Protein AF-A6NTV0-F1 (afdb_monomer_lite)

Structure (mmCIF, N/CA/C/O backbone):
data_AF-A6NTV0-F1
#
_entry.id   AF-A6NTV0-F1
#
loop_
_atom_site.group_PDB
_atom_site.id
_atom_site.type_symbol
_atom_site.label_atom_id
_atom_site.label_alt_id
_atom_site.label_comp_id
_atom_site.label_asym_id
_atom_site.label_entity_id
_atom_site.label_seq_id
_atom_site.pdbx_PDB_ins_code
_atom_site.Cartn_x
_atom_site.Cartn_y
_atom_site.Cartn_z
_atom_site.occupancy
_atom_site.B_iso_or_equiv
_atom_site.auth_seq_id
_atom_site.auth_comp_id
_atom_site.auth_asym_id
_atom_site.auth_atom_id
_atom_site.pdbx_PDB_model_num
ATOM 1 N N . MET A 1 1 ? 17.369 10.529 30.501 1.00 30.12 1 MET A N 1
ATOM 2 C CA . MET A 1 1 ? 16.208 11.250 29.954 1.00 30.12 1 MET A CA 1
ATOM 3 C C . MET A 1 1 ? 15.561 10.469 28.802 1.00 30.12 1 MET A C 1
ATOM 5 O O . MET A 1 1 ? 15.600 10.930 27.669 1.00 30.12 1 MET A O 1
ATOM 9 N N . LYS A 1 2 ? 14.863 9.372 29.133 1.00 25.84 2 LYS A N 1
ATOM 10 C CA . LYS A 1 2 ? 13.892 8.608 28.317 1.00 25.84 2 LYS A CA 1
ATOM 11 C C . LYS A 1 2 ? 14.416 7.934 27.037 1.00 25.84 2 LYS A C 1
ATOM 13 O O . LYS A 1 2 ? 15.200 8.502 26.288 1.00 25.84 2 LYS A O 1
ATOM 18 N N . LYS A 1 3 ? 13.852 6.813 26.576 1.00 27.97 3 LYS A N 1
ATOM 19 C CA . LYS A 1 3 ? 12.973 5.743 27.101 1.00 27.97 3 LYS A CA 1
ATOM 20 C C . LYS A 1 3 ? 12.874 4.726 25.942 1.00 27.97 3 LYS A C 1
ATOM 22 O O . LYS A 1 3 ? 12.270 5.109 24.941 1.00 27.97 3 LYS A O 1
ATOM 27 N N . ARG A 1 4 ? 13.229 3.442 26.115 1.00 27.31 4 ARG A N 1
ATOM 28 C CA . ARG A 1 4 ? 12.524 2.334 25.402 1.00 27.31 4 ARG A CA 1
ATOM 29 C C . ARG A 1 4 ? 12.596 2.454 23.837 1.00 27.31 4 ARG A C 1
ATOM 31 O O . ARG A 1 4 ? 13.593 3.000 23.386 1.00 27.31 4 ARG A O 1
ATOM 38 N N . ILE A 1 5 ? 11.689 1.981 22.950 1.00 25.92 5 ILE A N 1
ATOM 39 C CA . ILE A 1 5 ? 11.162 0.596 22.784 1.00 25.92 5 ILE A CA 1
ATOM 40 C C . ILE A 1 5 ? 11.194 0.093 21.307 1.00 25.92 5 ILE A C 1
ATOM 42 O O . ILE A 1 5 ? 10.651 0.741 20.415 1.00 25.92 5 ILE A O 1
ATOM 46 N N . VAL A 1 6 ? 11.756 -1.111 21.085 1.00 37.00 6 VAL A N 1
ATOM 47 C CA . VAL A 1 6 ? 11.587 -1.976 19.886 1.00 37.00 6 VAL A CA 1
ATOM 48 C C . VAL A 1 6 ? 10.330 -2.801 20.112 1.00 37.00 6 VAL A C 1
ATOM 50 O O . VAL A 1 6 ? 10.240 -3.447 21.160 1.00 37.00 6 VAL A O 1
ATOM 53 N N . PRO A 1 7 ? 9.392 -2.819 19.152 1.00 34.28 7 PRO A N 1
ATOM 54 C CA . PRO A 1 7 ? 9.078 -4.087 18.465 1.00 34.28 7 PRO A CA 1
ATOM 55 C C . PRO A 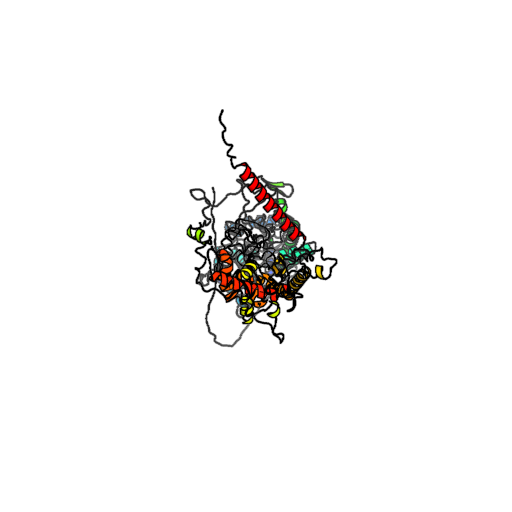1 7 ? 9.338 -4.019 16.931 1.00 34.28 7 PRO A C 1
ATOM 57 O O . PRO A 1 7 ? 9.546 -2.922 16.425 1.00 34.28 7 PRO A O 1
ATOM 60 N N . LEU A 1 8 ? 9.470 -5.084 16.113 1.00 25.55 8 LEU A N 1
ATOM 61 C CA . LEU A 1 8 ? 8.941 -6.475 16.115 1.00 25.55 8 LEU A CA 1
ATOM 62 C C . LEU A 1 8 ? 7.416 -6.571 15.775 1.00 25.55 8 LEU A C 1
ATOM 64 O O . LEU A 1 8 ? 6.683 -5.671 16.153 1.00 25.55 8 LEU A O 1
ATOM 68 N N . VAL A 1 9 ? 6.841 -7.590 15.095 1.00 27.69 9 VAL A N 1
ATOM 69 C CA . VAL A 1 9 ? 7.357 -8.799 14.386 1.00 27.69 9 VAL A CA 1
ATOM 70 C C . VAL A 1 9 ? 6.232 -9.541 13.602 1.00 27.69 9 VAL A C 1
ATOM 72 O O . VAL A 1 9 ? 5.067 -9.275 13.870 1.00 27.69 9 VAL A O 1
ATOM 75 N N . LEU A 1 10 ? 6.584 -10.550 12.771 1.00 25.53 10 LEU A N 1
ATOM 76 C CA . LEU A 1 10 ? 5.714 -11.620 12.188 1.00 25.53 10 LEU A CA 1
ATOM 77 C C . LEU A 1 10 ? 4.585 -11.139 11.232 1.00 25.53 10 LEU A C 1
ATOM 79 O O . LEU A 1 10 ? 4.421 -9.942 11.050 1.00 25.53 10 LEU A O 1
ATOM 83 N N . SER A 1 11 ? 3.826 -11.979 10.504 1.00 27.14 11 SER A N 1
ATOM 84 C CA . SER A 1 11 ? 3.689 -13.460 10.389 1.00 27.14 11 SER A CA 1
ATOM 85 C C . SER A 1 11 ? 3.321 -13.824 8.920 1.00 27.14 11 SER A C 1
ATOM 87 O O . SER A 1 11 ? 3.203 -12.904 8.120 1.00 27.14 11 SER A O 1
ATOM 89 N N . ALA A 1 12 ? 3.097 -15.054 8.426 1.00 26.64 12 ALA A N 1
ATOM 90 C CA . ALA A 1 12 ? 3.080 -16.443 8.942 1.00 26.64 12 ALA A CA 1
ATOM 91 C C . ALA A 1 12 ? 3.731 -17.366 7.849 1.00 26.64 12 ALA A C 1
ATOM 93 O O . ALA A 1 12 ? 4.689 -16.898 7.246 1.00 26.64 12 ALA A O 1
ATOM 94 N N . ALA A 1 13 ? 3.404 -18.622 7.476 1.00 26.48 13 ALA A N 1
ATOM 95 C CA . ALA A 1 13 ? 2.483 -19.724 7.861 1.00 26.48 13 ALA A CA 1
ATOM 96 C C . ALA A 1 13 ? 3.143 -21.079 7.388 1.00 26.48 13 ALA A C 1
ATOM 98 O O . ALA A 1 13 ? 4.366 -21.106 7.311 1.00 26.48 13 ALA A O 1
ATOM 99 N N . MET A 1 14 ? 2.539 -22.244 7.052 1.00 24.75 14 MET A N 1
ATOM 100 C CA . MET A 1 14 ? 1.170 -22.817 7.072 1.00 24.75 14 MET A CA 1
ATOM 101 C C . MET A 1 14 ? 1.233 -24.384 7.039 1.00 24.75 14 MET A C 1
ATOM 103 O O . MET A 1 14 ? 2.240 -24.929 6.594 1.00 24.75 14 MET A O 1
ATOM 107 N N . LEU A 1 15 ? 0.116 -25.081 7.354 1.00 24.62 15 LEU A N 1
ATOM 108 C CA . LEU A 1 15 ? -0.237 -26.486 6.969 1.00 24.62 15 LEU A CA 1
ATOM 109 C C . LEU A 1 15 ? 0.568 -27.655 7.646 1.00 24.62 15 LEU A C 1
ATOM 111 O O . LEU A 1 15 ? 1.640 -27.431 8.190 1.00 24.62 15 LEU A O 1
ATOM 115 N N . VAL A 1 16 ? 0.118 -28.934 7.719 1.00 24.81 16 VAL A N 1
ATOM 116 C CA . VAL A 1 16 ? -1.028 -29.640 7.079 1.00 24.81 16 VAL A CA 1
ATOM 117 C C . VAL A 1 16 ? -1.540 -30.902 7.848 1.00 24.81 16 VAL A C 1
ATOM 119 O O . VAL A 1 16 ? -0.725 -31.665 8.361 1.00 24.81 16 VAL A O 1
ATOM 122 N N . SER A 1 17 ? -2.850 -31.233 7.736 1.00 24.31 17 SER A N 1
ATOM 123 C CA . SER A 1 17 ? -3.451 -32.614 7.795 1.00 24.31 17 SER A CA 1
ATOM 124 C C . SER A 1 17 ? -3.483 -33.374 9.159 1.00 24.31 17 SER A C 1
ATOM 126 O O . SER A 1 17 ? -2.836 -32.914 10.088 1.00 24.31 17 SER A O 1
ATOM 128 N N . LEU A 1 18 ? -4.140 -34.532 9.431 1.00 23.44 18 LEU A N 1
ATOM 129 C CA . LEU A 1 18 ? -5.142 -35.492 8.846 1.00 23.44 18 LEU A CA 1
ATOM 130 C C . LEU A 1 18 ? -5.485 -36.521 10.002 1.00 23.44 18 LEU A C 1
ATOM 132 O O . LEU A 1 18 ? -4.729 -36.554 10.966 1.00 23.44 18 LEU A O 1
ATOM 136 N N . ALA A 1 19 ? -6.488 -37.427 10.068 1.00 23.34 19 ALA A N 1
ATOM 137 C CA . ALA A 1 19 ? -7.603 -37.889 9.215 1.00 23.34 19 ALA A CA 1
ATOM 138 C C . ALA A 1 19 ? -8.654 -38.735 10.008 1.00 23.34 19 ALA A C 1
ATOM 140 O O . ALA A 1 19 ? -8.258 -39.460 10.916 1.00 23.34 19 ALA A O 1
ATOM 141 N N . THR A 1 20 ? -9.904 -38.858 9.504 1.00 23.36 20 THR A N 1
ATOM 142 C CA . THR A 1 20 ? -10.881 -39.978 9.749 1.00 23.36 20 THR A CA 1
ATOM 143 C C . THR A 1 20 ? -11.424 -40.187 11.193 1.00 23.36 20 THR A C 1
ATOM 145 O O . THR A 1 20 ? -10.841 -39.691 12.140 1.00 23.36 20 THR A O 1
ATOM 148 N N . SER A 1 21 ? -12.551 -40.872 11.482 1.00 22.34 21 SER A N 1
ATOM 149 C CA . SER A 1 21 ? -13.447 -41.771 10.707 1.00 22.34 21 SER A CA 1
ATOM 150 C C . SER A 1 21 ? -14.918 -41.721 11.199 1.00 22.34 21 SER A C 1
ATOM 152 O O . SER A 1 21 ? -15.186 -41.277 12.309 1.00 22.34 21 SER A O 1
ATOM 154 N N . CYS A 1 22 ? -15.876 -42.206 10.395 1.00 22.38 22 CYS A N 1
ATOM 155 C CA . CYS A 1 22 ? -17.310 -42.307 10.739 1.00 22.38 22 CYS A CA 1
ATOM 156 C C . CYS A 1 22 ? -17.674 -43.649 11.418 1.00 22.38 22 CYS A C 1
ATOM 158 O O . CYS A 1 22 ? -17.046 -44.641 11.066 1.00 22.38 22 CYS A O 1
ATOM 160 N N . THR A 1 23 ? -18.782 -43.723 12.190 1.00 22.92 23 THR A N 1
ATOM 161 C CA . THR A 1 23 ? -19.875 -44.725 11.977 1.00 22.92 23 THR A CA 1
ATOM 162 C C . THR A 1 23 ? -21.130 -44.549 12.867 1.00 22.92 23 THR A C 1
ATOM 164 O O . THR A 1 23 ? -21.055 -44.718 14.075 1.00 22.92 23 THR A O 1
ATOM 167 N N . ASN A 1 24 ? -22.290 -44.386 12.212 1.00 23.11 24 ASN A N 1
ATOM 168 C CA . ASN A 1 24 ? -23.568 -45.119 12.378 1.00 23.11 24 ASN A CA 1
ATOM 169 C C . ASN A 1 24 ? -24.306 -45.317 13.740 1.00 23.11 24 ASN A C 1
ATOM 171 O O . ASN A 1 24 ? -23.870 -46.098 14.577 1.00 23.11 24 ASN A O 1
ATOM 175 N N . THR A 1 25 ? -25.601 -44.927 13.721 1.00 23.94 25 THR A N 1
ATOM 176 C CA . THR A 1 25 ? -26.816 -45.669 14.203 1.00 23.94 25 THR A CA 1
ATOM 177 C C . THR A 1 25 ? -27.078 -45.866 15.717 1.00 23.94 25 THR A C 1
ATOM 179 O O . THR A 1 25 ? -26.147 -46.131 16.460 1.00 23.94 25 THR A O 1
ATOM 182 N N . ALA A 1 26 ? -28.328 -45.885 16.230 1.00 23.38 26 ALA A N 1
ATOM 183 C CA . ALA A 1 26 ? -29.654 -45.535 15.662 1.00 23.38 26 ALA A CA 1
ATOM 184 C C . ALA A 1 26 ? -30.803 -45.539 16.718 1.00 23.38 26 ALA A C 1
ATOM 186 O O . ALA A 1 26 ? -30.762 -46.334 17.647 1.00 23.38 26 ALA A O 1
ATOM 187 N N . GLU A 1 27 ? -31.863 -44.759 16.430 1.00 24.48 27 GLU A N 1
ATOM 188 C CA . GLU A 1 27 ? -33.310 -44.974 16.717 1.00 24.48 27 GLU A CA 1
ATOM 189 C C . GLU A 1 27 ? -33.912 -45.118 18.154 1.00 24.48 27 GLU A C 1
ATOM 191 O O . GLU A 1 27 ? -33.402 -45.816 19.021 1.00 24.48 27 GLU A O 1
ATOM 196 N N . ASN A 1 28 ? -35.167 -44.626 18.259 1.00 23.55 28 ASN A N 1
ATOM 197 C CA . ASN A 1 28 ? -36.285 -45.010 19.163 1.00 23.55 28 ASN A CA 1
ATOM 198 C C . ASN A 1 28 ? -36.497 -44.300 20.531 1.00 23.55 28 ASN A C 1
ATOM 200 O O . ASN A 1 28 ? -36.249 -44.843 21.603 1.00 23.55 28 ASN A O 1
ATOM 204 N N . THR A 1 29 ? -37.129 -43.123 20.432 1.00 24.50 29 THR A N 1
ATOM 205 C CA . THR A 1 29 ? -38.383 -42.657 21.098 1.00 24.50 29 THR A CA 1
ATOM 206 C C . THR A 1 29 ? -39.319 -43.692 21.789 1.00 24.50 29 THR A C 1
ATOM 208 O O . THR A 1 29 ? -39.238 -44.877 21.458 1.00 24.50 29 THR A O 1
ATOM 211 N N . PRO A 1 30 ? -40.365 -43.284 22.579 1.00 36.28 30 PRO A N 1
ATOM 212 C CA . PRO A 1 30 ? -40.696 -41.946 23.152 1.00 36.28 30 PRO A CA 1
ATOM 213 C C . PRO A 1 30 ? -41.314 -41.899 24.597 1.00 36.28 30 PRO A C 1
ATOM 215 O O . PRO A 1 30 ? -41.961 -42.850 25.030 1.00 36.28 30 PRO A O 1
ATOM 218 N N . SER A 1 31 ? -41.384 -40.681 25.183 1.00 25.64 31 SER A N 1
ATOM 219 C CA . SER A 1 31 ? -42.480 -40.178 26.076 1.00 25.64 31 SER A CA 1
ATOM 220 C C . SER A 1 31 ? -42.645 -40.765 27.511 1.00 25.64 31 SER A C 1
ATOM 222 O O . SER A 1 31 ? -42.083 -41.825 27.781 1.00 25.64 31 SER A O 1
ATOM 224 N N . PRO A 1 32 ? -43.455 -40.155 28.435 1.00 32.19 32 PRO A N 1
ATOM 225 C CA . PRO A 1 32 ? -44.393 -39.023 28.252 1.00 32.19 32 PRO A CA 1
ATOM 226 C C . PRO A 1 32 ? -44.451 -37.894 29.334 1.00 32.19 32 PRO A C 1
ATOM 228 O O . PRO A 1 32 ? -44.516 -38.154 30.530 1.00 32.19 32 PRO A O 1
ATOM 231 N N . SER A 1 33 ? -44.671 -36.656 28.863 1.00 25.73 33 SER A N 1
ATOM 232 C CA . SER A 1 33 ? -45.567 -35.593 29.402 1.00 25.73 33 SER A CA 1
ATOM 233 C C . SER A 1 33 ? -45.573 -35.169 30.893 1.00 25.73 33 SER A C 1
ATOM 235 O O . SER A 1 33 ? -46.033 -35.933 31.747 1.00 25.73 33 SER A O 1
ATOM 237 N N . GLN A 1 34 ? -45.364 -33.863 31.140 1.00 25.44 34 GLN A N 1
ATOM 238 C CA . GLN A 1 34 ? -46.361 -32.884 31.666 1.00 25.44 34 GLN A CA 1
ATOM 239 C C . GLN A 1 34 ? -45.654 -31.530 31.933 1.00 25.44 34 GLN A C 1
ATOM 241 O O . GLN A 1 34 ? -44.856 -31.456 32.853 1.00 25.44 34 GLN A O 1
ATOM 246 N N . SER A 1 35 ? -45.756 -30.476 31.115 1.00 31.08 35 SER A N 1
ATOM 247 C CA . SER A 1 35 ? -46.913 -29.591 30.850 1.00 31.08 35 SER A CA 1
ATOM 248 C C . SER A 1 35 ? -47.527 -28.902 32.088 1.00 31.08 35 SER A C 1
ATOM 250 O O . SER A 1 35 ? -48.451 -29.466 32.678 1.00 31.08 35 SER A O 1
ATOM 252 N N . ALA A 1 36 ? -47.108 -27.665 32.401 1.00 26.39 36 ALA A N 1
ATOM 253 C CA . ALA A 1 36 ? -47.927 -26.661 33.110 1.00 26.39 36 ALA A CA 1
ATOM 254 C C . ALA A 1 36 ? -47.310 -25.236 33.102 1.00 26.39 36 ALA A C 1
ATOM 256 O O . ALA A 1 36 ? -46.678 -24.837 34.075 1.00 26.39 36 ALA A O 1
ATOM 257 N N . THR A 1 37 ? -47.570 -24.429 32.069 1.00 34.34 37 THR A N 1
ATOM 258 C CA . THR A 1 37 ? -47.500 -22.954 32.186 1.00 34.34 37 THR A CA 1
ATOM 259 C C . THR A 1 37 ? -48.716 -22.448 32.971 1.00 34.34 37 THR A C 1
ATOM 261 O O . THR A 1 37 ? -49.812 -23.001 32.808 1.00 34.34 37 THR A O 1
ATOM 264 N N . PRO A 1 38 ? -48.578 -21.375 33.767 1.00 37.53 38 PRO A N 1
ATOM 265 C CA . PRO A 1 38 ? -49.612 -20.338 33.730 1.00 37.53 38 PRO A CA 1
ATOM 266 C C . PRO A 1 38 ? -49.064 -18.907 33.901 1.00 37.53 38 PRO A C 1
ATOM 268 O O . PRO A 1 38 ? -48.696 -18.505 35.000 1.00 37.53 38 PRO A O 1
ATOM 271 N N . THR A 1 39 ? -49.140 -18.090 32.849 1.00 32.34 39 THR A N 1
ATOM 272 C CA . THR A 1 39 ? -48.977 -16.629 32.950 1.00 32.34 39 THR A CA 1
ATOM 273 C C . THR A 1 39 ? -50.212 -15.993 33.613 1.00 32.34 39 THR A C 1
ATOM 275 O O . THR A 1 39 ? -51.330 -16.226 33.134 1.00 32.34 39 THR A O 1
ATOM 278 N N . PRO A 1 40 ? -50.069 -15.161 34.661 1.00 38.50 40 PRO A N 1
ATOM 279 C CA . PRO A 1 40 ? -51.170 -14.385 35.220 1.00 38.50 40 PRO A CA 1
ATOM 280 C C . PRO A 1 40 ? -51.235 -12.976 34.605 1.00 38.50 40 PRO A C 1
ATOM 282 O O . PRO A 1 40 ? -50.501 -12.081 34.999 1.00 38.50 40 PRO A O 1
ATOM 285 N N . SER A 1 41 ? -52.175 -12.736 33.686 1.00 44.28 41 SER A N 1
ATOM 286 C CA . SER A 1 41 ? -52.589 -11.359 33.364 1.00 44.28 41 SER A CA 1
ATOM 287 C C . SER A 1 41 ? -53.508 -10.846 34.481 1.00 44.28 41 SER A C 1
ATOM 289 O O . SER A 1 41 ? -54.574 -11.426 34.715 1.00 44.28 41 SER A O 1
ATOM 291 N N . ALA A 1 42 ? -53.093 -9.791 35.188 1.00 36.81 42 ALA A N 1
ATOM 292 C CA . ALA A 1 42 ? -53.774 -9.270 36.374 1.00 36.81 42 ALA A CA 1
ATOM 293 C C . ALA A 1 42 ? -54.305 -7.842 36.152 1.00 36.81 42 ALA A C 1
ATOM 295 O O . ALA A 1 42 ? -53.566 -6.864 36.187 1.00 36.81 42 ALA A O 1
ATOM 296 N N . SER A 1 43 ? -55.618 -7.706 35.950 1.00 34.94 43 SER A N 1
ATOM 297 C CA . SER A 1 43 ? -56.266 -6.403 35.757 1.00 34.94 43 SER A CA 1
ATOM 298 C C . SER A 1 43 ? -56.541 -5.675 37.080 1.00 34.94 43 SER A C 1
ATOM 300 O O . SER A 1 43 ? -57.321 -6.181 37.888 1.00 34.94 43 SER A O 1
ATOM 302 N N . THR A 1 44 ? -55.993 -4.464 37.232 1.00 42.28 44 THR A N 1
ATOM 303 C CA . THR A 1 44 ? -56.496 -3.334 38.055 1.00 42.28 44 THR A CA 1
ATOM 304 C C . THR A 1 44 ? -57.339 -3.703 39.293 1.00 42.28 44 THR A C 1
ATOM 306 O O . THR A 1 44 ? -58.569 -3.808 39.205 1.00 42.28 44 THR A O 1
ATOM 309 N N . GLY A 1 45 ? -56.707 -3.820 40.465 1.00 49.34 45 GLY A N 1
ATOM 310 C CA . GLY A 1 45 ? -57.427 -3.985 41.738 1.00 49.34 45 GLY A CA 1
ATOM 311 C C . GLY A 1 45 ? -56.701 -4.804 42.803 1.00 49.34 45 GLY A C 1
ATOM 312 O O . GLY A 1 45 ? -57.339 -5.637 43.445 1.00 49.34 45 GLY A O 1
ATOM 313 N N . VAL A 1 46 ? -55.391 -4.607 42.965 1.00 60.94 46 VAL A N 1
ATOM 314 C CA . VAL A 1 46 ? -54.596 -5.258 44.019 1.00 60.94 46 VAL A CA 1
ATOM 315 C C . VAL A 1 46 ? -54.707 -4.441 45.314 1.00 60.94 46 VAL A C 1
ATOM 317 O O . VAL A 1 46 ? -54.784 -3.215 45.261 1.00 60.94 46 VAL A O 1
ATOM 320 N N . GLU A 1 47 ? -54.779 -5.113 46.465 1.00 73.62 47 GLU A N 1
ATOM 321 C CA . GLU A 1 47 ? -54.711 -4.468 47.785 1.00 73.62 47 GLU A CA 1
ATOM 322 C C . GLU A 1 47 ? -53.237 -4.254 48.174 1.00 73.62 47 GLU A C 1
ATOM 324 O O . GLU A 1 47 ? -52.412 -5.128 47.909 1.00 73.62 47 GLU A O 1
ATOM 329 N N . ASP A 1 48 ? -52.913 -3.117 48.801 1.00 86.25 48 ASP A N 1
ATOM 330 C CA . ASP A 1 48 ? -51.547 -2.816 49.259 1.00 86.25 48 ASP A CA 1
ATOM 331 C C . ASP A 1 48 ? -51.031 -3.894 50.234 1.00 86.25 48 ASP A C 1
ATOM 333 O O . ASP A 1 48 ? -51.775 -4.392 51.089 1.00 86.25 48 ASP A O 1
ATOM 337 N N . GLY A 1 49 ? -49.752 -4.249 50.120 1.00 92.12 49 GLY A N 1
ATOM 338 C CA . GLY A 1 49 ? -49.140 -5.347 50.862 1.00 92.12 49 GLY A CA 1
ATOM 339 C C . GLY A 1 49 ? -47.954 -5.962 50.122 1.00 92.12 49 GLY A C 1
ATOM 340 O O . GLY A 1 49 ? -47.225 -5.272 49.419 1.00 92.12 49 GLY A O 1
ATOM 341 N N . TYR A 1 50 ? -47.767 -7.272 50.283 1.00 94.38 50 TYR A N 1
ATOM 342 C CA . TYR A 1 50 ? -46.591 -7.992 49.795 1.00 94.38 50 TYR A CA 1
ATOM 343 C C . TYR A 1 50 ? -46.978 -9.255 49.021 1.00 94.38 50 TYR A C 1
ATOM 345 O O . TYR A 1 50 ? -47.791 -10.060 49.491 1.00 94.38 50 TYR A O 1
ATOM 353 N N . ILE A 1 51 ? -46.374 -9.440 47.848 1.00 94.88 51 ILE A N 1
ATOM 354 C CA . ILE A 1 51 ? -46.474 -10.642 47.020 1.00 94.88 51 ILE A CA 1
ATOM 355 C C . ILE A 1 51 ? -45.168 -11.435 47.199 1.00 94.88 51 ILE A C 1
ATOM 357 O O . ILE A 1 51 ? -44.115 -10.956 46.780 1.00 94.88 51 ILE A O 1
ATOM 361 N N . PRO A 1 52 ? -45.203 -12.639 47.802 1.00 93.25 52 PRO A N 1
ATOM 362 C CA . PRO A 1 52 ? -44.016 -13.478 47.935 1.00 93.25 52 PRO A CA 1
ATOM 363 C C . PRO A 1 52 ? -43.427 -13.890 46.585 1.00 93.25 52 PRO A C 1
ATOM 365 O O . PRO A 1 52 ? -44.157 -14.023 45.600 1.00 93.25 52 PRO A O 1
ATOM 368 N N . ALA A 1 53 ? -42.125 -14.172 46.588 1.00 93.25 53 ALA A N 1
ATOM 369 C CA . ALA A 1 53 ? -41.362 -14.600 45.423 1.00 93.25 53 ALA A CA 1
ATOM 370 C C . ALA A 1 53 ? -42.043 -15.713 44.592 1.00 93.25 53 ALA A C 1
ATOM 372 O O . ALA A 1 53 ? -42.550 -16.684 45.172 1.00 93.25 53 ALA A O 1
ATOM 373 N N . PRO A 1 54 ? -42.029 -15.626 43.242 1.00 93.50 54 PRO A N 1
ATOM 374 C CA . PRO A 1 54 ? -42.585 -16.660 42.365 1.00 93.50 54 PRO A CA 1
ATOM 375 C C . PRO A 1 54 ? -41.975 -18.049 42.577 1.00 93.50 54 PRO A C 1
ATOM 377 O O . PRO A 1 54 ? -42.677 -19.062 42.489 1.00 93.50 54 PRO A O 1
ATOM 380 N N . TYR A 1 55 ? -40.674 -18.094 42.867 1.00 93.50 55 TYR A N 1
ATOM 381 C CA . TYR A 1 55 ? -39.921 -19.312 43.115 1.00 93.50 55 TYR A CA 1
ATOM 382 C C . TYR A 1 55 ? -39.083 -19.191 44.390 1.00 93.50 55 TYR A C 1
ATOM 384 O O . TYR A 1 55 ? -38.782 -18.107 44.875 1.00 93.50 55 TYR A O 1
ATOM 392 N N . THR A 1 56 ? -38.663 -20.339 44.914 1.00 89.94 56 THR A N 1
ATOM 393 C CA . THR A 1 56 ? -37.672 -20.442 45.989 1.00 89.94 56 THR A CA 1
ATOM 394 C C . THR A 1 56 ? -36.663 -21.511 45.601 1.00 89.94 56 THR A C 1
ATOM 396 O O . THR A 1 56 ? -37.077 -22.571 45.122 1.00 89.94 56 THR A O 1
ATOM 399 N N . VAL A 1 57 ? -35.377 -21.276 45.849 1.00 87.00 57 VAL A N 1
ATOM 400 C CA . VAL A 1 57 ? -34.305 -22.274 45.708 1.00 87.00 57 VAL A CA 1
ATOM 401 C C . VAL A 1 57 ? -33.498 -22.355 47.003 1.00 87.00 57 VAL A C 1
ATOM 403 O O . VAL A 1 57 ? -33.532 -21.435 47.817 1.00 87.00 57 VAL A O 1
ATOM 406 N N . SER A 1 58 ? -32.815 -23.478 47.221 1.00 83.25 58 SER A N 1
ATOM 407 C CA . SER A 1 58 ? -32.128 -23.801 48.479 1.00 83.25 58 SER A CA 1
ATOM 408 C C . SER A 1 58 ? -30.640 -24.154 48.336 1.00 83.25 58 SER A C 1
ATOM 410 O O . SER A 1 58 ? -29.976 -24.398 49.346 1.00 83.25 58 SER A O 1
ATOM 412 N N . SER A 1 59 ? -30.113 -24.170 47.108 1.00 86.00 59 SER A N 1
ATOM 413 C CA . SER A 1 59 ? -28.685 -24.318 46.794 1.00 86.00 59 SER A CA 1
ATOM 414 C C . SER A 1 59 ? -28.375 -23.895 45.351 1.00 86.00 59 SER A C 1
ATOM 416 O O . SER A 1 59 ? -29.274 -23.811 44.513 1.00 86.00 59 SER A O 1
ATOM 418 N N . GLU A 1 60 ? -27.088 -23.721 45.040 1.00 85.06 60 GLU A N 1
ATOM 419 C CA . GLU A 1 60 ? -26.585 -23.480 43.678 1.00 85.06 60 GLU A CA 1
ATOM 420 C C . GLU A 1 60 ? -26.913 -24.645 42.717 1.00 85.06 60 GLU A C 1
ATOM 422 O O . GLU A 1 60 ? -27.235 -24.414 41.549 1.00 85.06 60 GLU A O 1
ATOM 427 N N . ASP A 1 61 ? -26.930 -25.894 43.211 1.00 84.69 61 ASP A N 1
ATOM 428 C CA . ASP A 1 61 ? -27.422 -27.059 42.454 1.00 84.69 61 ASP A CA 1
ATOM 429 C C . ASP A 1 61 ? -28.884 -26.862 42.013 1.00 84.69 61 ASP A C 1
ATOM 431 O O . ASP A 1 61 ? -29.259 -27.198 40.891 1.00 84.69 61 ASP A O 1
ATOM 435 N N . GLU A 1 62 ? -29.738 -26.327 42.894 1.00 86.50 62 GLU A N 1
ATOM 436 C CA . GLU A 1 62 ? -31.154 -26.110 42.587 1.00 86.50 62 GLU A CA 1
ATOM 437 C C . GLU A 1 62 ? -31.346 -24.915 41.641 1.00 86.50 62 GLU A C 1
ATOM 439 O O . GLU A 1 62 ? -32.154 -25.005 40.713 1.00 86.50 62 GLU A O 1
ATOM 444 N N . LEU A 1 63 ? -30.560 -23.846 41.823 1.00 86.94 63 LEU A N 1
ATOM 445 C CA . LEU A 1 63 ? -30.512 -22.679 40.938 1.00 86.94 63 LEU A CA 1
ATOM 446 C C . LEU A 1 63 ? -30.119 -23.058 39.502 1.00 86.94 63 LEU A C 1
ATOM 448 O O . LEU A 1 63 ? -30.795 -22.666 38.557 1.00 86.94 63 LEU A O 1
ATOM 452 N N . THR A 1 64 ? -29.042 -23.828 39.333 1.00 86.25 64 THR A N 1
ATOM 453 C CA . THR A 1 64 ? -28.491 -24.172 38.009 1.00 86.25 64 THR A CA 1
ATOM 454 C C . THR A 1 64 ? -29.200 -25.347 37.325 1.00 86.25 64 THR A C 1
ATOM 456 O O . THR A 1 64 ? -29.005 -25.573 36.130 1.00 86.25 64 THR A O 1
ATOM 459 N N . SER A 1 65 ? -30.065 -26.078 38.042 1.00 83.56 65 SER A N 1
ATOM 460 C CA . SER A 1 65 ? -30.832 -27.212 37.495 1.00 83.56 65 SER A CA 1
ATOM 461 C C . SER A 1 65 ? -31.910 -26.838 36.466 1.00 83.56 65 SER A C 1
ATOM 463 O O . SER A 1 65 ? -32.419 -27.722 35.774 1.00 83.56 65 SER A O 1
ATOM 465 N N . LYS A 1 66 ? -32.285 -25.556 36.382 1.00 79.69 66 LYS A N 1
ATOM 466 C CA . LYS A 1 66 ? -33.365 -25.016 35.540 1.00 79.69 66 LYS A CA 1
ATOM 467 C C . LYS A 1 66 ? -33.198 -23.501 35.380 1.00 79.69 66 LYS A C 1
ATOM 469 O O . LYS A 1 66 ? -32.769 -22.834 36.316 1.00 79.69 66 LYS A O 1
ATOM 474 N N . PHE A 1 67 ? -33.622 -22.948 34.249 1.00 87.38 67 PHE A N 1
ATOM 475 C CA . PHE A 1 67 ? -33.922 -21.515 34.182 1.00 87.38 67 PHE A CA 1
ATOM 476 C C . PHE A 1 67 ? -35.303 -21.247 34.790 1.00 87.38 67 PHE A C 1
ATOM 478 O O . PHE A 1 67 ? -36.205 -22.087 34.713 1.00 87.38 67 PHE A O 1
ATOM 485 N N . LEU A 1 68 ? -35.460 -20.085 35.414 1.00 89.69 68 LEU A N 1
ATOM 486 C CA . LEU A 1 68 ? -36.717 -19.585 35.956 1.00 89.69 68 LEU A CA 1
ATOM 487 C C . LEU A 1 68 ? -37.275 -18.524 34.999 1.00 89.6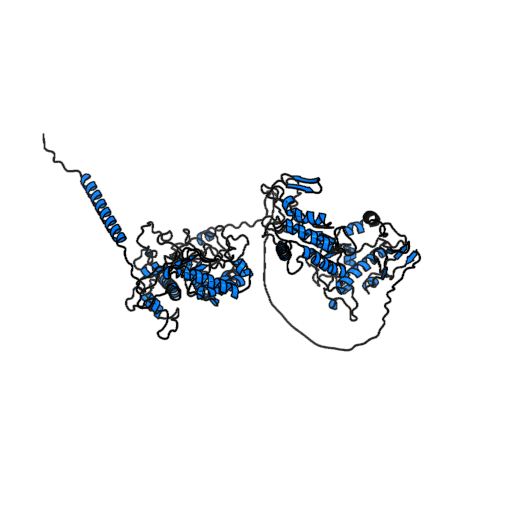9 68 LEU A C 1
ATOM 489 O O . LEU A 1 68 ? -36.586 -17.563 34.669 1.00 89.69 68 LEU A O 1
ATOM 493 N N . GLU A 1 69 ? -38.517 -18.692 34.540 1.00 88.38 69 GLU A N 1
ATOM 494 C CA . GLU A 1 69 ? -39.191 -17.666 33.736 1.00 88.38 69 GLU A CA 1
ATOM 495 C C . GLU A 1 69 ? -39.568 -16.478 34.646 1.00 88.38 69 GLU A C 1
ATOM 497 O O . GLU A 1 69 ? -40.330 -16.681 35.594 1.00 88.38 69 GLU A O 1
ATOM 502 N N . PRO A 1 70 ? -39.074 -15.248 34.409 1.00 90.50 70 PRO A N 1
ATOM 503 C CA . PRO A 1 70 ? -39.434 -14.100 35.239 1.00 90.50 70 PRO A CA 1
ATOM 504 C C . PRO A 1 70 ? -40.934 -13.794 35.167 1.00 90.50 70 PRO A C 1
ATOM 506 O O . PRO A 1 70 ? -41.545 -13.789 34.095 1.00 90.50 70 PRO A O 1
ATOM 509 N N . VAL A 1 71 ? -41.534 -13.513 36.325 1.00 94.50 71 VAL A N 1
ATOM 510 C CA . VAL A 1 71 ? -42.938 -13.100 36.431 1.00 94.50 71 VAL A CA 1
ATOM 511 C C . VAL A 1 71 ? -43.009 -11.581 36.400 1.00 94.50 71 VAL A C 1
ATOM 513 O O . VAL A 1 71 ? -42.447 -10.912 37.268 1.00 94.50 71 VAL A O 1
ATOM 516 N N . PHE A 1 72 ? -43.709 -11.051 35.398 1.00 93.88 72 PHE A N 1
ATOM 517 C CA . PHE A 1 72 ? -43.816 -9.617 35.145 1.00 93.88 72 PHE A CA 1
ATOM 518 C C . PHE A 1 72 ? -45.067 -8.984 35.765 1.00 93.88 72 PHE A C 1
ATOM 520 O O . PHE A 1 72 ? -46.146 -9.582 35.763 1.00 93.88 72 PHE A O 1
ATOM 527 N N . TYR A 1 73 ? -44.923 -7.743 36.232 1.00 93.12 73 TYR A N 1
ATOM 528 C CA . TYR A 1 73 ? -45.987 -6.918 36.804 1.00 93.12 73 TYR A CA 1
ATOM 529 C C . TYR A 1 73 ? -45.996 -5.538 36.125 1.00 93.12 73 TYR A C 1
ATOM 531 O O . TYR A 1 73 ? -45.032 -4.777 36.212 1.00 93.12 73 TYR A O 1
ATOM 539 N N . GLU A 1 74 ? -47.089 -5.226 35.424 1.00 93.25 74 GLU A N 1
ATOM 540 C CA . GLU A 1 74 ? -47.259 -3.997 34.634 1.00 93.25 74 GLU A CA 1
ATOM 541 C C . GLU A 1 74 ? -47.729 -2.818 35.512 1.00 93.25 74 GLU A C 1
ATOM 543 O O . GLU A 1 74 ? -48.741 -2.919 36.212 1.00 93.25 74 GLU A O 1
ATOM 548 N N . ASN A 1 75 ? -47.048 -1.669 35.437 1.00 91.25 75 ASN A N 1
ATOM 549 C CA . ASN A 1 75 ? -47.469 -0.420 36.082 1.00 91.25 75 ASN A CA 1
ATOM 550 C C . ASN A 1 75 ? -48.093 0.543 35.051 1.00 91.25 75 ASN A C 1
ATOM 552 O O . ASN A 1 75 ? -47.410 1.002 34.148 1.00 91.25 75 ASN A O 1
ATOM 556 N N . GLU A 1 76 ? -49.361 0.946 35.224 1.00 84.69 76 GLU A N 1
ATOM 557 C CA . GLU A 1 76 ? -50.099 1.800 34.251 1.00 84.69 76 GLU A CA 1
ATOM 558 C C . GLU A 1 76 ? -49.449 3.177 33.954 1.00 84.69 76 GLU A C 1
ATOM 560 O O . GLU A 1 76 ? -49.746 3.790 32.934 1.00 84.69 76 GLU A O 1
ATOM 565 N N . ASP A 1 77 ? -48.539 3.643 34.818 1.00 86.50 77 ASP A N 1
ATOM 566 C CA . ASP A 1 77 ? -47.842 4.937 34.699 1.00 86.50 77 ASP A CA 1
ATOM 567 C C . ASP A 1 77 ? -46.345 4.800 35.074 1.00 86.50 77 ASP A C 1
ATOM 569 O O . ASP A 1 77 ? -45.778 5.698 35.695 1.00 86.50 77 ASP A O 1
ATOM 573 N N . GLY A 1 78 ? -45.722 3.644 34.813 1.00 86.88 78 GLY A N 1
ATOM 574 C CA . GLY A 1 78 ? -44.356 3.351 35.263 1.00 86.88 78 GLY A CA 1
ATOM 575 C C . GLY A 1 78 ? -43.749 2.101 34.617 1.00 86.88 78 GLY A C 1
ATOM 576 O O . GLY A 1 78 ? -44.380 1.505 33.745 1.00 86.88 78 GLY A O 1
ATOM 577 N N . PRO A 1 79 ? -42.546 1.680 35.044 1.00 89.06 79 PRO A N 1
ATOM 578 C CA . PRO A 1 79 ? -41.854 0.535 34.464 1.00 89.06 79 PRO A CA 1
ATOM 579 C C . PRO A 1 79 ? -42.600 -0.776 34.736 1.00 89.06 79 PRO A C 1
ATOM 581 O O . PRO A 1 79 ? -43.168 -0.983 35.815 1.00 89.06 79 PRO A O 1
ATOM 584 N N . THR A 1 80 ? -42.539 -1.698 33.777 1.00 91.38 80 THR A N 1
ATOM 585 C CA . THR A 1 80 ? -42.883 -3.104 34.028 1.00 91.38 80 THR A CA 1
ATOM 586 C C . THR A 1 80 ? -41.733 -3.750 34.791 1.00 91.38 80 THR A C 1
ATOM 588 O O . THR A 1 80 ? -40.602 -3.742 34.312 1.00 91.38 80 THR A O 1
ATOM 591 N N . ILE A 1 81 ? -42.005 -4.314 35.968 1.00 91.88 81 ILE A N 1
ATOM 592 C CA . ILE A 1 81 ? -40.989 -5.030 36.754 1.00 91.88 81 ILE A CA 1
ATOM 593 C C . ILE A 1 81 ? -41.076 -6.536 36.500 1.00 91.88 81 ILE A C 1
ATOM 595 O O . ILE A 1 81 ? -42.159 -7.052 36.226 1.00 91.88 81 ILE A O 1
ATOM 599 N N . GLY A 1 82 ? -39.954 -7.243 36.625 1.00 92.00 82 GLY A N 1
ATOM 600 C CA . GLY A 1 82 ? -39.887 -8.706 36.627 1.00 92.00 82 GLY A CA 1
ATOM 601 C C . GLY A 1 82 ? -39.127 -9.215 37.853 1.00 92.00 82 GLY A C 1
ATOM 602 O O . GLY A 1 82 ? -38.225 -8.530 38.331 1.00 92.00 82 GLY A O 1
ATOM 603 N N . VAL A 1 83 ? -39.502 -10.394 38.355 1.00 93.88 83 VAL A N 1
ATOM 604 C CA . VAL A 1 83 ? -38.813 -11.103 39.455 1.00 93.88 83 VAL A CA 1
ATOM 605 C C . VAL A 1 83 ? -38.825 -12.620 39.238 1.00 93.88 83 VAL A C 1
ATOM 607 O O . VAL A 1 83 ? -39.738 -13.150 38.595 1.00 93.88 83 VAL A O 1
ATOM 610 N N . THR A 1 84 ? -37.855 -13.335 39.814 1.00 94.75 84 THR A N 1
ATOM 611 C CA . THR A 1 84 ? -37.843 -14.810 39.907 1.00 94.75 84 THR A CA 1
ATOM 612 C C . THR A 1 84 ? -37.813 -15.307 41.358 1.00 94.75 84 THR A C 1
ATOM 614 O O . THR A 1 84 ? -38.622 -16.160 41.730 1.00 94.75 84 THR A O 1
ATOM 617 N N . LEU A 1 85 ? -36.916 -14.762 42.182 1.00 94.50 85 LEU A N 1
ATOM 618 C CA . LEU A 1 85 ? -36.636 -15.174 43.560 1.00 94.50 85 LEU A CA 1
ATOM 619 C C . LEU A 1 85 ? -36.888 -14.058 44.585 1.00 94.50 85 LEU A C 1
ATOM 621 O O . LEU A 1 85 ? -37.046 -14.372 45.762 1.00 94.50 85 LEU A O 1
ATOM 625 N N . LEU A 1 86 ? -36.970 -12.795 44.156 1.00 95.00 86 LEU A N 1
ATOM 626 C CA . LEU A 1 86 ? -37.369 -11.666 45.006 1.00 95.00 86 LEU A CA 1
ATOM 627 C C . LEU A 1 86 ? -38.892 -11.552 45.140 1.00 95.00 86 LEU A C 1
ATOM 629 O O . LEU A 1 86 ? -39.652 -12.009 44.277 1.00 95.00 86 LEU A O 1
ATOM 633 N N . GLY A 1 87 ? -39.337 -10.898 46.213 1.00 93.94 87 GLY A N 1
ATOM 634 C CA . GLY A 1 87 ? -40.726 -10.485 46.388 1.00 93.94 87 GLY A CA 1
ATOM 635 C C . GLY A 1 87 ? -41.114 -9.263 45.552 1.00 93.94 87 GLY A C 1
ATOM 636 O O . GLY A 1 87 ? -40.297 -8.630 44.880 1.00 93.94 87 GLY A O 1
ATOM 637 N N . VAL A 1 88 ? -42.399 -8.915 45.615 1.00 96.38 88 VAL A N 1
ATOM 638 C CA . VAL A 1 88 ? -42.941 -7.673 45.049 1.00 96.38 88 VAL A CA 1
ATOM 639 C C . VAL A 1 88 ? -43.768 -6.947 46.100 1.00 96.38 88 VAL A C 1
ATOM 641 O O . VAL A 1 88 ? -44.774 -7.464 46.595 1.00 96.38 88 VAL A O 1
ATOM 644 N N . ILE A 1 89 ? -43.358 -5.721 46.408 1.00 97.06 89 ILE A N 1
ATOM 645 C CA . ILE A 1 89 ? -44.091 -4.805 47.279 1.00 97.06 89 ILE A CA 1
ATOM 646 C C . ILE A 1 89 ? -45.185 -4.122 46.452 1.00 97.06 89 ILE A C 1
ATOM 648 O O . ILE A 1 89 ? -44.971 -3.718 45.305 1.00 97.06 89 ILE A O 1
ATOM 652 N N . VAL A 1 90 ? -46.380 -4.005 47.032 1.00 95.62 90 VAL A N 1
ATOM 653 C CA . VAL A 1 90 ? -47.537 -3.338 46.430 1.00 95.62 90 VAL A CA 1
ATOM 654 C C . VAL A 1 90 ? -47.919 -2.146 47.293 1.00 95.62 90 VAL A C 1
ATOM 656 O O . VAL A 1 90 ? -48.378 -2.323 48.423 1.00 95.62 90 VAL A O 1
ATOM 659 N N . GLN A 1 91 ? -47.775 -0.937 46.752 1.00 94.19 91 GLN A N 1
ATOM 660 C CA . GLN A 1 91 ? -48.147 0.297 47.443 1.00 94.19 91 GLN A CA 1
ATOM 661 C C . GLN A 1 91 ? -48.825 1.288 46.495 1.00 94.19 91 GLN A C 1
ATOM 663 O O . GLN A 1 91 ? -48.384 1.492 45.364 1.00 94.19 91 GLN A O 1
ATOM 668 N N . ASP A 1 92 ? -49.906 1.917 46.960 1.00 91.94 92 ASP A N 1
ATOM 669 C CA . ASP A 1 92 ? -50.737 2.850 46.191 1.00 91.94 92 ASP A CA 1
ATOM 670 C C . ASP A 1 92 ? -51.289 2.216 44.892 1.00 91.94 92 ASP A C 1
ATOM 672 O O . ASP A 1 92 ? -51.566 2.904 43.905 1.00 91.94 92 ASP A O 1
ATOM 676 N N . GLY A 1 93 ? -51.441 0.884 44.880 1.00 89.19 93 GLY A N 1
ATOM 677 C CA . GLY A 1 93 ? -51.810 0.100 43.697 1.00 89.19 93 GLY A CA 1
ATOM 678 C C . GLY A 1 93 ? -50.735 0.009 42.598 1.00 89.19 93 GLY A C 1
ATOM 679 O O . GLY A 1 93 ? -51.077 -0.317 41.460 1.00 89.19 93 GLY A O 1
ATOM 680 N N . LYS A 1 94 ? -49.468 0.306 42.912 1.00 93.56 94 LYS A N 1
ATOM 681 C CA . LYS A 1 94 ? -48.287 0.134 42.045 1.00 93.56 94 LYS A CA 1
ATOM 682 C C . LYS A 1 94 ? -47.377 -0.980 42.581 1.00 93.56 94 LYS A C 1
ATOM 684 O O . LYS A 1 94 ? -47.441 -1.301 43.766 1.00 93.56 94 LYS A O 1
ATOM 689 N N . TYR A 1 95 ? -46.546 -1.553 41.710 1.00 95.62 95 TYR A N 1
ATOM 690 C CA . TYR A 1 95 ? -45.625 -2.651 42.029 1.00 95.62 95 TYR A CA 1
ATOM 691 C C . TYR A 1 95 ? -44.162 -2.185 42.067 1.00 95.62 95 TYR A C 1
ATOM 693 O O . TYR A 1 95 ? -43.736 -1.418 41.193 1.00 95.62 95 TYR A O 1
ATOM 701 N N . PHE A 1 96 ? -43.400 -2.720 43.024 1.00 96.31 96 PHE A N 1
ATOM 702 C CA . PHE A 1 96 ? -41.971 -2.472 43.254 1.00 96.31 96 PHE A CA 1
ATOM 703 C C . PHE A 1 96 ? -41.245 -3.805 43.514 1.00 96.31 96 PHE A C 1
ATOM 705 O O . PHE A 1 96 ? -41.863 -4.744 44.019 1.00 96.31 96 PHE A O 1
ATOM 712 N N . ARG A 1 97 ? -39.961 -3.917 43.147 1.00 95.44 97 ARG A N 1
ATOM 713 C CA . ARG A 1 97 ? -39.136 -5.095 43.484 1.00 95.44 97 ARG A CA 1
ATOM 714 C C . ARG A 1 97 ? -38.608 -4.918 44.904 1.00 95.44 97 ARG A C 1
ATOM 716 O O . ARG A 1 97 ? -38.043 -3.869 45.166 1.00 95.44 97 ARG A O 1
ATOM 723 N N . ASP A 1 98 ? -38.777 -5.944 45.730 1.00 95.12 98 ASP A N 1
ATOM 724 C CA . ASP A 1 98 ? -38.192 -6.090 47.071 1.00 95.12 98 ASP A CA 1
ATOM 725 C C . ASP A 1 98 ? -36.744 -6.577 46.896 1.00 95.12 98 ASP A C 1
ATOM 727 O O . ASP A 1 98 ? -36.503 -7.779 46.795 1.00 95.12 98 ASP A O 1
ATOM 731 N N . LEU A 1 99 ? -35.810 -5.646 46.689 1.00 94.88 99 LEU A N 1
ATOM 732 C CA . LEU A 1 99 ? -34.450 -5.887 46.193 1.00 94.88 99 LEU A CA 1
ATOM 733 C C . LEU A 1 99 ? -33.479 -6.375 47.273 1.00 94.88 99 LEU A C 1
ATOM 735 O O . LEU A 1 99 ? -32.565 -7.122 46.932 1.00 94.88 99 LEU A O 1
ATOM 739 N N . ASP A 1 100 ? -33.642 -5.985 48.538 1.00 92.62 100 ASP A N 1
ATOM 740 C CA . ASP A 1 100 ? -32.853 -6.518 49.666 1.00 92.62 100 ASP A CA 1
ATOM 741 C C . ASP A 1 100 ? -33.625 -7.545 50.526 1.00 92.62 100 ASP A C 1
ATOM 743 O O . ASP A 1 100 ? -33.054 -8.176 51.421 1.00 92.62 100 ASP A O 1
ATOM 747 N N . ASN A 1 101 ? -34.895 -7.799 50.177 1.00 90.44 101 ASN A N 1
ATOM 748 C CA . ASN A 1 101 ? -35.764 -8.819 50.768 1.00 90.44 101 ASN A CA 1
ATOM 749 C C . ASN A 1 101 ? -36.136 -8.533 52.253 1.00 90.44 101 ASN A C 1
ATOM 751 O O . ASN A 1 101 ? -36.299 -9.450 53.070 1.00 90.44 101 ASN A O 1
ATOM 755 N N . ASP A 1 102 ? -36.293 -7.250 52.602 1.00 93.06 102 ASP A N 1
ATOM 756 C CA . ASP A 1 102 ? -36.757 -6.718 53.899 1.00 93.06 102 ASP A CA 1
ATOM 757 C C . ASP A 1 102 ? -38.302 -6.629 54.029 1.00 93.06 102 ASP A C 1
ATOM 759 O O . ASP A 1 102 ? -38.832 -6.862 55.124 1.00 93.06 102 ASP A O 1
ATOM 763 N N . GLN A 1 103 ? -39.026 -6.462 52.909 1.00 94.25 103 GLN A N 1
ATOM 764 C CA . GLN A 1 103 ? -40.494 -6.308 52.776 1.00 94.25 103 GLN A CA 1
ATOM 765 C C . GLN A 1 103 ? -41.104 -4.913 53.061 1.00 94.25 103 GLN A C 1
ATOM 767 O O . GLN A 1 103 ? -42.330 -4.775 52.949 1.00 94.25 103 GLN A O 1
ATOM 772 N N . GLU A 1 104 ? -40.322 -3.884 53.390 1.00 93.94 104 GLU A N 1
ATOM 773 C CA . GLU A 1 104 ? -40.744 -2.472 53.407 1.00 93.94 104 GLU A CA 1
ATOM 774 C C . GLU A 1 104 ? -40.285 -1.759 52.109 1.00 93.94 104 GLU A C 1
ATOM 776 O O . GLU A 1 104 ? -39.322 -2.176 51.482 1.00 93.94 104 GLU A O 1
ATOM 781 N N . LEU A 1 105 ? -40.973 -0.693 51.666 1.00 96.44 105 LEU A N 1
ATOM 782 C CA . LEU A 1 105 ? -40.602 0.025 50.429 1.00 96.44 105 LEU A CA 1
ATOM 783 C C . LEU A 1 105 ? -39.514 1.072 50.697 1.00 96.44 105 LEU A C 1
ATOM 785 O O . LEU A 1 105 ? -39.813 2.100 51.316 1.00 96.44 105 LEU A O 1
ATOM 789 N N . ASP A 1 106 ? -38.305 0.850 50.182 1.00 96.44 106 ASP A N 1
ATOM 790 C CA . ASP A 1 106 ? -37.152 1.728 50.431 1.00 96.44 106 ASP A CA 1
ATOM 791 C C . ASP A 1 106 ? -36.861 2.720 49.277 1.00 96.44 106 ASP A C 1
ATOM 793 O O . ASP A 1 106 ? -37.247 2.520 48.119 1.00 96.44 106 ASP A O 1
ATOM 797 N N . ASP A 1 107 ? -36.171 3.829 49.586 1.00 97.44 107 ASP A N 1
ATOM 798 C CA . ASP A 1 107 ? -36.007 4.997 48.688 1.00 97.44 107 ASP A CA 1
ATOM 799 C C . ASP A 1 107 ? -35.287 4.685 47.347 1.00 97.44 107 ASP A C 1
ATOM 801 O O . ASP A 1 107 ? -35.341 5.493 46.418 1.00 97.44 107 ASP A O 1
ATOM 805 N N . PHE A 1 108 ? -34.604 3.541 47.203 1.00 95.38 108 PHE A N 1
ATOM 806 C CA . PHE A 1 108 ? -33.985 3.117 45.933 1.00 95.38 108 PHE A CA 1
ATOM 807 C C . PHE A 1 108 ? -34.928 2.295 45.035 1.00 95.38 108 PHE A C 1
ATOM 809 O O . PHE A 1 108 ? -34.857 2.374 43.798 1.00 95.38 108 PHE A O 1
ATOM 816 N N . GLU A 1 109 ? -35.850 1.553 45.643 1.00 95.75 109 GLU A N 1
ATOM 817 C CA . GLU A 1 109 ? -36.849 0.721 44.968 1.00 95.75 109 GLU A CA 1
ATOM 818 C C . GLU A 1 109 ? -37.985 1.557 44.376 1.00 95.75 109 GLU A C 1
ATOM 820 O O . GLU A 1 109 ? -38.507 1.241 43.301 1.00 95.75 109 GLU A O 1
ATOM 825 N N . ASP A 1 110 ? -38.353 2.647 45.061 1.00 96.12 110 ASP A N 1
ATOM 826 C CA . ASP A 1 110 ? -39.448 3.521 44.657 1.00 96.12 110 ASP A CA 1
ATOM 827 C C . ASP A 1 110 ? -39.103 4.330 43.394 1.00 96.12 110 ASP A C 1
ATOM 829 O O . ASP A 1 110 ? -38.649 5.474 43.437 1.00 96.12 110 ASP A O 1
ATOM 833 N N . TRP A 1 111 ? -39.394 3.739 42.234 1.00 92.56 111 TRP A N 1
ATOM 834 C CA . TRP A 1 111 ? -39.264 4.348 40.906 1.00 92.56 111 TRP A CA 1
ATOM 835 C C . TRP A 1 111 ? -40.096 5.628 40.700 1.00 92.56 111 TRP A C 1
ATOM 837 O O . TRP A 1 111 ? -39.969 6.266 39.656 1.00 92.56 111 TRP A O 1
ATOM 847 N N . ARG A 1 112 ? -40.946 6.028 41.659 1.00 93.50 112 ARG A N 1
ATOM 848 C CA . ARG A 1 112 ? -41.670 7.312 41.644 1.00 93.50 112 ARG A CA 1
ATOM 849 C C . ARG A 1 112 ? -40.794 8.481 42.122 1.00 93.50 112 ARG A C 1
ATOM 851 O O . ARG A 1 112 ? -41.182 9.636 41.926 1.00 93.50 112 ARG A O 1
ATOM 858 N N . LEU A 1 113 ? -39.662 8.196 42.772 1.00 95.06 113 LEU A N 1
ATOM 859 C CA . LEU A 1 113 ? -38.644 9.172 43.168 1.00 95.06 113 LEU A CA 1
ATOM 860 C C . LEU A 1 113 ? -37.687 9.475 42.003 1.00 95.06 113 LEU A C 1
ATOM 862 O O . LEU A 1 113 ? -37.608 8.724 41.035 1.00 95.06 113 LEU A O 1
ATOM 866 N N . ASP A 1 114 ? -36.963 10.593 42.083 1.00 92.44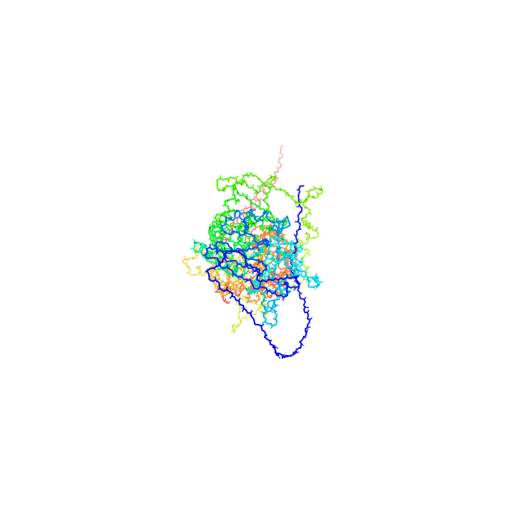 114 ASP A N 1
ATOM 867 C CA . ASP A 1 114 ? -35.991 10.971 41.053 1.00 92.44 114 ASP A CA 1
ATOM 868 C C . ASP A 1 114 ? -34.709 10.125 41.114 1.00 92.44 114 ASP A C 1
ATOM 870 O O . ASP A 1 114 ? -34.294 9.665 42.180 1.00 92.44 114 ASP A O 1
ATOM 874 N N . ASP A 1 115 ? -34.052 9.955 39.966 1.00 87.88 115 ASP A N 1
ATOM 875 C CA . ASP A 1 115 ? -32.909 9.047 39.821 1.00 87.88 115 ASP A CA 1
ATOM 876 C C . ASP A 1 115 ? -31.719 9.400 40.727 1.00 87.88 115 ASP A C 1
ATOM 878 O O . ASP A 1 115 ? -30.992 8.502 41.145 1.00 87.88 115 ASP A O 1
ATOM 882 N N . GLN A 1 116 ? -31.531 10.679 41.081 1.00 90.88 116 GLN A N 1
ATOM 883 C CA . GLN A 1 116 ? -30.467 11.094 41.999 1.00 90.88 116 GLN A CA 1
ATOM 884 C C . GLN A 1 116 ? -30.781 10.645 43.432 1.00 90.88 116 GLN A C 1
ATOM 886 O O . GLN A 1 116 ? -29.920 10.045 44.074 1.00 90.88 116 GLN A O 1
ATOM 891 N N . THR A 1 117 ? -32.007 10.881 43.915 1.00 95.88 117 THR A N 1
ATOM 892 C CA . THR A 1 117 ? -32.470 10.380 45.222 1.00 95.88 117 THR A CA 1
ATOM 893 C C . THR A 1 117 ? -32.332 8.855 45.301 1.00 95.88 117 THR A C 1
ATOM 895 O O . THR A 1 117 ? -31.747 8.336 46.253 1.00 95.88 117 THR A O 1
ATOM 898 N N . ARG A 1 118 ? -32.783 8.138 44.264 1.00 94.94 118 ARG A N 1
ATOM 899 C CA . ARG A 1 118 ? -32.731 6.669 44.203 1.00 94.94 118 ARG A CA 1
ATOM 900 C C . ARG A 1 118 ? -31.298 6.129 44.159 1.00 94.94 118 ARG A C 1
ATOM 902 O O . ARG A 1 118 ? -30.986 5.167 44.856 1.00 94.94 118 ARG A O 1
ATOM 909 N N . ALA A 1 119 ? -30.409 6.752 43.384 1.00 91.38 119 ALA A N 1
ATOM 910 C CA . ALA A 1 119 ? -29.003 6.355 43.301 1.00 91.38 119 ALA A CA 1
ATOM 911 C C . ALA A 1 119 ? -28.225 6.647 44.597 1.00 91.38 119 ALA A C 1
ATOM 913 O O . ALA A 1 119 ? -27.378 5.843 44.989 1.00 91.38 119 ALA A O 1
ATOM 914 N N . GLU A 1 120 ? -28.517 7.758 45.287 1.00 94.88 120 GLU A N 1
ATOM 915 C CA . GLU A 1 120 ? -27.941 8.057 46.606 1.00 94.88 120 GLU A CA 1
ATOM 916 C C . GLU A 1 120 ? -28.410 7.061 47.676 1.00 94.88 120 GLU A C 1
ATOM 918 O O . GLU A 1 120 ? -27.591 6.624 48.486 1.00 94.88 120 GLU A O 1
ATOM 923 N N . ALA A 1 121 ? -29.686 6.655 47.653 1.00 96.50 121 ALA A N 1
ATOM 924 C CA . ALA A 1 121 ? -30.214 5.612 48.531 1.00 96.50 121 ALA A CA 1
ATOM 925 C C . ALA A 1 121 ? -29.565 4.244 48.246 1.00 96.50 121 ALA A C 1
ATOM 927 O O . ALA A 1 121 ? -29.026 3.621 49.162 1.00 96.50 121 ALA A O 1
ATOM 928 N N . MET A 1 122 ? -29.505 3.823 46.975 1.00 94.38 122 MET A N 1
ATOM 929 C CA . MET A 1 122 ? -28.894 2.552 46.565 1.00 94.38 122 MET A CA 1
ATOM 930 C C . MET A 1 122 ? -27.432 2.483 47.022 1.00 94.38 122 MET A C 1
ATOM 932 O O . MET A 1 122 ? -27.028 1.549 47.708 1.00 94.38 122 MET A O 1
ATOM 936 N N . ALA A 1 123 ? -26.637 3.515 46.722 1.00 93.31 123 ALA A N 1
ATOM 937 C CA . ALA A 1 123 ? -25.223 3.577 47.094 1.00 93.31 123 ALA A CA 1
ATOM 938 C C . ALA A 1 123 ? -24.970 3.659 48.615 1.00 93.31 123 ALA A C 1
ATOM 940 O O . ALA A 1 123 ? -23.830 3.477 49.044 1.00 93.31 123 ALA A O 1
ATOM 941 N N . ALA A 1 124 ? -26.000 3.936 49.425 1.00 95.25 124 ALA A N 1
ATOM 942 C CA . ALA A 1 124 ? -25.943 3.883 50.884 1.00 95.25 124 ALA A CA 1
ATOM 943 C C . ALA A 1 124 ? -26.383 2.524 51.469 1.00 95.25 124 ALA A C 1
ATOM 945 O O . ALA A 1 124 ? -26.017 2.227 52.609 1.00 95.25 124 ALA A O 1
ATOM 946 N N . ALA A 1 125 ? -27.137 1.721 50.710 1.00 94.88 125 ALA A N 1
ATOM 947 C CA . ALA A 1 125 ? -27.557 0.365 51.070 1.00 94.88 125 ALA A CA 1
ATOM 948 C C . ALA A 1 125 ? -26.525 -0.710 50.664 1.00 94.88 125 ALA A C 1
ATOM 950 O O . ALA A 1 125 ? -26.340 -1.687 51.390 1.00 94.88 125 ALA A O 1
ATOM 951 N N . LEU A 1 126 ? -25.815 -0.516 49.543 1.00 94.62 126 LEU A N 1
ATOM 952 C CA . LEU A 1 126 ? -24.768 -1.433 49.071 1.00 94.62 126 LEU A CA 1
ATOM 953 C C . LEU A 1 126 ? -23.612 -1.597 50.073 1.00 94.62 126 LEU A C 1
ATOM 955 O O . LEU A 1 126 ? -23.159 -0.639 50.704 1.00 94.62 126 LEU A O 1
ATOM 959 N N . THR A 1 127 ? -23.059 -2.809 50.150 1.00 92.88 127 THR A N 1
ATOM 960 C CA . THR A 1 127 ? -21.865 -3.093 50.964 1.00 92.88 127 THR A CA 1
ATOM 961 C C . THR A 1 127 ? -20.575 -2.574 50.307 1.00 92.88 127 THR A C 1
ATOM 963 O O . THR A 1 127 ? -20.523 -2.351 49.097 1.00 92.88 127 THR A O 1
ATOM 966 N N . ASP A 1 128 ? -19.491 -2.407 51.085 1.00 90.38 128 ASP A N 1
ATOM 967 C CA . ASP A 1 128 ? -18.155 -2.024 50.567 1.00 90.38 128 ASP A CA 1
ATOM 968 C C . ASP A 1 128 ? -17.685 -2.950 49.416 1.00 90.38 128 ASP A C 1
ATOM 970 O O . ASP A 1 128 ? -16.959 -2.528 48.510 1.00 90.38 128 ASP A O 1
ATOM 974 N N . GLU A 1 129 ? -18.105 -4.217 49.451 1.00 88.81 129 GLU A N 1
ATOM 975 C CA . GLU A 1 129 ? -17.799 -5.250 48.460 1.00 88.81 129 GLU A CA 1
ATOM 976 C C . GLU A 1 129 ? -18.652 -5.061 47.195 1.00 88.81 129 GLU A C 1
ATOM 978 O O . GLU A 1 129 ? -18.101 -4.878 46.108 1.00 88.81 129 GLU A O 1
ATOM 983 N N . GLN A 1 130 ? -19.975 -4.928 47.332 1.00 91.00 130 GLN A N 1
ATOM 984 C CA . GLN A 1 130 ? -20.871 -4.614 46.212 1.00 91.00 130 GLN A CA 1
ATOM 985 C C . GLN A 1 130 ? -20.532 -3.288 45.508 1.00 91.00 130 GLN A C 1
ATOM 987 O O . GLN A 1 130 ? -20.569 -3.219 44.276 1.00 91.00 130 GLN A O 1
ATOM 992 N N . LEU A 1 131 ? -20.148 -2.249 46.261 1.00 89.94 131 LEU A N 1
ATOM 993 C CA . LEU A 1 131 ? -19.661 -0.967 45.730 1.00 89.94 131 LEU A CA 1
ATOM 994 C C . LEU A 1 131 ? -18.359 -1.134 44.933 1.00 89.94 131 LEU A C 1
ATOM 996 O O . LEU A 1 131 ? -18.178 -0.493 43.895 1.00 89.94 131 LEU A O 1
ATOM 1000 N N . THR A 1 132 ? -17.467 -2.022 45.379 1.00 85.88 132 THR A N 1
ATOM 1001 C CA . THR A 1 132 ? -16.246 -2.378 44.639 1.00 85.88 132 THR A CA 1
ATOM 1002 C C . THR A 1 132 ? -16.589 -3.126 43.344 1.00 85.88 132 THR A C 1
ATOM 1004 O O . THR A 1 132 ? -15.975 -2.872 42.307 1.00 85.88 132 THR A O 1
ATOM 1007 N N . HIS A 1 133 ? -17.614 -3.981 43.362 1.00 86.19 133 HIS A N 1
ATOM 1008 C CA . HIS A 1 133 ? -18.084 -4.724 42.189 1.00 86.19 133 HIS A CA 1
ATOM 1009 C C . HIS A 1 133 ? -18.782 -3.852 41.128 1.00 86.19 133 HIS A C 1
ATOM 1011 O O . HIS A 1 133 ? -18.734 -4.205 39.948 1.00 86.19 133 HIS A O 1
ATOM 1017 N N . GLN A 1 134 ? -19.337 -2.686 41.494 1.00 84.94 134 GLN A N 1
ATOM 1018 C CA . GLN A 1 134 ? -19.875 -1.713 40.522 1.00 84.94 134 GLN A CA 1
ATOM 1019 C C . GLN A 1 134 ? -18.786 -1.027 39.688 1.00 84.94 134 GLN A C 1
ATOM 1021 O O . GLN A 1 134 ? -19.012 -0.674 38.533 1.00 84.94 134 GLN A O 1
ATOM 1026 N N . VAL A 1 135 ? -17.591 -0.830 40.255 1.00 83.00 135 VAL A N 1
ATOM 1027 C CA . VAL A 1 135 ? -16.455 -0.190 39.562 1.00 83.00 135 VAL A CA 1
ATOM 1028 C C . VAL A 1 135 ? -15.509 -1.200 38.897 1.00 83.00 135 VAL A C 1
ATOM 1030 O O . VAL A 1 135 ? -14.452 -0.821 38.386 1.00 83.00 135 VAL A O 1
ATOM 1033 N N . ALA A 1 136 ? -15.892 -2.480 38.878 1.00 81.06 136 ALA A N 1
ATOM 1034 C CA . ALA A 1 136 ? -15.173 -3.584 38.254 1.00 81.06 136 ALA A CA 1
ATOM 1035 C C . ALA A 1 136 ? -15.925 -4.099 37.008 1.00 81.06 136 ALA A C 1
ATOM 1037 O O . ALA A 1 136 ? -17.151 -4.063 36.940 1.00 81.06 136 ALA A O 1
ATOM 1038 N N . ASN A 1 137 ? -15.190 -4.564 35.992 1.00 79.38 137 ASN A N 1
ATOM 1039 C CA . ASN A 1 137 ? -15.750 -4.853 34.669 1.00 79.38 137 ASN A CA 1
ATOM 1040 C C . ASN A 1 137 ? -15.046 -6.037 33.990 1.00 79.38 137 ASN A C 1
ATOM 1042 O O . ASN A 1 137 ? -13.825 -6.010 33.799 1.00 79.38 137 ASN A O 1
ATOM 1046 N N . ASN A 1 138 ? -15.819 -7.036 33.557 1.00 82.00 138 ASN A N 1
ATOM 1047 C CA . ASN A 1 138 ? -15.300 -8.157 32.786 1.00 82.00 138 ASN A CA 1
ATOM 1048 C C . ASN A 1 138 ? -15.215 -7.828 31.289 1.00 82.00 138 ASN A C 1
ATOM 1050 O O . ASN A 1 138 ? -16.187 -7.944 30.543 1.00 82.00 138 ASN A O 1
ATOM 1054 N N . GLY A 1 139 ? -14.010 -7.495 30.822 1.00 72.81 139 GLY A N 1
ATOM 1055 C CA . GLY A 1 139 ? -13.755 -7.095 29.435 1.00 72.81 139 GLY A CA 1
ATOM 1056 C C . GLY A 1 139 ? -14.060 -8.136 28.343 1.00 72.81 139 GLY A C 1
ATOM 1057 O O . GLY A 1 139 ? -13.960 -7.789 27.158 1.00 72.81 139 GLY A O 1
ATOM 1058 N N . SER A 1 140 ? -14.406 -9.381 28.697 1.00 81.12 140 SER A N 1
ATOM 1059 C CA . SER A 1 140 ? -15.001 -10.374 27.791 1.00 81.12 140 SER A CA 1
ATOM 1060 C C . SER A 1 140 ? -15.627 -11.542 28.570 1.00 81.12 140 SER A C 1
ATOM 1062 O O . SER A 1 140 ? -14.914 -12.472 28.955 1.00 81.12 140 SER A O 1
ATOM 1064 N N . TYR A 1 141 ? -16.954 -11.540 28.708 1.00 85.25 141 TYR A N 1
ATOM 1065 C CA . TYR A 1 141 ? -17.753 -12.670 29.199 1.00 85.25 141 TYR A CA 1
ATOM 1066 C C . TYR A 1 141 ? -18.997 -12.805 28.310 1.00 85.25 141 TYR A C 1
ATOM 1068 O O . TYR A 1 141 ? -19.599 -11.806 27.921 1.00 85.25 141 TYR A O 1
ATOM 1076 N N . SER A 1 142 ? -19.325 -14.010 27.848 1.00 86.69 142 SER A N 1
ATOM 1077 C CA . SER A 1 142 ? -20.310 -14.217 26.769 1.00 86.69 142 SER A CA 1
ATOM 1078 C C . SER A 1 142 ? -20.849 -15.645 26.776 1.00 86.69 142 SER A C 1
ATOM 1080 O O . SER A 1 142 ? -20.191 -16.538 27.308 1.00 86.69 142 SER A O 1
ATOM 1082 N N . ALA A 1 143 ? -22.002 -15.877 26.143 1.00 88.12 143 ALA A N 1
ATOM 1083 C CA . ALA A 1 143 ? -22.579 -17.216 26.013 1.00 88.12 143 ALA A CA 1
ATOM 1084 C C . ALA A 1 143 ? -21.596 -18.204 25.346 1.00 88.12 143 ALA A C 1
ATOM 1086 O O . ALA A 1 143 ? -20.958 -17.864 24.344 1.00 88.12 143 ALA A O 1
ATOM 1087 N N . LYS A 1 144 ? -21.478 -19.424 25.895 1.00 87.06 144 LYS A N 1
ATOM 1088 C CA . LYS A 1 144 ? -20.474 -20.445 25.516 1.00 87.06 144 LYS A CA 1
ATOM 1089 C C . LYS A 1 144 ? -20.681 -21.006 24.094 1.00 87.06 144 LYS A C 1
ATOM 1091 O O . LYS A 1 144 ? -19.728 -21.498 23.497 1.00 87.06 144 LYS A O 1
ATOM 1096 N N . SER A 1 145 ? -21.872 -20.836 23.511 1.00 87.06 145 SER A N 1
ATOM 1097 C CA . SER A 1 145 ? -22.102 -20.863 22.055 1.00 87.06 145 SER A CA 1
ATOM 1098 C C . SER A 1 145 ? -22.954 -19.664 21.620 1.00 87.06 145 SER A C 1
ATOM 1100 O O . SER A 1 145 ? -23.642 -19.046 22.430 1.00 87.06 145 SER A O 1
ATOM 1102 N N . THR A 1 146 ? -22.925 -19.342 20.324 1.00 90.12 146 THR A N 1
ATOM 1103 C CA . THR A 1 146 ? -23.837 -18.382 19.684 1.00 90.12 146 THR A CA 1
ATOM 1104 C C . THR A 1 146 ? -25.149 -19.009 19.207 1.00 90.12 146 THR A C 1
ATOM 1106 O O . THR A 1 146 ? -26.008 -18.275 18.724 1.00 90.12 146 THR A O 1
ATOM 1109 N N . LYS A 1 147 ? -25.306 -20.336 19.294 1.00 93.12 147 LYS A N 1
ATOM 1110 C CA . LYS A 1 147 ? -26.437 -21.081 18.724 1.00 93.12 147 LYS A CA 1
ATOM 1111 C C . LYS A 1 147 ? -27.352 -21.695 19.775 1.00 93.12 147 LYS A C 1
ATOM 1113 O O . LYS A 1 147 ? -26.887 -22.291 20.745 1.00 93.12 147 LYS A O 1
ATOM 1118 N N . THR A 1 148 ? -28.645 -21.687 19.478 1.00 94.38 148 THR A N 1
ATOM 1119 C CA . THR A 1 148 ? -29.699 -22.338 20.261 1.00 94.38 148 THR A CA 1
ATOM 1120 C C . THR A 1 148 ? -29.467 -23.849 20.363 1.00 94.38 148 THR A C 1
ATOM 1122 O O . THR A 1 148 ? -29.549 -24.406 21.453 1.00 94.38 148 THR A O 1
ATOM 1125 N N . GLU A 1 149 ? -29.107 -24.518 19.257 1.00 94.25 149 GLU A N 1
ATOM 1126 C CA . GLU A 1 149 ? -28.945 -25.986 19.214 1.00 94.25 149 GLU A CA 1
ATOM 1127 C C . GLU A 1 149 ? -27.828 -26.531 20.123 1.00 94.25 149 GLU A C 1
ATOM 1129 O O . GLU A 1 149 ? -27.891 -27.687 20.542 1.00 94.25 149 GLU A O 1
ATOM 1134 N N . ASP A 1 150 ? -26.836 -25.706 20.470 1.00 92.25 150 ASP A N 1
ATOM 1135 C CA . ASP A 1 150 ? -25.728 -26.116 21.334 1.00 92.25 150 ASP A CA 1
ATOM 1136 C C . ASP A 1 150 ? -26.090 -26.014 22.827 1.00 92.25 150 ASP A C 1
ATOM 1138 O O . ASP A 1 150 ? -25.624 -26.831 23.624 1.00 92.25 150 ASP A O 1
ATOM 1142 N N . VAL A 1 151 ? -26.931 -25.043 23.218 1.00 90.25 151 VAL A N 1
ATOM 1143 C CA . VAL A 1 151 ? -27.176 -24.670 24.630 1.00 90.25 151 VAL A CA 1
ATOM 1144 C C . VAL A 1 151 ? -28.417 -25.312 25.267 1.00 90.25 151 VAL A C 1
ATOM 1146 O O . VAL A 1 151 ? -28.577 -25.231 26.485 1.00 90.25 151 VAL A O 1
ATOM 1149 N N . VAL A 1 152 ? -29.268 -25.984 24.485 1.00 93.12 152 VAL A N 1
ATOM 1150 C CA . VAL A 1 152 ? -30.514 -26.629 24.959 1.00 93.12 152 VAL A CA 1
ATOM 1151 C C . VAL A 1 152 ? -30.371 -28.126 25.271 1.00 93.12 152 VAL A C 1
ATOM 1153 O O . VAL A 1 152 ? -29.360 -28.756 24.948 1.00 93.12 152 VAL A O 1
ATOM 1156 N N . ASP A 1 153 ? -31.373 -28.716 25.921 1.00 92.00 153 ASP A N 1
ATOM 1157 C CA . ASP A 1 153 ? -31.502 -30.152 26.187 1.00 92.00 153 ASP A CA 1
ATOM 1158 C C . ASP A 1 153 ? -32.183 -30.927 25.025 1.00 92.00 153 ASP A C 1
ATOM 1160 O O . ASP A 1 153 ? -32.316 -30.423 23.910 1.00 92.00 153 ASP A O 1
ATOM 1164 N N . GLU A 1 154 ? -32.605 -32.179 25.254 1.00 91.19 154 GLU A N 1
ATOM 1165 C CA . GLU A 1 154 ? -33.317 -32.985 24.241 1.00 91.19 154 GLU A CA 1
ATOM 1166 C C . GLU A 1 154 ? -34.786 -32.573 24.000 1.00 91.19 154 GLU A C 1
ATOM 1168 O O . GLU A 1 154 ? -35.404 -33.041 23.040 1.00 91.19 154 GLU A O 1
ATOM 1173 N N . ASN A 1 155 ? -35.346 -31.707 24.850 1.00 90.50 155 ASN A N 1
ATOM 1174 C CA . ASN A 1 155 ? -36.701 -31.164 24.749 1.00 90.50 155 ASN A CA 1
ATOM 1175 C C . ASN A 1 155 ? -36.720 -29.754 24.123 1.00 90.50 155 ASN A C 1
ATOM 1177 O O . ASN A 1 155 ? -37.755 -29.346 23.594 1.00 90.50 155 ASN A O 1
ATOM 1181 N N . GLY A 1 156 ? -35.580 -29.054 24.131 1.00 89.19 156 GLY A N 1
ATOM 1182 C CA . GLY A 1 156 ? -35.424 -27.671 23.673 1.00 89.19 156 GLY A CA 1
ATOM 1183 C C . GLY A 1 156 ? -35.319 -26.647 24.809 1.00 89.19 156 GLY A C 1
ATOM 1184 O O . GLY A 1 156 ? -35.322 -25.451 24.533 1.00 89.19 156 GLY A O 1
ATOM 1185 N N . GLU A 1 157 ? -35.214 -27.099 26.060 1.00 91.06 157 GLU A N 1
ATOM 1186 C CA . GLU A 1 157 ? -35.091 -26.246 27.245 1.00 91.06 157 GLU A CA 1
ATOM 1187 C C . GLU A 1 157 ? -33.623 -25.819 27.456 1.00 91.06 157 GLU A C 1
ATOM 1189 O O . GLU A 1 157 ? -32.721 -26.643 27.268 1.00 91.06 157 GLU A O 1
ATOM 1194 N N . PRO A 1 158 ? -33.330 -24.567 27.853 1.00 91.12 158 PRO A N 1
ATOM 1195 C CA . PRO A 1 158 ? -31.958 -24.087 28.042 1.00 91.12 158 PRO A CA 1
ATOM 1196 C C . PRO A 1 158 ? -31.238 -24.760 29.223 1.00 91.12 158 PRO A C 1
ATOM 1198 O O . PRO A 1 158 ? -31.817 -24.983 30.286 1.00 91.12 158 PRO A O 1
ATOM 1201 N N . VAL A 1 159 ? -29.939 -25.044 29.063 1.00 89.56 159 VAL A N 1
ATOM 1202 C CA . VAL A 1 159 ? -29.108 -25.730 30.071 1.00 89.56 159 VAL A CA 1
ATOM 1203 C C . VAL A 1 159 ? -28.002 -24.807 30.585 1.00 89.56 159 VAL A C 1
ATOM 1205 O O . VAL A 1 159 ? -27.090 -24.440 29.844 1.00 89.56 159 VAL A O 1
ATOM 1208 N N . TRP A 1 160 ? -28.040 -24.471 31.878 1.00 88.88 160 TRP A N 1
ATOM 1209 C CA . TRP A 1 160 ? -27.168 -23.460 32.499 1.00 88.88 160 TRP A CA 1
ATOM 1210 C C . TRP A 1 160 ? -25.672 -23.697 32.250 1.00 88.88 160 TRP A C 1
ATOM 1212 O O . TRP A 1 160 ? -24.935 -22.801 31.837 1.00 88.88 160 TRP A O 1
ATOM 1222 N N . THR A 1 161 ? -25.223 -24.937 32.450 1.00 84.50 161 THR A N 1
ATOM 1223 C CA . THR A 1 161 ? -23.820 -25.352 32.287 1.00 84.50 161 THR A CA 1
ATOM 1224 C C . THR A 1 161 ? -23.352 -25.401 30.832 1.00 84.50 161 THR A C 1
ATOM 1226 O O . THR A 1 161 ? -22.150 -25.465 30.586 1.00 84.50 161 THR A O 1
ATOM 1229 N N . LYS A 1 162 ? -24.275 -25.333 29.863 1.00 86.44 162 LYS A N 1
ATOM 1230 C CA . LYS A 1 162 ? -23.953 -25.143 28.443 1.00 86.44 162 LYS A CA 1
ATOM 1231 C C . LYS A 1 162 ? -23.990 -23.681 28.005 1.00 86.44 162 LYS A C 1
ATOM 1233 O O . LYS A 1 162 ? -23.384 -23.354 26.990 1.00 86.44 162 LYS A O 1
ATOM 1238 N N . LEU A 1 163 ? -24.731 -22.827 28.714 1.00 88.62 163 LEU A N 1
ATOM 1239 C CA . LEU A 1 163 ? -24.939 -21.435 28.322 1.00 88.62 163 LEU A CA 1
ATOM 1240 C C . LEU A 1 163 ? -23.809 -20.520 28.806 1.00 88.62 163 LEU A C 1
ATOM 1242 O O . LEU A 1 163 ? -23.314 -19.710 28.025 1.00 88.62 163 LEU A O 1
ATOM 1246 N N . TYR A 1 164 ? -23.370 -20.668 30.056 1.00 88.19 164 TYR A N 1
ATOM 1247 C CA . TYR A 1 164 ? -22.304 -19.845 30.640 1.00 88.19 164 TYR A CA 1
ATOM 1248 C C . TYR A 1 164 ? -20.929 -20.545 30.589 1.00 88.19 164 TYR A C 1
ATOM 1250 O O . TYR A 1 164 ? -20.869 -21.778 30.637 1.00 88.19 164 TYR A O 1
ATOM 1258 N N . PRO A 1 165 ? -19.816 -19.791 30.497 1.00 82.56 165 PRO A N 1
ATOM 1259 C CA . PRO A 1 165 ? -18.459 -20.309 30.658 1.00 82.56 165 PRO A CA 1
ATOM 1260 C C . PRO A 1 165 ? -17.933 -20.178 32.100 1.00 82.56 165 PRO A C 1
ATOM 1262 O O . PRO A 1 165 ? -18.301 -19.260 32.835 1.00 82.56 165 PRO A O 1
ATOM 1265 N N . THR A 1 166 ? -16.998 -21.056 32.474 1.00 78.12 166 THR A N 1
ATOM 1266 C CA . THR A 1 166 ? -16.356 -21.103 33.806 1.00 78.12 166 THR A CA 1
ATOM 1267 C C . THR A 1 166 ? -15.225 -20.077 33.971 1.00 78.12 166 THR A C 1
ATOM 1269 O O . THR A 1 166 ? -14.541 -20.054 34.991 1.00 78.12 166 THR A O 1
ATOM 1272 N N . SER A 1 167 ? -14.982 -19.238 32.959 1.00 72.94 167 SER A N 1
ATOM 1273 C CA . SER A 1 167 ? -13.981 -18.167 32.987 1.00 72.94 167 SER A CA 1
ATOM 1274 C C . SER A 1 167 ? -14.289 -17.066 31.961 1.00 72.94 167 SER A C 1
ATOM 1276 O O . SER A 1 167 ? -15.090 -17.255 31.044 1.00 72.94 167 SER A O 1
ATOM 1278 N N . GLY A 1 168 ? -13.634 -15.912 32.105 1.00 63.66 168 GLY A N 1
ATOM 1279 C CA . GLY A 1 168 ? -13.674 -14.780 31.175 1.00 63.66 168 GLY A CA 1
ATOM 1280 C C . GLY A 1 168 ? -12.316 -14.077 31.100 1.00 63.66 168 GLY A C 1
ATOM 1281 O O . GLY A 1 168 ? -11.433 -14.329 31.922 1.00 63.66 168 GLY A O 1
ATOM 1282 N N . GLY A 1 169 ? -12.119 -13.205 30.107 1.00 57.03 169 GLY A N 1
ATOM 1283 C CA . GLY A 1 169 ? -10.843 -12.496 29.956 1.00 57.03 169 GLY A CA 1
ATOM 1284 C C . GLY A 1 169 ? -10.602 -11.826 28.601 1.00 57.03 169 GLY A C 1
ATOM 1285 O O . GLY A 1 169 ? -11.026 -12.298 27.546 1.00 57.03 169 GLY A O 1
ATOM 1286 N N . PHE A 1 170 ? -9.883 -10.701 28.623 1.00 40.28 170 PHE A N 1
ATOM 1287 C CA . PHE A 1 170 ? -9.596 -9.889 27.435 1.00 40.28 170 PHE A CA 1
ATOM 1288 C C . PHE A 1 170 ? -8.851 -10.689 26.347 1.00 40.28 170 PHE A C 1
ATOM 1290 O O . PHE A 1 170 ? -7.740 -11.167 26.568 1.00 40.28 170 PHE A O 1
ATOM 1297 N N . GLY A 1 171 ? -9.427 -10.758 25.142 1.00 40.38 171 GLY A N 1
ATOM 1298 C CA . GLY A 1 171 ? -8.754 -11.298 23.952 1.00 40.38 171 GLY A CA 1
ATOM 1299 C C . GLY A 1 171 ? -9.072 -12.753 23.591 1.00 40.38 171 GLY A C 1
ATOM 1300 O O . GLY A 1 171 ? -8.276 -13.374 22.896 1.00 40.38 171 GLY A O 1
ATOM 1301 N N . GLY A 1 172 ? -10.203 -13.309 24.042 1.00 32.81 172 GLY A N 1
ATOM 1302 C CA . GLY A 1 172 ? -10.647 -14.655 23.638 1.00 32.81 172 GLY A CA 1
ATOM 1303 C C . GLY A 1 172 ? -9.829 -15.802 24.241 1.00 32.81 172 GLY A C 1
ATOM 1304 O O . GLY A 1 172 ? -10.083 -16.962 23.932 1.00 32.81 172 GLY A O 1
ATOM 1305 N N . GLY A 1 173 ? -8.887 -15.481 25.131 1.00 34.72 173 GLY A N 1
ATOM 1306 C CA . GLY A 1 173 ? -8.171 -16.424 25.982 1.00 34.72 173 GLY A CA 1
ATOM 1307 C C . GLY A 1 173 ? -9.049 -16.956 27.109 1.00 34.72 173 GLY A C 1
ATOM 1308 O O . GLY A 1 173 ? -8.686 -16.830 28.276 1.00 34.72 173 GLY A O 1
ATOM 1309 N N . GLY A 1 174 ? -10.175 -17.582 26.756 1.00 41.69 174 GLY A N 1
ATOM 1310 C CA . GLY A 1 174 ? -10.643 -18.697 27.566 1.00 41.69 174 GLY A CA 1
ATOM 1311 C C . GLY A 1 174 ? -9.503 -19.711 27.650 1.00 41.69 174 GLY A C 1
ATOM 1312 O O . GLY A 1 174 ? -8.754 -19.900 26.683 1.00 41.69 174 GLY A O 1
ATOM 1313 N N . LYS A 1 175 ? -9.326 -20.321 28.819 1.00 42.62 175 LYS A N 1
ATOM 1314 C CA . LYS A 1 175 ? -8.374 -21.422 28.981 1.00 42.62 175 LYS A CA 1
ATOM 1315 C C . LYS A 1 175 ? -8.666 -22.485 27.919 1.00 42.62 175 LYS A C 1
ATOM 1317 O O . LYS A 1 175 ? -9.827 -22.736 27.601 1.00 42.62 175 LYS A O 1
ATOM 1322 N N . SER A 1 176 ? -7.629 -23.115 27.364 1.00 41.97 176 SER A N 1
ATOM 1323 C CA . SER A 1 176 ? -7.835 -24.313 26.541 1.00 41.97 176 SER A CA 1
ATOM 1324 C C . SER A 1 176 ? -8.640 -25.341 27.337 1.00 41.97 176 SER A C 1
ATOM 1326 O O . SER A 1 176 ? -8.493 -25.389 28.554 1.00 41.97 176 SER A O 1
ATOM 1328 N N . GLU A 1 177 ? -9.426 -26.201 26.685 1.00 44.84 177 GLU A N 1
ATOM 1329 C CA . GLU A 1 177 ? -10.269 -27.203 27.373 1.00 44.84 177 GLU A CA 1
ATOM 1330 C C . GLU A 1 177 ? -9.471 -28.137 28.316 1.00 44.84 177 GLU A C 1
ATOM 1332 O O . GLU A 1 177 ? -10.034 -28.732 29.226 1.00 44.84 177 GLU A O 1
ATOM 1337 N N . GLU A 1 178 ? -8.145 -28.228 28.145 1.00 43.50 178 GLU A N 1
ATOM 1338 C CA . GLU A 1 178 ? -7.206 -28.925 29.043 1.00 43.50 178 GLU A CA 1
ATOM 1339 C C . GLU A 1 178 ? -6.872 -28.164 30.357 1.00 43.50 178 GLU A C 1
ATOM 1341 O O . GLU A 1 178 ? -6.156 -28.696 31.205 1.00 43.50 178 GLU A O 1
ATOM 1346 N N . GLU A 1 179 ? -7.354 -26.926 30.528 1.00 46.75 179 GLU A N 1
ATOM 1347 C CA . GLU A 1 179 ? -7.102 -26.028 31.671 1.00 46.75 179 GLU A CA 1
ATOM 1348 C C . GLU A 1 179 ? -8.377 -25.479 32.359 1.00 46.75 179 GLU A C 1
ATOM 1350 O O . GLU A 1 179 ? -8.250 -24.870 33.430 1.00 46.75 179 GLU A O 1
ATOM 1355 N N . GLU A 1 180 ? -9.589 -25.667 31.812 1.00 54.38 180 GLU A N 1
ATOM 1356 C CA . GLU A 1 180 ? -10.826 -25.536 32.612 1.00 54.38 180 GLU A CA 1
ATOM 1357 C C . GLU A 1 180 ? -10.811 -26.627 33.707 1.00 54.38 180 GLU A C 1
ATOM 1359 O O . GLU A 1 180 ? -10.455 -27.776 33.442 1.00 54.38 180 GLU A O 1
ATOM 1364 N N . ASP A 1 181 ? -11.157 -26.278 34.950 1.00 55.12 181 ASP A N 1
ATOM 1365 C CA . ASP A 1 181 ? -11.335 -27.280 36.008 1.00 55.12 181 ASP A CA 1
ATOM 1366 C C . ASP A 1 181 ? -12.705 -27.953 35.793 1.00 55.12 181 ASP A C 1
ATOM 1368 O O . ASP A 1 181 ? -13.715 -27.246 35.795 1.00 55.12 181 ASP A O 1
ATOM 1372 N N . PRO A 1 182 ? -12.774 -29.277 35.551 1.00 51.97 182 PRO A N 1
ATOM 1373 C CA . PRO A 1 182 ? -14.025 -29.952 35.207 1.00 51.97 182 PRO A CA 1
ATOM 1374 C C . PRO A 1 182 ? -15.005 -30.070 36.381 1.00 51.97 182 PRO A C 1
ATOM 1376 O O . PRO A 1 182 ? -16.166 -30.403 36.142 1.00 51.97 182 PRO A O 1
ATOM 1379 N N . ASP A 1 183 ? -14.552 -29.829 37.616 1.00 52.94 183 ASP A N 1
ATOM 1380 C CA . ASP A 1 183 ? -15.408 -29.784 38.804 1.00 52.94 183 ASP A CA 1
ATOM 1381 C C . ASP A 1 183 ? -15.877 -28.343 39.126 1.00 52.94 183 ASP A C 1
ATOM 1383 O O . ASP A 1 183 ? -16.778 -28.180 39.950 1.00 52.94 183 ASP A O 1
ATOM 1387 N N . ALA A 1 184 ? -15.312 -27.308 38.484 1.00 59.59 184 ALA A N 1
ATOM 1388 C CA . ALA A 1 184 ? -15.644 -25.906 38.754 1.00 59.59 184 ALA A CA 1
ATOM 1389 C C . ALA A 1 184 ? -16.907 -25.429 38.019 1.00 59.59 184 ALA A C 1
ATOM 1391 O O . ALA A 1 184 ? -17.169 -25.795 36.870 1.00 59.59 184 ALA A O 1
ATOM 1392 N N . THR A 1 185 ? -17.682 -24.558 38.665 1.00 66.88 185 THR A N 1
ATOM 1393 C CA . THR A 1 185 ? -18.969 -24.081 38.142 1.00 66.88 185 THR A CA 1
ATOM 1394 C C . THR A 1 185 ? -18.905 -22.663 37.573 1.00 66.88 185 THR A C 1
ATOM 1396 O O . THR A 1 185 ? -18.072 -21.834 37.937 1.00 66.88 185 THR A O 1
ATOM 1399 N N . ASN A 1 186 ? -19.865 -22.344 36.703 1.00 77.00 186 ASN A N 1
ATOM 1400 C CA . ASN A 1 186 ? -20.059 -20.982 36.195 1.00 77.00 186 ASN A CA 1
ATOM 1401 C C . ASN A 1 186 ? -20.436 -19.987 37.316 1.00 77.00 186 ASN A C 1
ATOM 1403 O O . ASN A 1 186 ? -20.168 -18.797 37.186 1.00 77.00 186 ASN A O 1
ATOM 1407 N N . ILE A 1 187 ? -21.038 -20.476 38.410 1.00 82.88 187 ILE A N 1
ATOM 1408 C CA . ILE A 1 187 ? -21.418 -19.678 39.584 1.00 82.88 187 ILE A CA 1
ATOM 1409 C C . ILE A 1 187 ? -20.182 -19.303 40.407 1.00 82.88 187 ILE A C 1
ATOM 1411 O O . ILE A 1 187 ? -20.046 -18.150 40.800 1.00 82.88 187 ILE A O 1
ATOM 1415 N N . GLU A 1 188 ? -19.235 -20.228 40.597 1.00 78.81 188 GLU A N 1
ATOM 1416 C CA . GLU A 1 188 ? -17.992 -19.952 41.331 1.00 78.81 188 GLU A CA 1
ATOM 1417 C C . GLU A 1 188 ? -17.191 -18.803 40.709 1.00 78.81 188 GLU A C 1
ATOM 1419 O O . GLU A 1 188 ? -16.636 -17.997 41.449 1.00 78.81 188 GLU A O 1
ATOM 1424 N N . TYR A 1 189 ? -17.173 -18.684 39.375 1.00 79.12 189 TYR A N 1
ATOM 1425 C CA . TYR A 1 189 ? -16.504 -17.578 38.681 1.00 79.12 189 TYR A CA 1
ATOM 1426 C C . TYR A 1 189 ? -17.196 -16.223 38.907 1.00 79.12 189 TYR A C 1
ATOM 1428 O O . TYR A 1 189 ? -16.526 -15.216 39.150 1.00 79.12 189 TYR A O 1
ATOM 1436 N N . LEU A 1 190 ? -18.533 -16.195 38.858 1.00 81.06 190 LEU A N 1
ATOM 1437 C CA . LEU A 1 190 ? -19.317 -14.987 39.133 1.00 81.06 190 LEU A CA 1
ATOM 1438 C C . LEU A 1 190 ? -19.170 -14.562 40.606 1.00 81.06 190 LEU A C 1
ATOM 1440 O O . LEU A 1 190 ? -18.903 -13.391 40.870 1.00 81.06 190 LEU A O 1
ATOM 1444 N N . ASN A 1 191 ? -19.208 -15.523 41.539 1.00 80.12 191 ASN A N 1
ATOM 1445 C CA . ASN A 1 191 ? -18.928 -15.313 42.962 1.00 80.12 191 ASN A CA 1
ATOM 1446 C C . ASN A 1 191 ? -17.490 -14.798 43.196 1.00 80.12 191 ASN A C 1
ATOM 1448 O O . ASN A 1 191 ? -17.285 -13.898 44.004 1.00 80.12 191 ASN A O 1
ATOM 1452 N N . SER A 1 192 ? -16.474 -15.368 42.530 1.00 74.94 192 SER A N 1
ATOM 1453 C CA . SER A 1 192 ? -15.062 -15.082 42.842 1.00 74.94 192 SER A CA 1
ATOM 1454 C C . SER A 1 192 ? -14.546 -13.748 42.308 1.00 74.94 192 SER A C 1
ATOM 1456 O O . SER A 1 192 ? -13.591 -13.205 42.862 1.00 74.94 192 SER A O 1
ATOM 1458 N N . GLU A 1 193 ? -15.133 -13.248 41.219 1.00 75.00 193 GLU A N 1
ATOM 1459 C CA . GLU A 1 193 ? -14.746 -11.972 40.604 1.00 75.00 193 GLU A CA 1
ATOM 1460 C C . GLU A 1 193 ? -15.754 -10.840 40.890 1.00 75.00 193 GLU A C 1
ATOM 1462 O O . GLU A 1 193 ? -15.430 -9.666 40.703 1.00 75.00 193 GLU A O 1
ATOM 1467 N N . GLY A 1 194 ? -16.985 -11.177 41.300 1.00 78.06 194 GLY A N 1
ATOM 1468 C CA . GLY A 1 194 ? -18.025 -10.259 41.782 1.00 78.06 194 GLY A CA 1
ATOM 1469 C C . GLY A 1 194 ? -18.665 -9.318 40.751 1.00 78.06 194 GLY A C 1
ATOM 1470 O O . GLY A 1 194 ? -19.729 -8.761 41.027 1.00 78.06 194 GLY A O 1
ATOM 1471 N N . PHE A 1 195 ? -18.044 -9.138 39.576 1.00 83.12 195 PHE A N 1
ATOM 1472 C CA . PHE A 1 195 ? -18.417 -8.171 38.532 1.00 83.12 195 PHE A CA 1
ATOM 1473 C C . PHE A 1 195 ? -19.930 -8.033 38.318 1.00 83.12 195 PHE A C 1
ATOM 1475 O O . PHE A 1 195 ? -20.606 -9.029 38.082 1.00 83.12 195 PHE A O 1
ATOM 1482 N N . ARG A 1 196 ? -20.439 -6.794 38.256 1.00 88.19 196 ARG A N 1
ATOM 1483 C CA . ARG A 1 196 ? -21.799 -6.506 37.749 1.00 88.19 196 ARG A CA 1
ATOM 1484 C C . ARG A 1 196 ? -21.832 -5.845 36.365 1.00 88.19 196 ARG A C 1
ATOM 1486 O O . ARG A 1 196 ? -22.903 -5.705 35.790 1.00 88.19 196 ARG A O 1
ATOM 1493 N N . THR A 1 197 ? -20.675 -5.515 35.779 1.00 88.75 197 THR A N 1
ATOM 1494 C CA . THR A 1 197 ? -20.556 -5.108 34.363 1.00 88.75 197 THR A CA 1
ATOM 1495 C C . THR A 1 197 ? -19.799 -6.164 33.553 1.00 88.75 197 THR A C 1
ATOM 1497 O O . THR A 1 197 ? -18.695 -6.567 33.932 1.00 88.75 197 THR A O 1
ATOM 1500 N N . LEU A 1 198 ? -20.367 -6.591 32.422 1.00 87.69 198 LEU A N 1
ATOM 1501 C CA . LEU A 1 198 ? -19.834 -7.640 31.544 1.00 87.69 198 LEU A CA 1
ATOM 1502 C C . LEU A 1 198 ? -19.789 -7.172 30.083 1.00 87.69 198 LEU A C 1
ATOM 1504 O O . LEU A 1 198 ? -20.695 -6.477 29.631 1.00 87.69 198 LEU A O 1
ATOM 1508 N N . VAL A 1 199 ? -18.785 -7.595 29.308 1.00 87.38 199 VAL A N 1
ATOM 1509 C CA . VAL A 1 199 ? -18.705 -7.286 27.867 1.00 87.38 199 VAL A CA 1
ATOM 1510 C C . VAL A 1 199 ? -18.958 -8.520 27.007 1.00 87.38 199 VAL A C 1
ATOM 1512 O O . VAL A 1 199 ? -18.119 -9.424 26.951 1.00 87.38 199 VAL A O 1
ATOM 1515 N N . ILE A 1 200 ? -20.060 -8.508 26.258 1.00 87.00 200 ILE A N 1
ATOM 1516 C CA . ILE A 1 200 ? -20.386 -9.516 25.249 1.00 87.00 200 ILE A CA 1
ATOM 1517 C C . ILE A 1 200 ? -19.523 -9.278 23.998 1.00 87.00 200 ILE A C 1
ATOM 1519 O O . ILE A 1 200 ? -19.387 -8.153 23.508 1.00 87.00 200 ILE A O 1
ATOM 1523 N N . ARG A 1 201 ? -18.887 -10.344 23.492 1.00 81.69 201 ARG A N 1
ATOM 1524 C CA . ARG A 1 201 ? -17.939 -10.297 22.357 1.00 81.69 201 ARG A CA 1
ATOM 1525 C C . ARG A 1 201 ? -18.340 -11.145 21.152 1.00 81.69 201 ARG A C 1
ATOM 1527 O O . ARG A 1 201 ? -17.754 -10.974 20.085 1.00 81.69 201 ARG A O 1
ATOM 1534 N N . ASN A 1 202 ? -19.302 -12.049 21.308 1.00 81.88 202 ASN A N 1
ATOM 1535 C CA . ASN A 1 202 ? -19.892 -12.812 20.212 1.00 81.88 202 ASN A CA 1
ATOM 1536 C C . ASN A 1 202 ? -21.258 -12.219 19.811 1.00 81.88 202 ASN A C 1
ATOM 1538 O O . ASN A 1 202 ? -21.766 -11.313 20.464 1.00 81.88 202 ASN A O 1
ATOM 1542 N N . ASN A 1 203 ? -21.839 -12.697 18.707 1.00 83.06 203 ASN A N 1
ATOM 1543 C CA . ASN A 1 203 ? -23.183 -12.304 18.271 1.00 83.06 203 ASN A CA 1
ATOM 1544 C C . ASN A 1 203 ? -24.107 -13.534 18.317 1.00 83.06 203 ASN A C 1
ATOM 1546 O O . ASN A 1 203 ? -24.201 -14.252 17.319 1.00 83.06 203 ASN A O 1
ATOM 1550 N N . PRO A 1 204 ? -24.708 -13.841 19.481 1.00 87.19 204 PRO A N 1
ATOM 1551 C CA . PRO A 1 204 ? -25.591 -14.990 19.647 1.00 87.19 204 PRO A CA 1
ATOM 1552 C C . PRO A 1 204 ? -26.947 -14.802 18.953 1.00 87.19 204 PRO A C 1
ATOM 1554 O O . PRO A 1 204 ? -27.392 -13.676 18.712 1.00 87.19 204 PRO A O 1
ATOM 1557 N N . GLU A 1 205 ? -27.625 -15.912 18.669 1.00 89.88 205 GLU A N 1
ATOM 1558 C CA . GLU A 1 205 ? -29.065 -15.950 18.383 1.00 89.88 205 GLU A CA 1
ATOM 1559 C C . GLU A 1 205 ? -29.859 -15.309 19.541 1.00 89.88 205 GLU A C 1
ATOM 1561 O O . GLU A 1 205 ? -29.401 -15.284 20.687 1.00 89.88 205 GLU A O 1
ATOM 1566 N N . THR A 1 206 ? -31.023 -14.725 19.249 1.00 89.00 206 THR A N 1
ATOM 1567 C CA . THR A 1 206 ? -31.752 -13.882 20.215 1.00 89.00 206 THR A CA 1
ATOM 1568 C C . THR A 1 206 ? -32.205 -14.676 21.438 1.00 89.00 206 THR A C 1
ATOM 1570 O O . THR A 1 206 ? -32.064 -14.203 22.559 1.00 89.00 206 THR A O 1
ATOM 1573 N N . GLU A 1 207 ? -32.660 -15.909 21.237 1.00 90.38 207 GLU A N 1
ATOM 1574 C CA . GLU A 1 207 ? -33.043 -16.863 22.276 1.00 90.38 207 GLU A CA 1
ATOM 1575 C C . GLU A 1 207 ? -31.888 -17.112 23.263 1.00 90.38 207 GLU A C 1
ATOM 1577 O O . GLU A 1 207 ? -32.066 -17.025 24.477 1.00 90.38 207 GLU A O 1
ATOM 1582 N N . VAL A 1 208 ? -30.676 -17.322 22.738 1.00 92.38 208 VAL A N 1
ATOM 1583 C CA . VAL A 1 208 ? -29.451 -17.531 23.526 1.00 92.38 208 VAL A CA 1
ATOM 1584 C C . VAL A 1 208 ? -29.084 -16.280 24.330 1.00 92.38 208 VAL A C 1
ATOM 1586 O O . VAL A 1 208 ? -28.692 -16.401 25.489 1.00 92.38 208 VAL A O 1
ATOM 1589 N N . ALA A 1 209 ? -29.235 -15.084 23.748 1.00 91.12 209 ALA A N 1
ATOM 1590 C CA . ALA A 1 209 ? -28.995 -13.818 24.445 1.00 91.12 209 ALA A CA 1
ATOM 1591 C C . ALA A 1 209 ? -29.998 -13.588 25.590 1.00 91.12 209 ALA A C 1
ATOM 1593 O O . ALA A 1 209 ? -29.600 -13.285 26.713 1.00 91.12 209 ALA A O 1
ATOM 1594 N N . VAL A 1 210 ? -31.290 -13.804 25.325 1.00 89.75 210 VAL A N 1
ATOM 1595 C CA . VAL A 1 210 ? -32.369 -13.639 26.310 1.00 89.75 210 VAL A CA 1
ATOM 1596 C C . VAL A 1 210 ? -32.204 -14.611 27.478 1.00 89.75 210 VAL A C 1
ATOM 1598 O O . VAL A 1 210 ? -32.308 -14.194 28.628 1.00 89.75 210 VAL A O 1
ATOM 1601 N N . TRP A 1 211 ? -31.878 -15.884 27.229 1.00 91.44 211 TRP A N 1
ATOM 1602 C CA . TRP A 1 211 ? -31.577 -16.825 28.314 1.00 91.44 211 TRP A CA 1
ATOM 1603 C C . TRP A 1 211 ? -30.321 -16.430 29.102 1.00 91.44 211 TRP A C 1
ATOM 1605 O O . TRP A 1 211 ? -30.317 -16.543 30.326 1.00 91.44 211 TRP A O 1
ATOM 1615 N N . PHE A 1 212 ? -29.276 -15.938 28.425 1.00 91.88 212 PHE A N 1
ATOM 1616 C CA . PHE A 1 212 ? -28.020 -15.539 29.067 1.00 91.88 212 PHE A CA 1
ATOM 1617 C C . PHE A 1 212 ? -28.226 -14.344 30.008 1.00 91.88 212 PHE A C 1
ATOM 1619 O O . PHE A 1 212 ? -27.697 -14.346 31.118 1.00 91.88 212 PHE A O 1
ATOM 1626 N N . ASN A 1 213 ? -29.051 -13.374 29.619 1.00 91.00 213 ASN A N 1
ATOM 1627 C CA . ASN A 1 213 ? -29.348 -12.208 30.447 1.00 91.00 213 ASN A CA 1
ATOM 1628 C C . ASN A 1 213 ? -30.376 -12.516 31.551 1.00 91.00 213 ASN A C 1
ATOM 1630 O O . ASN A 1 213 ? -30.131 -12.191 32.711 1.00 91.00 213 ASN A O 1
ATOM 1634 N N . ASN A 1 214 ? -31.452 -13.256 31.252 1.00 90.12 214 ASN A N 1
ATOM 1635 C CA . ASN A 1 214 ? -32.431 -13.663 32.270 1.00 90.12 214 ASN A CA 1
ATOM 1636 C C . ASN A 1 214 ? -31.804 -14.520 33.383 1.00 90.12 214 ASN A C 1
ATOM 1638 O O . ASN A 1 214 ? -32.171 -14.376 34.547 1.00 90.12 214 ASN A O 1
ATOM 1642 N N . GLY A 1 215 ? -30.853 -15.404 33.055 1.00 91.06 215 GLY A N 1
ATOM 1643 C CA . GLY A 1 215 ? -30.158 -16.195 34.069 1.00 91.06 215 GLY A CA 1
ATOM 1644 C C . GLY A 1 215 ? -29.168 -15.379 34.909 1.00 91.06 215 GLY A C 1
ATOM 1645 O O . GLY A 1 215 ? -29.069 -15.622 36.107 1.00 91.06 215 GLY A O 1
ATOM 1646 N N . LEU A 1 216 ? -28.495 -14.367 34.345 1.00 91.44 216 LEU A N 1
ATOM 1647 C CA . LEU A 1 216 ? -27.659 -13.455 35.141 1.00 91.44 216 LEU A CA 1
ATOM 1648 C C . LEU A 1 216 ? -28.498 -12.709 36.187 1.00 91.44 216 LEU A C 1
ATOM 1650 O O . LEU A 1 216 ? -28.079 -12.596 37.338 1.00 91.44 216 LEU A O 1
ATOM 1654 N N . GLU A 1 217 ? -29.709 -12.287 35.819 1.00 90.38 217 GLU A N 1
ATOM 1655 C CA . GLU A 1 217 ? -30.647 -11.667 36.756 1.00 90.38 217 GLU A CA 1
ATOM 1656 C C . GLU A 1 217 ? -31.171 -12.666 37.803 1.00 90.38 217 GLU A C 1
ATOM 1658 O O . GLU A 1 217 ? -31.149 -12.375 38.996 1.00 90.38 217 GLU A O 1
ATOM 1663 N N . GLN A 1 218 ? -31.531 -13.889 37.393 1.00 91.94 218 GLN A N 1
ATOM 1664 C CA . GLN A 1 218 ? -31.889 -14.988 38.304 1.00 91.94 218 GLN A CA 1
ATOM 1665 C C . GLN A 1 218 ? -30.784 -15.269 39.345 1.00 91.94 218 GLN A C 1
ATOM 1667 O O . GLN A 1 218 ? -31.074 -15.572 40.503 1.00 91.94 218 GLN A O 1
ATOM 1672 N N . TYR A 1 219 ? -29.513 -15.187 38.942 1.00 91.75 219 TYR A N 1
ATOM 1673 C CA . TYR A 1 219 ? -28.370 -15.352 39.839 1.00 91.75 219 TYR A CA 1
ATOM 1674 C C . TYR A 1 219 ? -28.135 -14.120 40.730 1.00 91.75 219 TYR A C 1
ATOM 1676 O O . TYR A 1 219 ? -27.858 -14.300 41.911 1.00 91.75 219 TYR A O 1
ATOM 1684 N N . SER A 1 220 ? -28.317 -12.895 40.223 1.00 92.12 220 SER A N 1
ATOM 1685 C CA . SER A 1 220 ? -28.284 -11.667 41.035 1.00 92.12 220 SER A CA 1
ATOM 1686 C C . SER A 1 220 ? -29.276 -11.725 42.205 1.00 92.12 220 SER A C 1
ATOM 1688 O O . SER A 1 220 ? -28.894 -11.496 43.354 1.00 92.12 220 SER A O 1
ATOM 1690 N N . GLU A 1 221 ? -30.525 -12.119 41.934 1.00 93.56 221 GLU A N 1
ATOM 1691 C CA . GLU A 1 221 ? -31.548 -12.296 42.971 1.00 93.56 221 GLU A CA 1
ATOM 1692 C C . GLU A 1 221 ? -31.177 -13.408 43.973 1.00 93.56 221 GLU A C 1
ATOM 1694 O O . GLU A 1 221 ? -31.403 -13.266 45.173 1.00 93.56 221 GLU A O 1
ATOM 1699 N N . TYR A 1 222 ? -30.575 -14.509 43.509 1.00 92.25 222 TYR A N 1
ATOM 1700 C CA . TYR A 1 222 ? -30.109 -15.595 44.379 1.00 92.25 222 TYR A CA 1
ATOM 1701 C C . TYR A 1 222 ? -28.960 -15.177 45.308 1.00 92.25 222 TYR A C 1
ATOM 1703 O O . TYR A 1 222 ? -28.986 -15.505 46.496 1.00 92.25 222 TYR A O 1
ATOM 1711 N N . ASP A 1 223 ? -27.957 -14.482 44.771 1.00 90.50 223 ASP A N 1
ATOM 1712 C CA . ASP A 1 223 ? -26.761 -14.018 45.483 1.00 90.50 223 ASP A CA 1
ATOM 1713 C C . ASP A 1 223 ? -27.155 -13.054 46.619 1.00 90.50 223 ASP A C 1
ATOM 1715 O O . ASP A 1 223 ? -26.812 -13.270 47.784 1.00 90.50 223 ASP A O 1
ATOM 1719 N N . ALA A 1 224 ? -28.020 -12.086 46.301 1.00 90.88 224 ALA A N 1
ATOM 1720 C CA . ALA A 1 224 ? -28.626 -11.149 47.246 1.00 90.88 224 ALA A CA 1
ATOM 1721 C C . ALA A 1 224 ? -29.334 -11.845 48.423 1.00 90.88 224 ALA A C 1
ATOM 1723 O O . ALA A 1 224 ? -28.977 -11.632 49.584 1.00 90.88 224 ALA A O 1
ATOM 1724 N N . ILE A 1 225 ? -30.281 -12.747 48.132 1.00 90.62 225 ILE A N 1
ATOM 1725 C CA . ILE A 1 225 ? -31.052 -13.487 49.150 1.00 90.62 225 ILE A CA 1
ATOM 1726 C C . ILE A 1 225 ? -30.153 -14.418 49.982 1.00 90.62 225 ILE A C 1
ATOM 1728 O O . ILE A 1 225 ? -30.407 -14.639 51.168 1.00 90.62 225 ILE A O 1
ATOM 1732 N N . THR A 1 226 ? -29.102 -14.978 49.376 1.00 89.62 226 THR A N 1
ATOM 1733 C CA . THR A 1 226 ? -28.172 -15.902 50.044 1.00 89.62 226 THR A CA 1
ATOM 1734 C C . THR A 1 226 ? -27.266 -15.177 51.040 1.00 89.62 226 THR A C 1
ATOM 1736 O O . THR A 1 226 ? -27.024 -15.697 52.134 1.00 89.62 226 THR A O 1
ATOM 1739 N N . ASN A 1 227 ? -26.795 -13.978 50.688 1.00 89.56 227 ASN A N 1
ATOM 1740 C CA . ASN A 1 227 ? -25.869 -13.197 51.509 1.00 89.56 227 ASN A CA 1
ATOM 1741 C C . ASN A 1 227 ? -26.583 -12.233 52.476 1.00 89.56 227 ASN A C 1
ATOM 1743 O O . ASN A 1 227 ? -26.023 -11.896 53.523 1.00 89.56 227 ASN A O 1
ATOM 1747 N N . GLY A 1 228 ? -27.823 -11.837 52.170 1.00 90.81 228 GLY A N 1
ATOM 1748 C CA . GLY A 1 228 ? -28.547 -10.777 52.875 1.00 90.81 228 GLY A CA 1
ATOM 1749 C C . GLY A 1 228 ? -28.070 -9.386 52.452 1.00 90.81 228 GLY A C 1
ATOM 1750 O O . GLY A 1 228 ? -27.765 -8.558 53.310 1.00 90.81 228 GLY A O 1
ATOM 1751 N N . GLU A 1 229 ? -27.951 -9.170 51.142 1.00 92.88 229 GLU A N 1
ATOM 1752 C CA . GLU A 1 229 ? -27.555 -7.903 50.518 1.00 92.88 229 GLU A CA 1
ATOM 1753 C C . GLU A 1 229 ? -28.576 -7.469 49.449 1.00 92.88 229 GLU A C 1
ATOM 1755 O O . GLU A 1 229 ? -29.447 -8.247 49.068 1.00 92.88 229 GLU A O 1
ATOM 1760 N N . VAL A 1 230 ? -28.436 -6.252 48.911 1.00 94.31 230 VAL A N 1
ATOM 1761 C CA . VAL A 1 230 ? -29.292 -5.741 47.826 1.00 94.31 230 VAL A CA 1
ATOM 1762 C C . VAL A 1 230 ? -28.994 -6.457 46.501 1.00 94.31 230 VAL A C 1
ATOM 1764 O O . VAL A 1 230 ? -27.832 -6.591 46.111 1.00 94.31 230 VAL A O 1
ATOM 1767 N N . ALA A 1 231 ? -30.030 -6.856 45.763 1.00 93.81 231 ALA A N 1
ATOM 1768 C CA . ALA A 1 231 ? -29.921 -7.390 44.409 1.00 93.81 231 ALA A CA 1
ATOM 1769 C C . ALA A 1 231 ? -29.521 -6.299 43.406 1.00 93.81 231 ALA A C 1
ATOM 1771 O O . ALA A 1 231 ? -30.303 -5.403 43.079 1.00 93.81 231 ALA A O 1
ATOM 1772 N N . VAL A 1 232 ? -28.291 -6.392 42.890 1.00 91.31 232 VAL A N 1
ATOM 1773 C CA . VAL A 1 232 ? -27.771 -5.482 41.860 1.00 91.31 232 VAL A CA 1
ATOM 1774 C C . VAL A 1 232 ? -27.709 -6.199 40.511 1.00 91.31 232 VAL A C 1
ATOM 1776 O O . VAL A 1 232 ? -26.933 -7.157 40.395 1.00 91.31 232 VAL A O 1
ATOM 1779 N N . PRO A 1 233 ? -28.486 -5.761 39.502 1.00 89.62 233 PRO A N 1
ATOM 1780 C CA . PRO A 1 233 ? -28.566 -6.427 38.207 1.00 89.62 233 PRO A CA 1
ATOM 1781 C C . PRO A 1 233 ? -27.228 -6.419 37.462 1.00 89.62 233 PRO A C 1
ATOM 1783 O O . PRO A 1 233 ? -26.330 -5.617 37.735 1.00 89.62 233 PRO A O 1
ATOM 1786 N N . PHE A 1 234 ? -27.110 -7.319 36.490 1.00 90.56 234 PHE A N 1
ATOM 1787 C CA . PHE A 1 234 ? -25.974 -7.357 35.575 1.00 90.56 234 PHE A CA 1
ATOM 1788 C C . PHE A 1 234 ? -26.193 -6.415 34.391 1.00 90.56 234 PHE A C 1
ATOM 1790 O O . PHE A 1 234 ? -27.195 -6.523 33.696 1.00 90.56 234 PHE A O 1
ATOM 1797 N N . PHE A 1 235 ? -25.211 -5.557 34.115 1.00 89.44 235 PHE A N 1
ATOM 1798 C CA . PHE A 1 235 ? -25.174 -4.716 32.920 1.00 89.44 235 PHE A CA 1
ATOM 1799 C C . PHE A 1 235 ? -24.291 -5.357 31.850 1.00 89.44 235 PHE A C 1
ATOM 1801 O O . PHE A 1 235 ? -23.086 -5.557 32.055 1.00 89.44 235 PHE A O 1
ATOM 1808 N N . THR A 1 236 ? -24.864 -5.642 30.683 1.00 91.00 236 THR A N 1
ATOM 1809 C CA . THR A 1 236 ? -24.146 -6.216 29.545 1.00 91.00 236 THR A CA 1
ATOM 1810 C C . THR A 1 236 ? -23.870 -5.185 28.455 1.00 91.00 236 THR A C 1
ATOM 1812 O O . THR A 1 236 ? -24.746 -4.488 27.945 1.00 91.00 236 THR A O 1
ATOM 1815 N N . PHE A 1 237 ? -22.596 -5.081 28.084 1.00 90.94 237 PHE A N 1
ATOM 1816 C CA . PHE A 1 237 ? -22.106 -4.150 27.077 1.00 90.94 237 PHE A CA 1
ATOM 1817 C C . PHE A 1 237 ? -21.667 -4.883 25.814 1.00 90.94 237 PHE A C 1
ATOM 1819 O O . PHE A 1 237 ? -20.931 -5.867 25.881 1.00 90.94 237 PHE A O 1
ATOM 1826 N N . THR A 1 238 ? -22.015 -4.351 24.646 1.00 88.31 238 THR A N 1
ATOM 1827 C CA . THR A 1 238 ? -21.394 -4.738 23.373 1.00 88.31 238 THR A CA 1
ATOM 1828 C C . THR A 1 238 ? -20.264 -3.775 22.997 1.00 88.31 238 THR A C 1
ATOM 1830 O O . THR A 1 238 ? -20.259 -2.602 23.373 1.00 88.31 238 THR A O 1
ATOM 1833 N N . ASN A 1 239 ? -19.263 -4.259 22.261 1.00 82.81 239 ASN A N 1
ATOM 1834 C CA . ASN A 1 239 ? -18.126 -3.455 21.797 1.00 82.81 239 ASN A CA 1
ATOM 1835 C C . ASN A 1 239 ? -17.825 -3.761 20.319 1.00 82.81 239 ASN A C 1
ATOM 1837 O O . ASN A 1 239 ? -16.832 -4.440 20.024 1.00 82.81 239 ASN A O 1
ATOM 1841 N N . PRO A 1 240 ? -18.688 -3.305 19.390 1.00 70.94 240 PRO A N 1
ATOM 1842 C CA . PRO A 1 240 ? -18.477 -3.487 17.966 1.00 70.94 240 PRO A CA 1
ATOM 1843 C C . PRO A 1 240 ? -17.230 -2.727 17.497 1.00 70.94 240 PRO A C 1
ATOM 1845 O O . PRO A 1 240 ? -16.903 -1.622 17.952 1.00 70.94 240 PRO A O 1
ATOM 1848 N N . ILE A 1 241 ? -16.527 -3.365 16.562 1.00 59.09 241 ILE A N 1
ATOM 1849 C CA . ILE A 1 241 ? -15.360 -2.818 15.854 1.00 59.09 241 ILE A CA 1
ATOM 1850 C C . ILE A 1 241 ? -15.770 -2.331 14.447 1.00 59.09 241 ILE A C 1
ATOM 1852 O O . ILE A 1 241 ? -15.083 -1.509 13.851 1.00 59.09 241 ILE A O 1
ATOM 1856 N N . SER A 1 242 ? -16.919 -2.786 13.937 1.00 58.62 242 SER A N 1
ATOM 1857 C CA . SER A 1 242 ? -17.577 -2.307 12.716 1.00 58.62 242 SER A CA 1
ATOM 1858 C C . SER A 1 242 ? -19.092 -2.506 12.842 1.00 58.62 242 SER A C 1
ATOM 1860 O O . SER A 1 242 ? -19.514 -3.492 13.445 1.00 58.62 242 SER A O 1
ATOM 1862 N N . HIS A 1 243 ? -19.886 -1.609 12.248 1.00 56.56 243 HIS A N 1
ATOM 1863 C CA . HIS A 1 243 ? -21.347 -1.742 12.116 1.00 56.56 243 HIS A CA 1
ATOM 1864 C C . HIS A 1 243 ? -21.773 -2.571 10.882 1.00 56.56 243 HIS A C 1
ATOM 1866 O O . HIS A 1 243 ? -22.957 -2.783 10.652 1.00 56.56 243 HIS A O 1
ATOM 1872 N N . GLY A 1 244 ? -20.821 -3.086 10.091 1.00 64.25 244 GLY A N 1
ATOM 1873 C CA . GLY A 1 244 ? -21.095 -3.920 8.917 1.00 64.25 244 GLY A CA 1
ATOM 1874 C C . GLY A 1 244 ? -20.694 -3.248 7.604 1.00 64.25 244 GLY A C 1
ATOM 1875 O O . GLY A 1 244 ? -19.565 -2.772 7.473 1.00 64.25 244 GLY A O 1
ATOM 1876 N N . LEU A 1 245 ? -21.592 -3.279 6.613 1.00 59.28 245 LEU A N 1
ATOM 1877 C CA . LEU A 1 245 ? -21.402 -2.672 5.291 1.00 59.28 245 LEU A CA 1
ATOM 1878 C C . LEU A 1 245 ? -22.624 -1.805 4.926 1.00 59.28 245 LEU A C 1
ATOM 1880 O O . LEU A 1 245 ? -23.726 -2.353 4.870 1.00 59.28 245 LEU A O 1
ATOM 1884 N N . PRO A 1 246 ? -22.450 -0.506 4.605 1.00 73.25 246 PRO A N 1
ATOM 1885 C CA . PRO A 1 246 ? -21.186 0.243 4.582 1.00 73.25 246 PRO A CA 1
ATOM 1886 C C . PRO A 1 246 ? -20.540 0.384 5.973 1.00 73.25 246 PRO A C 1
ATOM 1888 O O . PRO A 1 246 ? -21.222 0.359 6.991 1.00 73.25 246 PRO A O 1
ATOM 1891 N N . ASN A 1 247 ? -19.212 0.528 6.015 1.00 81.88 247 ASN A N 1
ATOM 1892 C CA . ASN A 1 247 ? -18.486 0.842 7.250 1.00 81.88 247 ASN A CA 1
ATOM 1893 C C . ASN A 1 247 ? -18.624 2.336 7.607 1.00 81.88 247 ASN A C 1
ATOM 1895 O O . ASN A 1 247 ? -19.151 3.120 6.819 1.00 81.88 247 ASN A O 1
ATOM 1899 N N . SER A 1 248 ? -18.092 2.750 8.762 1.00 88.06 248 SER A N 1
ATOM 1900 C CA . SER A 1 248 ? -18.183 4.128 9.273 1.00 88.06 248 SER A CA 1
ATOM 1901 C C . SER A 1 248 ? -17.749 5.203 8.257 1.00 88.06 248 SER A C 1
ATOM 1903 O O . SER A 1 248 ? -18.458 6.191 8.066 1.00 88.06 248 SER A O 1
ATOM 1905 N N . GLU A 1 249 ? -16.650 4.991 7.523 1.00 86.94 249 GLU A N 1
ATOM 1906 C CA . GLU A 1 249 ? -16.198 5.916 6.469 1.00 86.94 249 GLU A CA 1
ATOM 1907 C C . GLU A 1 249 ? -17.176 5.958 5.274 1.00 86.94 249 GLU A C 1
ATOM 1909 O O . GLU A 1 249 ? -17.437 7.026 4.719 1.00 86.94 249 GLU A O 1
ATOM 1914 N N . GLY A 1 250 ? -17.781 4.822 4.906 1.00 88.12 250 GLY A N 1
ATOM 1915 C CA . GLY A 1 250 ? -18.828 4.746 3.882 1.00 88.12 250 GLY A CA 1
ATOM 1916 C C . GLY A 1 250 ? -20.140 5.426 4.297 1.00 88.12 250 GLY A C 1
ATOM 1917 O O . GLY A 1 250 ? -20.764 6.098 3.475 1.00 88.12 250 GLY A O 1
ATOM 1918 N N . VAL A 1 251 ? -20.529 5.324 5.573 1.00 88.62 251 VAL A N 1
ATOM 1919 C CA . VAL A 1 251 ? -21.669 6.059 6.157 1.00 88.62 251 VAL A CA 1
ATOM 1920 C C . VAL A 1 251 ? -21.411 7.570 6.127 1.00 88.62 251 VAL A C 1
ATOM 1922 O O . VAL A 1 251 ? -22.287 8.344 5.731 1.00 88.62 251 VAL A O 1
ATOM 1925 N N . ALA A 1 252 ? -20.191 8.002 6.457 1.00 90.25 252 ALA A N 1
ATOM 1926 C CA . ALA A 1 252 ? -19.792 9.405 6.361 1.00 90.25 252 ALA A CA 1
ATOM 1927 C C . ALA A 1 252 ? -19.797 9.915 4.909 1.00 90.25 252 ALA A C 1
ATOM 1929 O O . ALA A 1 252 ? -20.314 10.998 4.637 1.00 90.25 252 ALA A O 1
ATOM 1930 N N . ALA A 1 253 ? -19.297 9.122 3.956 1.00 89.62 253 ALA A N 1
ATOM 1931 C CA . ALA A 1 253 ? -19.335 9.452 2.531 1.00 89.62 253 ALA A CA 1
ATOM 1932 C C . ALA A 1 253 ? -20.773 9.551 1.983 1.00 89.62 253 ALA A C 1
ATOM 1934 O O . ALA A 1 253 ? -21.073 10.462 1.207 1.00 89.62 253 ALA A O 1
ATOM 1935 N N . ALA A 1 254 ? -21.678 8.666 2.415 1.00 88.44 254 ALA A N 1
ATOM 1936 C CA . ALA A 1 254 ? -23.098 8.737 2.073 1.00 88.44 254 ALA A CA 1
ATOM 1937 C C . ALA A 1 254 ? -23.762 10.002 2.648 1.00 88.44 254 ALA A C 1
ATOM 1939 O O . ALA A 1 254 ? -24.459 10.709 1.921 1.00 88.44 254 ALA A O 1
ATOM 1940 N N . SER A 1 255 ? -23.474 10.332 3.911 1.00 91.56 255 SER A N 1
ATOM 1941 C CA . SER A 1 255 ? -23.990 11.530 4.593 1.00 91.56 255 SER A CA 1
ATOM 1942 C C . SER A 1 255 ? -23.490 12.826 3.933 1.00 91.56 255 SER A C 1
ATOM 1944 O O . SER A 1 255 ? -24.266 13.737 3.646 1.00 91.56 255 SER A O 1
ATOM 1946 N N . LEU A 1 256 ? -22.206 12.883 3.552 1.00 87.75 256 LEU A N 1
ATOM 1947 C CA . LEU A 1 256 ? -21.636 13.973 2.745 1.00 87.75 256 LEU A CA 1
ATOM 1948 C C . LEU A 1 256 ? -22.287 14.091 1.356 1.00 87.75 256 LEU A C 1
ATOM 1950 O O . LEU A 1 256 ? -22.455 15.202 0.855 1.00 87.75 256 LEU A O 1
ATOM 1954 N N . GLY A 1 257 ? -22.658 12.965 0.737 1.00 88.81 257 GLY A N 1
ATOM 1955 C CA . GLY A 1 257 ? -23.367 12.931 -0.545 1.00 88.81 257 GLY A CA 1
ATOM 1956 C C . GLY A 1 257 ? -24.832 13.379 -0.457 1.00 88.81 257 GLY A C 1
ATOM 1957 O O . GLY A 1 257 ? -25.338 13.991 -1.398 1.00 88.81 257 GLY A O 1
ATOM 1958 N N . ALA A 1 258 ? -25.500 13.108 0.668 1.00 88.38 258 ALA A N 1
ATOM 1959 C CA . ALA A 1 258 ? -26.858 13.570 0.963 1.00 88.38 258 ALA A CA 1
ATOM 1960 C C . ALA A 1 258 ? -26.900 15.045 1.407 1.00 88.38 258 ALA A C 1
ATOM 1962 O O . ALA A 1 258 ? -27.855 15.761 1.097 1.00 88.38 258 ALA A O 1
ATOM 1963 N N . GLY A 1 259 ? -25.854 15.506 2.098 1.00 90.44 259 GLY A N 1
ATOM 1964 C CA . GLY A 1 259 ? -25.778 16.828 2.721 1.00 90.44 259 GLY A CA 1
ATOM 1965 C C . GLY A 1 259 ? -26.361 16.892 4.139 1.00 90.44 259 GLY A C 1
ATOM 1966 O O . GLY A 1 259 ? -26.595 18.000 4.620 1.00 90.44 259 GLY A O 1
ATOM 1967 N N . ASN A 1 260 ? -26.611 15.739 4.768 1.00 90.81 260 ASN A N 1
ATOM 1968 C CA . ASN A 1 260 ? -26.977 15.567 6.177 1.00 90.81 260 ASN A CA 1
ATOM 1969 C C . ASN A 1 260 ? -26.691 14.122 6.636 1.00 90.81 260 ASN A C 1
ATOM 1971 O O . ASN A 1 260 ? -26.383 13.260 5.811 1.00 90.81 260 ASN A O 1
ATOM 1975 N N . ALA A 1 261 ? -26.829 13.856 7.933 1.00 92.25 261 ALA A N 1
ATOM 1976 C CA . ALA A 1 261 ? -26.691 12.536 8.547 1.00 92.25 261 ALA A CA 1
ATOM 1977 C C . ALA A 1 261 ? -28.035 11.930 9.016 1.00 92.25 261 ALA A C 1
ATOM 1979 O O . ALA A 1 261 ? -28.034 11.074 9.903 1.00 92.25 261 ALA A O 1
ATOM 1980 N N . ASP A 1 262 ? -29.185 12.347 8.462 1.00 92.31 262 ASP A N 1
ATOM 1981 C CA . ASP A 1 262 ? -30.528 11.936 8.936 1.00 92.31 262 ASP A CA 1
ATOM 1982 C C . ASP A 1 262 ? -30.687 10.403 8.992 1.00 92.31 262 ASP A C 1
ATOM 1984 O O . ASP A 1 262 ? -31.215 9.857 9.958 1.00 92.31 262 ASP A O 1
ATOM 1988 N N . ALA A 1 263 ? -30.177 9.695 7.978 1.00 91.25 263 ALA A N 1
ATOM 1989 C CA . ALA A 1 263 ? -30.260 8.235 7.883 1.00 91.25 263 ALA A CA 1
ATOM 1990 C C . ALA A 1 263 ? -29.492 7.500 9.000 1.00 91.25 263 ALA A C 1
ATOM 1992 O O . ALA A 1 263 ? -29.814 6.358 9.313 1.00 91.25 263 ALA A O 1
ATOM 1993 N N . VAL A 1 264 ? -28.501 8.149 9.623 1.00 94.06 264 VAL A N 1
ATOM 1994 C CA . VAL A 1 264 ? -27.724 7.573 10.734 1.00 94.06 264 VAL A CA 1
ATOM 1995 C C . VAL A 1 264 ? -28.557 7.500 12.017 1.00 94.06 264 VAL A C 1
ATOM 1997 O O . VAL A 1 264 ? -28.367 6.591 12.821 1.00 94.06 264 VAL A O 1
ATOM 2000 N N . LEU A 1 265 ? -29.508 8.424 12.198 1.00 94.88 265 LEU A N 1
ATOM 2001 C CA . LEU A 1 265 ? -30.445 8.387 13.321 1.00 94.88 265 LEU A CA 1
ATOM 2002 C C . LEU A 1 265 ? -31.412 7.198 13.195 1.00 94.88 265 LEU A C 1
ATOM 2004 O O . LEU A 1 265 ? -31.667 6.516 14.183 1.00 94.88 265 LEU A O 1
ATOM 2008 N N . GLU A 1 266 ? -31.920 6.935 11.987 1.00 92.25 266 GLU A N 1
ATOM 2009 C CA . GLU A 1 266 ? -32.817 5.803 11.702 1.00 92.25 266 GLU A CA 1
ATOM 2010 C C . GLU A 1 266 ? -32.089 4.452 11.865 1.00 92.25 266 GLU A C 1
ATOM 2012 O O . GLU A 1 266 ? -32.605 3.546 12.516 1.00 92.25 266 GLU A O 1
ATOM 2017 N N . ASP A 1 267 ? -30.852 4.343 11.368 1.00 90.69 267 ASP A N 1
ATOM 2018 C CA . ASP A 1 267 ? -29.995 3.155 11.515 1.00 90.69 267 ASP A CA 1
ATOM 2019 C C . ASP A 1 267 ? -29.695 2.830 12.993 1.00 90.69 267 ASP A C 1
ATOM 2021 O O . ASP A 1 267 ? -29.937 1.713 13.457 1.00 90.69 267 ASP A O 1
ATOM 2025 N N . ALA A 1 268 ? -29.281 3.833 13.778 1.00 93.06 268 ALA A N 1
ATOM 2026 C CA . ALA A 1 268 ? -29.037 3.682 15.214 1.00 93.06 268 ALA A CA 1
ATOM 2027 C C . ALA A 1 268 ? -30.309 3.335 16.010 1.00 93.06 268 ALA A C 1
ATOM 2029 O O . ALA A 1 268 ? -30.234 2.598 16.993 1.00 93.06 268 ALA A O 1
ATOM 2030 N N . GLN A 1 269 ? -31.482 3.823 15.589 1.00 94.12 269 GLN A N 1
ATOM 2031 C CA . GLN A 1 269 ? -32.761 3.449 16.202 1.00 94.12 269 GLN A CA 1
ATOM 2032 C C . GLN A 1 269 ? -33.112 1.975 15.959 1.00 94.12 269 GLN A C 1
ATOM 2034 O O . GLN A 1 269 ? -33.638 1.340 16.874 1.00 94.12 269 GLN A O 1
ATOM 2039 N N . TYR A 1 270 ? -32.793 1.415 14.787 1.00 91.88 270 TYR A N 1
ATOM 2040 C CA . TYR A 1 270 ? -32.989 -0.011 14.511 1.00 91.88 270 TYR A CA 1
ATOM 2041 C C . TYR A 1 270 ? -31.978 -0.906 15.240 1.00 91.88 270 TYR A C 1
ATOM 2043 O O . TYR A 1 270 ? -32.379 -1.911 15.829 1.00 91.88 270 TYR A O 1
ATOM 2051 N N . ASP A 1 271 ? -30.688 -0.552 15.254 1.00 90.06 271 ASP A N 1
ATOM 2052 C CA . ASP A 1 271 ? -29.666 -1.344 15.960 1.00 90.06 271 ASP A CA 1
ATOM 2053 C C . ASP A 1 271 ? -29.915 -1.327 17.486 1.00 90.06 271 ASP A C 1
ATOM 2055 O O . ASP A 1 271 ? -29.842 -2.365 18.145 1.00 90.06 271 ASP A O 1
ATOM 2059 N N . ARG A 1 272 ? -30.387 -0.195 18.042 1.00 92.81 272 ARG A N 1
ATOM 2060 C CA . ARG A 1 272 ? -30.922 -0.108 19.417 1.00 92.81 272 ARG A CA 1
ATOM 2061 C C . ARG A 1 272 ? -32.049 -1.108 19.681 1.00 92.81 272 ARG A C 1
ATOM 2063 O O . ARG A 1 272 ? -32.023 -1.769 20.714 1.00 92.81 272 ARG A O 1
ATOM 2070 N N . GLU A 1 273 ? -33.038 -1.231 18.793 1.00 91.81 273 GLU A N 1
ATOM 2071 C CA . GLU A 1 273 ? -34.146 -2.184 18.986 1.00 91.81 273 GLU A CA 1
ATOM 2072 C C . GLU A 1 273 ? -33.661 -3.637 18.990 1.00 91.81 273 GLU A C 1
ATOM 2074 O O . GLU A 1 273 ? -34.157 -4.444 19.775 1.00 91.81 273 GLU A O 1
ATOM 2079 N N . VAL A 1 274 ? -32.648 -3.964 18.180 1.00 88.00 274 VAL A N 1
ATOM 2080 C CA . VAL A 1 274 ? -32.016 -5.292 18.171 1.00 88.00 274 VAL A CA 1
ATOM 2081 C C . VAL A 1 274 ? -31.192 -5.538 19.440 1.00 88.00 274 VAL A C 1
ATOM 2083 O O . VAL A 1 274 ? -31.268 -6.630 20.002 1.00 88.00 274 VAL A O 1
ATOM 2086 N N . MET A 1 275 ? -30.435 -4.546 19.918 1.00 89.50 275 MET A N 1
ATOM 2087 C CA . MET A 1 275 ? -29.688 -4.625 21.182 1.00 89.50 275 MET A CA 1
ATOM 2088 C C . MET A 1 275 ? -30.630 -4.798 22.380 1.00 89.50 275 MET A C 1
ATOM 2090 O O . MET A 1 275 ? -30.465 -5.738 23.158 1.00 89.50 275 MET A O 1
ATOM 2094 N N . TRP A 1 276 ? -31.672 -3.968 22.477 1.00 87.88 276 TRP A N 1
ATOM 2095 C CA . TRP A 1 276 ? -32.673 -4.030 23.543 1.00 87.88 276 TRP A CA 1
ATOM 2096 C C . TRP A 1 276 ? -33.436 -5.362 23.540 1.00 87.88 276 TRP A C 1
ATOM 2098 O O . TRP A 1 276 ? -33.578 -5.997 24.581 1.00 87.88 276 TRP A O 1
ATOM 2108 N N . ALA A 1 277 ? -33.839 -5.866 22.366 1.00 85.56 277 ALA A N 1
ATOM 2109 C CA . ALA A 1 277 ? -34.491 -7.174 22.235 1.00 85.56 277 ALA A CA 1
ATOM 2110 C C . ALA A 1 277 ? -33.585 -8.373 22.591 1.00 85.56 277 ALA A C 1
ATOM 2112 O O . ALA A 1 277 ? -34.091 -9.477 22.794 1.00 85.56 277 ALA A O 1
ATOM 2113 N N . LYS A 1 278 ? -32.263 -8.174 22.675 1.00 86.06 278 LYS A N 1
ATOM 2114 C CA . LYS A 1 278 ? -31.295 -9.156 23.192 1.00 86.06 278 LYS A CA 1
ATOM 2115 C C . LYS A 1 278 ? -30.936 -8.940 24.669 1.00 86.06 278 LYS A C 1
ATOM 2117 O O . LYS A 1 278 ? -30.210 -9.764 25.219 1.00 86.06 278 LYS A O 1
ATOM 2122 N N . GLY A 1 279 ? -31.418 -7.872 25.308 1.00 87.06 279 GLY A N 1
ATOM 2123 C CA . GLY A 1 279 ? -31.031 -7.482 26.668 1.00 87.06 279 GLY A CA 1
ATOM 2124 C C . GLY A 1 279 ? -29.611 -6.914 26.761 1.00 87.06 279 GLY A C 1
ATOM 2125 O O . GLY A 1 279 ? -28.907 -7.209 27.717 1.00 87.06 279 GLY A O 1
ATOM 2126 N N . VAL A 1 280 ? -29.152 -6.174 25.744 1.00 89.81 280 VAL A N 1
ATOM 2127 C CA . VAL A 1 280 ? -27.857 -5.473 25.772 1.00 89.81 280 VAL A CA 1
ATO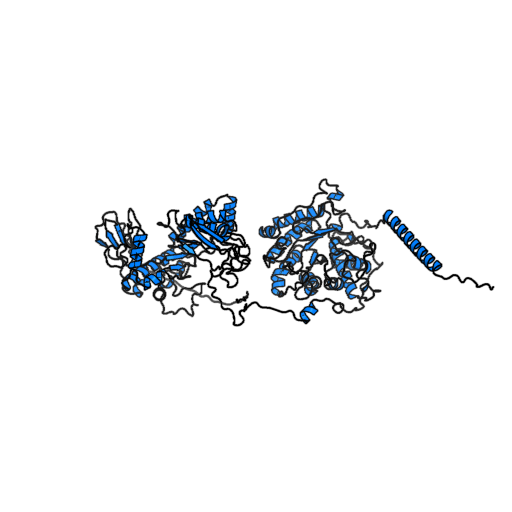M 2128 C C . VAL A 1 280 ? -28.070 -4.040 26.254 1.00 89.81 280 VAL A C 1
ATOM 2130 O O . VAL A 1 280 ? -28.627 -3.215 25.533 1.00 89.81 280 VAL A O 1
ATOM 2133 N N . ASP A 1 281 ? -27.597 -3.750 27.462 1.00 91.50 281 ASP A N 1
ATOM 2134 C CA . ASP A 1 281 ? -27.827 -2.488 28.174 1.00 91.50 281 ASP A CA 1
ATOM 2135 C C . ASP A 1 281 ? -26.936 -1.343 27.677 1.00 91.50 281 ASP A C 1
ATOM 2137 O O . ASP A 1 281 ? -27.285 -0.169 27.815 1.00 91.50 281 ASP A O 1
ATOM 2141 N N . GLY A 1 282 ? -25.763 -1.662 27.115 1.00 92.44 282 GLY A N 1
ATOM 2142 C CA . GLY A 1 282 ? -24.743 -0.663 26.804 1.00 92.44 282 GLY A CA 1
ATOM 2143 C C . GLY A 1 282 ? -23.895 -0.924 25.561 1.00 92.44 282 GLY A C 1
ATOM 2144 O O . GLY A 1 282 ? -23.686 -2.052 25.114 1.00 92.44 282 GLY A O 1
ATOM 2145 N N . LEU A 1 283 ? -23.347 0.161 25.020 1.00 91.75 283 LEU A N 1
ATOM 2146 C CA . LEU A 1 283 ? -22.526 0.196 23.816 1.00 91.75 283 LEU A CA 1
ATOM 2147 C C . LEU A 1 283 ? -21.191 0.896 24.106 1.00 91.75 283 LEU A C 1
ATOM 2149 O O . LEU A 1 283 ? -21.130 2.106 24.321 1.00 91.75 283 LEU A O 1
ATOM 2153 N N . TYR A 1 284 ? -20.084 0.155 24.032 1.00 90.25 284 TYR A N 1
ATOM 2154 C CA . TYR A 1 284 ? -18.740 0.733 23.936 1.00 90.25 284 TYR A CA 1
ATOM 2155 C C . TYR A 1 284 ? -18.484 1.193 22.505 1.00 90.25 284 TYR A C 1
ATOM 2157 O O . TYR A 1 284 ? -17.807 0.531 21.720 1.00 90.25 284 TYR A O 1
ATOM 2165 N N . GLY A 1 285 ? -19.051 2.344 22.173 1.00 89.81 285 GLY A N 1
ATOM 2166 C CA . GLY A 1 285 ? -19.053 2.998 20.874 1.00 89.81 285 GLY A CA 1
ATOM 2167 C C . GLY A 1 285 ? -20.094 4.127 20.865 1.00 89.81 285 GLY A C 1
ATOM 2168 O O . GLY A 1 285 ? -20.715 4.372 21.897 1.00 89.81 285 GLY A O 1
ATOM 2169 N N . PRO A 1 286 ? -20.300 4.806 19.725 1.00 90.75 286 PRO A N 1
ATOM 2170 C CA . PRO A 1 286 ? -19.498 4.725 18.501 1.00 90.75 286 PRO A CA 1
ATOM 2171 C C . PRO A 1 286 ? -18.060 5.237 18.698 1.00 90.75 286 PRO A C 1
ATOM 2173 O O . PRO A 1 286 ? -17.739 5.894 19.692 1.00 90.75 286 PRO A O 1
ATOM 2176 N N . GLN A 1 287 ? -17.174 4.919 17.750 1.00 91.56 287 GLN A N 1
ATOM 2177 C CA . GLN A 1 287 ? -15.843 5.528 17.680 1.00 91.56 287 GLN A CA 1
ATOM 2178 C C . GLN A 1 287 ? -15.932 6.817 16.857 1.00 91.56 287 GLN A C 1
ATOM 2180 O O . GLN A 1 287 ? -16.269 6.761 15.681 1.00 91.56 287 GLN A O 1
ATOM 2185 N N . ILE A 1 288 ? -15.650 7.961 17.482 1.00 93.12 288 ILE A N 1
ATOM 2186 C CA . ILE A 1 288 ? -15.887 9.302 16.910 1.00 93.12 288 ILE A CA 1
ATOM 2187 C C . ILE A 1 288 ? -14.618 10.168 16.851 1.00 93.12 288 ILE A C 1
ATOM 2189 O O . ILE A 1 288 ? -14.680 11.387 16.688 1.00 93.12 288 ILE A O 1
ATOM 2193 N N . ASP A 1 289 ? -13.455 9.526 16.979 1.00 92.88 289 ASP A N 1
ATOM 2194 C CA . ASP A 1 289 ? -12.135 10.113 16.742 1.00 92.88 289 ASP A CA 1
ATOM 2195 C C . ASP A 1 289 ? -12.011 10.616 15.295 1.00 92.88 289 ASP A C 1
ATOM 2197 O O . ASP A 1 289 ? -12.385 9.899 14.370 1.00 92.88 289 ASP A O 1
ATOM 2201 N N . LEU A 1 290 ? -11.429 11.792 15.052 1.00 92.75 290 LEU A N 1
ATOM 2202 C CA . LEU A 1 290 ? -11.217 12.264 13.677 1.00 92.75 290 LEU A CA 1
ATOM 2203 C C . LEU A 1 290 ? -10.004 11.587 13.041 1.00 92.75 290 LEU A C 1
ATOM 2205 O O . LEU A 1 290 ? -8.908 11.656 13.595 1.00 92.75 290 LEU A O 1
ATOM 2209 N N . ALA A 1 291 ? -10.154 11.026 11.841 1.00 90.06 291 ALA A N 1
ATOM 2210 C CA . ALA A 1 291 ? -9.087 10.356 11.090 1.00 90.06 291 ALA A CA 1
ATOM 2211 C C . ALA A 1 291 ? -8.062 11.338 10.469 1.00 90.06 291 ALA A C 1
ATOM 2213 O O . ALA A 1 291 ? -7.734 11.262 9.290 1.00 90.06 291 ALA A O 1
ATOM 2214 N N . THR A 1 292 ? -7.530 12.268 11.268 1.00 87.19 292 THR A N 1
ATOM 2215 C CA . THR A 1 292 ? -6.566 13.309 10.856 1.00 87.19 292 THR A CA 1
ATOM 2216 C C . THR A 1 292 ? -5.175 12.790 10.482 1.00 87.19 292 THR A C 1
ATOM 2218 O O . THR A 1 292 ? -4.320 13.568 10.059 1.00 87.19 292 THR A O 1
ATOM 2221 N N . ASP A 1 293 ? -4.928 11.492 10.643 1.00 84.81 293 ASP A N 1
ATOM 2222 C CA . ASP A 1 293 ? -3.767 10.808 10.091 1.00 84.81 293 ASP A CA 1
ATOM 2223 C C . ASP A 1 293 ? -4.242 9.539 9.356 1.00 84.81 293 ASP A C 1
ATOM 2225 O O . ASP A 1 293 ? -4.649 8.584 10.021 1.00 84.81 293 ASP A O 1
ATOM 2229 N N . PRO A 1 294 ? -4.184 9.477 8.009 1.00 80.00 294 PRO A N 1
ATOM 2230 C CA . PRO A 1 294 ? -4.667 8.323 7.241 1.00 80.00 294 PRO A CA 1
ATOM 2231 C C . PRO A 1 294 ? -3.809 7.064 7.443 1.00 80.00 294 PRO A C 1
ATOM 2233 O O . PRO A 1 294 ? -4.153 5.990 6.962 1.00 80.00 294 PRO A O 1
ATOM 2236 N N . ARG A 1 295 ? -2.680 7.177 8.156 1.00 77.94 295 ARG A N 1
ATOM 2237 C CA . ARG A 1 295 ? -1.853 6.042 8.582 1.00 77.94 295 ARG A CA 1
ATOM 2238 C C . ARG A 1 295 ? -2.374 5.395 9.872 1.00 77.94 295 ARG A C 1
ATOM 2240 O O . ARG A 1 295 ? -1.835 4.370 10.280 1.00 77.94 295 ARG A O 1
ATOM 2247 N N . TRP A 1 296 ? -3.349 6.008 10.554 1.00 87.06 296 TRP A N 1
ATOM 2248 C CA . TRP A 1 296 ? -3.903 5.480 11.798 1.00 87.06 296 TRP A CA 1
ATOM 2249 C C . TRP A 1 296 ? -4.830 4.296 11.532 1.00 87.06 296 TRP A C 1
ATOM 2251 O O . TRP A 1 296 ? -5.911 4.448 10.972 1.00 87.06 296 TRP A O 1
ATOM 2261 N N . SER A 1 297 ? -4.415 3.119 12.003 1.00 80.25 297 SER A N 1
ATOM 2262 C CA . SER A 1 297 ? -4.997 1.794 11.725 1.00 80.25 297 SER A CA 1
ATOM 2263 C C . SER A 1 297 ? -6.439 1.555 12.205 1.00 80.25 297 SER A C 1
ATOM 2265 O O . SER A 1 297 ? -6.891 0.411 12.235 1.00 80.25 297 SER A O 1
ATOM 2267 N N . ARG A 1 298 ? -7.150 2.601 12.635 1.00 81.25 298 ARG A N 1
ATOM 2268 C CA . ARG A 1 298 ? -8.546 2.560 13.095 1.00 81.25 298 ARG A CA 1
ATOM 2269 C C . ARG A 1 298 ? -9.434 3.607 12.411 1.00 81.25 298 ARG A C 1
ATOM 2271 O O . ARG A 1 298 ? -10.582 3.776 12.810 1.00 81.25 298 ARG A O 1
ATOM 2278 N N . ASN A 1 299 ? -8.940 4.275 11.367 1.00 84.69 299 ASN A N 1
ATOM 2279 C CA . ASN A 1 299 ? -9.743 5.127 10.483 1.00 84.69 299 ASN A CA 1
ATOM 2280 C C . ASN A 1 299 ? -11.014 4.407 9.980 1.00 84.69 299 ASN A C 1
ATOM 2282 O O . ASN A 1 299 ? -12.111 4.946 10.073 1.00 84.69 299 ASN A O 1
ATOM 2286 N N . ASN A 1 300 ? -10.879 3.129 9.611 1.00 78.88 300 ASN A N 1
ATOM 2287 C CA . ASN A 1 300 ? -11.946 2.243 9.131 1.00 78.88 300 ASN A CA 1
ATOM 2288 C C . ASN A 1 300 ? -13.175 2.086 10.056 1.00 78.88 300 ASN A C 1
ATOM 2290 O O . ASN A 1 300 ? -14.199 1.561 9.609 1.00 78.88 300 ASN A O 1
ATOM 2294 N N . SER A 1 301 ? -13.063 2.494 11.325 1.00 81.62 301 SER A N 1
ATOM 2295 C CA . SER A 1 301 ? -14.093 2.388 12.366 1.00 81.62 301 SER A CA 1
ATOM 2296 C C . SER A 1 301 ? -14.647 3.746 12.821 1.00 81.62 301 SER A C 1
ATOM 2298 O O . SER A 1 301 ? -15.527 3.775 13.677 1.00 81.62 301 SER A O 1
ATOM 2300 N N . THR A 1 302 ? -14.211 4.856 12.213 1.00 89.69 302 THR A N 1
ATOM 2301 C CA . THR A 1 302 ? -14.725 6.219 12.456 1.00 89.69 302 THR A CA 1
ATOM 2302 C C . THR A 1 302 ? -15.156 6.910 11.151 1.00 89.69 302 THR A C 1
ATOM 2304 O O . THR A 1 302 ? -15.131 6.318 10.076 1.00 89.69 302 THR A O 1
ATOM 2307 N N . TYR A 1 303 ? -15.595 8.162 11.239 1.00 91.50 303 TYR A N 1
ATOM 2308 C CA . TYR A 1 303 ? -16.359 8.876 10.209 1.00 91.50 303 TYR A CA 1
ATOM 2309 C C . TYR A 1 303 ? -15.506 9.846 9.362 1.00 91.50 303 TYR A C 1
ATOM 2311 O O . TYR A 1 303 ? -16.009 10.806 8.778 1.00 91.50 303 TYR A O 1
ATOM 2319 N N . GLY A 1 304 ? -14.201 9.566 9.257 1.00 90.19 304 GLY A N 1
ATOM 2320 C CA . GLY A 1 304 ? -13.244 10.314 8.438 1.00 90.19 304 GLY A CA 1
ATOM 2321 C C . GLY A 1 304 ? -12.599 11.523 9.130 1.00 90.19 304 GLY A C 1
ATOM 2322 O O . GLY A 1 304 ? -12.549 11.626 10.354 1.00 90.19 304 GLY A O 1
ATOM 2323 N N . GLU A 1 305 ? -12.033 12.429 8.328 1.00 90.25 305 GLU A N 1
ATOM 2324 C CA . GLU A 1 305 ? -11.276 13.605 8.798 1.00 90.25 305 GLU A CA 1
ATOM 2325 C C . GLU A 1 305 ? -12.140 14.850 9.077 1.00 90.25 305 GLU A C 1
ATOM 2327 O O . GLU A 1 305 ? -11.674 15.788 9.725 1.00 90.25 305 GLU A O 1
ATOM 2332 N N . ARG A 1 306 ? -13.386 14.885 8.579 1.00 91.69 306 ARG A N 1
ATOM 2333 C CA . ARG A 1 306 ? -14.250 16.075 8.622 1.00 91.69 306 ARG A CA 1
ATOM 2334 C C . ARG A 1 306 ? -14.946 16.219 9.964 1.00 91.69 306 ARG A C 1
ATOM 2336 O O . ARG A 1 306 ? -15.759 15.382 10.354 1.00 91.69 306 ARG A O 1
ATOM 2343 N N . GLU A 1 307 ? -14.635 17.308 10.654 1.00 91.50 307 GLU A N 1
ATOM 2344 C CA . GLU A 1 307 ? -14.987 17.500 12.055 1.00 91.50 307 GLU A CA 1
ATOM 2345 C C . GLU A 1 307 ? -16.416 18.004 12.273 1.00 91.50 307 GLU A C 1
ATOM 2347 O O . GLU A 1 307 ? -16.978 17.816 13.348 1.00 91.50 307 GLU A O 1
ATOM 2352 N N . ASP A 1 308 ? -17.004 18.631 11.255 1.00 92.56 308 ASP A N 1
ATOM 2353 C CA . ASP A 1 308 ? -18.405 19.044 11.226 1.00 92.56 308 ASP A CA 1
ATOM 2354 C C . ASP A 1 308 ? -19.337 17.854 10.953 1.00 92.56 308 ASP A C 1
ATOM 2356 O O . ASP A 1 308 ? -20.243 17.589 11.740 1.00 92.56 308 ASP A O 1
ATOM 2360 N N . MET A 1 309 ? -19.056 17.074 9.907 1.00 93.12 309 MET A N 1
ATOM 2361 C CA . MET A 1 309 ? -19.823 15.864 9.582 1.00 93.12 309 MET A CA 1
ATOM 2362 C C . MET A 1 309 ? -19.713 14.797 10.684 1.00 93.12 309 MET A C 1
ATOM 2364 O O . MET A 1 309 ? -20.720 14.228 11.093 1.00 93.12 309 MET A O 1
ATOM 2368 N N . SER A 1 310 ? -18.513 14.569 11.235 1.00 93.81 310 SER A N 1
ATOM 2369 C CA . SER A 1 310 ? -18.333 13.620 12.348 1.00 93.81 310 SER A CA 1
ATOM 2370 C C . SER A 1 310 ? -19.074 14.044 13.622 1.00 93.81 310 SER A C 1
ATOM 2372 O O . SER A 1 310 ? -19.409 13.188 14.436 1.00 93.81 310 SER A O 1
ATOM 2374 N N . ALA A 1 311 ? -19.346 15.341 13.810 1.00 95.50 311 ALA A N 1
ATOM 2375 C CA . ALA A 1 311 ? -20.131 15.844 14.936 1.00 95.50 311 ALA A CA 1
ATOM 2376 C C . ALA A 1 311 ? -21.645 15.670 14.726 1.00 95.50 311 ALA A C 1
ATOM 2378 O O . ALA A 1 311 ? -22.338 15.249 15.651 1.00 95.50 311 ALA A O 1
ATOM 2379 N N . GLU A 1 312 ? -22.149 15.916 13.512 1.00 96.44 312 GLU A N 1
ATOM 2380 C CA . GLU A 1 312 ? -23.546 15.634 13.142 1.00 96.44 312 GLU A CA 1
ATOM 2381 C C . GLU A 1 312 ? -23.861 14.134 13.287 1.00 96.44 312 GLU A C 1
ATOM 2383 O O . GLU A 1 312 ? -24.834 13.750 13.937 1.00 96.44 312 GLU A O 1
ATOM 2388 N N . ILE A 1 313 ? -22.965 13.282 12.778 1.00 96.31 313 ILE A N 1
ATOM 2389 C CA . ILE A 1 313 ? -23.036 11.824 12.909 1.00 96.31 313 ILE A CA 1
ATOM 2390 C C . ILE A 1 313 ? -22.978 11.384 14.381 1.00 96.31 313 ILE A C 1
ATOM 2392 O O . ILE A 1 313 ? -23.817 10.592 14.807 1.00 96.31 313 ILE A O 1
ATOM 2396 N N . ALA A 1 314 ? -22.035 11.904 15.178 1.00 95.50 314 ALA A N 1
ATOM 2397 C CA . ALA A 1 314 ? -21.918 11.549 16.596 1.00 95.50 314 ALA A CA 1
ATOM 2398 C C . ALA A 1 314 ? -23.188 11.889 17.395 1.00 95.50 314 ALA A C 1
ATOM 2400 O O . ALA A 1 314 ? -23.624 11.077 18.209 1.00 95.50 314 ALA A O 1
ATOM 2401 N N . SER A 1 315 ? -23.803 13.047 17.128 1.00 96.19 315 SER A N 1
ATOM 2402 C CA . SER A 1 315 ? -25.076 13.448 17.738 1.00 96.19 315 SER A CA 1
ATOM 2403 C C . SER A 1 315 ? -26.212 12.483 17.373 1.00 96.19 315 SER A C 1
ATOM 2405 O O . SER A 1 315 ? -26.864 11.928 18.259 1.00 96.19 315 SER A O 1
ATOM 2407 N N . ASN A 1 316 ? -26.397 12.196 16.079 1.00 96.38 316 ASN A N 1
ATOM 2408 C CA . ASN A 1 316 ? -27.466 11.310 15.605 1.00 96.38 316 ASN A CA 1
ATOM 2409 C C . ASN A 1 316 ? -27.325 9.871 16.128 1.00 96.38 316 ASN A C 1
ATOM 2411 O O . ASN A 1 316 ? -28.331 9.251 16.470 1.00 96.38 316 ASN A O 1
ATOM 2415 N N . LEU A 1 317 ? -26.097 9.355 16.253 1.00 94.75 317 LEU A N 1
ATOM 2416 C CA . LEU A 1 317 ? -25.838 8.050 16.869 1.00 94.75 317 LEU A CA 1
ATOM 2417 C C . LEU A 1 317 ? -26.235 8.048 18.354 1.00 94.75 317 LEU A C 1
ATOM 2419 O O . LEU A 1 317 ? -26.953 7.151 18.787 1.00 94.75 317 LEU A O 1
ATOM 2423 N N . VAL A 1 318 ? -25.819 9.056 19.133 1.00 95.56 318 VAL A N 1
ATOM 2424 C CA . VAL A 1 318 ? -26.156 9.157 20.567 1.00 95.56 318 VAL A CA 1
ATOM 2425 C C . VAL A 1 318 ? -27.670 9.221 20.778 1.00 95.56 318 VAL A C 1
ATOM 2427 O O . VAL A 1 318 ? -28.202 8.425 21.548 1.00 95.56 318 VAL A O 1
ATOM 2430 N N . ILE A 1 319 ? -28.368 10.103 20.054 1.00 96.00 319 ILE A N 1
ATOM 2431 C CA . ILE A 1 319 ? -29.830 10.253 20.145 1.00 96.00 319 ILE A CA 1
ATOM 2432 C C . ILE A 1 319 ? -30.538 8.958 19.716 1.00 96.00 319 ILE A C 1
ATOM 2434 O O . ILE A 1 319 ? -31.526 8.554 20.331 1.00 96.00 319 ILE A O 1
ATOM 2438 N N . GLY A 1 320 ? -30.028 8.287 18.677 1.00 95.25 320 GLY A N 1
ATOM 2439 C CA . GLY A 1 320 ? -30.596 7.050 18.150 1.00 95.25 320 GLY A CA 1
ATOM 2440 C C . GLY A 1 320 ? -30.503 5.877 19.122 1.00 95.25 320 GLY A C 1
ATOM 2441 O O . GLY A 1 320 ? -31.523 5.244 19.388 1.00 95.25 320 GLY A O 1
ATOM 2442 N N . TYR A 1 321 ? -29.322 5.628 19.701 1.00 94.81 321 TYR A N 1
ATOM 2443 C CA . TYR A 1 321 ? -29.113 4.553 20.682 1.00 94.81 321 TYR A CA 1
ATOM 2444 C C . TYR A 1 321 ? -29.727 4.861 22.053 1.00 94.81 321 TYR A C 1
ATOM 2446 O O . TYR A 1 321 ? -30.297 3.966 22.674 1.00 94.81 321 TYR A O 1
ATOM 2454 N N . GLN A 1 322 ? -29.686 6.112 22.523 1.00 94.12 322 GLN A N 1
ATOM 2455 C CA . GLN A 1 322 ? -30.264 6.484 23.822 1.00 94.12 322 GLN A CA 1
ATOM 2456 C C . GLN A 1 322 ? -31.767 6.801 23.762 1.00 94.12 322 GLN A C 1
ATOM 2458 O O . GLN A 1 322 ? -32.320 7.261 24.755 1.00 94.12 322 GLN A O 1
ATOM 2463 N N . ASN A 1 323 ? -32.456 6.505 22.653 1.00 93.69 323 ASN A N 1
ATOM 2464 C CA . ASN A 1 323 ? -33.910 6.667 22.504 1.00 93.69 323 ASN A CA 1
ATOM 2465 C C . ASN A 1 323 ? -34.418 8.121 22.697 1.00 93.69 323 ASN A C 1
ATOM 2467 O O . ASN A 1 323 ? -35.571 8.340 23.072 1.00 93.69 323 ASN A O 1
ATOM 2471 N N . GLY A 1 324 ? -33.572 9.126 22.438 1.00 89.44 324 GLY A N 1
ATOM 2472 C CA . GLY A 1 324 ? -33.918 10.544 22.572 1.00 89.44 324 GLY A CA 1
ATOM 2473 C C . GLY A 1 324 ? -32.756 11.455 22.978 1.00 89.44 324 GLY A C 1
ATOM 2474 O O . GLY A 1 324 ? -31.615 11.026 23.116 1.00 89.44 324 GLY A O 1
ATOM 2475 N N . ASP A 1 325 ? -33.073 12.738 23.165 1.00 82.00 325 ASP A N 1
ATOM 2476 C CA . ASP A 1 325 ? -32.161 13.821 23.572 1.00 82.00 325 ASP A CA 1
ATOM 2477 C C . ASP A 1 325 ? -32.377 14.281 25.033 1.00 82.00 325 ASP A C 1
ATOM 2479 O O . ASP A 1 325 ? -31.755 15.237 25.492 1.00 82.00 325 ASP A O 1
ATOM 2483 N N . GLN A 1 326 ? -33.268 13.614 25.779 1.00 77.38 326 GLN A N 1
ATOM 2484 C CA . GLN A 1 326 ? -33.649 13.976 27.155 1.00 77.38 326 GLN A CA 1
ATOM 2485 C C . GLN A 1 326 ? -32.825 13.249 28.241 1.00 77.38 326 GLN A C 1
ATOM 2487 O O . GLN A 1 326 ? -33.133 13.374 29.425 1.00 77.38 326 GLN A O 1
ATOM 2492 N N . GLY A 1 327 ? -31.788 12.499 27.853 1.00 72.19 327 GLY A N 1
ATOM 2493 C CA . GLY A 1 327 ? -31.050 11.574 28.721 1.00 72.19 327 GLY A CA 1
ATOM 2494 C C . GLY A 1 327 ? -31.490 10.119 28.527 1.00 72.19 327 GLY A C 1
ATOM 2495 O O . GLY A 1 327 ? -32.107 9.783 27.519 1.00 72.19 327 GLY A O 1
ATOM 2496 N N . MET A 1 328 ? -31.150 9.252 29.484 1.00 82.94 328 MET A N 1
ATOM 2497 C CA . MET A 1 328 ? -31.542 7.836 29.463 1.00 82.94 328 MET A CA 1
ATOM 2498 C C . MET A 1 328 ? -33.024 7.673 29.830 1.00 82.94 328 MET A C 1
ATOM 2500 O O . MET A 1 328 ? -33.509 8.309 30.763 1.00 82.94 328 MET A O 1
ATOM 2504 N N . VAL A 1 329 ? -33.729 6.803 29.108 1.00 83.44 329 VAL A N 1
ATOM 2505 C CA . VAL A 1 329 ? -35.151 6.473 29.288 1.00 83.44 329 VAL A CA 1
ATOM 2506 C C . VAL A 1 329 ? -35.375 4.966 29.079 1.00 83.44 329 VAL A C 1
ATOM 2508 O O . VAL A 1 329 ? -34.445 4.215 28.779 1.00 83.44 329 VAL A O 1
ATOM 2511 N N . GLU A 1 330 ? -36.611 4.486 29.229 1.00 82.94 330 GLU A N 1
ATOM 2512 C CA . GLU A 1 330 ? -36.947 3.100 28.879 1.00 82.94 330 GLU A CA 1
ATOM 2513 C C . GLU A 1 330 ? -36.661 2.832 27.386 1.00 82.94 330 GLU A C 1
ATOM 2515 O O . GLU A 1 330 ? -37.004 3.634 26.511 1.00 82.94 330 GLU A O 1
ATOM 2520 N N . GLY A 1 331 ? -35.997 1.713 27.086 1.00 87.06 331 GLY A N 1
ATOM 2521 C CA . GLY A 1 331 ? -35.580 1.361 25.727 1.00 87.06 331 GLY A CA 1
ATOM 2522 C C . GLY A 1 331 ? -34.270 1.994 25.243 1.00 87.06 331 GLY A C 1
ATOM 2523 O O . GLY A 1 331 ? -33.911 1.761 24.087 1.00 87.06 331 GLY A O 1
ATOM 2524 N N . SER A 1 332 ? -33.572 2.792 26.060 1.00 92.31 332 SER A N 1
ATOM 2525 C CA . SER A 1 332 ? -32.240 3.340 25.749 1.00 92.31 332 SER A CA 1
ATOM 2526 C C . SER A 1 332 ? -31.130 2.293 25.899 1.00 92.31 332 SER A C 1
ATOM 2528 O O . SER A 1 332 ? -31.099 1.560 26.882 1.00 92.31 332 SER A O 1
ATOM 2530 N N . VAL A 1 333 ? -30.151 2.303 24.992 1.00 93.81 333 VAL A N 1
ATOM 2531 C CA . VAL A 1 333 ? -28.858 1.612 25.147 1.00 93.81 333 VAL A CA 1
ATOM 2532 C C . VAL A 1 333 ? -27.797 2.643 25.540 1.00 93.81 333 VAL A C 1
ATOM 2534 O O . VAL A 1 333 ? -27.664 3.676 24.887 1.00 93.81 333 VAL A O 1
ATOM 2537 N N . LEU A 1 334 ? -27.037 2.381 26.606 1.00 93.00 334 LEU A N 1
ATOM 2538 C CA . LEU A 1 334 ? -26.080 3.319 27.203 1.00 93.00 334 LEU A CA 1
ATOM 2539 C C . LEU A 1 334 ? -24.865 3.544 26.288 1.00 93.00 334 LEU A C 1
ATOM 2541 O O . LEU A 1 334 ? -24.009 2.668 26.140 1.00 93.00 334 LEU A O 1
ATOM 2545 N N . VAL A 1 335 ? -24.746 4.737 25.700 1.00 94.12 335 VAL A N 1
ATOM 2546 C CA . VAL A 1 335 ? -23.685 5.057 24.729 1.00 94.12 335 VAL A CA 1
ATOM 2547 C C . VAL A 1 335 ? -22.412 5.522 25.430 1.00 94.12 335 VAL A C 1
ATOM 2549 O O . VAL A 1 335 ? -22.411 6.521 26.146 1.00 94.12 335 VAL A O 1
ATOM 2552 N N . THR A 1 336 ? -21.300 4.830 25.176 1.00 93.94 336 THR A N 1
ATOM 2553 C CA . THR A 1 336 ? -19.963 5.185 25.673 1.00 93.94 336 THR A CA 1
ATOM 2554 C C . THR A 1 336 ? -19.040 5.557 24.514 1.00 93.94 336 THR A C 1
ATOM 2556 O O . THR A 1 336 ? -18.347 4.703 23.950 1.00 93.94 336 THR A O 1
ATOM 2559 N N . VAL A 1 337 ? -19.005 6.845 24.163 1.00 93.88 337 VAL A N 1
ATOM 2560 C CA . VAL A 1 337 ? -18.231 7.340 23.011 1.00 93.88 337 VAL A CA 1
ATOM 2561 C C . VAL A 1 337 ? -16.718 7.190 23.208 1.00 93.88 337 VAL A C 1
ATOM 2563 O O . VAL A 1 337 ? -16.186 7.444 24.293 1.00 93.88 337 VAL A O 1
ATOM 2566 N N . LYS A 1 338 ? -16.006 6.780 22.148 1.00 91.00 338 LYS A N 1
ATOM 2567 C CA . LYS A 1 338 ? -14.569 6.432 22.182 1.00 91.00 338 LYS A CA 1
ATOM 2568 C C . LYS A 1 338 ? -13.770 7.127 21.056 1.00 91.00 338 LYS A C 1
ATOM 2570 O O . LYS A 1 338 ? -14.328 7.344 19.985 1.00 91.00 338 LYS A O 1
ATOM 2575 N N . HIS A 1 339 ? -12.500 7.514 21.226 1.00 91.00 339 HIS A N 1
ATOM 2576 C CA . HIS A 1 339 ? -11.620 7.417 22.401 1.00 91.00 339 HIS A CA 1
ATOM 2577 C C . HIS A 1 339 ? -11.191 8.823 22.847 1.00 91.00 339 HIS A C 1
ATOM 2579 O O . HIS A 1 339 ? -10.300 9.456 22.280 1.00 91.00 339 HIS A O 1
ATOM 2585 N N . PHE A 1 340 ? -11.831 9.343 23.889 1.00 90.50 340 PHE A N 1
ATOM 2586 C CA . PHE A 1 340 ? -11.658 10.731 24.302 1.00 90.50 340 PHE A CA 1
ATOM 2587 C C . PHE A 1 340 ? -10.212 11.022 24.754 1.00 90.50 340 PHE A C 1
ATOM 2589 O O . PHE A 1 340 ? -9.669 10.264 25.564 1.00 90.50 340 PHE A O 1
ATOM 2596 N N . PRO A 1 341 ? -9.577 12.123 24.303 1.00 84.00 341 PRO A N 1
ATOM 2597 C CA . PRO A 1 341 ? -10.155 13.266 23.586 1.00 84.00 341 PRO A CA 1
ATOM 2598 C C . PRO A 1 341 ? -9.890 13.279 22.063 1.00 84.00 341 PRO A C 1
ATOM 2600 O O . PRO A 1 341 ? -9.902 14.356 21.470 1.00 84.00 341 PRO A O 1
ATOM 2603 N N . GLY A 1 342 ? -9.577 12.134 21.446 1.00 86.44 342 GLY A N 1
ATOM 2604 C CA . GLY A 1 342 ? -9.240 12.024 20.023 1.00 86.44 342 GLY A CA 1
ATOM 2605 C C . GLY A 1 342 ? -7.985 11.185 19.777 1.00 86.44 342 GLY A C 1
ATOM 2606 O O . GLY A 1 342 ? -6.866 11.707 19.702 1.00 86.44 342 GLY A O 1
ATOM 2607 N N . ASP A 1 343 ? -8.161 9.877 19.595 1.00 89.38 343 ASP A N 1
ATOM 2608 C CA . ASP A 1 343 ? -7.072 8.961 19.246 1.00 89.38 343 ASP A CA 1
ATOM 2609 C C . ASP A 1 343 ? -6.598 9.109 17.783 1.00 89.38 343 ASP A C 1
ATOM 2611 O O . ASP A 1 343 ? -5.535 8.593 17.449 1.00 89.38 343 ASP A O 1
ATOM 2615 N N . GLY A 1 344 ? -7.278 9.866 16.920 1.00 88.06 344 GLY A N 1
ATOM 2616 C CA . GLY A 1 344 ? -6.881 10.029 15.515 1.00 88.06 344 GLY A CA 1
ATOM 2617 C C . GLY A 1 344 ? -5.813 11.098 15.220 1.00 88.06 344 GLY A C 1
ATOM 2618 O O . GLY A 1 344 ? -5.260 11.130 14.120 1.00 88.06 344 GLY A O 1
ATOM 2619 N N . ALA A 1 345 ? -5.416 11.920 16.201 1.00 89.25 345 ALA A N 1
ATOM 2620 C CA . ALA A 1 345 ? -4.258 12.833 16.101 1.00 89.25 345 ALA A CA 1
ATOM 2621 C C . ALA A 1 345 ? -2.893 12.115 16.284 1.00 89.25 345 ALA A C 1
ATOM 2623 O O . ALA A 1 345 ? -1.972 12.635 16.934 1.00 89.25 345 ALA A O 1
ATOM 2624 N N . ALA A 1 346 ? -2.798 10.868 15.813 1.00 88.56 346 ALA A N 1
ATOM 2625 C CA . ALA A 1 346 ? -1.729 9.917 16.103 1.00 88.56 346 ALA A CA 1
ATOM 2626 C C . ALA A 1 346 ? -0.369 10.358 15.551 1.00 88.56 346 ALA A C 1
ATOM 2628 O O . ALA A 1 346 ? -0.237 10.696 14.378 1.00 88.56 346 ALA A O 1
ATOM 2629 N N . TYR A 1 347 ? 0.690 10.303 16.367 1.00 84.75 347 TYR A N 1
ATOM 2630 C CA . TYR A 1 347 ? 2.033 10.514 15.832 1.00 84.75 347 TYR A CA 1
ATOM 2631 C C . TYR A 1 347 ? 2.401 9.370 14.878 1.00 84.75 347 TYR A C 1
ATOM 2633 O O . TYR A 1 347 ? 2.566 8.227 15.302 1.00 84.75 347 TYR A O 1
ATOM 2641 N N . ASN A 1 348 ? 2.564 9.706 13.596 1.00 83.19 348 ASN A N 1
ATOM 2642 C CA . ASN A 1 348 ? 2.880 8.773 12.512 1.00 83.19 348 ASN A CA 1
ATOM 2643 C C . ASN A 1 348 ? 1.825 7.677 12.260 1.00 83.19 348 ASN A C 1
ATOM 2645 O O . ASN A 1 348 ? 2.168 6.615 11.739 1.00 83.19 348 ASN A O 1
ATOM 2649 N N . GLY A 1 349 ? 0.564 7.921 12.630 1.00 84.56 349 GLY A N 1
ATOM 2650 C CA . GLY A 1 349 ? -0.510 6.924 12.570 1.00 84.56 349 GLY A CA 1
ATOM 2651 C C . GLY A 1 349 ? -0.352 5.757 13.547 1.00 84.56 349 GLY A C 1
ATOM 2652 O O . GLY A 1 349 ? -1.112 4.796 13.495 1.00 84.56 349 GLY A O 1
ATOM 2653 N N . PHE A 1 350 ? 0.643 5.784 14.434 1.00 85.50 350 PHE A N 1
ATOM 2654 C CA . PHE A 1 350 ? 0.923 4.639 15.291 1.00 85.50 350 PHE A CA 1
ATOM 2655 C C . PHE A 1 350 ? -0.190 4.422 16.329 1.00 85.50 350 PHE A C 1
ATOM 2657 O O . PHE A 1 350 ? -0.621 5.352 17.012 1.00 85.50 350 PHE A O 1
ATOM 2664 N N . GLU A 1 351 ? -0.614 3.167 16.476 1.00 84.44 351 GLU A N 1
ATOM 2665 C CA . GLU A 1 351 ? -1.760 2.781 17.301 1.00 84.44 351 GLU A CA 1
ATOM 2666 C C . GLU A 1 351 ? -1.560 3.066 18.802 1.00 84.44 351 GLU A C 1
ATOM 2668 O O . GLU A 1 351 ? -0.525 2.738 19.392 1.00 84.44 351 GLU A O 1
ATOM 2673 N N . SER A 1 352 ? -2.580 3.658 19.427 1.00 84.12 352 SER A N 1
ATOM 2674 C CA . SER A 1 352 ? -2.610 4.144 20.811 1.00 84.12 352 SER A CA 1
ATOM 2675 C C . SER A 1 352 ? -2.258 3.073 21.840 1.00 84.12 352 SER A C 1
ATOM 2677 O O . SER A 1 352 ? -1.507 3.343 22.777 1.00 84.12 352 SER A O 1
ATOM 2679 N N . HIS A 1 353 ? -2.763 1.850 21.645 1.00 82.56 353 HIS A N 1
ATOM 2680 C CA . HIS A 1 353 ? -2.475 0.697 22.507 1.00 82.56 353 HIS A CA 1
ATOM 2681 C C . HIS A 1 353 ? -0.971 0.341 22.536 1.00 82.56 353 HIS A C 1
ATOM 2683 O O . HIS A 1 353 ? -0.485 -0.298 23.473 1.00 82.56 353 HIS A O 1
ATOM 2689 N N . GLY A 1 354 ? -0.207 0.747 21.515 1.00 73.88 354 GLY A N 1
ATOM 2690 C CA . GLY A 1 354 ? 1.225 0.504 21.407 1.00 73.88 354 GLY A CA 1
ATOM 2691 C C . GLY A 1 354 ? 2.070 1.484 22.226 1.00 73.88 354 GLY A C 1
ATOM 2692 O O . GLY A 1 354 ? 1.898 2.702 22.178 1.00 73.88 354 GLY A O 1
ATOM 2693 N N . GLN A 1 355 ? 3.109 0.974 22.897 1.00 72.25 355 GLN A N 1
ATOM 2694 C CA . GLN A 1 355 ? 4.083 1.802 23.631 1.00 72.25 355 GLN A CA 1
ATOM 2695 C C . GLN A 1 355 ? 4.843 2.811 22.736 1.00 72.25 355 GLN A C 1
ATOM 2697 O O . GLN A 1 355 ? 5.431 3.766 23.254 1.00 72.25 355 GLN A O 1
ATOM 2702 N N . THR A 1 356 ? 4.842 2.611 21.418 1.00 73.19 356 THR A N 1
ATOM 2703 C CA . THR A 1 356 ? 5.336 3.551 20.399 1.00 73.19 356 THR A CA 1
ATOM 2704 C C . THR A 1 356 ? 4.261 4.527 19.917 1.00 73.19 356 THR A C 1
ATOM 2706 O O . THR A 1 356 ? 4.591 5.677 19.638 1.00 73.19 356 THR A O 1
ATOM 2709 N N . GLY A 1 357 ? 2.997 4.097 19.837 1.00 78.25 357 GLY A N 1
ATOM 2710 C CA . GLY A 1 357 ? 1.903 4.845 19.214 1.00 78.25 357 GLY A CA 1
ATOM 2711 C C . GLY A 1 357 ? 1.011 5.656 20.142 1.00 78.25 357 GLY A C 1
ATOM 2712 O O . GLY A 1 357 ? 0.319 6.549 19.672 1.00 78.25 357 GLY A O 1
ATOM 2713 N N . ARG A 1 358 ? 1.120 5.485 21.462 1.00 81.38 358 ARG A N 1
ATOM 2714 C CA . ARG A 1 358 ? 0.447 6.305 22.490 1.00 81.38 358 ARG A CA 1
ATOM 2715 C C . ARG A 1 358 ? 0.660 7.837 22.426 1.00 81.38 358 ARG A C 1
ATOM 2717 O O . ARG A 1 358 ? 0.254 8.521 23.354 1.00 81.38 358 ARG A O 1
ATOM 2724 N N . TYR A 1 359 ? 1.360 8.412 21.442 1.00 86.50 359 TYR A N 1
ATOM 2725 C CA . TYR A 1 359 ? 1.660 9.854 21.376 1.00 86.50 359 TYR A CA 1
ATOM 2726 C C . TYR A 1 359 ? 0.687 10.620 20.471 1.00 86.50 359 TYR A C 1
ATOM 2728 O O . TYR A 1 359 ? 0.456 10.212 19.333 1.00 86.50 359 TYR A O 1
ATOM 2736 N N . ARG A 1 360 ? 0.169 11.762 20.937 1.00 87.94 360 ARG A N 1
ATOM 2737 C CA . ARG A 1 360 ? -0.684 12.669 20.143 1.00 87.94 360 ARG A CA 1
ATOM 2738 C C . ARG A 1 360 ? -0.053 14.040 19.945 1.00 87.94 360 ARG A C 1
ATOM 2740 O O . ARG A 1 360 ? 0.640 14.536 20.836 1.00 87.94 360 ARG A O 1
ATOM 2747 N N . ILE A 1 361 ? -0.265 14.634 18.770 1.00 87.50 361 ILE A N 1
ATOM 2748 C CA . ILE A 1 361 ? 0.350 15.911 18.390 1.00 87.50 361 ILE A CA 1
ATOM 2749 C C . ILE A 1 361 ? -0.718 16.911 17.946 1.00 87.50 361 ILE A C 1
ATOM 2751 O O . ILE A 1 361 ? -1.424 16.701 16.967 1.00 87.50 361 ILE A O 1
ATOM 2755 N N . TYR A 1 362 ? -0.774 18.039 18.652 1.00 89.62 362 TYR A N 1
ATOM 2756 C CA . TYR A 1 362 ? -1.653 19.168 18.356 1.00 89.62 362 TYR A CA 1
ATOM 2757 C C . TYR A 1 362 ? -0.789 20.328 17.834 1.00 89.62 362 TYR A C 1
ATOM 2759 O O . TYR A 1 362 ? -0.383 21.211 18.592 1.00 89.62 362 TYR A O 1
ATOM 2767 N N . SER A 1 363 ? -0.385 20.255 16.559 1.00 85.81 363 SER A N 1
ATOM 2768 C CA . SER A 1 363 ? 0.629 21.157 15.976 1.00 85.81 363 SER A CA 1
ATOM 2769 C C . SER A 1 363 ? 0.129 22.552 15.599 1.00 85.81 363 SER A C 1
ATOM 2771 O O . SER A 1 363 ? 0.955 23.429 15.357 1.00 85.81 363 SER A O 1
ATOM 2773 N N . THR A 1 364 ? -1.184 22.797 15.572 1.00 89.94 364 THR A N 1
ATOM 2774 C CA . THR A 1 364 ? -1.731 24.162 15.473 1.00 89.94 364 THR A CA 1
ATOM 2775 C C . THR A 1 364 ? -2.339 24.588 16.801 1.00 89.94 364 THR A C 1
ATOM 2777 O O . THR A 1 364 ? -2.807 23.753 17.585 1.00 89.94 364 THR A O 1
ATOM 2780 N N . GLU A 1 365 ? -2.327 25.895 17.060 1.00 91.25 365 GLU A N 1
ATOM 2781 C CA . GLU A 1 365 ? -3.005 26.478 18.218 1.00 91.25 365 GLU A CA 1
ATOM 2782 C C . GLU A 1 365 ? -4.460 25.983 18.261 1.00 91.25 365 GLU A C 1
ATOM 2784 O O . GLU A 1 365 ? -5.117 25.921 17.224 1.00 91.25 365 GLU A O 1
ATOM 2789 N N . ASN A 1 366 ? -4.903 25.538 19.437 1.00 91.00 366 ASN A N 1
ATOM 2790 C CA . ASN A 1 366 ? -6.239 24.991 19.717 1.00 91.00 366 ASN A CA 1
ATOM 2791 C C . ASN A 1 366 ? -6.721 23.783 18.881 1.00 91.00 366 ASN A C 1
ATOM 2793 O O . ASN A 1 366 ? -7.872 23.393 19.050 1.00 91.00 366 ASN A O 1
ATOM 2797 N N . SER A 1 367 ? -5.885 23.112 18.072 1.00 90.44 367 SER A N 1
ATOM 2798 C CA . SER A 1 367 ? -6.301 21.934 17.267 1.00 90.44 367 SER A CA 1
ATOM 2799 C C . SER A 1 367 ? -6.991 20.796 18.041 1.00 90.44 367 SER A C 1
ATOM 2801 O O . SER A 1 367 ? -7.770 20.044 17.453 1.00 90.44 367 SER A O 1
ATOM 2803 N N . LEU A 1 368 ? -6.755 20.671 19.350 1.00 89.44 368 LEU A N 1
ATOM 2804 C CA . LEU A 1 368 ? -7.501 19.746 20.208 1.00 89.44 368 LEU A CA 1
ATOM 2805 C C . LEU A 1 368 ? -8.979 20.157 20.364 1.00 89.44 368 LEU A C 1
ATOM 2807 O O . LEU A 1 368 ? -9.857 19.305 20.310 1.00 89.44 368 LEU A O 1
ATOM 2811 N N . ALA A 1 369 ? -9.260 21.451 20.534 1.00 88.19 369 ALA A N 1
ATOM 2812 C CA . ALA A 1 369 ? -10.616 21.989 20.659 1.00 88.19 369 ALA A CA 1
ATOM 2813 C C . ALA A 1 369 ? -11.289 22.197 19.291 1.00 88.19 369 ALA A C 1
ATOM 2815 O O . ALA A 1 369 ? -12.441 21.819 19.104 1.00 88.19 369 ALA A O 1
ATOM 2816 N N . ASP A 1 370 ? -10.554 22.768 18.333 1.00 88.44 370 ASP A N 1
ATOM 2817 C CA . ASP A 1 370 ? -11.083 23.198 17.034 1.00 88.44 370 ASP A CA 1
ATOM 2818 C C . ASP A 1 370 ? -11.374 22.030 16.079 1.00 88.44 370 ASP A C 1
ATOM 2820 O O . ASP A 1 370 ? -12.127 22.210 15.120 1.00 88.44 370 ASP A O 1
ATOM 2824 N N . TYR A 1 371 ? -10.812 20.844 16.337 1.00 90.56 371 TYR A N 1
ATOM 2825 C CA . TYR A 1 371 ? -11.060 19.627 15.559 1.00 90.56 371 TYR A CA 1
ATOM 2826 C C . TYR A 1 371 ? -11.429 18.453 16.472 1.00 90.56 371 TYR A C 1
ATOM 2828 O O . TYR A 1 371 ? -12.601 18.099 16.560 1.00 90.56 371 TYR A O 1
ATOM 2836 N N . GLN A 1 372 ? -10.448 17.875 17.175 1.00 91.50 372 GLN A N 1
ATOM 2837 C CA . GLN A 1 372 ? -10.562 16.541 17.793 1.00 91.50 372 GLN A CA 1
ATOM 2838 C C . GLN A 1 372 ? -11.729 16.407 18.782 1.00 91.50 372 GLN A C 1
ATOM 2840 O O . GLN A 1 372 ? -12.364 15.360 18.835 1.00 91.50 372 GLN A O 1
ATOM 2845 N N . LEU A 1 373 ? -12.042 17.468 19.532 1.00 92.12 373 LEU A N 1
ATOM 2846 C CA . LEU A 1 373 ? -13.126 17.470 20.515 1.00 92.12 373 LEU A CA 1
ATOM 2847 C C . LEU A 1 373 ? -14.519 17.788 19.957 1.00 92.12 373 LEU A C 1
ATOM 2849 O O . LEU A 1 373 ? -15.478 17.600 20.698 1.00 92.12 373 LEU A O 1
ATOM 2853 N N . LYS A 1 374 ? -14.687 18.254 18.711 1.00 92.88 374 LYS A N 1
ATOM 2854 C CA . LYS A 1 374 ? -16.015 18.671 18.205 1.00 92.88 374 LYS A CA 1
ATOM 2855 C C . LYS A 1 374 ? -17.039 17.536 18.199 1.00 92.88 374 LYS A C 1
ATOM 2857 O O . LYS A 1 374 ? -18.173 17.755 18.612 1.00 92.88 374 LYS A O 1
ATOM 2862 N N . SER A 1 375 ? -16.640 16.336 17.780 1.00 94.44 375 SER A N 1
ATOM 2863 C CA . SER A 1 375 ? -17.512 15.156 17.789 1.00 94.44 375 SER A CA 1
ATOM 2864 C C . SER A 1 375 ? -17.894 14.739 19.211 1.00 94.44 375 SER A C 1
ATOM 2866 O O . SER A 1 375 ? -19.065 14.493 19.483 1.00 94.44 375 SER A O 1
ATOM 2868 N N . PHE A 1 376 ? -16.937 14.742 20.145 1.00 94.44 376 PHE A N 1
ATOM 2869 C CA . PHE A 1 376 ? -17.202 14.474 21.562 1.00 94.44 376 PHE A CA 1
ATOM 2870 C C . PHE A 1 376 ? -18.093 15.545 22.207 1.00 94.44 376 PHE A C 1
ATOM 2872 O O . PHE A 1 376 ? -18.980 15.199 22.974 1.00 94.44 376 PHE A O 1
ATOM 2879 N N . ILE A 1 377 ? -17.910 16.828 21.877 1.00 92.62 377 ILE A N 1
ATOM 2880 C CA . ILE A 1 377 ? -18.776 17.917 22.353 1.00 92.62 377 ILE A CA 1
ATOM 2881 C C . ILE A 1 377 ? -20.204 17.723 21.837 1.00 92.62 377 ILE A C 1
ATOM 2883 O O . ILE A 1 377 ? -21.126 17.760 22.642 1.00 92.62 377 ILE A O 1
ATOM 2887 N N . ALA A 1 378 ? -20.395 17.426 20.548 1.00 94.25 378 ALA A N 1
ATOM 2888 C CA . ALA A 1 378 ? -21.720 17.134 20.001 1.00 94.25 378 ALA A CA 1
ATOM 2889 C C . ALA A 1 378 ? -22.363 15.892 20.648 1.00 94.25 378 ALA A C 1
ATOM 2891 O O . ALA A 1 378 ? -23.553 15.907 20.943 1.00 94.25 378 ALA A O 1
ATOM 2892 N N . ALA A 1 379 ? -21.580 14.852 20.952 1.00 94.38 379 ALA A N 1
ATOM 2893 C CA . ALA A 1 379 ? -22.055 13.695 21.711 1.00 94.38 379 ALA A CA 1
ATOM 2894 C C . ALA A 1 379 ? -22.454 14.047 23.160 1.00 94.38 379 ALA A C 1
ATOM 2896 O O . ALA A 1 379 ? -23.445 13.526 23.665 1.00 94.38 379 ALA A O 1
ATOM 2897 N N . PHE A 1 380 ? -21.722 14.942 23.833 1.00 91.88 380 PHE A N 1
ATOM 2898 C CA . PHE A 1 380 ? -22.072 15.416 25.179 1.00 91.88 380 PHE A CA 1
ATOM 2899 C C . PHE A 1 380 ? -23.298 16.342 25.170 1.00 91.88 380 PHE A C 1
ATOM 2901 O O . PHE A 1 380 ? -24.117 16.270 26.082 1.00 91.88 380 PHE A O 1
ATOM 2908 N N . GLU A 1 381 ? -23.453 17.183 24.144 1.00 92.06 381 GLU A N 1
ATOM 2909 C CA . GLU A 1 381 ? -24.643 18.021 23.929 1.00 92.06 381 GLU A CA 1
ATOM 2910 C C . GLU A 1 381 ? -25.880 17.174 23.571 1.00 92.06 381 GLU A C 1
ATOM 2912 O O . GLU A 1 381 ? -26.988 17.528 23.966 1.00 92.06 381 GLU A O 1
ATOM 2917 N N . ALA A 1 382 ? -25.686 16.021 22.920 1.00 93.44 382 ALA A N 1
ATOM 2918 C CA . ALA A 1 382 ? -26.692 14.976 22.710 1.00 93.44 382 ALA A CA 1
ATOM 2919 C C . ALA A 1 382 ? -26.938 14.070 23.942 1.00 93.44 382 ALA A C 1
ATOM 2921 O O . ALA A 1 382 ? -27.786 13.182 23.891 1.00 93.44 382 ALA A O 1
ATOM 2922 N N . GLY A 1 383 ? -26.213 14.276 25.049 1.00 92.06 383 GLY A N 1
ATOM 2923 C CA . GLY A 1 383 ? -26.441 13.578 26.317 1.00 92.06 383 GLY A CA 1
ATOM 2924 C C . GLY A 1 383 ? -25.793 12.194 26.458 1.00 92.06 383 GLY A C 1
ATOM 2925 O O . GLY A 1 383 ? -26.294 11.391 27.243 1.00 92.06 383 GLY A O 1
ATOM 2926 N N . ALA A 1 384 ? -24.710 11.890 25.730 1.00 93.12 384 ALA A N 1
ATOM 2927 C CA . ALA A 1 384 ? -24.012 10.598 25.809 1.00 93.12 384 ALA A CA 1
ATOM 2928 C C . ALA A 1 384 ? -23.645 10.215 27.256 1.00 93.12 384 ALA A C 1
ATOM 2930 O O . ALA A 1 384 ? -22.903 10.934 27.930 1.00 93.12 384 ALA A O 1
ATOM 2931 N N . ALA A 1 385 ? -24.151 9.071 27.719 1.00 92.06 385 ALA A N 1
ATOM 2932 C CA . ALA A 1 385 ? -24.081 8.651 29.117 1.00 92.06 385 ALA A CA 1
ATOM 2933 C C . ALA A 1 385 ? -22.672 8.230 29.579 1.00 92.06 385 ALA A C 1
ATOM 2935 O O . ALA A 1 385 ? -22.366 8.297 30.769 1.00 92.06 385 ALA A O 1
ATOM 2936 N N . GLY A 1 386 ? -21.804 7.807 28.656 1.00 91.44 386 GLY A N 1
ATOM 2937 C CA . GLY A 1 386 ? -20.443 7.369 28.947 1.00 91.44 386 GLY A CA 1
ATOM 2938 C C . GLY A 1 386 ? -19.394 7.954 28.002 1.00 91.44 386 GLY A C 1
ATOM 2939 O O . GLY A 1 386 ? -19.665 8.339 26.863 1.00 91.44 386 GLY A O 1
ATOM 2940 N N . VAL A 1 387 ? -18.141 7.952 28.457 1.00 93.31 387 VAL A N 1
ATOM 2941 C CA . VAL A 1 387 ? -16.976 8.295 27.636 1.00 93.31 387 VAL A CA 1
ATOM 2942 C C . VAL A 1 387 ? -15.808 7.365 27.952 1.00 93.31 387 VAL A C 1
ATOM 2944 O O . VAL A 1 387 ? -15.452 7.167 29.111 1.00 93.31 387 VAL A O 1
ATOM 2947 N N . MET A 1 388 ? -15.196 6.795 26.914 1.00 91.44 388 MET A N 1
ATOM 2948 C CA . MET A 1 388 ? -14.016 5.938 27.025 1.00 91.44 388 MET A CA 1
ATOM 2949 C C . MET A 1 388 ? -12.747 6.775 26.811 1.00 91.44 388 MET A C 1
ATOM 2951 O O . MET A 1 388 ? -12.547 7.278 25.700 1.00 91.44 388 MET A O 1
ATOM 2955 N N . PRO A 1 389 ? -11.864 6.926 27.817 1.00 89.19 389 PRO A N 1
ATOM 2956 C CA . PRO A 1 389 ? -10.572 7.578 27.632 1.00 89.19 389 PRO A CA 1
ATOM 2957 C C . PRO A 1 389 ? -9.681 6.790 26.665 1.00 89.19 389 PRO A C 1
ATOM 2959 O O . PRO A 1 389 ? -9.587 5.565 26.755 1.00 89.19 389 PRO A O 1
ATOM 2962 N N . GLY A 1 390 ? -8.997 7.489 25.763 1.00 85.75 390 GLY A N 1
ATOM 2963 C CA . GLY A 1 390 ? -7.994 6.890 24.887 1.00 85.75 390 GLY A CA 1
ATOM 2964 C C . GLY A 1 390 ? -6.693 6.548 25.609 1.00 85.75 390 GLY A C 1
ATOM 2965 O O . GLY A 1 390 ? -6.346 7.117 26.644 1.00 85.75 390 GLY A O 1
ATOM 2966 N N . TYR A 1 391 ? -5.906 5.659 25.003 1.00 83.62 391 TYR A N 1
ATOM 2967 C CA . TYR A 1 391 ? -4.583 5.236 25.497 1.00 83.62 391 TYR A CA 1
ATOM 2968 C C . TYR A 1 391 ? -3.492 6.305 25.265 1.00 83.62 391 TYR A C 1
ATOM 2970 O O . TYR A 1 391 ? -2.293 6.063 25.428 1.00 83.62 391 TYR A O 1
ATOM 2978 N N . SER A 1 392 ? -3.917 7.495 24.846 1.00 85.12 392 SER A N 1
ATOM 2979 C CA . SER A 1 392 ? -3.112 8.564 24.282 1.00 85.12 392 SER A CA 1
ATOM 2980 C C . SER A 1 392 ? -2.599 9.572 25.307 1.00 85.12 392 SER A C 1
ATOM 2982 O O . SER A 1 392 ? -3.321 10.076 26.162 1.00 85.12 392 SER A O 1
ATOM 2984 N N . GLN A 1 393 ? -1.338 9.963 25.139 1.00 82.75 393 GLN A N 1
ATOM 2985 C CA . GLN A 1 393 ? -0.680 11.057 25.849 1.00 82.75 393 GLN A CA 1
ATOM 2986 C C . GLN A 1 393 ? -0.191 12.124 24.844 1.00 82.75 393 GLN A C 1
ATOM 2988 O O . GLN A 1 393 ? 0.526 11.794 23.892 1.00 82.75 393 GLN A O 1
ATOM 2993 N N . PRO A 1 394 ? -0.514 13.415 25.041 1.00 83.44 394 PRO A N 1
ATOM 2994 C CA . PRO A 1 394 ? 0.047 14.496 24.234 1.00 83.44 394 PRO A CA 1
ATOM 2995 C C . PRO A 1 394 ? 1.578 14.547 24.303 1.00 83.44 394 PRO A C 1
ATOM 2997 O O . PRO A 1 394 ? 2.185 14.243 25.335 1.00 83.44 394 PRO A O 1
ATOM 3000 N N . ILE A 1 395 ? 2.219 14.929 23.199 1.00 80.88 395 ILE A N 1
ATOM 3001 C CA . ILE A 1 395 ? 3.676 15.059 23.142 1.00 80.88 395 ILE A CA 1
ATOM 3002 C C . ILE A 1 395 ? 4.166 16.303 23.904 1.00 80.88 395 ILE A C 1
ATOM 3004 O O . ILE A 1 395 ? 3.448 17.287 24.068 1.00 80.88 395 ILE A O 1
ATOM 3008 N N . ILE A 1 396 ? 5.404 16.251 24.400 1.00 79.19 396 ILE A N 1
ATOM 3009 C CA . ILE A 1 396 ? 6.020 17.291 25.244 1.00 79.19 396 ILE A CA 1
ATOM 3010 C C . ILE A 1 396 ? 7.337 17.786 24.634 1.00 79.19 396 ILE A C 1
ATOM 3012 O O . ILE A 1 396 ? 8.381 17.782 25.283 1.00 79.19 396 ILE A O 1
ATOM 3016 N N . ASP A 1 397 ? 7.275 18.180 23.364 1.00 80.19 397 ASP A N 1
ATOM 3017 C CA . ASP A 1 397 ? 8.367 18.815 22.623 1.00 80.19 397 ASP A CA 1
ATOM 3018 C C . ASP A 1 397 ? 7.844 19.936 21.706 1.00 80.19 397 ASP A C 1
ATOM 3020 O O . ASP A 1 397 ? 6.661 20.273 21.726 1.00 80.19 397 ASP A O 1
ATOM 3024 N N . GLU A 1 398 ? 8.740 20.538 20.924 1.00 79.50 398 GLU A N 1
ATOM 3025 C CA . GLU A 1 398 ? 8.497 21.688 20.040 1.00 79.50 398 GLU A CA 1
ATOM 3026 C C . GLU A 1 398 ? 7.408 21.497 18.967 1.00 79.50 398 GLU A C 1
ATOM 3028 O O . GLU A 1 398 ? 7.015 22.468 18.324 1.00 79.50 398 GLU A O 1
ATOM 3033 N N . ARG A 1 399 ? 6.887 20.277 18.780 1.00 82.69 399 ARG A N 1
ATOM 3034 C CA . ARG A 1 399 ? 5.816 19.976 17.815 1.00 82.69 399 ARG A CA 1
ATOM 3035 C C . ARG A 1 399 ? 4.404 20.256 18.327 1.00 82.69 399 ARG A C 1
ATOM 3037 O O . ARG A 1 399 ? 3.467 20.154 17.534 1.00 82.69 399 ARG A O 1
ATOM 3044 N N . ILE A 1 400 ? 4.229 20.578 19.614 1.00 85.06 400 ILE A N 1
ATOM 3045 C CA . ILE A 1 400 ? 2.917 20.906 20.188 1.00 85.06 400 ILE A CA 1
ATOM 3046 C C . ILE A 1 400 ? 2.723 22.418 20.339 1.00 85.06 400 ILE A C 1
ATOM 3048 O O . ILE A 1 400 ? 3.561 23.121 20.903 1.00 85.06 400 ILE A O 1
ATOM 3052 N N . ALA A 1 401 ? 1.596 22.915 19.838 1.00 89.44 401 ALA A N 1
ATOM 3053 C CA . ALA A 1 401 ? 1.188 24.308 19.956 1.00 89.44 401 ALA A CA 1
ATOM 3054 C C . ALA A 1 401 ? 0.314 24.534 21.210 1.00 89.44 401 ALA A C 1
ATOM 3056 O O . ALA A 1 401 ? -0.218 23.563 21.766 1.00 89.44 401 ALA A O 1
ATOM 3057 N N . PRO A 1 402 ? 0.116 25.793 21.655 1.00 90.19 402 PRO A N 1
ATOM 3058 C CA . PRO A 1 402 ? -0.765 26.115 22.777 1.00 90.19 402 PRO A CA 1
ATOM 3059 C C . PRO A 1 402 ? -2.191 25.591 22.575 1.00 90.19 402 PRO A C 1
ATOM 3061 O O . PRO A 1 402 ? -2.740 25.681 21.480 1.00 90.19 402 PRO A O 1
ATOM 3064 N N . GLN A 1 403 ? -2.793 25.057 23.638 1.00 89.50 403 GLN A N 1
ATOM 3065 C CA . GLN A 1 403 ? -4.152 24.513 23.616 1.00 89.50 403 GLN A CA 1
ATOM 3066 C C . GLN A 1 403 ? -5.004 25.167 24.706 1.00 89.50 403 GLN A C 1
ATOM 3068 O O . GLN A 1 403 ? -4.634 25.162 25.888 1.00 89.50 403 GLN A O 1
ATOM 3073 N N . SER A 1 404 ? -6.165 25.686 24.311 1.00 88.94 404 SER A N 1
ATOM 3074 C CA . SER A 1 404 ? -7.198 26.210 25.197 1.00 88.94 404 SER A CA 1
ATOM 3075 C C . SER A 1 404 ? -8.541 25.554 24.870 1.00 88.94 404 SER A C 1
ATOM 3077 O O . SER A 1 404 ? -9.024 25.666 23.750 1.00 88.94 404 SER A O 1
ATOM 3079 N N . ILE A 1 405 ? -9.158 24.886 25.847 1.00 83.25 405 ILE A N 1
ATOM 3080 C CA . ILE A 1 405 ? -10.489 24.273 25.732 1.00 83.25 405 ILE A CA 1
ATOM 3081 C C . ILE A 1 405 ? -11.438 25.073 26.618 1.00 83.25 405 ILE A C 1
ATOM 3083 O O . ILE A 1 405 ? -11.230 25.160 27.831 1.00 83.25 405 ILE A O 1
ATOM 3087 N N . THR A 1 406 ? -12.469 25.655 26.007 1.00 81.12 406 THR A N 1
ATOM 3088 C CA . THR A 1 406 ? -13.560 26.352 26.701 1.00 81.12 406 THR A CA 1
ATOM 3089 C C . THR A 1 406 ? -14.885 25.721 26.300 1.00 81.12 406 THR A C 1
ATOM 3091 O O . THR A 1 406 ? -15.178 25.646 25.112 1.00 81.12 406 THR A O 1
ATOM 3094 N N . TYR A 1 407 ? -15.672 25.286 27.280 1.00 78.75 407 TYR A N 1
ATOM 3095 C CA . TYR A 1 407 ? -16.979 24.652 27.091 1.00 78.75 407 TYR A CA 1
ATOM 3096 C C . TYR A 1 407 ? -17.964 25.245 28.104 1.00 78.75 407 TYR A C 1
ATOM 3098 O O . TYR A 1 407 ? -17.565 25.593 29.213 1.00 78.75 407 TYR A O 1
ATOM 3106 N N . ASN A 1 408 ? -19.219 25.477 27.704 1.00 81.19 408 ASN A N 1
ATOM 3107 C CA . ASN A 1 408 ? -20.237 26.183 28.503 1.00 81.19 408 ASN A CA 1
ATOM 3108 C C . ASN A 1 408 ? -19.785 27.525 29.135 1.00 81.19 408 ASN A C 1
ATOM 3110 O O . ASN A 1 408 ? -20.342 27.992 30.126 1.00 81.19 408 ASN A O 1
ATOM 3114 N N . GLY A 1 409 ? -18.794 28.186 28.524 1.00 80.69 409 GLY A N 1
ATOM 3115 C CA . GLY A 1 409 ? -18.212 29.448 28.996 1.00 80.69 409 GLY A CA 1
ATOM 3116 C C . GLY A 1 409 ? -17.085 29.307 30.028 1.00 80.69 409 GLY A C 1
ATOM 3117 O O . GLY A 1 409 ? -16.468 30.316 30.369 1.00 80.69 409 GLY A O 1
ATOM 3118 N N . GLU A 1 410 ? -16.768 28.092 30.482 1.00 82.00 410 GLU A N 1
ATOM 3119 C CA . GLU A 1 410 ? -15.665 27.810 31.405 1.00 82.00 410 GLU A CA 1
ATOM 3120 C C . GLU A 1 410 ? -14.449 27.221 30.673 1.00 82.00 410 GLU A C 1
ATOM 3122 O O . GLU A 1 410 ? -14.573 26.374 29.787 1.00 82.00 410 GLU A O 1
ATOM 3127 N N . THR A 1 411 ? -13.243 27.662 31.040 1.00 82.81 411 THR A N 1
ATOM 3128 C CA . THR A 1 411 ? -11.987 27.183 30.442 1.00 82.81 411 THR A CA 1
ATOM 3129 C C . THR A 1 411 ? -11.379 26.063 31.288 1.00 82.81 411 THR A C 1
ATOM 3131 O O . THR A 1 411 ? -10.607 26.322 32.213 1.00 82.81 411 THR A O 1
ATOM 3134 N N . TYR A 1 412 ? -11.703 24.811 30.958 1.00 76.12 412 TYR A N 1
ATOM 3135 C CA . TYR A 1 412 ? -11.205 23.620 31.665 1.00 76.12 412 TYR A CA 1
ATOM 3136 C C . TYR A 1 412 ? -9.729 23.312 31.379 1.00 76.12 412 TYR A C 1
ATOM 3138 O O . TYR A 1 412 ? -9.037 22.718 32.206 1.00 76.12 412 TYR A O 1
ATOM 3146 N N . VAL A 1 413 ? -9.213 23.739 30.221 1.00 76.12 413 VAL A N 1
ATOM 3147 C CA . VAL A 1 413 ? -7.792 23.617 29.873 1.00 76.12 413 VAL A CA 1
ATOM 3148 C C . VAL A 1 413 ? -7.296 24.916 29.260 1.00 76.12 413 VAL A C 1
ATOM 3150 O O . VAL A 1 413 ? -7.876 25.407 28.302 1.00 76.12 413 VAL A O 1
ATOM 3153 N N . SER A 1 414 ? -6.171 25.427 29.755 1.00 81.31 414 SER A N 1
ATOM 3154 C CA . SER A 1 414 ? -5.370 26.447 29.076 1.00 81.31 414 SER A CA 1
ATOM 3155 C C . SER A 1 414 ? -3.896 26.171 29.363 1.00 81.31 414 SER A C 1
ATOM 3157 O O . SER A 1 414 ? -3.489 26.177 30.527 1.00 81.31 414 SER A O 1
ATOM 3159 N N . ARG A 1 415 ? -3.102 25.840 28.336 1.00 80.12 415 ARG A N 1
ATOM 3160 C CA . ARG A 1 415 ? -1.664 25.553 28.491 1.00 80.12 415 ARG A CA 1
ATOM 3161 C C . ARG A 1 415 ? -0.864 25.820 27.214 1.00 80.12 415 ARG A C 1
ATOM 3163 O O . ARG A 1 415 ? -1.304 25.489 26.117 1.00 80.12 415 ARG A O 1
ATOM 3170 N N . SER A 1 416 ? 0.332 26.391 27.363 1.00 81.38 416 SER A N 1
ATOM 3171 C CA . SER A 1 416 ? 1.264 26.654 26.253 1.00 81.38 416 SER A CA 1
ATOM 3172 C C . SER A 1 416 ? 2.119 25.443 25.866 1.00 81.38 416 SER A C 1
ATOM 3174 O O . SER A 1 416 ? 2.611 25.386 24.747 1.00 81.38 416 SER A O 1
ATOM 3176 N N . ASN A 1 417 ? 2.297 24.484 26.778 1.00 74.88 417 ASN A N 1
ATOM 3177 C CA . ASN A 1 417 ? 2.858 23.155 26.529 1.00 74.88 417 ASN A CA 1
ATOM 3178 C C . ASN A 1 417 ? 2.191 22.136 27.483 1.00 74.88 417 ASN A C 1
ATOM 3180 O O . ASN A 1 417 ? 1.356 22.508 28.308 1.00 74.88 417 ASN A O 1
ATOM 3184 N N . TRP A 1 418 ? 2.542 20.851 27.383 1.00 76.19 418 TRP A N 1
ATOM 3185 C CA . TRP A 1 418 ? 2.014 19.787 28.259 1.00 76.19 418 TRP A CA 1
ATOM 3186 C C . TRP A 1 418 ? 3.003 19.366 29.366 1.00 76.19 418 TRP A C 1
ATOM 3188 O O . TRP A 1 418 ? 2.840 18.329 30.014 1.00 76.19 418 TRP A O 1
ATOM 3198 N N . GLU A 1 419 ? 4.037 20.173 29.609 1.00 71.75 419 GLU A N 1
ATOM 3199 C CA . GLU A 1 419 ? 5.102 19.884 30.569 1.00 71.75 419 GLU A CA 1
ATOM 3200 C C . GLU A 1 419 ? 4.579 19.856 32.015 1.00 71.75 419 GLU A C 1
ATOM 3202 O O . GLU A 1 419 ? 3.738 20.657 32.410 1.00 71.75 419 GLU A O 1
ATOM 3207 N N . GLY A 1 420 ? 5.031 18.879 32.806 1.00 64.81 420 GLY A N 1
ATOM 3208 C CA . GLY A 1 420 ? 4.540 18.659 34.173 1.00 64.81 420 GLY A CA 1
ATOM 3209 C C . GLY A 1 420 ? 3.100 18.132 34.281 1.00 64.81 420 GLY A C 1
ATOM 3210 O O . GLY A 1 420 ? 2.682 17.784 35.380 1.00 64.81 420 GLY A O 1
ATOM 3211 N N . THR A 1 421 ? 2.350 18.020 33.174 1.00 63.97 421 THR A N 1
ATOM 3212 C CA . THR A 1 421 ? 0.934 17.589 33.189 1.00 63.97 421 THR A CA 1
ATOM 3213 C C . THR A 1 421 ? 0.717 16.088 32.957 1.00 63.97 421 THR A C 1
ATOM 3215 O O . THR A 1 421 ? -0.416 15.622 33.014 1.00 63.97 421 THR A O 1
ATOM 3218 N N . LEU A 1 422 ? 1.791 15.322 32.729 1.00 58.12 422 LEU A N 1
ATOM 3219 C CA . LEU A 1 422 ? 1.765 13.872 32.504 1.00 58.12 422 LEU A CA 1
ATOM 3220 C C . LEU A 1 422 ? 2.747 13.162 33.447 1.00 58.12 422 LEU A C 1
ATOM 3222 O O . LEU A 1 422 ? 3.961 13.363 33.355 1.00 58.12 422 LEU A O 1
ATOM 3226 N N . MET A 1 423 ? 2.236 12.283 34.313 1.00 48.41 423 MET A N 1
ATOM 3227 C CA . MET A 1 423 ? 3.061 11.353 35.094 1.00 48.41 423 MET A CA 1
ATOM 3228 C C . MET A 1 423 ? 3.508 10.205 34.185 1.00 48.41 423 MET A C 1
ATOM 3230 O O . MET A 1 423 ? 2.730 9.329 33.822 1.00 48.41 423 MET A O 1
ATOM 3234 N N . LEU A 1 424 ? 4.772 10.227 33.770 1.00 50.78 424 LEU A N 1
ATOM 3235 C CA . LEU A 1 424 ? 5.292 9.350 32.722 1.00 50.78 424 LEU A CA 1
ATOM 3236 C C . LEU A 1 424 ? 5.822 8.023 33.288 1.00 50.78 424 LEU A C 1
ATOM 3238 O O . LEU A 1 424 ? 7.034 7.854 33.401 1.00 50.78 424 LEU A O 1
ATOM 3242 N N . TRP A 1 425 ? 4.924 7.067 33.546 1.00 46.28 425 TRP A N 1
ATOM 3243 C CA . TRP A 1 425 ? 5.221 5.684 33.969 1.00 46.28 425 TRP A CA 1
ATOM 3244 C C . TRP A 1 425 ? 5.958 4.873 32.886 1.00 46.28 425 TRP A C 1
ATOM 3246 O O . TRP A 1 425 ? 5.396 3.996 32.234 1.00 46.28 425 TRP A O 1
ATOM 3256 N N . ALA A 1 426 ? 7.224 5.189 32.630 1.00 51.28 426 ALA A N 1
ATOM 3257 C CA . ALA A 1 426 ? 8.110 4.294 31.900 1.00 51.28 426 ALA A CA 1
ATOM 3258 C C . ALA A 1 426 ? 9.565 4.630 32.224 1.00 51.28 426 ALA A C 1
ATOM 3260 O O . ALA A 1 426 ? 10.010 5.758 32.016 1.00 51.28 426 ALA A O 1
ATOM 3261 N N . ASP A 1 427 ? 10.268 3.627 32.722 1.00 49.47 427 ASP A N 1
ATOM 3262 C CA . ASP A 1 427 ? 11.637 3.721 33.210 1.00 49.47 427 ASP A CA 1
ATOM 3263 C C . ASP A 1 427 ? 12.605 4.156 32.109 1.00 49.47 427 ASP A C 1
ATOM 3265 O O . ASP A 1 427 ? 12.415 3.861 30.922 1.00 49.47 427 ASP A O 1
ATOM 3269 N N . GLU A 1 428 ? 13.641 4.853 32.554 1.00 58.53 428 GLU A N 1
ATOM 3270 C CA . GLU A 1 428 ? 14.875 5.122 31.829 1.00 58.53 428 GLU A CA 1
ATOM 3271 C C . GLU A 1 428 ? 15.944 4.199 32.437 1.00 58.53 428 GLU A C 1
ATOM 3273 O O . GLU A 1 428 ? 15.898 3.945 33.645 1.00 58.53 428 GLU A O 1
ATOM 3278 N N . ASN A 1 429 ? 16.899 3.702 31.650 1.00 59.75 429 ASN A N 1
ATOM 3279 C CA . ASN A 1 429 ? 18.047 2.978 32.208 1.00 59.75 429 ASN A CA 1
ATOM 3280 C C . ASN A 1 429 ? 18.994 3.900 33.010 1.00 59.75 429 ASN A C 1
ATOM 3282 O O . ASN A 1 429 ? 18.765 5.105 33.112 1.00 59.75 429 ASN A O 1
ATOM 3286 N N . GLU A 1 430 ? 20.061 3.345 33.599 1.00 59.31 430 GLU A N 1
ATOM 3287 C CA . GLU A 1 430 ? 20.982 4.110 34.464 1.00 59.31 430 GLU A CA 1
ATOM 3288 C C . GLU A 1 430 ? 21.709 5.257 33.729 1.00 59.31 430 GLU A C 1
ATOM 3290 O O . GLU A 1 430 ? 22.002 6.283 34.346 1.00 59.31 430 GLU A O 1
ATOM 3295 N N . ASP A 1 431 ? 21.930 5.129 32.415 1.00 55.97 431 ASP A N 1
ATOM 3296 C CA . ASP A 1 431 ? 22.466 6.187 31.542 1.00 55.97 431 ASP A CA 1
ATOM 3297 C C . ASP A 1 431 ? 21.372 7.158 31.037 1.00 55.97 431 ASP A C 1
ATOM 3299 O O . ASP A 1 431 ? 21.653 8.241 30.515 1.00 55.97 431 ASP A O 1
ATOM 3303 N N . GLY A 1 432 ? 20.100 6.806 31.239 1.00 55.00 432 GLY A N 1
ATOM 3304 C CA . GLY A 1 432 ? 18.928 7.588 30.875 1.00 55.00 432 GLY A CA 1
ATOM 3305 C C . GLY A 1 432 ? 18.558 7.540 29.388 1.00 55.00 432 GLY A C 1
ATOM 3306 O O . GLY A 1 432 ? 17.984 8.512 28.895 1.00 55.00 432 GLY A O 1
ATOM 3307 N N . GLU A 1 433 ? 18.893 6.476 28.663 1.00 51.12 433 GLU A N 1
ATOM 3308 C CA . GLU A 1 433 ? 18.722 6.388 27.206 1.00 51.12 433 GLU A CA 1
ATOM 3309 C C . GLU A 1 433 ? 17.380 5.770 26.734 1.00 51.12 433 GLU A C 1
ATOM 3311 O O . GLU A 1 433 ? 16.456 5.488 27.501 1.00 51.12 433 GLU A O 1
ATOM 3316 N N . ASN A 1 434 ? 17.259 5.629 25.409 1.00 53.53 434 ASN A N 1
ATOM 3317 C CA . ASN A 1 434 ? 16.176 4.978 24.674 1.00 53.53 434 ASN A CA 1
ATOM 3318 C C . ASN A 1 434 ? 16.537 3.488 24.460 1.00 53.53 434 ASN A C 1
ATOM 3320 O O . ASN A 1 434 ? 17.072 3.113 23.419 1.00 53.53 434 ASN A O 1
ATOM 3324 N N . ASP A 1 435 ? 16.310 2.651 25.480 1.00 48.59 435 ASP A N 1
ATOM 3325 C CA . ASP A 1 435 ? 16.785 1.256 25.568 1.00 48.59 435 ASP A CA 1
ATOM 3326 C C . ASP A 1 435 ? 16.566 0.347 24.360 1.00 48.59 435 ASP A C 1
ATOM 3328 O O . ASP A 1 435 ? 17.275 -0.654 24.226 1.00 48.59 435 ASP A O 1
ATOM 3332 N N . ASN A 1 436 ? 15.594 0.629 23.491 1.00 46.56 436 ASN A N 1
ATOM 3333 C CA . ASN A 1 436 ? 15.415 -0.207 22.324 1.00 46.56 436 ASN A CA 1
ATOM 3334 C C . ASN A 1 436 ? 14.961 0.560 21.061 1.00 46.56 436 ASN A C 1
ATOM 3336 O O . ASN A 1 436 ? 13.813 0.945 20.896 1.00 46.56 436 ASN A O 1
ATOM 3340 N N . TYR A 1 437 ? 15.884 0.626 20.098 1.00 41.53 437 TYR A N 1
ATOM 3341 C CA . TYR A 1 437 ? 15.691 0.526 18.642 1.00 41.53 437 TYR A CA 1
ATOM 3342 C C . TYR A 1 437 ? 16.831 -0.364 18.110 1.00 41.53 437 TYR A C 1
ATOM 3344 O O . TYR A 1 437 ? 17.961 -0.264 18.594 1.00 41.53 437 TYR A O 1
ATOM 3352 N N . VAL A 1 438 ? 16.584 -1.260 17.145 1.00 42.41 438 VAL A N 1
ATOM 3353 C CA . VAL A 1 438 ? 17.672 -2.096 16.596 1.00 42.41 438 VAL A CA 1
ATOM 3354 C C . VAL A 1 438 ? 18.484 -1.269 15.606 1.00 42.41 438 VAL A C 1
ATOM 3356 O O . VAL A 1 438 ? 18.006 -0.930 14.526 1.00 42.41 438 VAL A O 1
ATOM 3359 N N . LYS A 1 439 ? 19.734 -0.964 15.960 1.00 49.72 439 LYS A N 1
ATOM 3360 C CA . LYS A 1 439 ? 20.670 -0.255 15.086 1.00 49.72 439 LYS A CA 1
ATOM 3361 C C . LYS A 1 439 ? 21.585 -1.248 14.371 1.00 49.72 439 LYS A C 1
ATOM 3363 O O . LYS A 1 439 ? 22.578 -1.698 14.938 1.00 49.72 439 LYS A O 1
ATOM 3368 N N . LEU A 1 440 ? 21.242 -1.583 13.130 1.00 55.09 440 LEU A N 1
ATOM 3369 C CA . LEU A 1 440 ? 22.123 -2.336 12.237 1.00 55.09 440 LEU A CA 1
ATOM 3370 C C . LEU A 1 440 ? 23.187 -1.406 11.633 1.00 55.09 440 LEU A C 1
ATOM 3372 O O . LEU A 1 440 ? 22.904 -0.251 11.316 1.00 55.09 440 LEU A O 1
ATOM 3376 N N . SER A 1 441 ? 24.398 -1.931 11.457 1.00 76.31 441 SER A N 1
ATOM 3377 C CA . SER A 1 441 ? 25.503 -1.265 10.762 1.00 76.31 441 SER A CA 1
ATOM 3378 C C . SER A 1 441 ? 25.918 -2.113 9.566 1.00 76.31 441 SER A C 1
ATOM 3380 O O . SER A 1 441 ? 26.108 -3.320 9.708 1.00 76.31 441 SER A O 1
ATOM 3382 N N . MET A 1 442 ? 26.085 -1.481 8.405 1.00 78.69 442 MET A N 1
ATOM 3383 C CA . MET A 1 442 ? 26.671 -2.113 7.221 1.00 78.69 442 MET A CA 1
ATOM 3384 C C . MET A 1 442 ? 28.117 -2.548 7.509 1.00 78.69 442 MET A C 1
ATOM 3386 O O . MET A 1 442 ? 28.831 -1.874 8.254 1.00 78.69 442 MET A O 1
ATOM 3390 N N . THR A 1 443 ? 28.545 -3.674 6.934 1.00 87.81 443 THR A N 1
ATOM 3391 C CA . THR A 1 443 ? 29.937 -4.147 7.025 1.00 87.81 443 THR A CA 1
ATOM 3392 C C . THR A 1 443 ? 30.772 -3.633 5.852 1.00 87.81 443 THR A C 1
ATOM 3394 O O . THR A 1 443 ? 30.224 -3.323 4.796 1.00 87.81 443 THR A O 1
ATOM 3397 N N . ASP A 1 444 ? 32.100 -3.589 6.004 1.00 90.69 444 ASP A N 1
ATOM 3398 C CA . ASP A 1 444 ? 33.005 -3.154 4.928 1.00 90.69 444 ASP A CA 1
ATOM 3399 C C . ASP A 1 444 ? 32.850 -4.000 3.649 1.00 90.69 444 ASP A C 1
ATOM 3401 O O . ASP A 1 444 ? 32.962 -3.459 2.550 1.00 90.69 444 ASP A O 1
ATOM 3405 N N . GLN A 1 445 ? 32.549 -5.301 3.791 1.00 89.25 445 GLN A N 1
ATOM 3406 C CA . GLN A 1 445 ? 32.276 -6.204 2.667 1.00 89.25 445 GLN A CA 1
ATOM 3407 C C . GLN A 1 445 ? 30.980 -5.811 1.954 1.00 89.25 445 GLN A C 1
ATOM 3409 O O . GLN A 1 445 ? 31.029 -5.505 0.771 1.00 89.25 445 GLN A O 1
ATOM 3414 N N . MET A 1 446 ? 29.869 -5.677 2.692 1.00 85.56 446 MET A N 1
ATOM 3415 C CA . MET A 1 446 ? 28.577 -5.240 2.134 1.00 85.56 446 MET A CA 1
ATOM 3416 C C . MET A 1 446 ? 28.653 -3.886 1.417 1.00 85.56 446 MET A C 1
ATOM 3418 O O . MET A 1 446 ? 27.807 -3.604 0.579 1.00 85.56 446 MET A O 1
ATOM 3422 N N . TYR A 1 447 ? 29.629 -3.037 1.755 1.00 88.25 447 TYR A N 1
ATOM 3423 C CA . TYR A 1 447 ? 29.901 -1.811 1.009 1.00 88.25 447 TYR A CA 1
ATOM 3424 C C . TYR A 1 447 ? 30.658 -2.073 -0.305 1.00 88.25 447 TYR A C 1
ATOM 3426 O O . TYR A 1 447 ? 30.265 -1.508 -1.324 1.00 88.25 447 TYR A O 1
ATOM 3434 N N . GLN A 1 448 ? 31.689 -2.935 -0.320 1.00 88.94 448 GLN A N 1
ATOM 3435 C CA . GLN A 1 448 ? 32.335 -3.342 -1.583 1.00 88.94 448 GLN A CA 1
ATOM 3436 C C . GLN A 1 448 ? 31.318 -3.996 -2.527 1.00 88.94 448 GLN A C 1
ATOM 3438 O O . GLN A 1 448 ? 31.273 -3.637 -3.695 1.00 88.94 448 GLN A O 1
ATOM 3443 N N . ASP A 1 449 ? 30.435 -4.849 -1.997 1.00 87.62 449 ASP A N 1
ATOM 3444 C CA . ASP A 1 449 ? 29.391 -5.561 -2.750 1.00 87.62 449 ASP A CA 1
ATOM 3445 C C . ASP A 1 449 ? 28.373 -4.619 -3.454 1.00 87.62 449 ASP A C 1
ATOM 3447 O O . ASP A 1 449 ? 27.536 -5.085 -4.224 1.00 87.62 449 ASP A O 1
ATOM 3451 N N . THR A 1 450 ? 28.405 -3.299 -3.192 1.00 87.31 450 THR A N 1
ATOM 3452 C CA . THR A 1 450 ? 27.564 -2.281 -3.871 1.00 87.31 450 THR A CA 1
ATOM 3453 C C . THR A 1 450 ? 28.260 -1.529 -5.013 1.00 87.31 450 THR A C 1
ATOM 3455 O O . THR A 1 450 ? 27.646 -0.636 -5.613 1.00 87.31 450 THR A O 1
ATOM 3458 N N . ILE A 1 451 ? 29.527 -1.852 -5.289 1.00 88.06 451 ILE A N 1
ATOM 3459 C CA . ILE A 1 451 ? 30.380 -1.222 -6.299 1.00 88.06 451 ILE A CA 1
ATOM 3460 C C . ILE A 1 451 ? 30.584 -2.229 -7.434 1.00 88.06 451 ILE A C 1
ATOM 3462 O O . ILE A 1 451 ? 31.169 -3.278 -7.209 1.00 88.06 451 ILE A O 1
ATOM 3466 N N . LEU A 1 452 ? 30.125 -1.891 -8.641 1.00 85.81 452 LEU A N 1
ATOM 3467 C CA . LEU A 1 452 ? 30.410 -2.660 -9.856 1.00 85.81 452 LEU A CA 1
ATOM 3468 C C . LEU A 1 452 ? 31.737 -2.170 -10.453 1.00 85.81 452 LEU A C 1
ATOM 3470 O O . LEU A 1 452 ? 31.845 -0.984 -10.786 1.00 85.81 452 LEU A O 1
ATOM 3474 N N . ASP A 1 453 ? 32.735 -3.043 -10.596 1.00 86.88 453 ASP A N 1
ATOM 3475 C CA . ASP A 1 453 ? 34.038 -2.699 -11.180 1.00 86.88 453 ASP A CA 1
ATOM 3476 C C . ASP A 1 453 ? 34.479 -3.634 -12.326 1.00 86.88 453 ASP A C 1
ATOM 3478 O O . ASP A 1 453 ? 33.783 -4.559 -12.733 1.00 86.88 453 ASP A O 1
ATOM 3482 N N . ALA A 1 454 ? 35.620 -3.334 -12.950 1.00 83.69 454 ALA A N 1
ATOM 3483 C CA . ALA A 1 454 ? 36.106 -4.066 -14.121 1.00 83.69 454 ALA A CA 1
ATOM 3484 C C . ALA A 1 454 ? 36.469 -5.546 -13.853 1.00 83.69 454 ALA A C 1
ATOM 3486 O O . ALA A 1 454 ? 36.747 -6.266 -14.812 1.00 83.69 454 ALA A O 1
ATOM 3487 N N . ALA A 1 455 ? 36.496 -5.993 -12.594 1.00 85.56 455 ALA A N 1
ATOM 3488 C CA . ALA A 1 455 ? 36.653 -7.393 -12.204 1.00 85.56 455 ALA A CA 1
ATOM 3489 C C . ALA A 1 455 ? 35.335 -8.195 -12.221 1.00 85.56 455 ALA A C 1
ATOM 3491 O O . ALA A 1 455 ? 35.395 -9.423 -12.299 1.00 85.56 455 ALA A O 1
ATOM 3492 N N . ASP A 1 456 ? 34.176 -7.528 -12.182 1.00 88.12 456 ASP A N 1
ATOM 3493 C CA . ASP A 1 456 ? 32.855 -8.172 -12.265 1.00 88.12 456 ASP A CA 1
ATOM 3494 C C . ASP A 1 456 ? 32.455 -8.477 -13.723 1.00 88.12 456 ASP A C 1
ATOM 3496 O O . ASP A 1 456 ? 31.626 -9.348 -13.992 1.00 88.12 456 ASP A O 1
ATOM 3500 N N . ILE A 1 457 ? 33.094 -7.803 -14.688 1.00 91.69 457 ILE A N 1
ATOM 3501 C CA . ILE A 1 457 ? 32.966 -8.083 -16.122 1.00 91.69 457 ILE A CA 1
ATOM 3502 C C . ILE A 1 457 ? 33.666 -9.422 -16.446 1.00 91.69 457 ILE A C 1
ATOM 3504 O O . ILE A 1 457 ? 34.880 -9.531 -16.253 1.00 91.69 457 ILE A O 1
ATOM 3508 N N . PRO A 1 458 ? 32.968 -10.428 -17.015 1.00 93.75 458 PRO A N 1
ATOM 3509 C CA . PRO A 1 458 ? 33.568 -11.712 -17.374 1.00 93.75 458 PRO A CA 1
ATOM 3510 C C . PRO A 1 458 ? 34.754 -11.579 -18.340 1.00 93.75 458 PRO A C 1
ATOM 3512 O O . PRO A 1 458 ? 34.688 -10.827 -19.317 1.00 93.75 458 PRO A O 1
ATOM 3515 N N . GLU A 1 459 ? 35.821 -12.355 -18.107 1.00 94.25 459 GLU A N 1
ATOM 3516 C CA . GLU A 1 459 ? 37.007 -12.374 -18.976 1.00 94.25 459 GLU A CA 1
ATOM 3517 C C . GLU A 1 459 ? 36.637 -12.673 -20.442 1.00 94.25 459 GLU A C 1
ATOM 3519 O O . GLU A 1 459 ? 35.757 -13.489 -20.731 1.00 94.25 459 GLU A O 1
ATOM 3524 N N . ASN A 1 460 ? 37.327 -12.022 -21.384 1.00 95.50 460 ASN A N 1
ATOM 3525 C CA . ASN A 1 460 ? 37.136 -12.260 -22.814 1.00 95.50 460 ASN A CA 1
ATOM 3526 C C . ASN A 1 460 ? 37.486 -13.712 -23.186 1.00 95.50 460 ASN A C 1
ATOM 3528 O O . ASN A 1 460 ? 38.601 -14.167 -22.938 1.00 95.50 460 ASN A O 1
ATOM 3532 N N . ASP A 1 461 ? 36.553 -14.407 -23.837 1.00 96.44 461 ASP A N 1
ATOM 3533 C CA . ASP A 1 461 ? 36.695 -15.807 -24.254 1.00 96.44 461 ASP A CA 1
ATOM 3534 C C . ASP A 1 461 ? 37.040 -15.986 -25.746 1.00 96.44 461 ASP A C 1
ATOM 3536 O O . ASP A 1 461 ? 37.115 -17.117 -26.227 1.00 96.44 461 ASP A O 1
ATOM 3540 N N . ASP A 1 462 ? 37.233 -14.881 -26.478 1.00 95.44 462 ASP A N 1
ATOM 3541 C CA . ASP A 1 462 ? 37.478 -14.815 -27.928 1.00 95.44 462 ASP A CA 1
ATOM 3542 C C . ASP A 1 462 ? 36.388 -15.463 -28.819 1.00 95.44 462 ASP A C 1
ATOM 3544 O O . ASP A 1 462 ? 36.574 -15.604 -30.032 1.00 95.44 462 ASP A O 1
ATOM 3548 N N . GLN A 1 463 ? 35.215 -15.809 -28.271 1.00 97.31 463 GLN A N 1
ATOM 3549 C CA . GLN A 1 463 ? 34.097 -16.400 -29.023 1.00 97.31 463 GLN A CA 1
ATOM 3550 C C . GLN A 1 463 ? 33.178 -15.313 -29.606 1.00 97.31 463 GLN A C 1
ATOM 3552 O O . GLN A 1 463 ? 32.028 -15.136 -29.192 1.00 97.31 463 GLN A O 1
ATOM 3557 N N . TRP A 1 464 ? 33.715 -14.539 -30.549 1.00 97.38 464 TRP A N 1
ATOM 3558 C CA . TRP A 1 464 ? 33.010 -13.427 -31.193 1.00 97.38 464 TRP A CA 1
ATOM 3559 C C . TRP A 1 464 ? 31.801 -13.895 -32.027 1.00 97.38 464 TRP A C 1
ATOM 3561 O O . TRP A 1 464 ? 31.917 -14.886 -32.754 1.00 97.38 464 TRP A O 1
ATOM 3571 N N . PRO A 1 465 ? 30.657 -13.180 -31.982 1.00 97.06 465 PRO A N 1
ATOM 3572 C CA . PRO A 1 465 ? 29.542 -13.427 -32.893 1.00 97.06 465 PRO A CA 1
ATOM 3573 C C . PRO A 1 465 ? 29.895 -13.016 -34.333 1.00 97.06 465 PRO A C 1
ATOM 3575 O O . PRO A 1 465 ? 30.806 -12.218 -34.565 1.00 97.06 465 PRO A O 1
ATOM 3578 N N . VAL A 1 466 ? 29.149 -13.530 -35.313 1.00 97.12 466 VAL A N 1
ATOM 3579 C CA . VAL A 1 466 ? 29.258 -13.094 -36.715 1.00 97.12 466 VAL A CA 1
ATOM 3580 C C . VAL A 1 466 ? 28.596 -11.723 -36.870 1.00 97.12 466 VAL A C 1
ATOM 3582 O O . VAL A 1 466 ? 27.460 -11.525 -36.445 1.00 97.12 466 VAL A O 1
ATOM 3585 N N . MET A 1 467 ? 29.322 -10.767 -37.450 1.00 95.62 467 MET A N 1
ATOM 3586 C CA . MET A 1 467 ? 28.933 -9.356 -37.548 1.00 95.62 467 MET A CA 1
ATOM 3587 C C . MET A 1 467 ? 29.381 -8.783 -38.898 1.00 95.62 467 MET A C 1
ATOM 3589 O O . MET A 1 467 ? 30.479 -9.096 -39.360 1.00 95.62 467 MET A O 1
ATOM 3593 N N . GLY A 1 468 ? 28.574 -7.908 -39.499 1.00 95.25 468 GLY A N 1
ATOM 3594 C CA . GLY A 1 468 ? 28.882 -7.228 -40.762 1.00 95.25 468 GLY A CA 1
ATOM 3595 C C . GLY A 1 468 ? 28.967 -8.146 -41.991 1.00 95.25 468 GLY A C 1
ATOM 3596 O O . GLY A 1 468 ? 29.742 -7.859 -42.903 1.00 95.25 468 GLY A O 1
ATOM 3597 N N . SER A 1 469 ? 28.220 -9.254 -42.004 1.00 95.94 469 SER A N 1
ATOM 3598 C CA . SER A 1 469 ? 28.132 -10.184 -43.138 1.00 95.94 469 SER A CA 1
ATOM 3599 C C . SER A 1 469 ? 27.432 -9.555 -44.349 1.00 95.94 469 SER A C 1
ATOM 3601 O O . SER A 1 469 ? 26.441 -8.841 -44.195 1.00 95.94 469 SER A O 1
ATOM 3603 N N . ASP A 1 470 ? 27.916 -9.865 -45.557 1.00 93.81 470 ASP A N 1
ATOM 3604 C CA . ASP A 1 470 ? 27.294 -9.510 -46.840 1.00 93.81 470 ASP A CA 1
ATOM 3605 C C . ASP A 1 470 ? 26.642 -10.712 -47.560 1.00 93.81 470 ASP A C 1
ATOM 3607 O O . ASP A 1 470 ? 26.246 -10.604 -48.723 1.00 93.81 470 ASP A O 1
ATOM 3611 N N . GLU A 1 471 ? 26.488 -11.853 -46.872 1.00 93.06 471 GLU A N 1
ATOM 3612 C CA . GLU A 1 471 ? 25.808 -13.047 -47.407 1.00 93.06 471 GLU A CA 1
ATOM 3613 C C . GLU A 1 471 ? 24.287 -12.842 -47.579 1.00 93.06 471 GLU A C 1
ATOM 3615 O O . GLU A 1 471 ? 23.675 -13.444 -48.467 1.00 93.06 471 GLU A O 1
ATOM 3620 N N . THR A 1 472 ? 23.688 -11.955 -46.777 1.00 91.69 472 THR A N 1
ATOM 3621 C CA . THR A 1 472 ? 22.255 -11.617 -46.755 1.00 91.69 472 THR A CA 1
ATOM 3622 C C . THR A 1 472 ? 22.020 -10.106 -46.886 1.00 91.69 472 THR A C 1
ATOM 3624 O O . THR A 1 472 ? 22.933 -9.286 -46.794 1.00 91.69 472 THR A O 1
ATOM 3627 N N . SER A 1 473 ? 20.783 -9.714 -47.209 1.00 90.94 473 SER A N 1
ATOM 3628 C CA . SER A 1 473 ? 20.400 -8.308 -47.439 1.00 90.94 473 SER A CA 1
ATOM 3629 C C . SER A 1 473 ? 18.945 -8.051 -47.025 1.00 90.94 473 SER A C 1
ATOM 3631 O O . SER A 1 473 ? 18.159 -7.429 -47.744 1.00 90.94 473 SER A O 1
ATOM 3633 N N . TYR A 1 474 ? 18.559 -8.598 -45.874 1.00 93.31 474 TYR A N 1
ATOM 3634 C CA . TYR A 1 474 ? 17.247 -8.393 -45.279 1.00 93.31 474 TYR A CA 1
ATOM 3635 C C . TYR A 1 474 ? 17.124 -6.990 -44.678 1.00 93.31 474 TYR A C 1
ATOM 3637 O O . TYR A 1 474 ? 18.058 -6.452 -44.083 1.00 93.31 474 TYR A O 1
ATOM 3645 N N . SER A 1 475 ? 15.938 -6.408 -44.830 1.00 93.75 475 SER A N 1
ATOM 3646 C CA . SER A 1 475 ? 15.474 -5.254 -44.061 1.00 93.75 475 SER A CA 1
ATOM 3647 C C . SER A 1 475 ? 14.486 -5.719 -42.992 1.00 93.75 475 SER A C 1
ATOM 3649 O O . SER A 1 475 ? 13.761 -6.684 -43.220 1.00 93.75 475 SER A O 1
ATOM 3651 N N . LEU A 1 476 ? 14.435 -5.032 -41.849 1.00 95.88 476 LEU A N 1
ATOM 3652 C CA . LEU A 1 476 ? 13.697 -5.446 -40.647 1.00 95.88 476 LEU A CA 1
ATOM 3653 C C . LEU A 1 476 ? 12.235 -5.829 -40.938 1.00 95.88 476 LEU A C 1
ATOM 3655 O O . LEU A 1 476 ? 11.752 -6.855 -40.478 1.00 95.88 476 LEU A O 1
ATOM 3659 N N . ILE A 1 477 ? 11.557 -5.052 -41.786 1.00 95.62 477 ILE A N 1
ATOM 3660 C CA . ILE A 1 477 ? 10.159 -5.276 -42.191 1.00 95.62 477 ILE A CA 1
ATOM 3661 C C . ILE A 1 477 ? 9.916 -6.598 -42.950 1.00 95.62 477 ILE A C 1
ATOM 3663 O O . ILE A 1 477 ? 8.774 -7.019 -43.100 1.00 95.62 477 ILE A O 1
ATOM 3667 N N . GLN A 1 478 ? 10.964 -7.263 -43.448 1.00 94.19 478 GLN A N 1
ATOM 3668 C CA . GLN A 1 478 ? 10.857 -8.583 -44.081 1.00 94.19 478 GLN A CA 1
ATOM 3669 C C . GLN A 1 478 ? 10.763 -9.725 -43.063 1.00 94.19 478 GLN A C 1
ATOM 3671 O O . GLN A 1 478 ? 10.374 -10.820 -43.451 1.00 94.19 478 GLN A O 1
ATOM 3676 N N . LEU A 1 479 ? 11.092 -9.477 -41.791 1.00 95.75 479 LEU A N 1
ATOM 3677 C CA . LEU A 1 479 ? 10.976 -10.450 -40.704 1.00 95.75 479 LEU A CA 1
ATOM 3678 C C . LEU A 1 479 ? 9.606 -10.375 -40.004 1.00 95.75 479 LEU A C 1
ATOM 3680 O O . LEU A 1 479 ? 9.427 -10.993 -38.968 1.00 95.75 479 LEU A O 1
ATOM 3684 N N . LEU A 1 480 ? 8.637 -9.612 -40.531 1.00 94.44 480 LEU A N 1
ATOM 3685 C CA . LEU A 1 480 ? 7.304 -9.509 -39.924 1.00 94.44 480 LEU A CA 1
ATOM 3686 C C . LEU A 1 480 ? 6.482 -10.789 -40.149 1.00 94.44 480 LEU A C 1
ATOM 3688 O O . LEU A 1 480 ? 5.906 -11.349 -39.222 1.00 94.44 480 LEU A O 1
ATOM 3692 N N . GLN A 1 481 ? 6.393 -11.234 -41.407 1.00 92.75 481 GLN A N 1
ATOM 3693 C CA . GLN A 1 481 ? 5.549 -12.353 -41.832 1.00 92.75 481 GLN A CA 1
ATOM 3694 C C . GLN A 1 481 ? 6.151 -13.093 -43.032 1.00 92.75 481 GLN A C 1
ATOM 3696 O O . GLN A 1 481 ? 6.771 -12.493 -43.913 1.00 92.75 481 GLN A O 1
ATOM 3701 N N . ASN A 1 482 ? 5.892 -14.398 -43.087 1.00 88.88 482 ASN A N 1
ATOM 3702 C CA . ASN A 1 482 ? 6.172 -15.281 -44.216 1.00 88.88 482 ASN A CA 1
ATOM 3703 C C . ASN A 1 482 ? 5.327 -14.928 -45.457 1.00 88.88 482 ASN A C 1
ATOM 3705 O O . ASN A 1 482 ? 4.320 -14.224 -45.372 1.00 88.88 482 ASN A O 1
ATOM 3709 N N . GLU A 1 483 ? 5.670 -15.495 -46.623 1.00 86.00 483 GLU A N 1
ATOM 3710 C CA . GLU A 1 483 ? 4.908 -15.300 -47.876 1.00 86.00 483 GLU A CA 1
ATOM 3711 C C . GLU A 1 483 ? 3.427 -15.739 -47.797 1.00 86.00 483 GLU A C 1
ATOM 3713 O O . GLU A 1 483 ? 2.626 -15.334 -48.643 1.00 86.00 483 GLU A O 1
ATOM 3718 N N . ASP A 1 484 ? 3.047 -16.556 -46.807 1.00 88.56 484 ASP A N 1
ATOM 3719 C CA . ASP A 1 484 ? 1.665 -16.990 -46.561 1.00 88.56 484 ASP A CA 1
ATOM 3720 C C . ASP A 1 484 ? 0.900 -16.139 -45.527 1.00 88.56 484 ASP A C 1
ATOM 3722 O O . ASP A 1 484 ? -0.301 -16.350 -45.337 1.00 88.56 484 ASP A O 1
ATOM 3726 N N . GLY A 1 485 ? 1.559 -15.152 -44.908 1.00 86.12 485 GLY A N 1
ATOM 3727 C CA . GLY A 1 485 ? 0.990 -14.269 -43.887 1.00 86.12 485 GLY A CA 1
ATOM 3728 C C . GLY A 1 485 ? 1.076 -14.793 -42.449 1.00 86.12 485 GLY A C 1
ATOM 3729 O O . GLY A 1 485 ? 0.513 -14.163 -41.555 1.00 86.12 485 GLY A O 1
ATOM 3730 N N . SER A 1 486 ? 1.754 -15.919 -42.197 1.00 91.44 486 SER A N 1
ATOM 3731 C CA . SER A 1 486 ? 2.107 -16.333 -40.831 1.00 91.44 486 SER A CA 1
ATOM 3732 C C . SER A 1 486 ? 3.232 -15.461 -40.257 1.00 91.44 486 SER A C 1
ATOM 3734 O O . SER A 1 486 ? 4.150 -15.088 -40.985 1.00 91.44 486 SER A O 1
ATOM 3736 N N . GLU A 1 487 ? 3.164 -15.129 -38.966 1.00 92.50 487 GLU A N 1
ATOM 3737 C CA . GLU A 1 487 ? 4.228 -14.407 -38.247 1.00 92.50 487 GLU A CA 1
ATOM 3738 C C . GLU A 1 487 ? 5.542 -15.206 -38.250 1.00 92.50 487 GLU A C 1
ATOM 3740 O O . GLU A 1 487 ? 5.533 -16.441 -38.250 1.00 92.50 487 GLU A O 1
ATOM 3745 N N . ILE A 1 488 ? 6.668 -14.494 -38.264 1.00 95.38 488 ILE A N 1
ATOM 3746 C CA . ILE A 1 488 ? 8.006 -15.071 -38.120 1.00 95.38 488 ILE A CA 1
ATOM 3747 C C . ILE A 1 488 ? 8.404 -14.968 -36.644 1.00 95.38 488 ILE A C 1
ATOM 3749 O O . ILE A 1 488 ? 8.535 -13.875 -36.096 1.00 95.38 488 ILE A O 1
ATOM 3753 N N . ALA A 1 489 ? 8.560 -16.124 -35.998 1.00 94.81 489 ALA A N 1
ATOM 3754 C CA . ALA A 1 489 ? 8.802 -16.222 -34.561 1.00 94.81 489 ALA A CA 1
ATOM 3755 C C . ALA A 1 489 ? 10.136 -15.582 -34.134 1.00 94.81 489 ALA A C 1
ATOM 3757 O O . ALA A 1 489 ? 11.063 -15.449 -34.935 1.00 94.81 489 ALA A O 1
ATOM 3758 N N . TYR A 1 490 ? 10.248 -15.240 -32.846 1.00 94.75 490 TYR A N 1
ATOM 3759 C CA . TYR A 1 490 ? 11.481 -14.719 -32.240 1.00 94.75 490 TYR A CA 1
ATOM 3760 C C . TYR A 1 490 ? 12.681 -15.664 -32.448 1.00 94.75 490 TYR A C 1
ATOM 3762 O O . TYR A 1 490 ? 13.795 -15.211 -32.667 1.00 94.75 490 TYR A O 1
ATOM 3770 N N . ASP A 1 491 ? 12.472 -16.983 -32.419 1.00 94.69 491 ASP A N 1
ATOM 3771 C CA . ASP A 1 491 ? 13.522 -17.992 -32.607 1.00 94.69 491 ASP A CA 1
ATOM 3772 C C . ASP A 1 491 ? 13.699 -18.464 -34.067 1.00 94.69 491 ASP A C 1
ATOM 3774 O O . ASP A 1 491 ? 14.404 -19.446 -34.318 1.00 94.69 491 ASP A O 1
ATOM 3778 N N . ASP A 1 492 ? 13.092 -17.782 -35.049 1.00 96.69 492 ASP A N 1
ATOM 3779 C CA . ASP A 1 492 ? 13.248 -18.150 -36.460 1.00 96.69 492 ASP A CA 1
ATOM 3780 C C . ASP A 1 492 ? 14.684 -17.885 -36.973 1.00 96.69 492 ASP A C 1
ATOM 3782 O O . ASP A 1 492 ? 15.224 -16.793 -36.767 1.00 96.69 492 ASP A O 1
ATOM 3786 N N . PRO A 1 493 ? 15.313 -18.829 -37.707 1.00 95.00 493 PRO A N 1
ATOM 3787 C CA . PRO A 1 493 ? 16.665 -18.660 -38.245 1.00 95.00 493 PRO A CA 1
ATOM 3788 C C . PRO A 1 493 ? 16.904 -17.405 -39.100 1.00 95.00 493 PRO A C 1
ATOM 3790 O O . PRO A 1 493 ? 18.055 -16.984 -39.224 1.00 95.00 493 PRO A O 1
ATOM 3793 N N . MET A 1 494 ? 15.870 -16.782 -39.680 1.00 95.56 494 MET A N 1
ATOM 3794 C CA . MET A 1 494 ? 16.031 -15.541 -40.447 1.00 95.56 494 MET A CA 1
ATOM 3795 C C . MET A 1 494 ? 16.421 -14.335 -39.565 1.00 95.56 494 MET A C 1
ATOM 3797 O O . MET A 1 494 ? 16.984 -13.364 -40.078 1.00 95.56 494 MET A O 1
ATOM 3801 N N . TRP A 1 495 ? 16.212 -14.406 -38.242 1.00 97.25 495 TRP A N 1
ATOM 3802 C CA . TRP A 1 495 ? 16.767 -13.434 -37.292 1.00 97.25 495 TRP A CA 1
ATOM 3803 C C . TRP A 1 495 ? 18.288 -13.512 -37.203 1.00 97.25 495 TRP A C 1
ATOM 3805 O O . TRP A 1 495 ? 18.940 -12.471 -37.245 1.00 97.25 495 TRP A O 1
ATOM 3815 N N . GLU A 1 496 ? 18.878 -14.709 -37.167 1.00 97.25 496 GLU A N 1
ATOM 3816 C CA . GLU A 1 496 ? 20.340 -14.855 -37.171 1.00 97.25 496 GLU A CA 1
ATOM 3817 C C . GLU A 1 496 ? 20.954 -14.270 -38.449 1.00 97.25 496 GLU A C 1
ATOM 3819 O O . GLU A 1 496 ? 21.963 -13.571 -38.379 1.00 97.25 496 GLU A O 1
ATOM 3824 N N . ASP A 1 497 ? 20.311 -14.458 -39.604 1.00 96.44 497 ASP A N 1
ATOM 3825 C CA . ASP A 1 497 ? 20.732 -13.844 -40.868 1.00 96.44 497 ASP A CA 1
ATOM 3826 C C . ASP A 1 497 ? 20.659 -12.306 -40.852 1.00 96.44 497 ASP A C 1
ATOM 3828 O O . ASP A 1 497 ? 21.550 -11.653 -41.401 1.00 96.44 497 ASP A O 1
ATOM 3832 N N . LEU A 1 498 ? 19.638 -11.706 -40.224 1.00 97.38 498 LEU A N 1
ATOM 3833 C CA . LEU A 1 498 ? 19.553 -10.248 -40.056 1.00 97.38 498 LEU A CA 1
ATOM 3834 C C . LEU A 1 498 ? 20.610 -9.737 -39.064 1.00 97.38 498 LEU A C 1
ATOM 3836 O O . LEU A 1 498 ? 21.284 -8.743 -39.333 1.00 97.38 498 LEU A O 1
ATOM 3840 N N . LEU A 1 499 ? 20.784 -10.420 -37.931 1.00 97.94 499 LEU A N 1
ATOM 3841 C CA . LEU A 1 499 ? 21.762 -10.068 -36.899 1.00 97.94 499 LEU A CA 1
ATOM 3842 C C . LEU A 1 499 ? 23.205 -10.242 -37.406 1.00 97.94 499 LEU A C 1
ATOM 3844 O O . LEU A 1 499 ? 24.084 -9.472 -37.027 1.00 97.94 499 LEU A O 1
ATOM 3848 N N . ASN A 1 500 ? 23.455 -11.187 -38.319 1.00 98.00 500 ASN A N 1
ATOM 3849 C CA . ASN A 1 500 ? 24.734 -11.347 -39.020 1.00 98.00 500 ASN A CA 1
ATOM 3850 C C . ASN A 1 500 ? 25.101 -10.127 -39.876 1.00 98.00 500 ASN A C 1
ATOM 3852 O O . ASN A 1 500 ? 26.289 -9.831 -40.011 1.00 98.00 500 ASN A O 1
ATOM 3856 N N . GLN A 1 501 ? 24.121 -9.412 -40.439 1.00 96.94 501 GLN A N 1
ATOM 3857 C CA . GLN A 1 501 ? 24.360 -8.184 -41.210 1.00 96.94 501 GLN A CA 1
ATOM 3858 C C . GLN A 1 501 ? 24.769 -6.998 -40.320 1.00 96.94 501 GLN A C 1
ATOM 3860 O O . GLN A 1 501 ? 25.413 -6.069 -40.809 1.00 96.94 501 GLN A O 1
ATOM 3865 N N . LEU A 1 502 ? 24.403 -7.001 -39.031 1.00 97.00 502 LEU A N 1
ATOM 3866 C CA . LEU A 1 502 ? 24.722 -5.906 -38.115 1.00 97.00 502 LEU A CA 1
ATOM 3867 C C . LEU A 1 502 ? 26.225 -5.848 -37.842 1.00 97.00 502 LEU A C 1
ATOM 3869 O O . LEU A 1 502 ? 26.854 -6.849 -37.495 1.00 97.00 502 LEU A O 1
ATOM 3873 N N . THR A 1 503 ? 26.813 -4.663 -37.955 1.00 95.75 503 THR A N 1
ATOM 3874 C CA . THR A 1 503 ? 28.161 -4.420 -37.438 1.00 95.75 503 THR A CA 1
ATOM 3875 C C . THR A 1 503 ? 28.126 -4.271 -35.915 1.00 95.75 503 THR A C 1
ATOM 3877 O O . THR A 1 503 ? 27.097 -3.945 -35.320 1.00 95.75 503 THR A O 1
ATOM 3880 N N . TYR A 1 504 ? 29.275 -4.441 -35.258 1.00 93.44 504 TYR A N 1
ATOM 3881 C CA . TYR A 1 504 ? 29.398 -4.140 -33.827 1.00 93.44 504 TYR A CA 1
ATOM 3882 C C . TYR A 1 504 ? 29.062 -2.664 -33.514 1.00 93.44 504 TYR A C 1
ATOM 3884 O O . TYR A 1 504 ? 28.554 -2.364 -32.437 1.00 93.44 504 TYR A O 1
ATOM 3892 N N . GLU A 1 505 ? 29.292 -1.736 -34.454 1.00 89.50 505 GLU A N 1
ATOM 3893 C CA . GLU A 1 505 ? 28.888 -0.333 -34.296 1.00 89.50 505 GLU A CA 1
ATOM 3894 C C . GLU A 1 505 ? 27.359 -0.172 -34.335 1.00 89.50 505 GLU A C 1
ATOM 3896 O O . GLU A 1 505 ? 26.807 0.546 -33.505 1.00 89.50 505 GLU A O 1
ATOM 3901 N N . ASP A 1 506 ? 26.664 -0.880 -35.231 1.00 92.44 506 ASP A N 1
ATOM 3902 C CA . ASP A 1 506 ? 25.197 -0.870 -35.304 1.00 92.44 506 ASP A CA 1
ATOM 3903 C C . ASP A 1 506 ? 24.566 -1.372 -33.993 1.00 92.44 506 ASP A C 1
ATOM 3905 O O . ASP A 1 506 ? 23.700 -0.705 -33.425 1.00 92.44 506 ASP A O 1
ATOM 3909 N N . MET A 1 507 ? 25.053 -2.504 -33.469 1.00 94.25 507 MET A N 1
ATOM 3910 C CA . MET A 1 507 ? 24.585 -3.069 -32.194 1.00 94.25 507 MET A CA 1
ATOM 3911 C C . MET A 1 507 ? 24.928 -2.154 -31.008 1.00 94.25 507 MET A C 1
ATOM 3913 O O . MET A 1 507 ? 24.083 -1.882 -30.158 1.00 94.25 507 MET A O 1
ATOM 3917 N N . SER A 1 508 ? 26.142 -1.587 -30.982 1.00 90.25 508 SER A N 1
ATOM 3918 C CA . SER A 1 508 ? 26.537 -0.601 -29.967 1.00 90.25 508 SER A CA 1
ATOM 3919 C C . SER A 1 508 ? 25.685 0.670 -30.005 1.00 90.25 508 SER A C 1
ATOM 3921 O O . SER A 1 508 ? 25.572 1.318 -28.970 1.00 90.25 508 SER A O 1
ATOM 3923 N N . ARG A 1 509 ? 25.138 1.071 -31.159 1.00 86.44 509 ARG A N 1
ATOM 3924 C CA . ARG A 1 509 ? 24.244 2.236 -31.269 1.00 86.44 509 ARG A CA 1
ATOM 3925 C C . ARG A 1 509 ? 22.836 1.909 -30.777 1.00 86.44 509 ARG A C 1
ATOM 3927 O O . ARG A 1 509 ? 22.264 2.724 -30.060 1.00 86.44 509 ARG A O 1
ATOM 3934 N N . LEU A 1 510 ? 22.309 0.728 -31.119 1.00 90.94 510 LEU A N 1
ATOM 3935 C CA . LEU A 1 510 ? 21.003 0.257 -30.641 1.00 90.94 510 LEU A CA 1
ATOM 3936 C C . LEU A 1 510 ? 20.958 0.178 -29.108 1.00 90.94 510 LEU A C 1
ATOM 3938 O O . LEU A 1 510 ? 20.019 0.694 -28.514 1.00 90.94 510 LEU A O 1
ATOM 3942 N N . CYS A 1 511 ? 21.986 -0.388 -28.470 1.00 92.44 511 CYS A N 1
ATOM 3943 C CA . CYS A 1 511 ? 21.983 -0.655 -27.025 1.00 92.44 511 CYS A CA 1
ATOM 3944 C C . CYS A 1 511 ? 22.577 0.469 -26.146 1.00 92.44 511 CYS A C 1
ATOM 3946 O O . CYS A 1 511 ? 22.724 0.277 -24.945 1.00 92.44 511 CYS A O 1
ATOM 3948 N N . ALA A 1 512 ? 22.966 1.629 -26.698 1.00 85.19 512 ALA A N 1
ATOM 3949 C CA . ALA A 1 512 ? 23.596 2.715 -25.919 1.00 85.19 512 ALA A CA 1
ATOM 3950 C C . ALA A 1 512 ? 22.780 4.016 -25.825 1.00 85.19 512 ALA A C 1
ATOM 3952 O O . ALA A 1 512 ? 23.175 4.913 -25.070 1.00 85.19 512 ALA A O 1
ATOM 3953 N N . VAL A 1 513 ? 21.696 4.142 -26.601 1.00 78.62 513 VAL A N 1
ATOM 3954 C CA . VAL A 1 513 ? 20.989 5.410 -26.849 1.00 78.62 513 VAL A CA 1
ATOM 3955 C C . VAL A 1 513 ? 19.471 5.201 -26.802 1.00 78.62 513 VAL A C 1
ATOM 3957 O O . VAL A 1 513 ? 18.836 4.998 -27.837 1.00 78.62 513 VAL A O 1
ATOM 3960 N N . GLY A 1 514 ? 18.902 5.242 -25.594 1.00 84.31 514 GLY A N 1
ATOM 3961 C CA . GLY A 1 514 ? 17.492 4.923 -25.341 1.00 84.31 514 GLY A CA 1
ATOM 3962 C C . GLY A 1 514 ? 16.610 6.047 -24.797 1.00 84.31 514 GLY A C 1
ATOM 3963 O O . GLY A 1 514 ? 15.427 5.792 -24.590 1.00 84.31 514 GLY A O 1
ATOM 3964 N N . LEU A 1 515 ? 17.129 7.264 -24.542 1.00 85.62 515 LEU A N 1
ATOM 3965 C CA . LEU A 1 515 ? 16.341 8.327 -23.887 1.00 85.62 515 LEU A CA 1
ATOM 3966 C C . LEU A 1 515 ? 15.107 8.718 -24.699 1.00 85.62 515 LEU A C 1
ATOM 3968 O O . LEU A 1 515 ? 15.195 9.549 -25.606 1.00 85.62 515 LEU A O 1
ATOM 3972 N N . ARG A 1 516 ? 13.951 8.166 -24.321 1.00 86.88 516 ARG A N 1
ATOM 3973 C CA . ARG A 1 516 ? 12.645 8.429 -24.945 1.00 86.88 516 ARG A CA 1
ATOM 3974 C C . ARG A 1 516 ? 12.580 8.133 -26.448 1.00 86.88 516 ARG A C 1
ATOM 3976 O O . ARG A 1 516 ? 11.771 8.719 -27.167 1.00 86.88 516 ARG A O 1
ATOM 3983 N N . MET A 1 517 ? 13.421 7.217 -26.924 1.00 89.44 517 MET A N 1
ATOM 3984 C CA . MET A 1 517 ? 13.474 6.770 -28.320 1.00 89.44 517 MET A CA 1
ATOM 3985 C C . MET A 1 517 ? 14.286 5.482 -28.458 1.00 89.44 517 MET A C 1
ATOM 3987 O O . MET A 1 517 ? 15.207 5.247 -27.683 1.00 89.44 517 MET A O 1
ATOM 3991 N N . THR A 1 518 ? 14.049 4.713 -29.520 1.00 91.19 518 THR A N 1
ATOM 3992 C CA . THR A 1 518 ? 15.031 3.743 -30.033 1.00 91.19 518 THR A CA 1
ATOM 3993 C C . THR A 1 518 ? 15.582 4.254 -31.366 1.00 91.19 518 THR A C 1
ATOM 3995 O O . THR A 1 518 ? 14.815 4.553 -32.284 1.00 91.19 518 THR A O 1
ATOM 3998 N N . VAL A 1 519 ? 16.908 4.364 -31.504 1.00 88.50 519 VAL A N 1
ATOM 3999 C CA . VAL A 1 519 ? 17.556 5.009 -32.669 1.00 88.50 519 VAL A CA 1
ATOM 4000 C C . VAL A 1 519 ? 17.220 4.356 -34.016 1.00 88.50 519 VAL A C 1
ATOM 4002 O O . VAL A 1 519 ? 16.952 3.155 -34.093 1.00 88.50 519 VAL A O 1
ATOM 4005 N N . SER A 1 520 ? 17.252 5.138 -35.100 1.00 89.19 520 SER A N 1
ATOM 4006 C CA . SER A 1 520 ? 17.140 4.607 -36.468 1.00 89.19 520 SER A CA 1
ATOM 4007 C C . SER A 1 520 ? 18.388 3.832 -36.907 1.00 89.19 520 SER A C 1
ATOM 4009 O O . SER A 1 520 ? 19.501 4.106 -36.458 1.00 89.19 520 SER A O 1
ATOM 4011 N N . LEU A 1 521 ? 18.207 2.874 -37.824 1.00 90.31 521 LEU A N 1
ATOM 4012 C CA . LEU A 1 521 ? 19.294 2.087 -38.401 1.00 90.31 521 LEU A CA 1
ATOM 4013 C C . LEU A 1 521 ? 19.072 1.832 -39.901 1.00 90.31 521 LEU A C 1
ATOM 4015 O O . LEU A 1 521 ? 18.268 0.988 -40.304 1.00 90.31 521 LEU A O 1
ATOM 4019 N N . GLU A 1 522 ? 19.792 2.576 -40.745 1.00 88.44 522 GLU A N 1
ATOM 4020 C CA . GLU A 1 522 ? 19.585 2.584 -42.203 1.00 88.44 522 GLU A CA 1
ATOM 4021 C C . GLU A 1 522 ? 19.902 1.250 -42.886 1.00 88.44 522 GLU A C 1
ATOM 4023 O O . GLU A 1 522 ? 19.206 0.879 -43.831 1.00 88.44 522 GLU A O 1
ATOM 4028 N N . SER A 1 523 ? 20.921 0.527 -42.405 1.00 89.44 523 SER A N 1
ATOM 4029 C CA . SER A 1 523 ? 21.436 -0.716 -43.004 1.00 89.44 523 SER A CA 1
ATOM 4030 C C . SER A 1 523 ? 20.366 -1.802 -43.143 1.00 89.44 523 SER A C 1
ATOM 4032 O O . SER A 1 523 ? 20.339 -2.509 -44.149 1.00 89.44 523 SER A O 1
ATOM 4034 N N . ILE A 1 524 ? 19.440 -1.865 -42.183 1.00 93.75 524 ILE A N 1
ATOM 4035 C CA . ILE A 1 524 ? 18.275 -2.765 -42.176 1.00 93.75 524 ILE A CA 1
ATOM 4036 C C . ILE A 1 524 ? 16.934 -2.021 -42.309 1.00 93.75 524 ILE A C 1
ATOM 4038 O O . ILE A 1 524 ? 15.875 -2.643 -42.273 1.00 93.75 524 ILE A O 1
ATOM 4042 N N . GLY A 1 525 ? 16.942 -0.694 -42.461 1.00 91.69 525 GLY A N 1
ATOM 4043 C CA . GLY A 1 525 ? 15.729 0.120 -42.582 1.00 91.69 525 GLY A CA 1
ATOM 4044 C C . GLY A 1 525 ? 14.880 0.237 -41.306 1.00 91.69 525 GLY A C 1
ATOM 4045 O O . GLY A 1 525 ? 13.674 0.450 -41.423 1.00 91.69 525 GLY A O 1
ATOM 4046 N N . LYS A 1 526 ? 15.478 0.117 -40.110 1.00 93.56 526 LYS A N 1
ATOM 4047 C CA . LYS A 1 526 ? 14.788 0.359 -38.828 1.00 93.56 526 LYS A CA 1
ATOM 4048 C C . LYS A 1 526 ? 14.542 1.869 -38.642 1.00 93.56 526 LYS A C 1
ATOM 4050 O O . LYS A 1 526 ? 15.509 2.635 -38.698 1.00 93.56 526 LYS A O 1
ATOM 4055 N N . PRO A 1 527 ? 13.307 2.324 -38.383 1.00 91.38 527 PRO A N 1
ATOM 4056 C CA . PRO A 1 527 ? 13.018 3.717 -38.054 1.00 91.38 527 PRO A CA 1
ATOM 4057 C C . PRO A 1 527 ? 13.473 4.088 -36.639 1.00 91.38 527 PRO A C 1
ATOM 4059 O O . PRO A 1 527 ? 13.751 3.229 -35.801 1.00 91.38 527 PRO A O 1
ATOM 4062 N N . GLU A 1 528 ? 13.518 5.389 -36.378 1.00 89.69 528 GLU A N 1
ATOM 4063 C CA . GLU A 1 528 ? 13.562 5.939 -35.023 1.00 89.69 528 GLU A CA 1
ATOM 4064 C C . GLU A 1 528 ? 12.157 5.859 -34.408 1.00 89.69 528 GLU A C 1
ATOM 4066 O O . GLU A 1 528 ? 11.175 6.152 -35.097 1.00 89.69 528 GLU A O 1
ATOM 4071 N N . THR A 1 529 ? 12.047 5.449 -33.143 1.00 92.31 529 THR A N 1
ATOM 4072 C CA . THR A 1 529 ? 10.781 5.494 -32.388 1.00 92.31 529 THR A CA 1
ATOM 4073 C C . THR A 1 529 ? 10.747 6.685 -31.437 1.00 92.31 529 THR A C 1
ATOM 4075 O O . THR A 1 529 ? 11.788 7.231 -31.089 1.00 92.31 529 THR A O 1
ATOM 4078 N N . LEU A 1 530 ? 9.548 7.084 -31.007 1.00 92.00 530 LEU A N 1
ATOM 4079 C CA . LEU A 1 530 ? 9.349 8.024 -29.905 1.00 92.00 530 LEU A CA 1
ATOM 4080 C C . LEU A 1 530 ? 8.667 7.280 -28.756 1.00 92.00 530 LEU A C 1
ATOM 4082 O O . LEU A 1 530 ? 7.630 6.646 -28.957 1.00 92.00 530 LEU A O 1
ATOM 4086 N N . ASP A 1 531 ? 9.229 7.385 -27.561 1.00 93.00 531 ASP A N 1
ATOM 4087 C CA . ASP A 1 531 ? 8.817 6.626 -26.384 1.00 93.00 531 ASP A CA 1
ATOM 4088 C C . ASP A 1 531 ? 8.671 7.614 -25.209 1.00 93.00 531 ASP A C 1
ATOM 4090 O O . ASP A 1 531 ? 9.499 8.513 -25.078 1.00 93.00 531 ASP A O 1
ATOM 4094 N N . HIS A 1 532 ? 7.627 7.561 -24.369 1.00 91.69 532 HIS A N 1
ATOM 4095 C CA . HIS A 1 532 ? 7.454 8.636 -23.369 1.00 91.69 532 HIS A CA 1
ATOM 4096 C C . HIS A 1 532 ? 6.641 8.292 -22.113 1.00 91.69 532 HIS A C 1
ATOM 4098 O O . HIS A 1 532 ? 5.759 7.439 -22.124 1.00 91.69 532 HIS A O 1
ATOM 4104 N N . ASN A 1 533 ? 6.887 9.062 -21.044 1.00 89.94 533 ASN A N 1
ATOM 4105 C CA . ASN A 1 533 ? 6.131 9.087 -19.781 1.00 89.94 533 ASN A CA 1
ATOM 4106 C C . ASN A 1 533 ? 4.611 9.118 -19.975 1.00 89.94 533 ASN A C 1
ATOM 4108 O O . ASN A 1 533 ? 4.105 9.975 -20.710 1.00 89.94 533 ASN A O 1
ATOM 4112 N N . GLY A 1 534 ? 3.896 8.303 -19.195 1.00 78.88 534 GLY A N 1
ATOM 4113 C CA . GLY A 1 534 ? 2.445 8.432 -19.084 1.00 78.88 534 GLY A CA 1
ATOM 4114 C C . GLY A 1 534 ? 1.711 7.511 -18.107 1.00 78.88 534 GLY A C 1
ATOM 4115 O O . GLY A 1 534 ? 0.653 7.039 -18.484 1.00 78.88 534 GLY A O 1
ATOM 4116 N N . PRO A 1 535 ? 2.161 7.268 -16.859 1.00 82.06 535 PRO A N 1
ATOM 4117 C CA . PRO A 1 535 ? 1.476 6.326 -15.956 1.00 82.06 535 PRO A CA 1
ATOM 4118 C C . PRO A 1 535 ? -0.015 6.629 -15.681 1.00 82.06 535 PRO A C 1
ATOM 4120 O O . PRO A 1 535 ? -0.723 5.750 -15.205 1.00 82.06 535 PRO A O 1
ATOM 4123 N N . SER A 1 536 ? -0.493 7.839 -15.995 1.00 88.38 536 SER A N 1
ATOM 4124 C CA . SER A 1 536 ? -1.916 8.215 -15.973 1.00 88.38 536 SER A CA 1
ATOM 4125 C C . SER A 1 536 ? -2.333 8.958 -17.261 1.00 88.38 536 SER A C 1
ATOM 4127 O O . SER A 1 536 ? -3.130 9.893 -17.212 1.00 88.38 536 SER A O 1
ATOM 4129 N N . GLY A 1 537 ? -1.761 8.591 -18.417 1.00 91.00 537 GLY A N 1
ATOM 4130 C CA . GLY A 1 537 ? -2.057 9.169 -19.740 1.00 91.00 537 GLY A CA 1
ATOM 4131 C C . GLY A 1 537 ? -0.900 9.929 -20.412 1.00 91.00 537 GLY A C 1
ATOM 4132 O O . GLY A 1 537 ? 0.147 10.191 -19.815 1.00 91.00 537 GLY A O 1
ATOM 4133 N N . VAL A 1 538 ? -1.067 10.277 -21.693 1.00 91.38 538 VAL A N 1
ATOM 4134 C CA . VAL A 1 538 ? 0.005 10.808 -22.564 1.00 91.38 538 VAL A CA 1
ATOM 4135 C C . VAL A 1 538 ? 0.452 12.225 -22.169 1.00 91.38 538 VAL A C 1
ATOM 4137 O O . VAL A 1 538 ? -0.292 13.197 -22.271 1.00 91.38 538 VAL A O 1
ATOM 4140 N N . THR A 1 539 ? 1.727 12.360 -21.780 1.00 89.25 539 THR A N 1
ATOM 4141 C CA . THR A 1 539 ? 2.273 13.601 -21.183 1.00 89.25 539 THR A CA 1
ATOM 4142 C C . THR A 1 539 ? 2.804 14.663 -22.156 1.00 89.25 539 THR A C 1
ATOM 4144 O O . THR A 1 539 ? 3.265 15.710 -21.697 1.00 89.25 539 THR A O 1
ATOM 4147 N N . GLN A 1 540 ? 2.807 14.436 -23.473 1.00 90.31 540 GLN A N 1
ATOM 4148 C CA . GLN A 1 540 ? 3.218 15.442 -24.470 1.00 90.31 540 GLN A CA 1
ATOM 4149 C C . GLN A 1 540 ? 2.040 15.888 -25.338 1.00 90.31 540 GLN A C 1
ATOM 4151 O O . GLN A 1 540 ? 0.930 15.367 -25.246 1.00 90.31 540 GLN A O 1
ATOM 4156 N N . LYS A 1 541 ? 2.291 16.888 -26.188 1.00 93.06 541 LYS A N 1
ATOM 4157 C CA . LYS A 1 541 ? 1.351 17.276 -27.238 1.00 93.06 541 LYS A CA 1
ATOM 4158 C C . LYS A 1 541 ? 1.223 16.182 -28.290 1.00 93.06 541 LYS A C 1
ATOM 4160 O O . LYS A 1 541 ? 2.226 15.557 -28.633 1.00 93.06 541 LYS A O 1
ATOM 4165 N N . TYR A 1 542 ? 0.059 16.067 -28.925 1.00 94.06 542 TYR A N 1
ATOM 4166 C CA . TYR A 1 542 ? -0.112 15.129 -30.039 1.00 94.06 542 TYR A CA 1
ATOM 4167 C C . TYR A 1 542 ? 0.787 15.443 -31.260 1.00 94.06 542 TYR A C 1
ATOM 4169 O O . TYR A 1 542 ? 1.055 14.590 -32.099 1.00 94.06 542 TYR A O 1
ATOM 4177 N N . SER A 1 543 ? 1.298 16.671 -31.363 1.00 92.50 543 SER A N 1
ATOM 4178 C CA . SER A 1 543 ? 2.274 17.095 -32.376 1.00 92.50 543 SER A CA 1
ATOM 4179 C C . SER A 1 543 ? 3.734 16.722 -32.065 1.00 92.50 543 SER A C 1
ATOM 4181 O O . SER A 1 543 ? 4.611 17.097 -32.845 1.00 92.50 543 SER A O 1
ATOM 4183 N N . ALA A 1 544 ? 4.019 16.002 -30.971 1.00 87.94 544 ALA A N 1
ATOM 4184 C CA . ALA A 1 544 ? 5.382 15.644 -30.569 1.00 87.94 544 ALA A CA 1
ATOM 4185 C C . ALA A 1 544 ? 6.080 14.701 -31.567 1.00 87.94 544 ALA A C 1
ATOM 4187 O O . ALA A 1 544 ? 7.164 15.020 -32.055 1.00 87.94 544 ALA A O 1
ATOM 4188 N N . GLY A 1 545 ? 5.465 13.564 -31.904 1.00 86.38 545 GLY A N 1
ATOM 4189 C CA . GLY A 1 545 ? 6.019 12.608 -32.860 1.00 86.38 545 GLY A CA 1
ATOM 4190 C C . GLY A 1 545 ? 5.744 13.012 -34.307 1.00 86.38 545 GLY A C 1
ATOM 4191 O O . GLY A 1 545 ? 4.600 13.262 -34.692 1.00 86.38 545 GLY A O 1
ATOM 4192 N N . ALA A 1 546 ? 6.777 13.017 -35.154 1.00 81.38 546 ALA A N 1
ATOM 4193 C CA . ALA A 1 546 ? 6.622 13.292 -36.588 1.00 81.38 546 ALA A CA 1
ATOM 4194 C C . ALA A 1 546 ? 5.691 12.275 -37.286 1.00 81.38 546 ALA A C 1
ATOM 4196 O O . ALA A 1 546 ? 4.930 12.650 -38.178 1.00 81.38 546 ALA A O 1
ATOM 4197 N N . ASN A 1 547 ? 5.697 11.021 -36.818 1.00 83.75 547 ASN A N 1
ATOM 4198 C CA . ASN A 1 547 ? 4.819 9.944 -37.285 1.00 83.75 547 ASN A CA 1
ATOM 4199 C C . ASN A 1 547 ? 3.451 9.910 -36.565 1.00 83.75 547 ASN A C 1
ATOM 4201 O O . ASN A 1 547 ? 2.631 9.037 -36.851 1.00 83.75 547 ASN A O 1
ATOM 4205 N N . GLY A 1 548 ? 3.165 10.846 -35.652 1.00 90.88 548 GLY A N 1
ATOM 4206 C CA . GLY A 1 548 ? 1.870 10.941 -34.970 1.00 90.88 548 GLY A CA 1
ATOM 4207 C C . GLY A 1 548 ? 0.736 11.275 -35.925 1.00 90.88 548 GLY A C 1
ATOM 4208 O O . GLY A 1 548 ? 0.882 12.139 -36.796 1.00 90.88 548 GLY A O 1
ATOM 4209 N N . TYR A 1 549 ? -0.405 10.598 -35.782 1.00 91.88 549 TYR A N 1
ATOM 4210 C CA . TYR A 1 549 ? -1.541 10.793 -36.687 1.00 91.88 549 TYR A CA 1
ATOM 4211 C C . TYR A 1 549 ? -2.058 12.239 -36.670 1.00 91.88 549 TYR A C 1
ATOM 4213 O O . TYR A 1 549 ? -2.475 12.736 -37.718 1.00 91.88 549 TYR A O 1
ATOM 4221 N N . ALA A 1 550 ? -1.909 12.965 -35.558 1.00 93.94 550 ALA A N 1
ATOM 4222 C CA . ALA A 1 550 ? -2.222 14.391 -35.475 1.00 93.94 550 ALA A CA 1
ATOM 4223 C C . ALA A 1 550 ? -1.353 15.260 -36.414 1.00 93.94 550 ALA A C 1
ATOM 4225 O O . ALA A 1 550 ? -1.828 16.227 -37.017 1.00 93.94 550 ALA A O 1
ATOM 4226 N N . ASN A 1 551 ? -0.078 14.894 -36.594 1.00 91.81 551 ASN A N 1
ATOM 4227 C CA . ASN A 1 551 ? 0.819 15.521 -37.565 1.00 91.81 551 ASN A CA 1
ATOM 4228 C C . ASN A 1 551 ? 0.536 15.040 -38.997 1.00 91.81 551 ASN A C 1
ATOM 4230 O O . ASN A 1 551 ? 0.435 15.878 -39.895 1.00 91.81 551 ASN A O 1
ATOM 4234 N N . GLN A 1 552 ? 0.352 13.730 -39.213 1.00 90.75 552 GLN A N 1
ATOM 4235 C CA . GLN A 1 552 ? 0.093 13.157 -40.545 1.00 90.75 552 GLN A CA 1
ATOM 4236 C C . GLN A 1 552 ? -1.201 13.691 -41.185 1.00 90.75 552 GLN A C 1
ATOM 4238 O O . GLN A 1 552 ? -1.229 13.994 -42.378 1.00 90.75 552 GLN A O 1
ATOM 4243 N N . THR A 1 553 ? -2.271 13.828 -40.398 1.00 92.69 553 THR A N 1
ATOM 4244 C CA . THR A 1 553 ? -3.579 14.334 -40.860 1.00 92.69 553 THR A CA 1
ATOM 4245 C C . THR A 1 553 ? -3.682 15.862 -40.840 1.00 92.69 553 THR A C 1
ATOM 4247 O O . THR A 1 553 ? -4.597 16.421 -41.447 1.00 92.69 553 THR A O 1
ATOM 4250 N N . ASN A 1 554 ? -2.737 16.545 -40.179 1.00 93.19 554 ASN A N 1
ATOM 4251 C CA . ASN A 1 554 ? -2.847 17.943 -39.758 1.00 93.19 554 ASN A CA 1
ATOM 4252 C C . ASN A 1 554 ? -4.167 18.205 -39.005 1.00 93.19 554 ASN A C 1
ATOM 4254 O O . ASN A 1 554 ? -4.985 19.044 -39.394 1.00 93.19 554 ASN A O 1
ATOM 4258 N N . ASP A 1 555 ? -4.346 17.462 -37.921 1.00 95.31 555 ASP A N 1
ATOM 4259 C CA . ASP A 1 555 ? -5.474 17.575 -37.005 1.00 95.31 555 ASP A CA 1
ATOM 4260 C C . ASP A 1 555 ? -5.531 18.974 -36.338 1.00 95.31 555 ASP A C 1
ATOM 4262 O O . ASP A 1 555 ? -4.473 19.549 -36.043 1.00 95.31 555 ASP A O 1
ATOM 4266 N N . PRO A 1 556 ? -6.724 19.573 -36.125 1.00 95.19 556 PRO A N 1
ATOM 4267 C CA . PRO A 1 556 ? -6.854 20.883 -35.479 1.00 95.19 556 PRO A CA 1
ATOM 4268 C C . PRO A 1 556 ? -6.362 20.909 -34.027 1.00 95.19 556 PRO A C 1
ATOM 4270 O O . PRO A 1 556 ? -5.880 21.951 -33.582 1.00 95.19 556 PRO A O 1
ATOM 4273 N N . ASP A 1 557 ? -6.447 19.787 -33.313 1.00 93.50 557 ASP A N 1
ATOM 4274 C CA . ASP A 1 557 ? -6.159 19.672 -31.886 1.00 93.50 557 ASP A CA 1
ATOM 4275 C C . ASP A 1 557 ? -4.762 19.100 -31.608 1.00 93.50 557 ASP A C 1
ATOM 4277 O O . ASP A 1 557 ? -4.383 18.901 -30.457 1.00 93.50 557 ASP A O 1
ATOM 4281 N N . LYS A 1 558 ? -3.916 18.955 -32.639 1.00 93.75 558 LYS A N 1
ATOM 4282 C CA . LYS A 1 558 ? -2.523 18.483 -32.515 1.00 93.75 558 LYS A CA 1
ATOM 4283 C C . LYS A 1 558 ? -1.636 19.285 -31.547 1.00 93.75 558 LYS A C 1
ATOM 4285 O O . LYS A 1 558 ? -0.578 18.821 -31.127 1.00 93.75 558 LYS A O 1
ATOM 4290 N N . ASP A 1 559 ? -2.024 20.516 -31.227 1.00 95.00 559 ASP A N 1
ATOM 4291 C CA . ASP A 1 559 ? -1.341 21.381 -30.259 1.00 95.00 559 ASP A CA 1
ATOM 4292 C C . ASP A 1 559 ? -1.822 21.181 -28.803 1.00 95.00 559 ASP A C 1
ATOM 4294 O O . ASP A 1 559 ? -1.245 21.785 -27.895 1.00 95.00 559 ASP A O 1
ATOM 4298 N N . GLN A 1 560 ? -2.837 20.337 -28.580 1.00 92.94 560 GLN A N 1
ATOM 4299 C CA . GLN A 1 560 ? -3.302 19.858 -27.273 1.00 92.94 560 GLN A CA 1
ATOM 4300 C C . GLN A 1 560 ? -2.513 18.615 -26.810 1.00 92.94 560 GLN A C 1
ATOM 4302 O O . GLN A 1 560 ? -1.697 18.072 -27.560 1.00 92.94 560 GLN A O 1
ATOM 4307 N N . THR A 1 561 ? -2.733 18.194 -25.562 1.00 88.69 561 THR A N 1
ATOM 4308 C CA . THR A 1 561 ? -2.137 17.009 -24.912 1.00 88.69 561 THR A CA 1
ATOM 4309 C C . THR A 1 561 ? -3.162 15.887 -24.736 1.00 88.69 561 THR A C 1
ATOM 4311 O O . THR A 1 561 ? -4.360 16.137 -24.862 1.00 88.69 561 THR A O 1
ATOM 4314 N N . GLY A 1 562 ? -2.679 14.690 -24.387 1.00 87.19 562 GLY A N 1
ATOM 4315 C CA . GLY A 1 562 ? -3.505 13.533 -24.027 1.00 87.19 562 GLY A CA 1
ATOM 4316 C C . GLY A 1 562 ? -4.462 13.765 -22.855 1.00 87.19 562 GLY A C 1
ATOM 4317 O O . GLY A 1 562 ? -4.337 14.730 -22.090 1.00 87.19 562 GLY A O 1
ATOM 4318 N N . THR A 1 563 ? -5.399 12.834 -22.702 1.00 90.50 563 THR A N 1
ATOM 4319 C CA . THR A 1 563 ? -6.287 12.730 -21.541 1.00 90.50 563 THR A CA 1
ATOM 4320 C C . THR A 1 563 ? -5.480 12.346 -20.299 1.00 90.50 563 THR A C 1
ATOM 4322 O O . THR A 1 563 ? -4.567 11.524 -20.365 1.00 90.50 563 THR A O 1
ATOM 4325 N N . CYS A 1 564 ? -5.820 12.943 -19.154 1.00 89.94 564 CYS A N 1
ATOM 4326 C CA . CYS A 1 564 ? -5.262 12.580 -17.853 1.00 89.94 564 CYS A CA 1
ATOM 4327 C C . CYS A 1 564 ? -6.287 11.734 -17.088 1.00 89.94 564 CYS A C 1
ATOM 4329 O O . CYS A 1 564 ? -7.423 12.172 -16.889 1.00 89.94 564 CYS A O 1
ATOM 4331 N N . TYR A 1 565 ? -5.884 10.533 -16.688 1.00 91.25 565 TYR A N 1
ATOM 4332 C CA . TYR A 1 565 ? -6.726 9.531 -16.037 1.00 91.25 565 TYR A CA 1
ATOM 4333 C C . TYR A 1 565 ? -6.582 9.590 -14.503 1.00 91.25 565 TYR A C 1
ATOM 4335 O O . TYR A 1 565 ? -5.653 10.224 -13.995 1.00 91.25 565 TYR A O 1
ATOM 4343 N N . PRO A 1 566 ? -7.501 8.972 -13.733 1.00 91.06 566 PRO A N 1
ATOM 4344 C CA . PRO A 1 566 ? -7.350 8.836 -12.285 1.00 91.06 566 PRO A CA 1
ATOM 4345 C C . PRO A 1 566 ? -6.045 8.132 -11.887 1.00 91.06 566 PRO A C 1
ATOM 4347 O O . PRO A 1 566 ? -5.522 7.310 -12.635 1.00 91.06 566 PRO A O 1
ATOM 4350 N N . CYS A 1 567 ? -5.565 8.411 -10.672 1.00 90.69 567 CYS A N 1
ATOM 4351 C CA . CYS A 1 567 ? -4.447 7.698 -10.049 1.00 90.69 567 CYS A CA 1
ATOM 4352 C C . CYS A 1 567 ? -4.668 6.175 -10.087 1.00 90.69 567 CYS A C 1
ATOM 4354 O O . CYS A 1 567 ? -5.787 5.709 -9.865 1.00 90.69 567 CYS A O 1
ATOM 4356 N N . ASN A 1 568 ? -3.611 5.392 -10.301 1.00 92.50 568 ASN A N 1
ATOM 4357 C CA . ASN A 1 568 ? -3.712 3.968 -10.637 1.00 92.50 568 ASN A CA 1
ATOM 4358 C C . ASN A 1 568 ? -4.378 3.138 -9.514 1.00 92.50 568 ASN A C 1
ATOM 4360 O O . ASN A 1 568 ? -5.155 2.230 -9.800 1.00 92.50 568 ASN A O 1
ATOM 4364 N N . GLY A 1 569 ? -4.217 3.522 -8.242 1.00 91.12 569 GLY A N 1
ATOM 4365 C CA . GLY A 1 569 ? -4.967 2.927 -7.124 1.00 91.12 569 GLY A CA 1
ATOM 4366 C C . GLY A 1 569 ? -6.488 3.153 -7.162 1.00 91.12 569 GLY A C 1
ATOM 4367 O O . GLY A 1 569 ? -7.245 2.315 -6.680 1.00 91.12 569 GLY A O 1
ATOM 4368 N N . ILE A 1 570 ? -6.967 4.234 -7.791 1.00 92.19 570 ILE A N 1
ATOM 4369 C CA . ILE A 1 570 ? -8.403 4.462 -8.037 1.00 92.19 570 ILE A CA 1
ATOM 4370 C C . ILE A 1 570 ? -8.896 3.537 -9.159 1.00 92.19 570 ILE A C 1
ATOM 4372 O O . ILE A 1 570 ? -10.001 3.010 -9.062 1.00 92.19 570 ILE A O 1
ATOM 4376 N N . LEU A 1 571 ? -8.074 3.294 -10.190 1.00 91.06 571 LEU A N 1
ATOM 4377 C CA . LEU A 1 571 ? -8.380 2.319 -11.244 1.00 91.06 571 LEU A CA 1
ATOM 4378 C C . LEU A 1 571 ? -8.458 0.896 -10.664 1.00 91.06 571 LEU A C 1
ATOM 4380 O O . LEU A 1 571 ? -9.443 0.198 -10.897 1.00 91.06 571 LEU A O 1
ATOM 4384 N N . ALA A 1 572 ? -7.496 0.504 -9.821 1.00 93.00 572 ALA A N 1
ATOM 4385 C CA . ALA A 1 572 ? -7.511 -0.780 -9.113 1.00 93.00 572 ALA A CA 1
ATOM 4386 C C . ALA A 1 572 ? -8.745 -0.947 -8.209 1.00 93.00 572 ALA A C 1
ATOM 4388 O O . ALA A 1 572 ? -9.377 -2.003 -8.213 1.00 93.00 572 ALA A O 1
ATOM 4389 N N . ALA A 1 573 ? -9.141 0.110 -7.491 1.00 93.12 573 ALA A N 1
ATOM 4390 C CA . ALA A 1 573 ? -10.326 0.109 -6.632 1.00 93.12 573 ALA A CA 1
ATOM 4391 C C . ALA A 1 573 ? -11.655 -0.102 -7.389 1.00 93.12 573 ALA A C 1
ATOM 4393 O O . ALA A 1 573 ? -12.667 -0.399 -6.755 1.00 93.12 573 ALA A O 1
ATOM 4394 N N . THR A 1 574 ? -11.679 0.002 -8.726 1.00 93.62 574 THR A N 1
ATOM 4395 C CA . THR A 1 574 ? -12.867 -0.367 -9.520 1.00 93.62 574 THR A CA 1
ATOM 4396 C C . THR A 1 574 ? -13.110 -1.875 -9.580 1.00 93.62 574 THR A C 1
ATOM 4398 O O . THR A 1 574 ? -14.249 -2.280 -9.812 1.00 93.62 574 THR A O 1
ATOM 4401 N N . MET A 1 575 ? -12.064 -2.698 -9.392 1.00 92.44 575 MET A N 1
ATOM 4402 C CA . MET A 1 575 ? -12.096 -4.163 -9.545 1.00 92.44 575 MET A CA 1
ATOM 4403 C C . MET A 1 575 ? -12.718 -4.625 -10.885 1.00 92.44 575 MET A C 1
ATOM 4405 O O . MET A 1 575 ? -13.363 -5.671 -10.949 1.00 92.44 575 MET A O 1
ATOM 4409 N N . ASN A 1 576 ? -12.569 -3.823 -11.947 1.00 95.50 57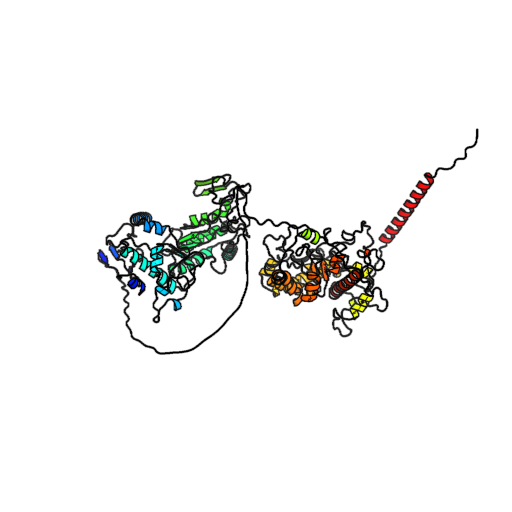6 ASN A N 1
ATOM 4410 C CA . ASN A 1 576 ? -13.277 -3.982 -13.218 1.00 95.50 576 ASN A CA 1
ATOM 4411 C C . ASN A 1 576 ? -12.286 -4.036 -14.391 1.00 95.50 576 ASN A C 1
ATOM 4413 O O . ASN A 1 576 ? -11.793 -3.007 -14.855 1.00 95.50 576 ASN A O 1
ATOM 4417 N N . ASP A 1 577 ? -12.011 -5.248 -14.867 1.00 94.06 577 ASP A N 1
ATOM 4418 C CA . ASP A 1 577 ? -11.073 -5.517 -15.956 1.00 94.06 577 ASP A CA 1
ATOM 4419 C C . ASP A 1 577 ? -11.489 -4.886 -17.290 1.00 94.06 577 ASP A C 1
ATOM 4421 O O . ASP A 1 577 ? -10.662 -4.257 -17.951 1.00 94.06 577 ASP A O 1
ATOM 4425 N N . GLN A 1 578 ? -12.771 -4.974 -17.657 1.00 96.94 578 GLN A N 1
ATOM 4426 C CA . GLN A 1 578 ? -13.288 -4.342 -18.875 1.00 96.94 578 GLN A CA 1
ATOM 4427 C C . GLN A 1 578 ? -13.049 -2.821 -18.871 1.00 96.94 578 GLN A C 1
ATOM 4429 O O . GLN A 1 578 ? -12.574 -2.270 -19.862 1.00 96.94 578 GLN A O 1
ATOM 4434 N N . LEU A 1 579 ? -13.344 -2.138 -17.759 1.00 96.69 579 LEU A N 1
ATOM 4435 C CA . LEU A 1 579 ? -13.163 -0.686 -17.645 1.00 96.69 579 LEU A CA 1
ATOM 4436 C C . LEU A 1 579 ? -11.683 -0.281 -17.720 1.00 96.69 579 LEU A C 1
ATOM 4438 O O . LEU A 1 579 ? -11.353 0.752 -18.302 1.00 96.69 579 LEU A O 1
ATOM 4442 N N . VAL A 1 580 ? -10.790 -1.094 -17.156 1.00 96.81 580 VAL A N 1
ATOM 4443 C CA . VAL A 1 580 ? -9.339 -0.871 -17.225 1.00 96.81 580 VAL A CA 1
ATOM 4444 C C . VAL A 1 580 ? -8.806 -1.112 -18.640 1.00 96.81 580 VAL A C 1
ATOM 4446 O O . VAL A 1 580 ? -8.002 -0.313 -19.121 1.00 96.81 580 VAL A O 1
ATOM 4449 N N . GLN A 1 581 ? -9.298 -2.130 -19.357 1.00 98.25 581 GLN A N 1
ATOM 4450 C CA . GLN A 1 581 ? -8.964 -2.309 -20.773 1.00 98.25 581 GLN A CA 1
ATOM 4451 C C . GLN A 1 581 ? -9.454 -1.120 -21.616 1.00 98.25 581 GLN A C 1
ATOM 4453 O O . GLN A 1 581 ? -8.696 -0.615 -22.439 1.00 98.25 581 GLN A O 1
ATOM 4458 N N . GLU A 1 582 ? -10.676 -0.622 -21.388 1.00 97.94 582 GLU A N 1
ATOM 4459 C CA . GLU A 1 582 ? -11.201 0.569 -22.076 1.00 97.94 582 GLU A CA 1
ATOM 4460 C C . GLU A 1 582 ? -10.327 1.816 -21.823 1.00 97.94 582 GLU A C 1
ATOM 4462 O O . GLU A 1 582 ? -10.072 2.583 -22.753 1.00 97.94 582 GLU A O 1
ATOM 4467 N N . VAL A 1 583 ? -9.791 1.996 -20.608 1.00 96.75 583 VAL A N 1
ATOM 4468 C CA . VAL A 1 583 ? -8.797 3.046 -20.302 1.00 96.75 583 VAL A CA 1
ATOM 4469 C C . VAL A 1 583 ? -7.485 2.819 -21.062 1.00 96.75 583 VAL A C 1
ATOM 4471 O O . VAL A 1 583 ? -6.997 3.745 -21.712 1.00 96.75 583 VAL A O 1
ATOM 4474 N N . GLY A 1 584 ? -6.938 1.600 -21.045 1.00 97.06 584 GLY A N 1
ATOM 4475 C CA . GLY A 1 584 ? -5.716 1.256 -21.777 1.00 97.06 584 GLY A CA 1
ATOM 4476 C C . GLY A 1 584 ? -5.847 1.468 -23.290 1.00 97.06 584 GLY A C 1
ATOM 4477 O O . GLY A 1 584 ? -4.940 1.994 -23.933 1.00 97.06 584 GLY A O 1
ATOM 4478 N N . GLU A 1 585 ? -7.002 1.138 -23.870 1.00 98.12 585 GLU A N 1
ATOM 4479 C CA . GLU A 1 585 ? -7.291 1.383 -25.284 1.00 98.12 585 GLU A CA 1
ATOM 4480 C C . GLU A 1 585 ? -7.295 2.880 -25.629 1.00 98.12 585 GLU A C 1
ATOM 4482 O O . GLU A 1 585 ? -6.706 3.271 -26.639 1.00 98.12 585 GLU A O 1
ATOM 4487 N N . LEU A 1 586 ? -7.891 3.729 -24.787 1.00 97.25 586 LEU A N 1
ATOM 4488 C CA . LEU A 1 586 ? -7.885 5.183 -24.985 1.00 97.25 586 LEU A CA 1
ATOM 4489 C C . LEU A 1 586 ? -6.482 5.789 -24.804 1.00 97.25 586 LEU A C 1
ATOM 4491 O O . LEU A 1 586 ? -6.086 6.667 -25.570 1.00 97.25 586 LEU A O 1
ATOM 4495 N N . ILE A 1 587 ? -5.697 5.293 -23.843 1.00 96.81 587 ILE A N 1
ATOM 4496 C CA . ILE A 1 587 ? -4.282 5.663 -23.668 1.00 96.81 587 ILE A CA 1
ATOM 4497 C C . ILE A 1 587 ? -3.464 5.287 -24.913 1.00 96.81 587 ILE A C 1
ATOM 4499 O O . ILE A 1 587 ? -2.655 6.088 -25.392 1.00 96.81 587 ILE A O 1
ATOM 4503 N N . GLY A 1 588 ? -3.698 4.095 -25.468 1.00 96.00 588 GLY A N 1
ATOM 4504 C CA . GLY A 1 588 ? -3.089 3.650 -26.716 1.00 96.00 588 GLY A CA 1
ATOM 4505 C C . GLY A 1 588 ? -3.478 4.532 -27.909 1.00 96.00 588 GLY A C 1
ATOM 4506 O O . GLY A 1 588 ? -2.620 4.849 -28.729 1.00 96.00 588 GLY A O 1
ATOM 4507 N N . GLU A 1 589 ? -4.728 4.996 -27.996 1.00 95.56 589 GLU A N 1
ATOM 4508 C CA . GLU A 1 589 ? -5.185 5.905 -29.060 1.00 95.56 589 GLU A CA 1
ATOM 4509 C C . GLU A 1 589 ? -4.588 7.319 -28.930 1.00 95.56 589 GLU A C 1
ATOM 4511 O O . GLU A 1 589 ? -4.103 7.862 -29.928 1.00 95.56 589 GLU A O 1
ATOM 4516 N N . ASP A 1 590 ? -4.489 7.875 -27.717 1.00 95.75 590 ASP A N 1
ATOM 4517 C CA . ASP A 1 590 ? -3.754 9.125 -27.459 1.00 95.75 590 ASP A CA 1
ATOM 4518 C C . ASP A 1 590 ? -2.271 8.992 -27.870 1.00 95.75 590 ASP A C 1
ATOM 4520 O O . ASP A 1 590 ? -1.689 9.901 -28.475 1.00 95.75 590 ASP A O 1
ATOM 4524 N N . ALA A 1 591 ? -1.655 7.836 -27.594 1.00 95.06 591 ALA A N 1
ATOM 4525 C CA . ALA A 1 591 ? -0.278 7.519 -27.972 1.00 95.06 591 ALA A CA 1
ATOM 4526 C C . ALA A 1 591 ? -0.116 7.329 -29.496 1.00 95.06 591 ALA A C 1
ATOM 4528 O O . ALA A 1 591 ? 0.867 7.810 -30.079 1.00 95.06 591 ALA A O 1
ATOM 4529 N N . MET A 1 592 ? -1.106 6.733 -30.179 1.00 93.25 592 MET A N 1
ATOM 4530 C CA . MET A 1 592 ? -1.166 6.702 -31.646 1.00 93.25 592 MET A CA 1
ATOM 4531 C C . MET A 1 592 ? -1.170 8.123 -32.222 1.00 93.25 592 MET A C 1
ATOM 4533 O O . MET A 1 592 ? -0.360 8.451 -33.103 1.00 93.25 592 MET A O 1
ATOM 4537 N N . TRP A 1 593 ? -2.043 8.983 -31.684 1.00 93.56 593 TRP A N 1
ATOM 4538 C CA . TRP A 1 593 ? -2.208 10.371 -32.114 1.00 93.56 593 TRP A CA 1
ATOM 4539 C C . TRP A 1 593 ? -0.924 11.186 -31.915 1.00 93.56 593 TRP A C 1
ATOM 4541 O O . TRP A 1 593 ? -0.510 11.890 -32.840 1.00 93.56 593 TRP A O 1
ATOM 4551 N N . ALA A 1 594 ? -0.252 10.999 -30.771 1.00 93.88 594 ALA A N 1
ATOM 4552 C CA . ALA A 1 594 ? 1.021 11.630 -30.413 1.00 93.88 594 ALA A CA 1
ATOM 4553 C C . ALA A 1 594 ? 2.253 11.117 -31.170 1.00 93.88 594 ALA A C 1
ATOM 4555 O O . ALA A 1 594 ? 3.291 11.783 -31.173 1.00 93.88 594 ALA A O 1
ATOM 4556 N N . GLY A 1 595 ? 2.154 9.965 -31.837 1.00 92.44 595 GLY A N 1
ATOM 4557 C CA . GLY A 1 595 ? 3.274 9.382 -32.578 1.00 92.44 595 GLY A CA 1
ATOM 4558 C C . GLY A 1 595 ? 4.236 8.571 -31.727 1.00 92.44 595 GLY A C 1
ATOM 4559 O O . GLY A 1 595 ? 5.373 8.382 -32.149 1.00 92.44 595 GLY A O 1
ATOM 4560 N N . TYR A 1 596 ? 3.796 8.113 -30.556 1.00 94.62 596 TYR A N 1
ATOM 4561 C CA . TYR A 1 596 ? 4.581 7.202 -29.736 1.00 94.62 596 TYR A CA 1
ATOM 4562 C C . TYR A 1 596 ? 4.554 5.789 -30.336 1.00 94.62 596 TYR A C 1
ATOM 4564 O O . TYR A 1 596 ? 3.551 5.385 -30.937 1.00 94.62 596 TYR A O 1
ATOM 4572 N N . ALA A 1 597 ? 5.636 5.039 -30.133 1.00 95.38 597 ALA A N 1
ATOM 4573 C CA . ALA A 1 597 ? 5.659 3.581 -30.232 1.00 95.38 597 ALA A CA 1
ATOM 4574 C C . ALA A 1 597 ? 5.838 2.927 -28.853 1.00 95.38 597 ALA A C 1
ATOM 4576 O O . ALA A 1 597 ? 5.294 1.850 -28.647 1.00 95.38 597 ALA A O 1
ATOM 4577 N N . GLY A 1 598 ? 6.526 3.589 -27.912 1.00 95.88 598 GLY A N 1
ATOM 4578 C CA . GLY A 1 598 ? 6.719 3.108 -26.541 1.00 95.88 598 GLY A CA 1
ATOM 4579 C C . GLY A 1 598 ? 6.083 3.988 -25.457 1.00 95.88 598 GLY A C 1
ATOM 4580 O O . GLY A 1 598 ? 5.964 5.207 -25.609 1.00 95.88 598 GLY A O 1
ATOM 4581 N N . PHE A 1 599 ? 5.703 3.385 -24.332 1.00 95.88 599 PHE A N 1
ATOM 4582 C CA . PHE A 1 599 ? 4.981 4.052 -23.244 1.00 95.88 599 PHE A CA 1
ATOM 4583 C C . PHE A 1 599 ? 5.606 3.771 -21.868 1.00 95.88 599 PHE A C 1
ATOM 4585 O O . PHE A 1 599 ? 5.598 2.637 -21.403 1.00 95.88 599 PHE A O 1
ATOM 4592 N N . TYR A 1 600 ? 6.162 4.792 -21.201 1.00 95.31 600 TYR A N 1
ATOM 4593 C CA . TYR A 1 600 ? 6.848 4.663 -19.901 1.00 95.31 600 TYR A CA 1
ATOM 4594 C C . TYR A 1 600 ? 5.841 4.634 -18.735 1.00 95.31 600 TYR A C 1
ATOM 4596 O O . TYR A 1 600 ? 5.685 5.591 -17.957 1.00 95.31 600 TYR A O 1
ATOM 4604 N N . GLY A 1 601 ? 5.155 3.504 -18.647 1.00 88.31 601 GLY A N 1
ATOM 4605 C CA . GLY A 1 601 ? 4.123 3.109 -17.697 1.00 88.31 601 GLY A CA 1
ATOM 4606 C C . GLY A 1 601 ? 3.582 1.732 -18.116 1.00 88.31 601 GLY A C 1
ATOM 4607 O O . GLY A 1 601 ? 4.001 1.218 -19.147 1.00 88.31 601 GLY A O 1
ATOM 4608 N N . SER A 1 602 ? 2.657 1.125 -17.379 1.00 92.75 602 SER A N 1
ATOM 4609 C CA . SER A 1 602 ? 2.089 1.605 -16.110 1.00 92.75 602 SER A CA 1
ATOM 4610 C C . SER A 1 602 ? 3.048 1.398 -14.915 1.00 92.75 602 SER A C 1
ATOM 4612 O O . SER A 1 602 ? 4.193 0.980 -15.100 1.00 92.75 602 SER A O 1
ATOM 4614 N N . GLY A 1 603 ? 2.627 1.759 -13.695 1.00 96.38 603 GLY A N 1
ATOM 4615 C CA . GLY A 1 603 ? 3.417 1.590 -12.471 1.00 96.38 603 GLY A CA 1
ATOM 4616 C C . GLY A 1 603 ? 2.952 0.414 -11.595 1.00 96.38 603 GLY A C 1
ATOM 4617 O O . GLY A 1 603 ? 1.832 0.394 -11.099 1.00 96.38 603 GLY A O 1
ATOM 4618 N N . LEU A 1 604 ? 3.842 -0.551 -11.362 1.00 97.50 604 LEU A N 1
ATOM 4619 C CA . LEU A 1 604 ? 3.564 -1.862 -10.756 1.00 97.50 604 LEU A CA 1
ATOM 4620 C C . LEU A 1 604 ? 4.210 -2.048 -9.370 1.00 97.50 604 LEU A C 1
ATOM 4622 O O . LEU A 1 604 ? 4.136 -3.129 -8.785 1.00 97.50 604 LEU A O 1
ATOM 4626 N N . ASN A 1 605 ? 4.908 -1.044 -8.830 1.00 97.25 605 ASN A N 1
ATOM 4627 C CA . ASN A 1 605 ? 5.534 -1.199 -7.518 1.00 97.25 605 ASN A CA 1
ATOM 4628 C C . ASN A 1 605 ? 4.477 -1.222 -6.406 1.00 97.25 605 ASN A C 1
ATOM 4630 O O . ASN A 1 605 ? 3.612 -0.359 -6.319 1.00 97.25 605 ASN A O 1
ATOM 4634 N N . ILE A 1 606 ? 4.593 -2.210 -5.527 1.00 97.31 606 ILE A N 1
ATOM 4635 C CA . ILE A 1 606 ? 3.630 -2.488 -4.462 1.00 97.31 606 ILE A CA 1
ATOM 4636 C C . ILE A 1 606 ? 3.515 -1.309 -3.482 1.00 97.31 606 ILE A C 1
ATOM 4638 O O . ILE A 1 606 ? 4.530 -0.736 -3.075 1.00 97.31 606 ILE A O 1
ATOM 4642 N N . HIS A 1 607 ? 2.298 -0.999 -3.014 1.00 95.00 607 HIS A N 1
ATOM 4643 C CA . HIS A 1 607 ? 2.012 -0.036 -1.931 1.00 95.00 607 HIS A CA 1
ATOM 4644 C C . HIS A 1 607 ? 2.460 -0.545 -0.544 1.00 95.00 607 HIS A C 1
ATOM 4646 O O . HIS A 1 607 ? 1.766 -0.391 0.454 1.00 95.00 607 HIS A O 1
ATOM 4652 N N . ARG A 1 608 ? 3.658 -1.127 -0.452 1.00 90.88 608 ARG A N 1
ATOM 4653 C CA . ARG A 1 608 ? 4.254 -1.724 0.757 1.00 90.88 608 ARG A CA 1
ATOM 4654 C C . ARG A 1 608 ? 4.295 -0.764 1.962 1.00 90.88 608 ARG A C 1
ATOM 4656 O O . ARG A 1 608 ? 4.452 -1.191 3.105 1.00 90.88 608 ARG A O 1
ATOM 4663 N N . THR A 1 609 ? 4.206 0.543 1.723 1.00 79.25 609 THR A N 1
ATOM 4664 C CA . THR A 1 609 ? 4.100 1.563 2.766 1.00 79.25 609 THR A CA 1
ATOM 4665 C C . THR A 1 609 ? 3.294 2.773 2.270 1.00 79.25 609 THR A C 1
ATOM 4667 O O . THR A 1 609 ? 3.582 3.278 1.181 1.00 79.25 609 THR A O 1
ATOM 4670 N N . PRO A 1 610 ? 2.348 3.325 3.062 1.00 74.62 610 PRO A N 1
ATOM 4671 C CA . PRO A 1 610 ? 1.550 4.499 2.671 1.00 74.62 610 PRO A CA 1
ATOM 4672 C C . PRO A 1 610 ? 2.375 5.798 2.570 1.00 74.62 610 PRO A C 1
ATOM 4674 O O . PRO A 1 610 ? 1.858 6.852 2.217 1.00 74.62 610 PRO A O 1
ATOM 4677 N N . TYR A 1 611 ? 3.670 5.735 2.893 1.00 74.44 611 TYR A N 1
ATOM 4678 C CA . TYR A 1 611 ? 4.628 6.838 2.807 1.00 74.44 611 TYR A CA 1
ATOM 4679 C C . TYR A 1 611 ? 5.332 6.941 1.442 1.00 74.44 611 TYR A C 1
ATOM 4681 O O . TYR A 1 611 ? 6.089 7.889 1.213 1.00 74.44 611 TYR A O 1
ATOM 4689 N N . ALA A 1 612 ? 5.174 5.952 0.560 1.00 82.75 612 ALA A N 1
ATOM 4690 C CA . ALA A 1 612 ? 5.918 5.887 -0.690 1.00 82.75 612 ALA A CA 1
ATOM 4691 C C . ALA A 1 612 ? 5.411 6.943 -1.689 1.00 82.75 612 ALA A C 1
ATOM 4693 O O . ALA A 1 612 ? 4.296 6.862 -2.198 1.00 82.75 612 ALA A O 1
ATOM 4694 N N . GLY A 1 613 ? 6.248 7.941 -1.995 1.00 86.06 613 GLY A N 1
ATOM 4695 C CA . GLY A 1 613 ? 5.852 9.159 -2.723 1.00 86.06 613 GLY A CA 1
ATOM 4696 C C . GLY A 1 613 ? 5.328 8.978 -4.157 1.00 86.06 613 GLY A C 1
ATOM 4697 O O . GLY A 1 613 ? 4.903 9.958 -4.763 1.00 86.06 613 GLY A O 1
ATOM 4698 N N . ARG A 1 614 ? 5.346 7.753 -4.698 1.00 93.00 614 ARG A N 1
ATOM 4699 C CA . ARG A 1 614 ? 4.824 7.388 -6.027 1.00 93.00 614 ARG A CA 1
ATOM 4700 C C . ARG A 1 614 ? 3.646 6.403 -5.988 1.00 93.00 614 ARG A C 1
ATOM 4702 O O . ARG A 1 614 ? 3.192 5.972 -7.035 1.00 93.00 614 ARG A O 1
ATOM 4709 N N . VAL A 1 615 ? 3.069 6.134 -4.809 1.00 90.69 615 VAL A N 1
ATOM 4710 C CA . VAL A 1 615 ? 1.839 5.321 -4.635 1.00 90.69 615 VAL A CA 1
ATOM 4711 C C . VAL A 1 615 ? 0.686 5.760 -5.547 1.00 90.69 615 VAL A C 1
ATOM 4713 O O . VAL A 1 615 ? -0.098 4.922 -5.976 1.00 90.69 615 VAL A O 1
ATOM 4716 N N . PHE A 1 616 ? 0.608 7.045 -5.911 1.00 89.12 616 PHE A N 1
ATOM 4717 C CA . PHE A 1 616 ? -0.414 7.557 -6.831 1.00 89.12 616 PHE A CA 1
ATOM 4718 C C . PHE A 1 616 ? -0.316 6.986 -8.264 1.00 89.12 616 PHE A C 1
ATOM 4720 O O . PHE A 1 616 ? -1.344 6.884 -8.928 1.00 89.12 616 PHE A O 1
ATOM 4727 N N . GLU A 1 617 ? 0.883 6.618 -8.738 1.00 93.94 617 GLU A N 1
ATOM 4728 C CA . GLU A 1 617 ? 1.099 5.993 -10.057 1.00 93.94 617 GLU A CA 1
ATOM 4729 C C . GLU A 1 617 ? 1.195 4.460 -9.980 1.00 93.94 617 GLU A C 1
ATOM 4731 O O . GLU A 1 617 ? 1.553 3.817 -10.963 1.00 93.94 617 GLU A O 1
ATOM 4736 N N . TYR A 1 618 ? 0.872 3.876 -8.820 1.00 96.31 618 TYR A N 1
ATOM 4737 C CA . TYR A 1 618 ? 0.898 2.438 -8.543 1.00 96.31 618 TYR A CA 1
ATOM 4738 C C . TYR A 1 618 ? -0.506 1.916 -8.178 1.00 96.31 618 TYR A C 1
ATOM 4740 O O . TYR A 1 618 ? -1.336 2.683 -7.687 1.00 96.31 618 TYR A O 1
ATOM 4748 N N . TYR A 1 619 ? -0.780 0.619 -8.361 1.00 96.12 619 TYR A N 1
ATOM 4749 C CA . TYR A 1 619 ? -2.133 0.055 -8.196 1.00 96.12 619 TYR A CA 1
ATOM 4750 C C . TYR A 1 619 ? -2.510 -0.388 -6.770 1.00 96.12 619 TYR A C 1
ATOM 4752 O O . TYR A 1 619 ? -3.573 0.004 -6.294 1.00 96.12 619 TYR A O 1
ATOM 4760 N N . SER A 1 620 ? -1.715 -1.223 -6.088 1.00 96.19 620 SER A N 1
ATOM 4761 C CA . SER A 1 620 ? -2.138 -1.822 -4.807 1.00 96.19 620 SER A CA 1
ATOM 4762 C C . SER A 1 620 ? -0.986 -2.279 -3.903 1.00 96.19 620 SER A C 1
ATOM 4764 O O . SER A 1 620 ? 0.168 -2.370 -4.323 1.00 96.19 620 SER A O 1
ATOM 4766 N N . GLU A 1 621 ? -1.313 -2.614 -2.651 1.00 95.69 621 GLU A N 1
ATOM 4767 C CA . GLU A 1 621 ? -0.478 -3.430 -1.759 1.00 95.69 621 GLU A CA 1
ATOM 4768 C C . GLU A 1 621 ? -0.511 -4.929 -2.117 1.00 95.69 621 GLU A C 1
ATOM 4770 O O . GLU A 1 621 ? 0.410 -5.660 -1.753 1.00 95.69 621 GLU A O 1
ATOM 4775 N N . ASP A 1 622 ? -1.517 -5.385 -2.873 1.00 96.44 622 ASP A N 1
ATOM 4776 C CA . ASP A 1 622 ? -1.569 -6.748 -3.405 1.00 96.44 622 ASP A CA 1
ATOM 4777 C C . ASP A 1 622 ? -0.907 -6.852 -4.790 1.00 96.44 622 ASP A C 1
ATOM 4779 O O . ASP A 1 622 ? -1.246 -6.136 -5.739 1.00 96.44 622 ASP A O 1
ATOM 4783 N N . GLY A 1 623 ? 0.023 -7.800 -4.917 1.00 95.12 623 GLY A N 1
ATOM 4784 C CA . GLY A 1 623 ? 0.726 -8.094 -6.163 1.00 95.12 623 GLY A CA 1
ATOM 4785 C C . GLY A 1 623 ? -0.150 -8.767 -7.217 1.00 95.12 623 GLY A C 1
ATOM 4786 O O . GLY A 1 623 ? 0.073 -8.557 -8.410 1.00 95.12 623 GLY A O 1
ATOM 4787 N N . ILE A 1 624 ? -1.164 -9.542 -6.806 1.00 96.94 624 ILE A N 1
ATOM 4788 C CA . ILE A 1 624 ? -2.072 -10.213 -7.746 1.00 96.94 624 ILE A CA 1
ATOM 4789 C C . ILE A 1 624 ? -3.001 -9.183 -8.391 1.00 96.94 624 ILE A C 1
ATOM 4791 O O . ILE A 1 624 ? -3.053 -9.112 -9.615 1.00 96.94 624 ILE A O 1
ATOM 4795 N N . LEU A 1 625 ? -3.671 -8.340 -7.602 1.00 97.06 625 LEU A N 1
ATOM 4796 C CA . LEU A 1 625 ? -4.503 -7.246 -8.105 1.00 97.06 625 LEU A CA 1
ATOM 4797 C C . LEU A 1 625 ? -3.703 -6.293 -8.998 1.00 97.06 625 LEU A C 1
ATOM 4799 O O . LEU A 1 625 ? -4.163 -5.962 -10.086 1.00 97.06 625 LEU A O 1
ATOM 4803 N N . THR A 1 626 ? -2.499 -5.899 -8.570 1.00 98.12 626 THR A N 1
ATOM 4804 C CA . THR A 1 626 ? -1.611 -5.028 -9.357 1.00 98.12 626 THR A CA 1
ATOM 4805 C C . THR A 1 626 ? -1.341 -5.618 -10.744 1.00 98.12 626 THR A C 1
ATOM 4807 O O . THR A 1 626 ? -1.583 -4.950 -11.746 1.00 98.12 626 THR A O 1
ATOM 4810 N N . GLY A 1 627 ? -0.915 -6.884 -10.816 1.00 97.88 627 GLY A N 1
ATOM 4811 C CA . GLY A 1 627 ? -0.616 -7.531 -12.094 1.00 97.88 627 GLY A CA 1
ATOM 4812 C C . GLY A 1 627 ? -1.850 -7.896 -12.926 1.00 97.88 627 GLY A C 1
ATOM 4813 O O . GLY A 1 627 ? -1.776 -7.877 -14.151 1.00 97.88 627 GLY A O 1
ATOM 4814 N N . LEU A 1 628 ? -2.999 -8.197 -12.308 1.00 97.62 628 LEU A N 1
ATOM 4815 C CA . LEU A 1 628 ? -4.254 -8.441 -13.031 1.00 97.62 628 LEU A CA 1
ATOM 4816 C C . LEU A 1 628 ? -4.799 -7.161 -13.673 1.00 97.62 628 LEU A C 1
ATOM 4818 O O . LEU A 1 628 ? -5.183 -7.192 -14.836 1.00 97.62 628 LEU A O 1
ATOM 4822 N N . ILE A 1 629 ? -4.812 -6.041 -12.947 1.00 97.62 629 ILE A N 1
ATOM 4823 C CA . ILE A 1 629 ? -5.271 -4.748 -13.474 1.00 97.62 629 ILE A CA 1
ATOM 4824 C C . ILE A 1 629 ? -4.353 -4.307 -14.625 1.00 97.62 629 ILE A C 1
ATOM 4826 O O . ILE A 1 629 ? -4.830 -4.042 -15.728 1.00 97.62 629 ILE A O 1
ATOM 4830 N N . ASP A 1 630 ? -3.034 -4.339 -14.419 1.00 97.69 630 ASP A N 1
ATOM 4831 C CA . ASP A 1 630 ? -2.069 -3.964 -15.455 1.00 97.69 630 ASP A CA 1
ATOM 4832 C C . ASP A 1 630 ? -2.043 -4.924 -16.661 1.00 97.69 630 ASP A C 1
ATOM 4834 O O . ASP A 1 630 ? -1.778 -4.489 -17.779 1.00 97.69 630 ASP A O 1
ATOM 4838 N N . THR A 1 631 ? -2.398 -6.207 -16.493 1.00 98.50 631 THR A N 1
ATOM 4839 C CA . THR A 1 631 ? -2.607 -7.130 -17.630 1.00 98.50 631 THR A CA 1
ATOM 4840 C C . THR A 1 631 ? -3.612 -6.540 -18.623 1.00 98.50 631 THR A C 1
ATOM 4842 O O . THR A 1 631 ? -3.340 -6.488 -19.821 1.00 98.50 631 THR A O 1
ATOM 4845 N N . TYR A 1 632 ? -4.759 -6.054 -18.144 1.00 98.38 632 TYR A N 1
ATOM 4846 C CA . TYR A 1 632 ? -5.805 -5.520 -19.017 1.00 98.38 632 TYR A CA 1
ATOM 4847 C C . TYR A 1 632 ? -5.493 -4.116 -19.549 1.00 98.38 632 TYR A C 1
ATOM 4849 O O . TYR A 1 632 ? -5.793 -3.838 -20.711 1.00 98.38 632 TYR A O 1
ATOM 4857 N N . GLU A 1 633 ? -4.834 -3.256 -18.765 1.00 97.81 633 GLU A N 1
ATOM 4858 C CA . GLU A 1 633 ? -4.371 -1.950 -19.262 1.00 97.81 633 GLU A CA 1
ATOM 4859 C C . GLU A 1 633 ? -3.301 -2.134 -20.354 1.00 97.81 633 GLU A C 1
ATOM 4861 O O . GLU A 1 633 ? -3.382 -1.520 -21.421 1.00 97.81 633 GLU A O 1
ATOM 4866 N N . THR A 1 634 ? -2.371 -3.075 -20.151 1.00 98.12 634 THR A N 1
ATOM 4867 C CA . THR A 1 634 ? -1.357 -3.472 -21.138 1.00 98.12 634 THR A CA 1
ATOM 4868 C C . THR A 1 634 ? -1.992 -4.052 -22.405 1.00 98.12 634 THR A C 1
ATOM 4870 O O . THR A 1 634 ? -1.622 -3.626 -23.497 1.00 98.12 634 THR A O 1
ATOM 4873 N N . ILE A 1 635 ? -2.986 -4.948 -22.306 1.00 98.44 635 ILE A N 1
ATOM 4874 C CA . ILE A 1 635 ? -3.754 -5.429 -23.476 1.00 98.44 635 ILE A CA 1
ATOM 4875 C C . ILE A 1 635 ? -4.364 -4.245 -24.240 1.00 98.44 635 ILE A C 1
ATOM 4877 O O . ILE A 1 635 ? -4.230 -4.169 -25.464 1.00 98.44 635 ILE A O 1
ATOM 4881 N N . GLY A 1 636 ? -4.991 -3.304 -23.527 1.00 98.12 636 GLY A N 1
ATOM 4882 C CA . GLY A 1 636 ? -5.600 -2.117 -24.122 1.00 98.12 636 GLY A CA 1
ATOM 4883 C C . GLY A 1 636 ? -4.594 -1.268 -24.905 1.00 98.12 636 GLY A C 1
ATOM 4884 O O . GLY A 1 636 ? -4.824 -0.980 -26.081 1.00 98.12 636 GLY A O 1
ATOM 4885 N N . ILE A 1 637 ? -3.448 -0.934 -24.304 1.00 97.88 637 ILE A N 1
ATOM 4886 C CA . ILE A 1 637 ? -2.412 -0.100 -24.936 1.00 97.88 637 ILE A CA 1
ATOM 4887 C C . ILE A 1 637 ? -1.736 -0.844 -26.104 1.00 97.88 637 ILE A C 1
ATOM 4889 O O . ILE A 1 637 ? -1.644 -0.301 -27.212 1.00 97.88 637 ILE A O 1
ATOM 4893 N N . GLN A 1 638 ? -1.325 -2.104 -25.903 1.00 97.56 638 GLN A N 1
ATOM 4894 C CA . GLN A 1 638 ? -0.646 -2.897 -26.937 1.00 97.56 638 GLN A CA 1
ATOM 4895 C C . GLN A 1 638 ? -1.566 -3.213 -28.131 1.00 97.56 638 GLN A C 1
ATOM 4897 O O . GLN A 1 638 ? -1.076 -3.303 -29.258 1.00 97.56 638 GLN A O 1
ATOM 4902 N N . SER A 1 639 ? -2.897 -3.254 -27.951 1.00 97.75 639 SER A N 1
ATOM 4903 C CA . SER A 1 639 ? -3.860 -3.393 -29.063 1.00 97.75 639 SER A CA 1
ATOM 4904 C C . SER A 1 639 ? -3.763 -2.279 -30.119 1.00 97.75 639 SER A C 1
ATOM 4906 O O . SER A 1 639 ? -4.146 -2.477 -31.273 1.00 97.75 639 SER A O 1
ATOM 4908 N N . LYS A 1 640 ? -3.221 -1.112 -29.741 1.00 96.94 640 LYS A N 1
ATOM 4909 C CA . LYS A 1 640 ? -3.000 0.050 -30.616 1.00 96.94 640 LYS A CA 1
ATOM 4910 C C . LYS A 1 640 ? -1.570 0.086 -31.193 1.00 96.94 640 LYS A C 1
ATOM 4912 O O . LYS A 1 640 ? -1.155 1.082 -31.785 1.00 96.94 640 LYS A O 1
ATOM 4917 N N . GLY A 1 641 ? -0.805 -0.999 -31.025 1.00 95.12 641 GLY A N 1
ATOM 4918 C CA . GLY A 1 641 ? 0.565 -1.170 -31.522 1.00 95.12 641 GLY A CA 1
ATOM 4919 C C . GLY A 1 641 ? 1.642 -0.446 -30.706 1.00 95.12 641 GLY A C 1
ATOM 4920 O O . GLY A 1 641 ? 2.761 -0.289 -31.198 1.00 95.12 641 GLY A O 1
ATOM 4921 N N . VAL A 1 642 ? 1.315 0.026 -29.500 1.00 96.88 642 VAL A N 1
ATOM 4922 C CA . VAL A 1 642 ? 2.224 0.757 -28.603 1.00 96.88 642 VAL A CA 1
ATOM 4923 C C . VAL A 1 642 ? 2.749 -0.201 -27.534 1.00 96.88 642 VAL A C 1
ATOM 4925 O O . VAL A 1 642 ? 1.953 -0.751 -26.782 1.00 96.88 642 VAL A O 1
ATOM 4928 N N . TYR A 1 643 ? 4.065 -0.411 -27.450 1.00 97.56 643 TYR A N 1
ATOM 4929 C CA . TYR A 1 643 ? 4.653 -1.272 -26.419 1.00 97.56 643 TYR A CA 1
ATOM 4930 C C . TYR A 1 643 ? 4.728 -0.563 -25.062 1.00 97.56 643 TYR A C 1
ATOM 4932 O O . TYR A 1 643 ? 5.032 0.630 -24.953 1.00 97.56 643 TYR A O 1
ATOM 4940 N N . VAL A 1 644 ? 4.432 -1.329 -24.018 1.00 97.31 644 VAL A N 1
ATOM 4941 C CA . VAL A 1 644 ? 4.293 -0.868 -22.634 1.00 97.31 644 VAL A CA 1
ATOM 4942 C C . VAL A 1 644 ? 5.591 -1.174 -21.888 1.00 97.31 644 VAL A C 1
ATOM 4944 O O . VAL A 1 644 ? 6.144 -2.256 -22.058 1.00 97.31 644 VAL A O 1
ATOM 4947 N N . TYR A 1 645 ? 6.103 -0.212 -21.114 1.00 97.56 645 TYR A N 1
ATOM 4948 C CA . TYR A 1 645 ? 7.273 -0.377 -20.245 1.00 97.56 645 TYR A CA 1
ATOM 4949 C C . TYR A 1 645 ? 6.816 -0.440 -18.786 1.00 97.56 645 TYR A C 1
ATOM 4951 O O . TYR A 1 645 ? 6.876 0.553 -18.050 1.00 97.56 645 TYR A O 1
ATOM 4959 N N . ASN A 1 646 ? 6.363 -1.617 -18.370 1.00 97.75 646 ASN A N 1
ATOM 4960 C CA . ASN A 1 646 ? 5.844 -1.870 -17.030 1.00 97.75 646 ASN A CA 1
ATOM 4961 C C . ASN A 1 646 ? 6.975 -1.629 -15.998 1.00 97.75 646 ASN A C 1
ATOM 4963 O O . ASN A 1 646 ? 8.082 -2.164 -16.135 1.00 97.75 646 ASN A O 1
ATOM 4967 N N . LYS A 1 647 ? 6.758 -0.754 -15.000 1.00 97.38 647 LYS A N 1
ATOM 4968 C CA . LYS A 1 647 ? 7.853 -0.167 -14.188 1.00 97.38 647 LYS A CA 1
ATOM 4969 C C . LYS A 1 647 ? 7.547 -0.071 -12.685 1.00 97.38 647 LYS A C 1
ATOM 4971 O O . LYS A 1 647 ? 6.396 -0.040 -12.285 1.00 97.38 647 LYS A O 1
ATOM 4976 N N . HIS A 1 648 ? 8.522 0.050 -11.788 1.00 97.50 648 HIS A N 1
ATOM 4977 C CA . HIS A 1 648 ? 9.971 0.019 -11.989 1.00 97.50 648 HIS A CA 1
ATOM 4978 C C . HIS A 1 648 ? 10.492 -1.322 -11.475 1.00 97.50 648 HIS A C 1
ATOM 4980 O O . HIS A 1 648 ? 10.276 -1.678 -10.315 1.00 97.50 648 HIS A O 1
ATOM 4986 N N . PHE A 1 649 ? 11.148 -2.076 -12.342 1.00 97.94 649 PHE A N 1
ATOM 4987 C CA . PHE A 1 649 ? 11.500 -3.472 -12.136 1.00 97.94 649 PHE A CA 1
ATOM 4988 C C . PHE A 1 649 ? 12.854 -3.592 -11.398 1.00 97.94 649 PHE A C 1
ATOM 4990 O O . PHE A 1 649 ? 13.896 -3.277 -11.964 1.00 97.94 649 PHE A O 1
ATOM 4997 N N . ALA A 1 650 ? 12.931 -3.960 -10.116 1.00 94.69 650 ALA A N 1
ATOM 4998 C CA . ALA A 1 650 ? 11.871 -4.253 -9.145 1.00 94.69 650 ALA A CA 1
ATOM 4999 C C . ALA A 1 650 ? 12.201 -3.622 -7.768 1.00 94.69 650 ALA A C 1
ATOM 5001 O O . ALA A 1 650 ? 13.291 -3.092 -7.565 1.00 94.69 650 ALA A O 1
ATOM 5002 N N . LEU A 1 651 ? 11.277 -3.709 -6.799 1.00 94.94 651 LEU A N 1
ATOM 5003 C CA . LEU A 1 651 ? 11.442 -3.216 -5.411 1.00 94.94 651 LEU A CA 1
ATOM 5004 C C . LEU A 1 651 ? 11.655 -1.690 -5.235 1.00 94.94 651 LEU A C 1
ATOM 5006 O O . LEU A 1 651 ? 12.274 -1.254 -4.261 1.00 94.94 651 LEU A O 1
ATOM 5010 N N . ASN A 1 652 ? 11.101 -0.865 -6.132 1.00 94.88 652 ASN A N 1
ATOM 5011 C CA . ASN A 1 652 ? 11.129 0.602 -6.023 1.00 94.88 652 ASN A CA 1
ATOM 5012 C C . ASN A 1 652 ? 9.965 1.158 -5.172 1.00 94.88 652 ASN A C 1
ATOM 5014 O O . ASN A 1 652 ? 9.243 2.071 -5.580 1.00 94.88 652 ASN A O 1
ATOM 5018 N N . ASP A 1 653 ? 9.748 0.569 -3.993 1.00 92.44 653 ASP A N 1
ATOM 5019 C CA . ASP A 1 653 ? 8.684 0.946 -3.047 1.00 92.44 653 ASP A CA 1
ATOM 5020 C C . ASP A 1 653 ? 9.062 2.104 -2.098 1.00 92.44 653 ASP A C 1
ATOM 5022 O O . ASP A 1 653 ? 8.276 2.470 -1.225 1.00 92.44 653 ASP A O 1
ATOM 5026 N N . GLN A 1 654 ? 10.235 2.729 -2.260 1.00 90.62 654 GLN A N 1
ATOM 5027 C CA . GLN A 1 654 ? 10.662 3.858 -1.426 1.00 90.62 654 GLN A CA 1
ATOM 5028 C C . GLN A 1 654 ? 11.487 4.897 -2.204 1.00 90.62 654 GLN A C 1
ATOM 5030 O O . GLN A 1 654 ? 12.653 4.689 -2.524 1.00 90.62 654 GLN A O 1
ATOM 5035 N N . GLU A 1 655 ? 10.913 6.089 -2.380 1.00 90.75 655 GLU A N 1
ATOM 5036 C CA . GLU A 1 655 ? 11.567 7.225 -3.049 1.00 90.75 655 GLU A CA 1
ATOM 5037 C C . GLU A 1 655 ? 12.798 7.771 -2.307 1.00 90.75 655 GLU A C 1
ATOM 5039 O O . GLU A 1 655 ? 13.762 8.235 -2.925 1.00 90.75 655 GLU A O 1
ATOM 5044 N N . LEU A 1 656 ? 12.783 7.735 -0.969 1.00 86.12 656 LEU A N 1
ATOM 5045 C CA . LEU A 1 656 ? 13.873 8.265 -0.154 1.00 86.12 656 LEU A CA 1
ATOM 5046 C C . LEU A 1 656 ? 15.159 7.467 -0.406 1.00 86.12 656 LEU A C 1
ATOM 5048 O O . LEU A 1 656 ? 15.262 6.300 -0.034 1.00 86.12 656 LEU A O 1
ATOM 5052 N N . GLN A 1 657 ? 16.144 8.144 -1.004 1.00 87.38 657 GLN A N 1
ATOM 5053 C CA . GLN A 1 657 ? 17.438 7.587 -1.414 1.00 87.38 657 GLN A CA 1
ATOM 5054 C C . GLN A 1 657 ? 17.347 6.454 -2.456 1.00 87.38 657 GLN A C 1
ATOM 5056 O O . GLN A 1 657 ? 18.242 5.615 -2.495 1.00 87.38 657 GLN A O 1
ATOM 5061 N N . ARG A 1 658 ? 16.332 6.439 -3.338 1.00 89.81 658 ARG A N 1
ATOM 5062 C CA . ARG A 1 658 ? 16.119 5.360 -4.332 1.00 89.81 658 ARG A CA 1
ATOM 5063 C C . ARG A 1 658 ? 17.353 4.973 -5.176 1.00 89.81 658 ARG A C 1
ATOM 5065 O O . ARG A 1 658 ? 17.534 3.801 -5.455 1.00 89.81 658 ARG A O 1
ATOM 5072 N N . GLN A 1 659 ? 18.256 5.912 -5.483 1.00 86.12 659 GLN A N 1
ATOM 5073 C CA . GLN A 1 659 ? 19.539 5.682 -6.192 1.00 86.12 659 GLN A CA 1
ATOM 5074 C C . GLN A 1 659 ? 20.608 4.914 -5.375 1.00 86.12 659 GLN A C 1
ATOM 5076 O O . GLN A 1 659 ? 21.603 4.437 -5.919 1.00 86.12 659 GLN A O 1
ATOM 5081 N N . GLY A 1 660 ? 20.452 4.831 -4.051 1.00 77.62 660 GLY A N 1
ATOM 5082 C CA . GLY A 1 660 ? 21.398 4.198 -3.119 1.00 77.62 660 GLY A CA 1
ATOM 5083 C C . GLY A 1 660 ? 20.774 3.140 -2.203 1.00 77.62 660 GLY A C 1
ATOM 5084 O O . GLY A 1 660 ? 21.495 2.473 -1.466 1.00 77.62 660 GLY A O 1
ATOM 5085 N N . LEU A 1 661 ? 19.448 2.989 -2.225 1.00 88.62 661 LEU A N 1
ATOM 5086 C CA . LEU A 1 661 ? 18.707 2.084 -1.353 1.00 88.62 661 LEU A CA 1
ATOM 5087 C C . LEU A 1 661 ? 18.986 0.616 -1.703 1.00 88.62 661 LEU A C 1
ATOM 5089 O O . LEU A 1 661 ? 18.789 0.205 -2.844 1.00 88.62 661 LEU A O 1
ATOM 5093 N N . GLY A 1 662 ? 19.394 -0.172 -0.707 1.00 90.25 662 GLY A N 1
ATOM 5094 C CA . GLY A 1 662 ? 19.442 -1.632 -0.781 1.00 90.25 662 GLY A CA 1
ATOM 5095 C C . GLY A 1 662 ? 18.188 -2.256 -0.189 1.00 90.25 662 GLY A C 1
ATOM 5096 O O . GLY A 1 662 ? 18.050 -2.301 1.036 1.00 90.25 662 GLY A O 1
ATOM 5097 N N . THR A 1 663 ? 17.279 -2.742 -1.036 1.00 90.75 663 THR A N 1
ATOM 5098 C CA . THR A 1 663 ? 16.060 -3.419 -0.582 1.00 90.75 663 THR A CA 1
ATOM 5099 C C . THR A 1 663 ? 16.357 -4.899 -0.354 1.00 90.75 663 THR A C 1
ATOM 5101 O O . THR A 1 663 ? 16.588 -5.663 -1.291 1.00 90.75 663 THR A O 1
ATOM 5104 N N . TRP A 1 664 ? 16.369 -5.315 0.914 1.00 88.25 664 TRP A N 1
ATOM 5105 C CA . TRP A 1 664 ? 16.596 -6.705 1.317 1.00 88.25 664 TRP A CA 1
ATOM 5106 C C . TRP A 1 664 ? 15.258 -7.439 1.428 1.00 88.25 664 TRP A C 1
ATOM 5108 O O . TRP A 1 664 ? 14.553 -7.312 2.429 1.00 88.25 664 TRP A O 1
ATOM 5118 N N . CYS A 1 665 ? 14.913 -8.202 0.391 1.00 85.75 665 CYS A N 1
ATOM 5119 C CA . CYS A 1 665 ? 13.731 -9.063 0.351 1.00 85.75 665 CYS A CA 1
ATOM 5120 C C . CYS A 1 665 ? 14.153 -10.543 0.346 1.00 85.75 665 CYS A C 1
ATOM 5122 O O . CYS A 1 665 ? 15.268 -10.868 -0.060 1.00 85.75 665 CYS A O 1
ATOM 5124 N N . ASN A 1 666 ? 13.281 -11.442 0.810 1.00 88.12 666 ASN A N 1
ATOM 5125 C CA . ASN A 1 666 ? 13.490 -12.884 0.648 1.00 88.12 666 ASN A CA 1
ATOM 5126 C C . ASN A 1 666 ? 12.839 -13.364 -0.660 1.00 88.12 666 ASN A C 1
ATOM 5128 O O . ASN A 1 666 ? 11.912 -12.725 -1.157 1.00 88.12 666 ASN A O 1
ATOM 5132 N N . GLU A 1 667 ? 13.315 -14.482 -1.210 1.00 84.69 667 GLU A N 1
ATOM 5133 C CA . GLU A 1 667 ? 12.859 -14.985 -2.514 1.00 84.69 667 GLU A CA 1
ATOM 5134 C C . GLU A 1 667 ? 11.345 -15.253 -2.559 1.00 84.69 667 GLU A C 1
ATOM 5136 O O . GLU A 1 667 ? 10.704 -14.946 -3.560 1.00 84.69 667 GLU A O 1
ATOM 5141 N N . GLN A 1 668 ? 10.752 -15.757 -1.470 1.00 87.75 668 GLN A N 1
ATOM 5142 C CA . GLN A 1 668 ? 9.315 -16.027 -1.415 1.00 87.75 668 GLN A CA 1
ATOM 5143 C C . GLN A 1 668 ? 8.503 -14.733 -1.562 1.00 87.75 668 GLN A C 1
ATOM 5145 O O . GLN A 1 668 ? 7.696 -14.624 -2.477 1.00 87.75 668 GLN A O 1
ATOM 5150 N N . ALA A 1 669 ? 8.746 -13.731 -0.714 1.00 85.88 669 ALA A N 1
ATOM 5151 C CA . ALA A 1 669 ? 8.032 -12.455 -0.777 1.00 85.88 669 ALA A CA 1
ATOM 5152 C C . ALA A 1 669 ? 8.300 -11.716 -2.099 1.00 85.88 669 ALA A C 1
ATOM 5154 O O . ALA A 1 669 ? 7.387 -11.119 -2.669 1.00 85.88 669 ALA A O 1
ATOM 5155 N N . MET A 1 670 ? 9.534 -11.799 -2.612 1.00 94.31 670 MET A N 1
ATOM 5156 C CA . MET A 1 670 ? 9.916 -11.287 -3.929 1.00 94.31 670 MET A CA 1
ATOM 5157 C C . MET A 1 670 ? 9.040 -11.894 -5.034 1.00 94.31 670 MET A C 1
ATOM 5159 O O . MET A 1 670 ? 8.430 -11.146 -5.791 1.00 94.31 670 MET A O 1
ATOM 5163 N N . ARG A 1 671 ? 8.916 -13.227 -5.091 1.00 93.31 671 ARG A N 1
ATOM 5164 C CA . ARG A 1 671 ? 8.122 -13.946 -6.101 1.00 93.31 671 ARG A CA 1
ATOM 5165 C C . ARG A 1 671 ? 6.613 -13.776 -5.917 1.00 93.31 671 ARG A C 1
ATOM 5167 O O . ARG A 1 671 ? 5.924 -13.435 -6.869 1.00 93.31 671 ARG A O 1
ATOM 5174 N N . GLU A 1 672 ? 6.099 -14.003 -4.710 1.00 90.88 672 GLU A N 1
ATOM 5175 C CA . GLU A 1 672 ? 4.657 -14.061 -4.428 1.00 90.88 672 GLU A CA 1
ATOM 5176 C C . GLU A 1 672 ? 3.968 -12.689 -4.476 1.00 90.88 672 GLU A C 1
ATOM 5178 O O . GLU A 1 672 ? 2.775 -12.635 -4.770 1.00 90.88 672 GLU A O 1
ATOM 5183 N N . ILE A 1 673 ? 4.704 -11.597 -4.223 1.00 93.06 673 ILE A N 1
ATOM 5184 C CA . ILE A 1 673 ? 4.149 -10.237 -4.127 1.00 93.06 673 ILE A CA 1
ATOM 5185 C C . ILE A 1 673 ? 4.721 -9.319 -5.217 1.00 93.06 673 ILE A C 1
ATOM 5187 O O . ILE A 1 673 ? 3.992 -8.870 -6.097 1.00 93.06 673 ILE A O 1
ATOM 5191 N N . TYR A 1 674 ? 6.024 -9.024 -5.182 1.00 98.00 674 TYR A N 1
ATOM 5192 C CA . TYR A 1 674 ? 6.589 -7.933 -5.992 1.00 98.00 674 TYR A CA 1
ATOM 5193 C C . TYR A 1 674 ? 6.782 -8.305 -7.464 1.00 98.00 674 TYR A C 1
ATOM 5195 O O . TYR A 1 674 ? 6.488 -7.492 -8.333 1.00 98.00 674 TYR A O 1
ATOM 5203 N N . LEU A 1 675 ? 7.265 -9.516 -7.754 1.00 98.19 675 LEU A N 1
ATOM 5204 C CA . LEU A 1 675 ? 7.425 -10.016 -9.120 1.00 98.19 675 LEU A CA 1
ATOM 5205 C C . LEU A 1 675 ? 6.097 -10.506 -9.700 1.00 98.19 675 LEU A C 1
ATOM 5207 O O . LEU A 1 675 ? 5.883 -10.329 -10.892 1.00 98.19 675 LEU A O 1
ATOM 5211 N N . ARG A 1 676 ? 5.170 -11.012 -8.872 1.00 97.81 676 ARG A N 1
ATOM 5212 C CA . ARG A 1 676 ? 3.791 -11.362 -9.264 1.00 97.81 676 ARG A CA 1
ATOM 5213 C C . ARG A 1 676 ? 3.073 -10.223 -10.001 1.00 97.81 676 ARG A C 1
ATOM 5215 O O . ARG A 1 676 ? 2.354 -10.487 -10.962 1.00 97.81 676 ARG A O 1
ATOM 5222 N N . ALA A 1 677 ? 3.328 -8.972 -9.613 1.00 98.19 677 ALA A N 1
ATOM 5223 C CA . ALA A 1 677 ? 2.817 -7.799 -10.318 1.00 98.19 677 ALA A CA 1
ATOM 5224 C C . ALA A 1 677 ? 3.292 -7.708 -11.783 1.00 98.19 677 ALA A C 1
ATOM 5226 O O . ALA A 1 677 ? 2.508 -7.322 -12.639 1.00 98.19 677 ALA A O 1
ATOM 5227 N N . PHE A 1 678 ? 4.539 -8.093 -12.083 1.00 98.62 678 PHE A N 1
ATOM 5228 C CA . PHE A 1 678 ? 5.126 -8.072 -13.435 1.00 98.62 678 PHE A CA 1
ATOM 5229 C C . PHE A 1 678 ? 4.922 -9.401 -14.190 1.00 98.62 678 PHE A C 1
ATOM 5231 O O . PHE A 1 678 ? 4.799 -9.408 -15.409 1.00 98.62 678 PHE A O 1
ATOM 5238 N N . GLU A 1 679 ? 4.846 -10.528 -13.476 1.00 98.56 679 GLU A N 1
ATOM 5239 C CA . GLU A 1 679 ? 4.618 -11.873 -14.025 1.00 98.56 679 GLU A CA 1
ATOM 5240 C C . GLU A 1 679 ? 3.315 -11.937 -14.830 1.00 98.56 679 GLU A C 1
ATOM 5242 O O . GLU A 1 679 ? 3.288 -12.464 -15.938 1.00 98.56 679 GLU A O 1
ATOM 5247 N N . LEU A 1 680 ? 2.234 -11.369 -14.288 1.00 98.31 680 LEU A N 1
ATOM 5248 C CA . LEU A 1 680 ? 0.907 -11.432 -14.896 1.00 98.31 680 LEU A CA 1
ATOM 5249 C C . LEU A 1 680 ? 0.797 -10.676 -16.236 1.00 98.31 680 LEU A C 1
ATOM 5251 O O . LEU A 1 680 ? 0.357 -11.316 -17.191 1.00 98.31 680 LEU A O 1
ATOM 5255 N N . PRO A 1 681 ? 1.202 -9.399 -16.382 1.00 98.06 681 PRO A N 1
ATOM 5256 C CA . PRO A 1 681 ? 1.173 -8.722 -17.679 1.00 98.06 681 PRO A CA 1
ATOM 5257 C C . PRO A 1 681 ? 2.153 -9.350 -18.683 1.00 98.06 681 PRO A C 1
ATOM 5259 O O . PRO A 1 681 ? 1.809 -9.478 -19.856 1.00 98.06 681 PRO A O 1
ATOM 5262 N N . ILE A 1 682 ? 3.324 -9.838 -18.257 1.00 98.38 682 ILE A N 1
ATOM 5263 C CA . ILE A 1 682 ? 4.238 -10.557 -19.164 1.00 98.38 682 ILE A CA 1
ATOM 5264 C C . ILE A 1 682 ? 3.572 -11.835 -19.704 1.00 98.38 682 ILE A C 1
ATOM 5266 O O . ILE A 1 682 ? 3.491 -12.017 -20.916 1.00 98.38 682 ILE A O 1
ATOM 5270 N N . VAL A 1 683 ? 3.046 -12.696 -18.827 1.00 98.19 683 VAL A N 1
ATOM 5271 C CA . VAL A 1 683 ? 2.524 -14.022 -19.208 1.00 98.19 683 VAL A CA 1
ATOM 5272 C C . VAL A 1 683 ? 1.137 -13.960 -19.865 1.00 98.19 683 VAL A C 1
ATOM 5274 O O . VAL A 1 683 ? 0.844 -14.776 -20.737 1.00 98.19 683 VAL A O 1
ATOM 5277 N N . ASN A 1 684 ? 0.275 -13.016 -19.469 1.00 98.06 684 ASN A N 1
ATOM 5278 C CA . ASN A 1 684 ? -1.121 -12.951 -19.928 1.00 98.06 684 ASN A CA 1
ATOM 5279 C C . ASN A 1 684 ? -1.390 -11.860 -20.981 1.00 98.06 684 ASN A C 1
ATOM 5281 O O . ASN A 1 684 ? -2.332 -12.012 -21.758 1.00 98.06 684 ASN A O 1
ATOM 5285 N N . ALA A 1 685 ? -0.603 -10.776 -21.011 1.00 97.00 685 ALA A N 1
ATOM 5286 C CA . ALA A 1 685 ? -0.747 -9.676 -21.976 1.00 97.00 685 ALA A CA 1
ATOM 5287 C C . ALA A 1 685 ? 0.376 -9.615 -23.027 1.00 97.00 685 ALA A C 1
ATOM 5289 O O . ALA A 1 685 ? 0.317 -8.755 -23.907 1.00 97.00 685 ALA A O 1
ATOM 5290 N N . ASP A 1 686 ? 1.381 -10.501 -22.941 1.00 96.56 686 ASP A N 1
ATOM 5291 C CA . ASP A 1 686 ? 2.588 -10.474 -23.781 1.00 96.56 686 ASP A CA 1
ATOM 5292 C C . ASP A 1 686 ? 3.273 -9.090 -23.725 1.00 96.56 686 ASP A C 1
ATOM 5294 O O . ASP A 1 686 ? 3.573 -8.454 -24.741 1.00 96.56 686 ASP A O 1
ATOM 5298 N N . ALA A 1 687 ? 3.430 -8.572 -22.498 1.00 97.06 687 ALA A N 1
ATOM 5299 C CA . ALA A 1 687 ? 4.010 -7.259 -22.222 1.00 97.06 687 ALA A CA 1
ATOM 5300 C C . ALA A 1 687 ? 5.440 -7.158 -22.772 1.00 97.06 687 ALA A C 1
ATOM 5302 O O . ALA A 1 687 ? 6.332 -7.917 -22.378 1.00 97.06 687 ALA A O 1
ATOM 5303 N N . LYS A 1 688 ? 5.664 -6.227 -23.708 1.00 95.62 688 LYS A N 1
ATOM 5304 C CA . LYS A 1 688 ? 6.907 -6.205 -24.487 1.00 95.62 688 LYS A CA 1
ATOM 5305 C C . LYS A 1 688 ? 8.090 -5.524 -23.807 1.00 95.62 688 LYS A C 1
ATOM 5307 O O . LYS A 1 688 ? 9.212 -5.883 -24.153 1.00 95.62 688 LYS A O 1
ATOM 5312 N N . CYS A 1 689 ? 7.902 -4.605 -22.859 1.00 98.12 689 CYS A N 1
ATOM 5313 C CA . CYS A 1 689 ? 9.026 -3.929 -22.208 1.00 98.12 689 CYS A CA 1
ATOM 5314 C C . CYS A 1 689 ? 8.884 -3.830 -20.680 1.00 98.12 689 CYS A C 1
ATOM 5316 O O . CYS A 1 689 ? 7.792 -3.808 -20.124 1.00 98.12 689 CYS A O 1
ATOM 5318 N N . VAL A 1 690 ? 10.018 -3.684 -19.991 1.00 98.50 690 VAL A N 1
ATOM 5319 C CA . VAL A 1 690 ? 10.063 -3.252 -18.582 1.00 98.50 690 VAL A CA 1
ATOM 5320 C C . VAL A 1 690 ? 11.067 -2.119 -18.420 1.00 98.50 690 VAL A C 1
ATOM 5322 O O . VAL A 1 690 ? 12.035 -2.031 -19.175 1.00 98.50 690 VAL A O 1
ATOM 5325 N N . MET A 1 691 ? 10.859 -1.260 -17.424 1.00 98.50 691 MET A N 1
ATOM 5326 C CA . MET A 1 691 ? 11.830 -0.231 -17.037 1.00 98.50 691 MET A CA 1
ATOM 5327 C C . MET A 1 691 ? 12.445 -0.583 -15.679 1.00 98.50 691 MET A C 1
ATOM 5329 O O . MET A 1 691 ? 11.728 -0.668 -14.683 1.00 98.50 691 MET A O 1
ATOM 5333 N N . THR A 1 692 ? 13.759 -0.808 -15.624 1.00 97.50 692 THR A N 1
ATOM 5334 C CA . THR A 1 692 ? 14.473 -1.280 -14.429 1.00 97.50 692 THR A CA 1
ATOM 5335 C C . THR A 1 692 ? 14.704 -0.166 -13.416 1.00 97.50 692 THR A C 1
ATOM 5337 O O . THR A 1 692 ? 14.981 0.973 -13.787 1.00 97.50 692 THR A O 1
ATOM 5340 N N . ALA A 1 693 ? 14.626 -0.492 -12.130 1.00 95.62 693 ALA A N 1
ATOM 5341 C CA . ALA A 1 693 ? 14.620 0.492 -11.057 1.00 95.62 693 ALA A CA 1
ATOM 5342 C C . ALA A 1 693 ? 16.003 1.050 -10.665 1.00 95.62 693 ALA A C 1
ATOM 5344 O O . ALA A 1 693 ? 17.044 0.424 -10.865 1.00 95.62 693 ALA A O 1
ATOM 5345 N N . PHE A 1 694 ? 15.996 2.217 -10.010 1.00 94.75 694 PHE A N 1
ATOM 5346 C CA . PHE A 1 694 ? 17.176 2.839 -9.393 1.00 94.75 694 PHE A CA 1
ATOM 5347 C C . PHE A 1 694 ? 17.739 2.062 -8.189 1.00 94.75 694 PHE A C 1
ATOM 5349 O O . PHE A 1 694 ? 18.944 2.098 -7.933 1.00 94.75 694 PHE A O 1
ATOM 5356 N N . ASN A 1 695 ? 16.880 1.384 -7.422 1.00 94.12 695 ASN A N 1
ATOM 5357 C CA . ASN A 1 695 ? 17.283 0.713 -6.187 1.00 94.12 695 ASN A CA 1
ATOM 5358 C C . ASN A 1 695 ? 18.112 -0.552 -6.448 1.00 94.12 695 ASN A C 1
ATOM 5360 O O . ASN A 1 695 ? 18.163 -1.107 -7.550 1.00 94.12 695 ASN A O 1
ATOM 5364 N N . ARG A 1 696 ? 18.748 -1.033 -5.382 1.00 93.81 696 ARG A N 1
ATOM 5365 C CA . ARG A 1 696 ? 19.440 -2.319 -5.330 1.00 93.81 696 ARG A CA 1
ATOM 5366 C C . ARG A 1 696 ? 18.531 -3.402 -4.758 1.00 93.81 696 ARG A C 1
ATOM 5368 O O . ARG A 1 696 ? 17.683 -3.124 -3.907 1.00 93.81 696 ARG A O 1
ATOM 5375 N N . ILE A 1 697 ? 18.760 -4.636 -5.190 1.00 93.31 697 ILE A N 1
ATOM 5376 C CA . ILE A 1 697 ? 18.255 -5.857 -4.564 1.00 93.31 697 ILE A CA 1
ATOM 5377 C C . ILE A 1 697 ? 19.405 -6.383 -3.702 1.00 93.31 697 ILE A C 1
ATOM 5379 O O . ILE A 1 697 ? 20.451 -6.792 -4.206 1.00 93.31 697 ILE A O 1
ATOM 5383 N N . GLY A 1 698 ? 19.263 -6.265 -2.382 1.00 91.00 698 GLY A N 1
ATOM 5384 C CA . GLY A 1 698 ? 20.397 -6.385 -1.466 1.00 91.00 698 GLY A CA 1
ATOM 5385 C C . GLY A 1 698 ? 21.461 -5.318 -1.752 1.00 91.00 698 GLY A C 1
ATOM 5386 O O . GLY A 1 698 ? 21.264 -4.148 -1.419 1.00 91.00 698 GLY A O 1
ATOM 5387 N N . ALA A 1 699 ? 22.577 -5.721 -2.367 1.00 91.19 699 ALA A N 1
ATOM 5388 C CA . ALA A 1 699 ? 23.686 -4.840 -2.747 1.00 91.19 699 ALA A CA 1
ATOM 5389 C C . ALA A 1 699 ? 23.775 -4.545 -4.264 1.00 91.19 699 ALA A C 1
ATOM 5391 O O . ALA A 1 699 ? 24.278 -3.487 -4.647 1.00 91.19 699 ALA A O 1
ATOM 5392 N N . VAL A 1 700 ? 23.234 -5.423 -5.119 1.00 92.00 700 VAL A N 1
ATOM 5393 C CA . VAL A 1 700 ? 23.333 -5.337 -6.590 1.00 92.00 700 VAL A CA 1
ATOM 5394 C C . VAL A 1 700 ? 22.261 -4.397 -7.141 1.00 92.00 700 VAL A C 1
ATOM 5396 O O . VAL A 1 700 ? 21.099 -4.489 -6.749 1.00 92.00 700 VAL A O 1
ATOM 5399 N N . TRP A 1 701 ? 22.619 -3.477 -8.042 1.00 94.75 701 TRP A N 1
ATOM 5400 C CA . TRP A 1 701 ? 21.653 -2.570 -8.684 1.00 94.75 701 TRP A CA 1
ATOM 5401 C C . TRP A 1 701 ? 20.679 -3.351 -9.583 1.00 94.75 701 TRP A C 1
ATOM 5403 O O . TRP A 1 701 ? 21.102 -4.235 -10.323 1.00 94.75 701 TRP A O 1
ATOM 5413 N N . SER A 1 702 ? 19.379 -3.025 -9.535 1.00 95.06 702 SER A N 1
ATOM 5414 C CA . SER A 1 702 ? 18.328 -3.786 -10.236 1.00 95.06 702 SER A CA 1
ATOM 5415 C C . SER A 1 702 ? 18.571 -3.914 -11.744 1.00 95.06 702 SER A C 1
ATOM 5417 O O . SER A 1 702 ? 18.374 -4.993 -12.291 1.00 95.06 702 SER A O 1
ATOM 5419 N N . GLY A 1 703 ? 19.066 -2.856 -12.400 1.00 95.12 703 GLY A N 1
ATOM 5420 C CA . GLY A 1 703 ? 19.410 -2.866 -13.830 1.00 95.12 703 GLY A CA 1
ATOM 5421 C C . GLY A 1 703 ? 20.672 -3.663 -14.197 1.00 95.12 703 GLY A C 1
ATOM 5422 O O . GLY A 1 703 ? 20.965 -3.811 -15.377 1.00 95.12 703 GLY A O 1
ATOM 5423 N N . ALA A 1 704 ? 21.402 -4.202 -13.215 1.00 95.31 704 ALA A N 1
ATOM 5424 C CA . ALA A 1 704 ? 22.583 -5.052 -13.399 1.00 95.31 704 ALA A CA 1
ATOM 5425 C C . ALA A 1 704 ? 22.477 -6.404 -12.655 1.00 95.31 704 ALA A C 1
ATOM 5427 O O . ALA A 1 704 ? 23.484 -7.076 -12.444 1.00 95.31 704 ALA A O 1
ATOM 5428 N N . CYS A 1 705 ? 21.273 -6.815 -12.241 1.00 95.75 705 CYS A N 1
ATOM 5429 C CA . CYS A 1 705 ? 21.046 -8.092 -11.563 1.00 95.75 705 CYS A CA 1
ATOM 5430 C C . CYS A 1 705 ? 20.673 -9.187 -12.577 1.00 95.75 705 CYS A C 1
ATOM 5432 O O . CYS A 1 705 ? 19.539 -9.244 -13.051 1.00 95.75 705 CYS A O 1
ATOM 5434 N N . SER A 1 706 ? 21.625 -10.066 -12.897 1.00 96.31 706 SER A N 1
ATOM 5435 C CA . SER A 1 706 ? 21.471 -11.202 -13.825 1.00 96.31 706 SER A CA 1
ATOM 5436 C C . SER A 1 706 ? 20.320 -12.142 -13.458 1.00 96.31 706 SER A C 1
ATOM 5438 O O . SER A 1 706 ? 19.550 -12.565 -14.319 1.00 96.31 706 SER A O 1
ATOM 5440 N N . GLU A 1 707 ? 20.167 -12.423 -12.170 1.00 95.44 707 GLU A N 1
ATOM 5441 C CA . GLU A 1 707 ? 19.166 -13.324 -11.609 1.00 95.44 707 GLU A CA 1
ATOM 5442 C C . GLU A 1 707 ? 17.745 -12.756 -11.775 1.00 95.44 707 GLU A C 1
ATOM 5444 O O . GLU A 1 707 ? 16.781 -13.498 -11.956 1.00 95.44 707 GLU A O 1
ATOM 5449 N N . LEU A 1 708 ? 17.617 -11.424 -11.773 1.00 97.44 708 LEU A N 1
ATOM 5450 C CA . LEU A 1 708 ? 16.370 -10.720 -12.062 1.00 97.44 708 LEU A CA 1
ATOM 5451 C C . LEU A 1 708 ? 16.112 -10.636 -13.577 1.00 97.44 708 LEU A C 1
ATOM 5453 O O . LEU A 1 708 ? 15.015 -10.951 -14.032 1.00 97.44 708 LEU A O 1
ATOM 5457 N N . LEU A 1 709 ? 17.101 -10.171 -14.345 1.00 98.44 709 LEU A N 1
ATOM 5458 C CA . LEU A 1 709 ? 16.938 -9.704 -15.730 1.00 98.44 709 LEU A CA 1
ATOM 5459 C C . LEU A 1 709 ? 17.130 -10.783 -16.797 1.00 98.44 709 LEU A C 1
ATOM 5461 O O . LEU A 1 709 ? 16.562 -10.666 -17.880 1.00 98.44 709 LEU A O 1
ATOM 5465 N N . THR A 1 710 ? 17.900 -11.827 -16.502 1.00 97.69 710 THR A N 1
ATOM 5466 C CA . THR A 1 710 ? 18.080 -12.987 -17.379 1.00 97.69 710 THR A CA 1
ATOM 5467 C C . THR A 1 710 ? 17.358 -14.198 -16.805 1.00 97.69 710 THR A C 1
ATOM 5469 O O . THR A 1 710 ? 16.411 -14.668 -17.436 1.00 97.69 710 THR A O 1
ATOM 5472 N N . ASP A 1 711 ? 17.730 -14.677 -15.614 1.00 97.75 711 ASP A N 1
ATOM 5473 C CA . ASP A 1 711 ? 17.198 -15.950 -15.106 1.00 97.75 711 ASP A CA 1
ATOM 5474 C C . ASP A 1 711 ? 15.683 -15.877 -14.871 1.00 97.75 711 ASP A C 1
ATOM 5476 O O . ASP A 1 711 ? 14.941 -16.686 -15.427 1.00 97.75 711 ASP A O 1
ATOM 5480 N N . TRP A 1 712 ? 15.198 -14.872 -14.130 1.00 98.06 712 TRP A N 1
ATOM 5481 C CA . TRP A 1 712 ? 13.759 -14.708 -13.922 1.00 98.06 712 TRP A CA 1
ATOM 5482 C C . TRP A 1 712 ? 13.043 -14.093 -15.135 1.00 98.06 712 TRP A C 1
ATOM 5484 O O . TRP A 1 712 ? 12.157 -14.727 -15.704 1.00 98.06 712 TRP A O 1
ATOM 5494 N N . LEU A 1 713 ? 13.410 -12.881 -15.571 1.00 98.44 713 LEU A N 1
ATOM 5495 C CA . LEU A 1 713 ? 12.632 -12.127 -16.570 1.00 98.44 713 LEU A CA 1
ATOM 5496 C C . LEU A 1 713 ? 12.594 -12.790 -17.961 1.00 98.44 713 LEU A C 1
ATOM 5498 O O . LEU A 1 713 ? 11.553 -12.775 -18.621 1.00 98.44 713 LEU A O 1
ATOM 5502 N N . ARG A 1 714 ? 13.711 -13.380 -18.410 1.00 97.12 714 ARG A N 1
ATOM 5503 C CA . ARG A 1 714 ? 13.799 -14.080 -19.705 1.00 97.12 714 ARG A CA 1
ATOM 5504 C C . ARG A 1 714 ? 13.555 -15.583 -19.533 1.00 97.12 714 ARG A C 1
ATOM 5506 O O . ARG A 1 714 ? 12.821 -16.164 -20.325 1.00 97.12 714 ARG A O 1
ATOM 5513 N N . GLY A 1 715 ? 14.151 -16.206 -18.512 1.00 97.44 715 GLY A N 1
ATOM 5514 C CA . GLY A 1 715 ? 14.129 -17.660 -18.312 1.00 97.44 715 GLY A CA 1
ATOM 5515 C C . GLY A 1 715 ? 12.855 -18.226 -17.672 1.00 97.44 715 GLY A C 1
ATOM 5516 O O . GLY A 1 715 ? 12.410 -19.297 -18.083 1.00 97.44 715 GLY A O 1
ATOM 5517 N N . GLU A 1 716 ? 12.256 -17.533 -16.698 1.00 97.69 716 GLU A N 1
ATOM 5518 C CA . GLU A 1 716 ? 11.023 -17.975 -16.024 1.00 97.69 716 GLU A CA 1
ATOM 5519 C C . GLU A 1 716 ? 9.763 -17.284 -16.565 1.00 97.69 716 GLU A C 1
ATOM 5521 O O . GLU A 1 716 ? 8.791 -17.961 -16.896 1.00 97.69 716 GLU A O 1
ATOM 5526 N N . ALA A 1 717 ? 9.773 -15.951 -16.669 1.00 97.31 717 ALA A N 1
ATOM 5527 C CA . ALA A 1 717 ? 8.624 -15.161 -17.118 1.00 97.31 717 ALA A CA 1
ATOM 5528 C C . ALA A 1 717 ? 8.473 -15.123 -18.653 1.00 97.31 717 ALA A C 1
ATOM 5530 O O . ALA A 1 717 ? 7.382 -14.864 -19.152 1.00 97.31 717 ALA A O 1
ATOM 5531 N N . GLY A 1 718 ? 9.540 -15.411 -19.411 1.00 96.88 718 GLY A N 1
ATOM 5532 C CA . GLY A 1 718 ? 9.482 -15.582 -20.870 1.00 96.88 718 GLY A CA 1
ATOM 5533 C C . GLY A 1 718 ? 9.356 -14.294 -21.695 1.00 96.88 718 GLY A C 1
ATOM 5534 O O . GLY A 1 718 ? 8.975 -14.359 -22.862 1.00 96.88 718 GLY A O 1
ATOM 5535 N N . MET A 1 719 ? 9.663 -13.123 -21.125 1.00 97.88 719 MET A N 1
ATOM 5536 C CA . MET A 1 719 ? 9.519 -11.827 -21.803 1.00 97.88 719 MET A CA 1
ATOM 5537 C C . MET A 1 719 ? 10.455 -11.709 -23.023 1.00 97.88 719 MET A C 1
ATOM 5539 O O . MET A 1 719 ? 11.674 -11.635 -22.859 1.00 97.88 719 MET A O 1
ATOM 5543 N N . THR A 1 720 ? 9.884 -11.620 -24.232 1.00 95.06 720 THR A N 1
ATOM 5544 C CA . THR A 1 720 ? 10.617 -11.611 -25.522 1.00 95.06 720 THR A CA 1
ATOM 5545 C C . THR A 1 720 ? 11.114 -10.239 -25.987 1.00 95.06 720 THR A C 1
ATOM 5547 O O . THR A 1 720 ? 12.011 -10.167 -26.824 1.00 95.06 720 THR A O 1
ATOM 5550 N N . GLY A 1 721 ? 10.544 -9.144 -25.478 1.00 96.81 721 GLY A N 1
ATOM 5551 C CA . GLY A 1 721 ? 11.011 -7.794 -25.797 1.00 96.81 721 GLY A CA 1
ATOM 5552 C C . GLY A 1 721 ? 12.106 -7.289 -24.852 1.00 96.81 721 GLY A C 1
ATOM 5553 O O . GLY A 1 721 ? 12.819 -8.082 -24.233 1.00 96.81 721 GLY A O 1
ATOM 5554 N N . PHE A 1 722 ? 12.291 -5.969 -24.762 1.00 97.81 722 PHE A N 1
ATOM 5555 C CA . PHE A 1 722 ? 13.509 -5.368 -24.200 1.00 97.81 722 PHE A CA 1
ATOM 5556 C C . PHE A 1 722 ? 13.307 -4.626 -22.869 1.00 97.81 722 PHE A C 1
ATOM 5558 O O . PHE A 1 722 ? 12.250 -4.066 -22.586 1.00 97.81 722 PHE A O 1
ATOM 5565 N N . ALA A 1 723 ? 14.341 -4.625 -22.029 1.00 98.38 723 ALA A N 1
ATOM 5566 C CA . ALA A 1 723 ? 14.389 -3.848 -20.791 1.00 98.38 723 ALA A CA 1
ATOM 5567 C C . ALA A 1 723 ? 15.145 -2.519 -20.993 1.00 98.38 723 ALA A C 1
ATOM 5569 O O . ALA A 1 723 ? 16.164 -2.486 -21.684 1.00 98.38 723 ALA A O 1
ATOM 5570 N N . VAL A 1 724 ? 14.648 -1.435 -20.388 1.00 97.19 724 VAL A N 1
ATOM 5571 C CA . VAL A 1 724 ? 15.299 -0.110 -20.355 1.00 97.19 724 VAL A CA 1
ATOM 5572 C C . VAL A 1 724 ? 15.643 0.293 -18.922 1.00 97.19 724 VAL A C 1
ATOM 5574 O O . VAL A 1 724 ? 14.940 -0.101 -17.995 1.00 97.19 724 VAL A O 1
ATOM 5577 N N . THR A 1 725 ? 16.655 1.131 -18.697 1.00 95.00 725 THR A N 1
ATOM 5578 C CA . THR A 1 725 ? 16.839 1.751 -17.369 1.00 95.00 725 THR A CA 1
ATOM 5579 C C . THR A 1 725 ? 15.739 2.783 -17.061 1.00 95.00 725 THR A C 1
ATOM 5581 O O . THR A 1 725 ? 15.206 3.413 -17.970 1.00 95.00 725 THR A O 1
ATOM 5584 N N . ASP A 1 726 ? 15.437 3.051 -15.784 1.00 93.25 726 ASP A N 1
ATOM 5585 C CA . ASP A 1 726 ? 14.963 4.394 -15.387 1.00 93.25 726 ASP A CA 1
ATOM 5586 C C . ASP A 1 726 ? 16.066 5.431 -15.731 1.00 93.25 726 ASP A C 1
ATOM 5588 O O . ASP A 1 726 ? 17.209 5.053 -16.017 1.00 93.25 726 ASP A O 1
ATOM 5592 N N . MET A 1 727 ? 15.744 6.726 -15.758 1.00 88.69 727 MET A N 1
ATOM 5593 C CA . MET A 1 727 ? 16.613 7.780 -16.307 1.00 88.69 727 MET A CA 1
ATOM 5594 C C . MET A 1 727 ? 18.050 7.693 -15.764 1.00 88.69 727 MET A C 1
ATOM 5596 O O . MET A 1 727 ? 18.271 7.844 -14.566 1.00 88.69 727 MET A O 1
ATOM 5600 N N . TYR A 1 728 ? 19.033 7.463 -16.641 1.00 82.94 728 TYR A N 1
ATOM 5601 C CA . TYR A 1 728 ? 20.384 7.041 -16.242 1.00 82.94 728 TYR A CA 1
ATOM 5602 C C . TYR A 1 728 ? 21.099 8.109 -15.390 1.00 82.94 728 TYR A C 1
ATOM 5604 O O . TYR A 1 728 ? 21.517 9.153 -15.899 1.00 82.94 728 TYR A O 1
ATOM 5612 N N . GLU A 1 729 ? 21.259 7.854 -14.086 1.00 77.12 729 GLU A N 1
ATOM 5613 C CA . GLU A 1 729 ? 21.709 8.853 -13.110 1.00 77.12 729 GLU A CA 1
ATOM 5614 C C . GLU A 1 729 ? 22.628 8.263 -12.020 1.00 77.12 729 GLU A C 1
ATOM 5616 O O . GLU A 1 729 ? 22.189 7.563 -11.102 1.00 77.12 729 GLU A O 1
ATOM 5621 N N . GLY A 1 730 ? 23.911 8.642 -12.077 1.00 70.25 730 GLY A N 1
ATOM 5622 C CA . GLY A 1 730 ? 24.919 8.383 -11.043 1.00 70.25 730 GLY A CA 1
ATOM 5623 C C . GLY A 1 730 ? 25.931 7.283 -11.385 1.00 70.25 730 GLY A C 1
ATOM 5624 O O . GLY A 1 730 ? 25.652 6.355 -12.137 1.00 70.25 730 GLY A O 1
ATOM 5625 N N . ASP A 1 731 ? 27.117 7.372 -10.775 1.00 75.94 731 ASP A N 1
ATOM 5626 C CA . ASP A 1 731 ? 28.313 6.575 -11.118 1.00 75.94 731 ASP A CA 1
ATOM 5627 C C . ASP A 1 731 ? 28.224 5.064 -10.787 1.00 75.94 731 ASP A C 1
ATOM 5629 O O . ASP A 1 731 ? 29.204 4.340 -10.947 1.00 75.94 731 ASP A O 1
ATOM 5633 N N . TYR A 1 732 ? 27.078 4.581 -10.295 1.00 83.62 732 TYR A N 1
ATOM 5634 C CA . TYR A 1 732 ? 26.829 3.166 -9.972 1.00 83.62 732 TYR A CA 1
ATOM 5635 C C . TYR A 1 732 ? 26.028 2.425 -11.055 1.00 83.62 732 TYR A C 1
ATOM 5637 O O . TYR A 1 732 ? 26.014 1.195 -11.058 1.00 83.62 732 TYR A O 1
ATOM 5645 N N . MET A 1 733 ? 25.360 3.150 -11.959 1.00 87.81 733 MET A N 1
ATOM 5646 C CA . MET A 1 733 ? 24.738 2.570 -13.151 1.00 87.81 733 MET A CA 1
ATOM 5647 C C . MET A 1 733 ? 25.840 2.367 -14.195 1.00 87.81 733 MET A C 1
ATOM 5649 O O . MET A 1 733 ? 26.676 3.254 -14.400 1.00 87.81 733 MET A O 1
ATOM 5653 N N . SER A 1 734 ? 25.895 1.194 -14.831 1.00 87.94 734 SER A N 1
ATOM 5654 C CA . SER A 1 734 ? 27.067 0.786 -15.615 1.00 87.94 734 SER A CA 1
ATOM 5655 C C . SER A 1 734 ? 26.693 0.005 -16.878 1.00 87.94 734 SER A C 1
ATOM 5657 O O . SER A 1 734 ? 26.434 -1.196 -16.817 1.00 87.94 734 SER A O 1
ATOM 5659 N N . LYS A 1 735 ? 26.758 0.678 -18.036 1.00 87.44 735 LYS A N 1
ATOM 5660 C CA . LYS A 1 735 ? 26.448 0.125 -19.371 1.00 87.44 735 LYS A CA 1
ATOM 5661 C C . LYS A 1 735 ? 27.011 -1.278 -19.693 1.00 87.44 735 LYS A C 1
ATOM 5663 O O . LYS A 1 735 ? 26.267 -2.083 -20.246 1.00 87.44 735 LYS A O 1
ATOM 5668 N N . PRO A 1 736 ? 28.276 -1.644 -19.383 1.00 90.12 736 PRO A N 1
ATOM 5669 C CA . PRO A 1 736 ? 28.740 -3.015 -19.622 1.00 90.12 736 PRO A CA 1
ATOM 5670 C C . PRO A 1 736 ? 28.062 -4.048 -18.711 1.00 90.12 736 PRO A C 1
ATOM 5672 O O . PRO A 1 736 ? 27.808 -5.158 -19.162 1.00 90.12 736 PRO A O 1
ATOM 5675 N N . HIS A 1 737 ? 27.741 -3.699 -17.463 1.00 93.56 737 HIS A N 1
ATOM 5676 C CA . HIS A 1 737 ? 27.077 -4.606 -16.525 1.00 93.56 737 HIS A CA 1
ATOM 5677 C C . HIS A 1 737 ? 25.581 -4.746 -16.822 1.00 93.56 737 HIS A C 1
ATOM 5679 O O . HIS A 1 737 ? 25.052 -5.848 -16.732 1.00 93.56 737 HIS A O 1
ATOM 5685 N N . GLU A 1 738 ? 24.910 -3.661 -17.225 1.00 93.19 738 GLU A N 1
ATOM 5686 C CA . GLU A 1 738 ? 23.473 -3.684 -17.528 1.00 93.19 738 GLU A CA 1
ATOM 5687 C C . GLU A 1 738 ? 23.174 -4.603 -18.725 1.00 93.19 738 GLU A C 1
ATOM 5689 O O . GLU A 1 738 ? 22.355 -5.517 -18.611 1.00 93.19 738 GLU A O 1
ATOM 5694 N N . VAL A 1 739 ? 23.942 -4.478 -19.818 1.00 95.25 739 VAL A N 1
ATOM 5695 C CA . VAL A 1 739 ? 23.766 -5.322 -21.011 1.00 95.25 739 VAL A CA 1
ATOM 5696 C C . VAL A 1 739 ? 24.156 -6.782 -20.756 1.00 95.25 739 VAL A C 1
ATOM 5698 O O . VAL A 1 739 ? 23.493 -7.686 -21.256 1.00 95.25 739 VAL A O 1
ATOM 5701 N N . LEU A 1 740 ? 25.179 -7.041 -19.929 1.00 96.81 740 LEU A N 1
ATOM 5702 C CA . LEU A 1 740 ? 25.556 -8.403 -19.527 1.00 96.81 740 LEU A CA 1
ATOM 5703 C C . LEU A 1 740 ? 24.514 -9.068 -18.611 1.00 96.81 740 LEU A C 1
ATOM 5705 O O . LEU A 1 740 ? 24.350 -10.283 -18.680 1.00 96.81 740 LEU A O 1
ATOM 5709 N N . ALA A 1 741 ? 23.804 -8.296 -17.783 1.00 97.38 741 ALA A N 1
ATOM 5710 C CA . ALA A 1 741 ? 22.718 -8.799 -16.942 1.00 97.38 741 ALA A CA 1
ATOM 5711 C C . ALA A 1 741 ? 21.414 -9.044 -17.724 1.00 97.38 741 ALA A C 1
ATOM 5713 O O . ALA A 1 741 ? 20.593 -9.857 -17.296 1.00 97.38 741 ALA A O 1
ATOM 5714 N N . GLY A 1 742 ? 21.224 -8.367 -18.862 1.00 97.19 742 GLY A N 1
ATOM 5715 C CA . GLY A 1 742 ? 20.028 -8.460 -19.705 1.00 97.19 742 GLY A CA 1
ATOM 5716 C C . GLY A 1 742 ? 19.132 -7.215 -19.700 1.00 97.19 742 GLY A C 1
ATOM 5717 O O . GLY A 1 742 ? 18.009 -7.294 -20.195 1.00 97.19 742 GLY A O 1
ATOM 5718 N N . ASN A 1 743 ? 19.605 -6.081 -19.167 1.00 97.38 743 ASN A N 1
ATOM 5719 C CA . ASN A 1 743 ? 19.002 -4.773 -19.417 1.00 97.38 743 ASN A CA 1
ATOM 5720 C C . ASN A 1 743 ? 19.537 -4.212 -20.743 1.00 97.38 743 ASN A C 1
ATOM 5722 O O . ASN A 1 743 ? 20.731 -3.967 -20.894 1.00 97.38 743 ASN A O 1
ATOM 5726 N N . ASP A 1 744 ? 18.651 -4.022 -21.713 1.00 97.56 744 ASP A N 1
ATOM 5727 C CA . ASP A 1 744 ? 19.022 -3.995 -23.126 1.00 97.56 744 ASP A CA 1
ATOM 5728 C C . ASP A 1 744 ? 19.391 -2.595 -23.657 1.00 97.56 744 ASP A C 1
ATOM 5730 O O . ASP A 1 744 ? 20.080 -2.491 -24.674 1.00 97.56 744 ASP A O 1
ATOM 5734 N N . ILE A 1 745 ? 18.939 -1.518 -22.997 1.00 92.69 745 ILE A N 1
ATOM 5735 C CA . ILE A 1 745 ? 19.194 -0.127 -23.414 1.00 92.69 745 ILE A CA 1
ATOM 5736 C C . ILE A 1 745 ? 19.101 0.875 -22.231 1.00 92.69 745 ILE A C 1
ATOM 5738 O O . ILE A 1 745 ? 18.287 0.682 -21.326 1.00 92.69 745 ILE A O 1
ATOM 5742 N N . PRO A 1 746 ? 19.894 1.965 -22.194 1.00 90.94 746 PRO A N 1
ATOM 5743 C CA . PRO A 1 746 ? 19.779 3.004 -21.163 1.00 90.94 746 PRO A CA 1
ATOM 5744 C C . PRO A 1 746 ? 18.888 4.188 -21.583 1.00 90.94 746 PRO A C 1
ATOM 5746 O O . PRO A 1 746 ? 19.060 4.736 -22.676 1.00 90.94 746 PRO A O 1
ATOM 5749 N N . ASP A 1 747 ? 18.019 4.672 -20.683 1.00 89.38 747 ASP A N 1
ATOM 5750 C CA . ASP A 1 747 ? 17.271 5.942 -20.819 1.00 89.38 747 ASP A CA 1
ATOM 5751 C C . ASP A 1 747 ? 18.234 7.134 -20.636 1.00 89.38 747 ASP A C 1
ATOM 5753 O O . ASP A 1 747 ? 18.289 7.792 -19.595 1.00 89.38 747 ASP A O 1
ATOM 5757 N N . ASN A 1 748 ? 19.097 7.345 -21.637 1.00 79.88 748 ASN A N 1
ATOM 5758 C CA . ASN A 1 748 ? 20.186 8.321 -21.607 1.00 79.88 748 ASN A CA 1
ATOM 5759 C C . ASN A 1 748 ? 20.469 8.977 -22.980 1.00 79.88 748 ASN A C 1
ATOM 5761 O O . ASN A 1 748 ? 20.297 8.357 -24.033 1.00 79.88 748 ASN A O 1
ATOM 5765 N N . PHE A 1 749 ? 20.931 10.234 -22.970 1.00 64.00 749 PHE A N 1
ATOM 5766 C CA . PHE A 1 749 ? 21.519 10.887 -24.144 1.00 64.00 749 PHE A CA 1
ATOM 5767 C C . PHE A 1 749 ? 22.958 10.382 -24.371 1.00 64.00 749 PHE A C 1
ATOM 5769 O O . PHE A 1 749 ? 23.712 10.245 -23.401 1.00 64.00 749 PHE A O 1
ATOM 5776 N N . PRO A 1 750 ? 23.392 10.202 -25.633 1.00 53.03 750 PRO A N 1
ATOM 5777 C CA . PRO A 1 750 ? 24.738 9.729 -25.934 1.00 53.03 750 PRO A CA 1
ATOM 5778 C C . PRO A 1 750 ? 25.811 10.702 -25.435 1.00 53.03 750 PRO A C 1
ATOM 5780 O O . PRO A 1 750 ? 25.693 11.919 -25.603 1.00 53.03 750 PRO A O 1
ATOM 5783 N N . GLY A 1 751 ? 26.869 10.161 -24.828 1.00 49.06 751 GLY A N 1
ATOM 5784 C CA . GLY A 1 751 ? 27.964 10.949 -24.251 1.00 49.06 751 GLY A CA 1
ATOM 5785 C C . GLY A 1 751 ? 27.673 11.556 -22.871 1.00 49.06 751 GLY A C 1
ATOM 5786 O O . GLY A 1 751 ? 28.477 12.350 -22.378 1.00 49.06 751 GLY A O 1
ATOM 5787 N N . THR A 1 752 ? 26.565 11.189 -22.221 1.00 47.84 752 THR A N 1
ATOM 5788 C CA . THR A 1 752 ? 26.294 11.555 -20.821 1.00 47.84 752 THR A CA 1
ATOM 5789 C C . THR A 1 752 ? 26.794 10.445 -19.894 1.00 47.84 752 THR A C 1
ATOM 5791 O O . THR A 1 752 ? 26.303 9.322 -19.969 1.00 47.84 752 THR A O 1
ATOM 5794 N N . THR A 1 753 ? 27.781 10.772 -19.050 1.00 46.44 753 THR A N 1
ATOM 5795 C CA . THR A 1 753 ? 28.325 10.003 -17.901 1.00 46.44 753 THR A CA 1
ATOM 5796 C C . THR A 1 753 ? 27.968 8.509 -17.808 1.00 46.44 753 THR A C 1
ATOM 5798 O O . THR A 1 753 ? 26.877 8.149 -17.378 1.00 46.44 753 THR A O 1
ATOM 5801 N N . GLY A 1 754 ? 28.946 7.644 -18.097 1.00 43.31 754 GLY A N 1
ATOM 5802 C CA . GLY A 1 754 ? 28.870 6.196 -17.833 1.00 43.31 754 GLY A CA 1
ATOM 5803 C C . GLY A 1 754 ? 30.063 5.399 -18.382 1.00 43.31 754 GLY A C 1
ATOM 5804 O O . GLY A 1 754 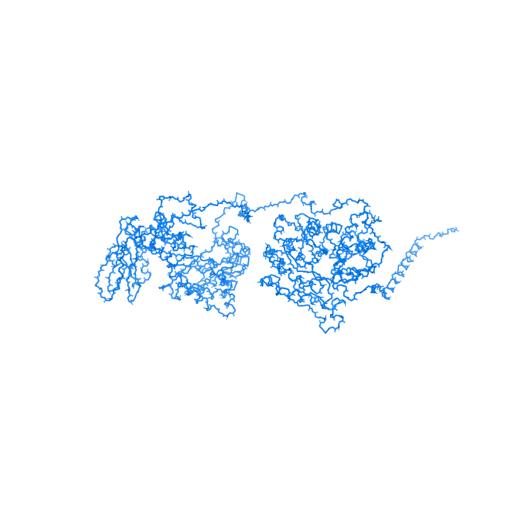? 30.428 4.366 -17.836 1.00 43.31 754 GLY A O 1
ATOM 5805 N N . THR A 1 755 ? 30.722 5.910 -19.427 1.00 42.25 755 THR A N 1
ATOM 5806 C CA . THR A 1 755 ? 31.765 5.196 -20.197 1.00 42.25 755 THR A CA 1
ATOM 5807 C C . THR A 1 755 ? 33.165 5.825 -20.125 1.00 42.25 755 THR A C 1
ATOM 5809 O O . THR A 1 755 ? 34.074 5.419 -20.844 1.00 42.25 755 THR A O 1
ATOM 5812 N N . GLY A 1 756 ? 33.373 6.826 -19.261 1.00 40.50 756 GLY A N 1
ATOM 5813 C CA . GLY A 1 756 ? 34.675 7.490 -19.072 1.00 40.50 756 GLY A CA 1
ATOM 5814 C C . GLY A 1 756 ? 35.145 8.376 -20.239 1.00 40.50 756 GLY A C 1
ATOM 5815 O O . GLY A 1 756 ? 36.269 8.880 -20.209 1.00 40.50 756 GLY A O 1
ATOM 5816 N N . VAL A 1 757 ? 34.308 8.588 -21.261 1.00 38.47 757 VAL A N 1
ATOM 5817 C CA . VAL A 1 757 ? 34.631 9.400 -22.444 1.00 38.47 757 VAL A CA 1
ATOM 5818 C C . VAL A 1 757 ? 34.490 10.895 -22.127 1.00 38.47 757 VAL A C 1
ATOM 5820 O O . VAL A 1 757 ? 33.457 11.516 -22.364 1.00 38.47 757 VAL A O 1
ATOM 5823 N N . ASP A 1 758 ? 35.553 11.489 -21.585 1.00 36.53 758 ASP A N 1
ATOM 5824 C CA . ASP A 1 758 ? 35.623 12.917 -21.246 1.00 36.53 758 ASP A CA 1
ATOM 5825 C C . ASP A 1 758 ? 35.773 13.812 -22.498 1.00 36.53 758 ASP A C 1
ATOM 5827 O O . ASP A 1 758 ? 36.843 14.358 -22.774 1.00 36.53 758 ASP A O 1
ATOM 5831 N N . THR A 1 759 ? 34.717 13.930 -23.317 1.00 35.00 759 THR A N 1
ATOM 5832 C CA . THR A 1 759 ? 34.412 15.149 -24.104 1.00 35.00 759 THR A CA 1
ATOM 5833 C C . THR A 1 759 ? 33.041 15.106 -24.788 1.00 35.00 759 THR A C 1
ATOM 5835 O O . THR A 1 759 ? 32.813 14.338 -25.718 1.00 35.00 759 THR A O 1
ATOM 5838 N N . ALA A 1 760 ? 32.163 16.055 -24.449 1.00 40.97 760 ALA A N 1
ATOM 5839 C CA . ALA A 1 760 ? 30.981 16.347 -25.257 1.00 40.97 760 ALA A CA 1
ATOM 5840 C C . ALA A 1 760 ? 31.365 17.143 -26.524 1.00 40.97 760 ALA A C 1
ATOM 5842 O O . ALA A 1 760 ? 31.500 18.369 -26.488 1.00 40.97 760 ALA A O 1
ATOM 5843 N N . SER A 1 761 ? 31.518 16.455 -27.661 1.00 33.72 761 SER A N 1
ATOM 5844 C CA . SER A 1 761 ? 31.588 17.072 -28.995 1.00 33.72 761 SER A CA 1
ATOM 5845 C C . SER A 1 761 ? 30.394 16.656 -29.852 1.00 33.72 761 SER A C 1
ATOM 5847 O O . SER A 1 761 ? 30.342 15.540 -30.363 1.00 33.72 761 SER A O 1
ATOM 5849 N N . SER A 1 762 ? 29.434 17.565 -30.025 1.00 39.38 762 SER A N 1
ATOM 5850 C CA . SER A 1 762 ? 28.184 17.302 -30.740 1.00 39.38 762 SER A CA 1
ATOM 5851 C C . SER A 1 762 ? 28.406 17.028 -32.233 1.00 39.38 762 SER A C 1
ATOM 5853 O O . SER A 1 762 ? 28.881 17.891 -32.973 1.00 39.38 762 SER A O 1
ATOM 5855 N N . GLY A 1 763 ? 28.009 15.836 -32.686 1.00 35.78 763 GLY A N 1
ATOM 5856 C CA . GLY A 1 763 ? 28.028 15.452 -34.104 1.00 35.78 763 GLY A CA 1
ATOM 5857 C C . GLY A 1 763 ? 28.349 13.981 -34.369 1.00 35.78 763 GLY A C 1
ATOM 5858 O O . GLY A 1 763 ? 28.018 13.491 -35.443 1.00 35.78 763 GLY A O 1
ATOM 5859 N N . ASP A 1 764 ? 28.947 13.295 -33.397 1.00 41.28 764 ASP A N 1
ATOM 5860 C CA . ASP A 1 764 ? 29.135 11.844 -33.377 1.00 41.28 764 ASP A CA 1
ATOM 5861 C C . ASP A 1 764 ? 28.300 11.277 -32.216 1.00 41.28 764 ASP A C 1
ATOM 5863 O O . ASP A 1 764 ? 28.242 11.901 -31.154 1.00 41.28 764 ASP A O 1
ATOM 5867 N N . LEU A 1 765 ? 27.604 10.153 -32.417 1.00 45.81 765 LEU A N 1
ATOM 5868 C CA . LEU A 1 765 ? 26.658 9.600 -31.430 1.00 45.81 765 LEU A CA 1
ATOM 5869 C C . LEU A 1 765 ? 27.340 8.781 -30.328 1.00 45.81 765 LEU A C 1
ATOM 5871 O O . LEU A 1 765 ? 26.657 8.245 -29.466 1.00 45.81 765 LEU A O 1
ATOM 5875 N N . GLY A 1 766 ? 28.671 8.708 -30.334 1.00 50.31 766 GLY A N 1
ATOM 5876 C CA . GLY A 1 766 ? 29.432 7.975 -29.334 1.00 50.31 766 GLY A CA 1
ATOM 5877 C C . GLY A 1 766 ? 29.345 6.472 -29.571 1.00 50.31 766 GLY A C 1
ATOM 5878 O O . GLY A 1 766 ? 28.348 5.818 -29.279 1.00 50.31 766 GLY A O 1
ATOM 5879 N N . PHE A 1 767 ? 30.440 5.894 -30.054 1.00 65.25 767 PHE A N 1
ATOM 5880 C CA . PHE A 1 767 ? 30.621 4.448 -30.078 1.00 65.25 767 PHE A CA 1
ATOM 5881 C C . PHE A 1 767 ? 30.890 3.969 -28.636 1.00 65.25 767 PHE A C 1
ATOM 5883 O O . PHE A 1 767 ? 32.019 3.687 -28.253 1.00 65.25 767 PHE A O 1
ATOM 5890 N N . GLU A 1 768 ? 29.868 3.995 -27.776 1.00 67.62 768 GLU A N 1
ATOM 5891 C CA . GLU A 1 768 ? 30.049 3.914 -26.318 1.00 67.62 768 GLU A CA 1
ATOM 5892 C C . GLU A 1 768 ? 30.581 2.555 -25.830 1.00 67.62 768 GLU A C 1
ATOM 5894 O O . GLU A 1 768 ? 31.298 2.505 -24.832 1.00 67.62 768 GLU A O 1
ATOM 5899 N N . PHE A 1 769 ? 30.359 1.473 -26.585 1.00 85.44 769 PHE A N 1
ATOM 5900 C CA . PHE A 1 769 ? 30.981 0.167 -26.334 1.00 85.44 769 PHE A CA 1
ATOM 5901 C C . PHE A 1 769 ? 32.296 -0.054 -27.121 1.00 85.44 769 PHE A C 1
ATOM 5903 O O . PHE A 1 769 ? 32.767 -1.192 -27.211 1.00 85.44 769 PHE A O 1
ATOM 5910 N N . ALA A 1 770 ? 32.927 1.000 -27.667 1.00 85.31 770 ALA A N 1
ATOM 5911 C CA . ALA A 1 770 ? 34.167 0.923 -28.461 1.00 85.31 770 ALA A CA 1
ATOM 5912 C C . ALA A 1 770 ? 35.305 0.170 -27.765 1.00 85.31 770 ALA A C 1
ATOM 5914 O O . ALA A 1 770 ? 36.033 -0.588 -28.404 1.00 85.31 770 ALA A O 1
ATOM 5915 N N . ALA A 1 771 ? 35.460 0.376 -26.454 1.00 86.31 771 ALA A N 1
ATOM 5916 C CA . ALA A 1 771 ? 36.509 -0.259 -25.662 1.00 86.31 771 ALA A CA 1
ATOM 5917 C C . ALA A 1 771 ? 36.431 -1.794 -25.718 1.00 86.31 771 ALA A C 1
ATOM 5919 O O . ALA A 1 771 ? 37.473 -2.445 -25.718 1.00 86.31 771 ALA A O 1
ATOM 5920 N N . TYR A 1 772 ? 35.218 -2.346 -25.823 1.00 91.75 772 TYR A N 1
ATOM 5921 C CA . TYR A 1 772 ? 34.933 -3.782 -25.814 1.00 91.75 772 TYR A CA 1
ATOM 5922 C C . TYR A 1 772 ? 34.824 -4.411 -27.212 1.00 91.75 772 TYR A C 1
ATOM 5924 O O . TYR A 1 772 ? 34.708 -5.630 -27.310 1.00 91.75 772 TYR A O 1
ATOM 5932 N N . GLY A 1 773 ? 34.894 -3.619 -28.290 1.00 91.56 773 GLY A N 1
ATOM 5933 C CA . GLY A 1 773 ? 34.863 -4.134 -29.664 1.00 91.56 773 GLY A CA 1
ATOM 5934 C C . GLY A 1 773 ? 36.140 -4.895 -30.061 1.00 91.56 773 GLY A C 1
ATOM 5935 O O . GLY A 1 773 ? 37.135 -4.829 -29.338 1.00 91.56 773 GLY A O 1
ATOM 5936 N N . PRO A 1 774 ? 36.159 -5.587 -31.220 1.00 91.25 774 PRO A N 1
ATOM 5937 C CA . PRO A 1 774 ? 37.292 -6.426 -31.642 1.00 91.25 774 PRO A CA 1
ATOM 5938 C C . PRO A 1 774 ? 38.646 -5.698 -31.706 1.00 91.25 774 PRO A C 1
ATOM 5940 O O . PRO A 1 774 ? 39.663 -6.250 -31.296 1.00 91.25 774 PRO A O 1
ATOM 5943 N N . ASP A 1 775 ? 38.646 -4.445 -32.172 1.00 88.19 775 ASP A N 1
ATOM 5944 C CA . ASP A 1 775 ? 39.821 -3.558 -32.238 1.00 88.19 775 ASP A CA 1
ATOM 5945 C C . ASP A 1 775 ? 39.913 -2.587 -31.033 1.00 88.19 775 ASP A C 1
ATOM 5947 O O . ASP A 1 775 ? 40.621 -1.577 -31.079 1.00 88.19 775 ASP A O 1
ATOM 5951 N N . GLY A 1 776 ? 39.156 -2.856 -29.963 1.00 87.19 776 GLY A N 1
ATOM 5952 C CA . GLY A 1 776 ? 39.041 -2.013 -28.773 1.00 87.19 776 GLY A CA 1
ATOM 5953 C C . GLY A 1 776 ? 40.263 -2.038 -27.845 1.00 87.19 776 GLY A C 1
ATOM 5954 O O . GLY A 1 776 ? 41.210 -2.806 -28.009 1.00 87.19 776 GLY A O 1
ATOM 5955 N N . SER A 1 777 ? 40.244 -1.183 -26.818 1.00 87.88 777 SER A N 1
ATOM 5956 C CA . SER A 1 777 ? 41.287 -1.135 -25.779 1.00 87.88 777 SER A CA 1
ATOM 5957 C C . SER A 1 777 ? 41.221 -2.294 -24.780 1.00 87.88 777 SER A C 1
ATOM 5959 O O . SER A 1 777 ? 42.227 -2.616 -24.148 1.00 87.88 777 SER A O 1
ATOM 5961 N N . THR A 1 778 ? 40.042 -2.893 -24.625 1.00 89.69 778 THR A N 1
ATOM 5962 C CA . THR A 1 778 ? 39.715 -4.003 -23.721 1.00 89.69 778 THR A CA 1
ATOM 5963 C C . THR A 1 778 ? 38.698 -4.941 -24.403 1.00 89.69 778 THR A C 1
ATOM 5965 O O . THR A 1 778 ? 37.570 -5.047 -23.917 1.00 89.69 778 THR A O 1
ATOM 5968 N N . PRO A 1 779 ? 39.041 -5.577 -25.548 1.00 93.56 779 PRO A N 1
ATOM 5969 C CA . PRO A 1 779 ? 38.087 -6.348 -26.350 1.00 93.56 779 PRO A CA 1
ATOM 5970 C C . PRO A 1 779 ? 37.401 -7.446 -25.536 1.00 93.56 779 PRO A C 1
ATOM 5972 O O . PRO A 1 779 ? 38.073 -8.166 -24.795 1.00 93.56 779 PRO A O 1
ATOM 5975 N N . ASN A 1 780 ? 36.081 -7.586 -25.672 1.00 96.00 780 ASN A N 1
ATOM 5976 C CA . ASN A 1 780 ? 35.311 -8.592 -24.949 1.00 96.00 780 ASN A CA 1
ATOM 5977 C C . ASN A 1 780 ? 34.188 -9.192 -25.811 1.00 96.00 780 ASN A C 1
ATOM 5979 O O . ASN A 1 780 ? 33.133 -8.589 -26.020 1.00 96.00 780 ASN A O 1
ATOM 5983 N N . ALA A 1 781 ? 34.401 -10.429 -26.260 1.00 97.44 781 ALA A N 1
ATOM 5984 C CA . ALA A 1 781 ? 33.434 -11.185 -27.044 1.00 97.44 781 ALA A CA 1
ATOM 5985 C C . ALA A 1 781 ? 32.123 -11.477 -26.287 1.00 97.44 781 ALA A C 1
ATOM 5987 O O . ALA A 1 781 ? 31.082 -11.625 -26.924 1.00 97.44 781 ALA A O 1
ATOM 5988 N N . GLN A 1 782 ? 32.133 -11.517 -24.949 1.00 97.56 782 GLN A N 1
ATOM 5989 C CA . GLN A 1 782 ? 30.924 -11.739 -24.147 1.00 97.56 782 GLN A CA 1
ATOM 5990 C C . GLN A 1 782 ? 29.991 -10.523 -24.224 1.00 97.56 782 GLN A C 1
ATOM 5992 O O . GLN A 1 782 ? 28.804 -10.674 -24.509 1.00 97.56 782 GLN A O 1
ATOM 5997 N N . VAL A 1 783 ? 30.551 -9.312 -24.101 1.00 96.12 783 VAL A N 1
ATOM 5998 C CA . VAL A 1 783 ? 29.825 -8.045 -24.310 1.00 96.12 783 VAL A CA 1
ATOM 5999 C C . VAL A 1 783 ? 29.293 -7.956 -25.745 1.00 96.12 783 VAL A C 1
ATOM 6001 O O . VAL A 1 783 ? 28.151 -7.556 -25.950 1.00 96.12 783 VAL A O 1
ATOM 6004 N N . ALA A 1 784 ? 30.058 -8.409 -26.746 1.00 96.88 784 ALA A N 1
ATOM 6005 C CA . ALA A 1 784 ? 29.591 -8.459 -28.136 1.00 96.88 784 ALA A CA 1
ATOM 6006 C C . ALA A 1 784 ? 28.375 -9.384 -28.347 1.00 96.88 784 ALA A C 1
ATOM 6008 O O . ALA A 1 784 ? 27.497 -9.065 -29.149 1.00 96.88 784 ALA A O 1
ATOM 6009 N N . ARG A 1 785 ? 28.302 -10.517 -27.631 1.00 98.06 785 ARG A N 1
ATOM 6010 C CA . ARG A 1 785 ? 27.138 -11.422 -27.665 1.00 98.06 785 ARG A CA 1
ATOM 6011 C C . ARG A 1 785 ? 25.930 -10.825 -26.943 1.00 98.06 785 ARG A C 1
ATOM 6013 O O . ARG A 1 785 ? 24.829 -10.907 -27.476 1.00 98.06 785 ARG A O 1
ATOM 6020 N N . ALA A 1 786 ? 26.139 -10.175 -25.797 1.00 98.06 786 ALA A N 1
ATOM 6021 C CA . ALA A 1 786 ? 25.083 -9.458 -25.083 1.00 98.06 786 ALA A CA 1
ATOM 6022 C C . ALA A 1 786 ? 24.475 -8.337 -25.949 1.00 98.06 786 ALA A C 1
ATOM 6024 O O . ALA A 1 786 ? 23.267 -8.301 -26.153 1.00 98.06 786 ALA A O 1
ATOM 6025 N N . LEU A 1 787 ? 25.315 -7.508 -26.584 1.00 97.38 787 LEU A N 1
ATOM 6026 C CA . LEU A 1 787 ? 24.880 -6.467 -27.525 1.00 97.38 787 LEU A CA 1
ATOM 6027 C C . LEU A 1 787 ? 24.063 -7.018 -28.708 1.00 97.38 787 LEU A C 1
ATOM 6029 O O . LEU A 1 787 ? 23.115 -6.360 -29.139 1.00 97.38 787 LEU A O 1
ATOM 6033 N N . ARG A 1 788 ? 24.394 -8.211 -29.228 1.00 98.25 788 ARG A N 1
ATOM 6034 C CA . ARG A 1 788 ? 23.620 -8.881 -30.292 1.00 98.25 788 ARG A CA 1
ATOM 6035 C C . ARG A 1 788 ? 22.223 -9.272 -29.819 1.00 98.25 788 ARG A C 1
ATOM 6037 O O . ARG A 1 788 ? 21.250 -8.988 -30.508 1.00 98.25 788 ARG A O 1
ATOM 6044 N N . GLU A 1 789 ? 22.133 -9.906 -28.658 1.00 98.06 789 GLU A N 1
ATOM 6045 C CA . GLU A 1 789 ? 20.871 -10.383 -28.089 1.00 98.06 789 GLU A CA 1
ATOM 6046 C C . GLU A 1 789 ? 19.966 -9.215 -27.646 1.00 98.06 789 GLU A C 1
ATOM 6048 O O . GLU A 1 789 ? 18.775 -9.201 -27.947 1.00 98.06 789 GLU A O 1
ATOM 6053 N N . SER A 1 790 ? 20.525 -8.159 -27.051 1.00 98.19 790 SER A N 1
ATOM 6054 C CA . SER A 1 790 ? 19.777 -6.925 -26.774 1.00 98.19 790 SER A CA 1
ATOM 6055 C C . SER A 1 790 ? 19.322 -6.220 -28.058 1.00 98.19 790 SER A C 1
ATOM 6057 O O . SER A 1 790 ? 18.174 -5.781 -28.147 1.00 98.19 790 SER A O 1
ATOM 6059 N N . SER A 1 791 ? 20.160 -6.196 -29.106 1.00 98.12 791 SER A N 1
ATOM 6060 C CA . SER A 1 791 ? 19.751 -5.703 -30.431 1.00 98.12 791 SER A CA 1
ATOM 6061 C C . SER A 1 791 ? 18.583 -6.511 -30.999 1.00 98.12 791 SER A C 1
ATOM 6063 O O . SER A 1 791 ? 17.669 -5.927 -31.575 1.00 98.12 791 SER A O 1
ATOM 6065 N N . HIS A 1 792 ? 18.574 -7.834 -30.815 1.00 98.44 792 HIS A N 1
ATOM 6066 C CA . HIS A 1 792 ? 17.491 -8.706 -31.262 1.00 98.44 792 HIS A CA 1
ATOM 6067 C C . HIS A 1 792 ? 16.153 -8.335 -30.606 1.00 98.44 792 HIS A C 1
ATOM 6069 O O . HIS A 1 792 ? 15.188 -8.063 -31.319 1.00 98.44 792 HIS A O 1
ATOM 6075 N N . ARG A 1 793 ? 16.111 -8.199 -29.276 1.00 98.38 793 ARG A N 1
ATOM 6076 C CA . ARG A 1 793 ? 14.900 -7.821 -28.514 1.00 98.38 793 ARG A CA 1
ATOM 6077 C C . ARG A 1 793 ? 14.351 -6.454 -28.909 1.00 98.38 793 ARG A C 1
ATOM 6079 O O . ARG A 1 793 ? 13.142 -6.304 -29.108 1.00 98.38 793 ARG A O 1
ATOM 6086 N N . ILE A 1 794 ? 15.235 -5.465 -29.070 1.00 98.31 794 ILE A N 1
ATOM 6087 C CA . ILE A 1 794 ? 14.876 -4.116 -29.535 1.00 98.31 794 ILE A CA 1
ATOM 6088 C C . ILE A 1 794 ? 14.283 -4.190 -30.950 1.00 98.31 794 ILE A C 1
ATOM 6090 O O . ILE A 1 794 ? 13.246 -3.585 -31.221 1.00 98.31 794 ILE A O 1
ATOM 6094 N N . LEU A 1 795 ? 14.901 -4.952 -31.857 1.00 98.38 795 LEU A N 1
ATOM 6095 C CA . LEU A 1 795 ? 14.444 -5.081 -33.241 1.00 98.38 795 LEU A CA 1
ATOM 6096 C C . LEU A 1 795 ? 13.126 -5.855 -33.363 1.00 98.38 795 LEU A C 1
ATOM 6098 O O . LEU A 1 795 ? 12.238 -5.385 -34.073 1.00 98.38 795 LEU A O 1
ATOM 6102 N N . TYR A 1 796 ? 12.965 -6.975 -32.654 1.00 97.81 796 TYR A N 1
ATOM 6103 C CA . TYR A 1 796 ? 11.722 -7.752 -32.622 1.00 97.81 796 TYR A CA 1
ATOM 6104 C C . TYR A 1 796 ? 10.561 -6.926 -32.047 1.00 97.81 796 TYR A C 1
ATOM 6106 O O . TYR A 1 796 ? 9.473 -6.907 -32.625 1.00 97.81 796 TYR A O 1
ATOM 6114 N N . THR A 1 797 ? 10.797 -6.170 -30.969 1.00 97.88 797 THR A N 1
ATOM 6115 C CA . THR A 1 797 ? 9.769 -5.306 -30.362 1.00 97.88 797 THR A CA 1
ATOM 6116 C C . THR A 1 797 ? 9.378 -4.152 -31.280 1.00 97.88 797 THR A C 1
ATOM 6118 O O . THR A 1 797 ? 8.194 -3.928 -31.519 1.00 97.88 797 THR A O 1
ATOM 6121 N N . VAL A 1 798 ? 10.356 -3.437 -31.851 1.00 97.38 798 VAL A N 1
ATOM 6122 C CA . VAL A 1 798 ? 10.076 -2.322 -32.769 1.00 97.38 798 VAL A CA 1
ATOM 6123 C C . VAL A 1 798 ? 9.362 -2.814 -34.030 1.00 97.38 798 VAL A C 1
ATOM 6125 O O . VAL A 1 798 ? 8.445 -2.136 -34.490 1.00 97.38 798 VAL A O 1
ATOM 6128 N N . LEU A 1 799 ? 9.716 -3.992 -34.555 1.00 97.12 799 LEU A N 1
ATOM 6129 C CA . LEU A 1 799 ? 9.085 -4.597 -35.731 1.00 97.12 799 LEU A CA 1
ATOM 6130 C C . LEU A 1 799 ? 7.584 -4.863 -35.545 1.00 97.12 799 LEU A C 1
ATOM 6132 O O . LEU A 1 799 ? 6.800 -4.545 -36.437 1.00 97.12 799 LEU A O 1
ATOM 6136 N N . HIS A 1 800 ? 7.195 -5.403 -34.389 1.00 95.38 800 HIS A N 1
ATOM 6137 C CA . HIS A 1 800 ? 5.797 -5.691 -34.048 1.00 95.38 800 HIS A CA 1
ATOM 6138 C C . HIS A 1 800 ? 5.051 -4.474 -33.470 1.00 95.38 800 HIS A C 1
ATOM 6140 O O . HIS A 1 800 ? 3.880 -4.569 -33.109 1.00 95.38 800 HIS A O 1
ATOM 6146 N N . SER A 1 801 ? 5.710 -3.312 -33.422 1.00 95.88 801 SER A N 1
ATOM 6147 C CA . SER A 1 801 ? 5.128 -2.046 -32.985 1.00 95.88 801 SER A CA 1
ATOM 6148 C C . SER A 1 801 ? 4.694 -1.161 -34.151 1.00 95.88 801 SER A C 1
ATOM 6150 O O . SER A 1 801 ? 5.215 -1.226 -35.269 1.00 95.88 801 SER A O 1
ATOM 6152 N N . ARG A 1 802 ? 3.849 -0.181 -33.833 1.00 93.19 802 ARG A N 1
ATOM 6153 C CA . ARG A 1 802 ? 3.504 0.918 -34.738 1.00 93.19 802 ARG A CA 1
ATOM 6154 C C . ARG A 1 802 ? 4.672 1.848 -35.092 1.00 93.19 802 ARG A C 1
ATOM 6156 O O . ARG A 1 802 ? 4.510 2.746 -35.915 1.00 93.19 802 ARG A O 1
ATOM 6163 N N . GLY A 1 803 ? 5.864 1.633 -34.527 1.00 92.19 803 GLY A N 1
ATOM 6164 C CA . GLY A 1 803 ? 7.103 2.236 -35.020 1.00 92.19 803 GLY A CA 1
ATOM 6165 C C . GLY A 1 803 ? 7.343 1.945 -36.507 1.00 92.19 803 GLY A C 1
ATOM 6166 O O . GLY A 1 803 ? 7.902 2.790 -37.203 1.00 92.19 803 GLY A O 1
ATOM 6167 N N . MET A 1 804 ? 6.846 0.809 -37.018 1.00 93.50 804 MET A N 1
ATOM 6168 C CA . MET A 1 804 ? 6.904 0.436 -38.437 1.00 93.50 804 MET A CA 1
ATOM 6169 C C . MET A 1 804 ? 5.733 0.970 -39.293 1.00 93.50 804 MET A C 1
ATOM 6171 O O . MET A 1 804 ? 5.667 0.637 -40.480 1.00 93.50 804 MET A O 1
ATOM 6175 N N . ASP A 1 805 ? 4.823 1.797 -38.750 1.00 90.44 805 ASP A N 1
ATOM 6176 C CA . ASP A 1 805 ? 3.668 2.360 -39.478 1.00 90.44 805 ASP A CA 1
ATOM 6177 C C . ASP A 1 805 ? 4.099 2.977 -40.828 1.00 90.44 805 ASP A C 1
ATOM 6179 O O . ASP A 1 805 ? 4.880 3.928 -40.895 1.00 90.44 805 ASP A O 1
ATOM 6183 N N . GLY A 1 806 ? 3.566 2.448 -41.934 1.00 85.69 806 GLY A N 1
ATOM 6184 C CA . GLY A 1 806 ? 3.848 2.940 -43.291 1.00 85.69 806 GLY A CA 1
ATOM 6185 C C . GLY A 1 806 ? 5.168 2.463 -43.919 1.00 85.69 806 GLY A C 1
ATOM 6186 O O . GLY A 1 806 ? 5.478 2.857 -45.049 1.00 85.69 806 GLY A O 1
ATOM 6187 N N . ILE A 1 807 ? 5.935 1.598 -43.250 1.00 88.31 807 ILE A N 1
ATOM 6188 C CA . ILE A 1 807 ? 7.134 0.961 -43.811 1.00 88.31 807 ILE A CA 1
ATOM 6189 C C . ILE A 1 807 ? 6.749 -0.321 -44.567 1.00 88.31 807 ILE A C 1
ATOM 6191 O O . ILE A 1 807 ? 5.900 -1.096 -44.143 1.00 88.31 807 ILE A O 1
ATOM 6195 N N . GLY A 1 808 ? 7.396 -0.562 -45.708 1.00 84.94 808 GLY A N 1
ATOM 6196 C CA . GLY A 1 808 ? 7.326 -1.827 -46.443 1.00 84.94 808 GLY A CA 1
ATOM 6197 C C . GLY A 1 808 ? 8.689 -2.181 -47.035 1.00 84.94 808 GLY A C 1
ATOM 6198 O O . GLY A 1 808 ? 9.588 -1.345 -47.056 1.00 84.94 808 GLY A O 1
ATOM 6199 N N . ALA A 1 809 ? 8.856 -3.390 -47.578 1.00 81.19 809 ALA A N 1
ATOM 6200 C CA . ALA A 1 809 ? 10.160 -3.911 -48.031 1.00 81.19 809 ALA A CA 1
ATOM 6201 C C . ALA A 1 809 ? 10.901 -3.062 -49.098 1.00 81.19 809 ALA A C 1
ATOM 6203 O O . ALA A 1 809 ? 12.100 -3.243 -49.320 1.00 81.19 809 ALA A O 1
ATOM 6204 N N . ASN A 1 810 ? 10.216 -2.114 -49.754 1.00 79.75 810 ASN A N 1
ATOM 6205 C CA . ASN A 1 810 ? 10.802 -1.163 -50.711 1.00 79.75 810 ASN A CA 1
ATOM 6206 C C . ASN A 1 810 ? 11.108 0.229 -50.113 1.00 79.75 810 ASN A C 1
ATOM 6208 O O . ASN A 1 810 ? 11.734 1.051 -50.781 1.00 79.75 810 ASN A O 1
ATOM 6212 N N . THR A 1 811 ? 10.685 0.510 -48.878 1.00 82.62 811 THR A N 1
ATOM 6213 C CA . THR A 1 811 ? 11.022 1.740 -48.147 1.00 82.62 811 THR A CA 1
ATOM 6214 C C . THR A 1 811 ? 12.517 1.749 -47.826 1.00 82.62 811 THR A C 1
ATOM 6216 O O . THR A 1 811 ? 13.107 0.710 -47.533 1.00 82.62 811 THR A O 1
ATOM 6219 N N . ARG A 1 812 ? 13.158 2.918 -47.899 1.00 75.00 812 ARG A N 1
ATOM 6220 C CA . ARG A 1 812 ? 14.566 3.109 -47.529 1.00 75.00 812 ARG A CA 1
ATOM 6221 C C . ARG A 1 812 ? 14.698 4.395 -46.724 1.00 75.00 812 ARG A C 1
ATOM 6223 O O . ARG A 1 812 ? 14.192 5.433 -47.148 1.00 75.00 812 ARG A O 1
ATOM 6230 N N . ILE A 1 813 ? 15.368 4.305 -45.581 1.00 75.25 813 ILE A N 1
ATOM 6231 C CA . ILE A 1 813 ? 15.739 5.452 -44.749 1.00 75.25 813 ILE A CA 1
ATOM 6232 C C . ILE A 1 813 ? 17.027 6.039 -45.335 1.00 75.25 813 ILE A C 1
ATOM 6234 O O . ILE A 1 813 ? 17.881 5.287 -45.801 1.00 75.25 813 ILE A O 1
ATOM 6238 N N . VAL A 1 814 ? 17.121 7.369 -45.400 1.00 74.44 814 VAL A N 1
ATOM 6239 C CA . VAL A 1 814 ? 18.258 8.074 -46.008 1.00 74.44 814 VAL A CA 1
ATOM 6240 C C . VAL A 1 814 ? 18.532 9.373 -45.253 1.00 74.44 814 VAL A C 1
ATOM 6242 O O . VAL A 1 814 ? 17.728 10.306 -45.296 1.00 74.44 814 VAL A O 1
ATOM 6245 N N . THR A 1 815 ? 19.699 9.466 -44.627 1.00 68.38 815 THR A N 1
ATOM 6246 C CA . THR A 1 815 ? 20.181 10.656 -43.923 1.00 68.38 815 THR A CA 1
ATOM 6247 C C . THR A 1 815 ? 20.432 11.791 -44.912 1.00 68.38 815 THR A C 1
ATOM 6249 O O . THR A 1 815 ? 21.338 11.749 -45.747 1.00 68.38 815 THR A O 1
ATOM 6252 N N . VAL A 1 816 ? 19.636 12.856 -44.805 1.00 73.25 816 VAL A N 1
ATOM 6253 C CA . VAL A 1 816 ? 19.770 14.058 -45.637 1.00 73.25 816 VAL A CA 1
ATOM 6254 C C . VAL A 1 816 ? 20.547 15.129 -44.875 1.00 73.25 816 VAL A C 1
ATOM 6256 O O . VAL A 1 816 ? 19.960 15.899 -44.119 1.00 73.25 816 VAL A O 1
ATOM 6259 N N . THR A 1 817 ? 21.860 15.233 -45.108 1.00 74.88 817 THR A N 1
ATOM 6260 C CA . THR A 1 817 ? 22.679 16.342 -44.582 1.00 74.88 817 THR A CA 1
ATOM 6261 C C . THR A 1 817 ? 22.142 17.692 -45.088 1.00 74.88 817 THR A C 1
ATOM 6263 O O . THR A 1 817 ? 22.212 17.963 -46.294 1.00 74.88 817 THR A O 1
ATOM 6266 N N . PRO A 1 818 ? 21.623 18.585 -44.224 1.00 78.19 818 PRO A N 1
ATOM 6267 C CA . PRO A 1 818 ? 21.081 19.860 -44.674 1.00 78.19 818 PRO A CA 1
ATOM 6268 C C . PRO A 1 818 ? 22.184 20.804 -45.166 1.00 78.19 818 PRO A C 1
ATOM 6270 O O . PRO A 1 818 ? 23.290 20.838 -44.626 1.00 78.19 818 PRO A O 1
ATOM 6273 N N . TRP A 1 819 ? 21.866 21.659 -46.144 1.00 85.56 819 TRP A N 1
ATOM 6274 C CA . TRP A 1 819 ? 22.836 22.593 -46.740 1.00 85.56 819 TRP A CA 1
ATOM 6275 C C . TRP A 1 819 ? 23.537 23.500 -45.710 1.00 85.56 819 TRP A C 1
ATOM 6277 O O . TRP A 1 819 ? 24.691 23.885 -45.908 1.00 85.56 819 TRP A O 1
ATOM 6287 N N . TRP A 1 820 ? 22.854 23.837 -44.609 1.00 83.12 820 TRP A N 1
ATOM 6288 C CA . TRP A 1 820 ? 23.402 24.660 -43.533 1.00 83.12 820 TRP A CA 1
ATOM 6289 C C . TRP A 1 820 ? 24.444 23.904 -42.698 1.00 83.12 820 TRP A C 1
ATOM 6291 O O . TRP A 1 820 ? 25.413 24.519 -42.263 1.00 83.12 820 TRP A O 1
ATOM 6301 N N . GLN A 1 821 ? 24.314 22.583 -42.538 1.00 77.00 821 GLN A N 1
ATOM 6302 C CA . GLN A 1 821 ? 25.290 21.751 -41.829 1.00 77.00 821 GLN A CA 1
ATOM 6303 C C . GLN A 1 821 ? 26.580 21.659 -42.653 1.00 77.00 821 GLN A C 1
ATOM 6305 O O . GLN A 1 821 ? 27.668 21.910 -42.142 1.00 77.00 821 GLN A O 1
ATOM 6310 N N . THR A 1 822 ? 26.460 21.466 -43.971 1.00 83.75 822 THR A N 1
ATOM 6311 C CA . THR A 1 822 ? 27.590 21.570 -44.908 1.00 83.75 822 THR A CA 1
ATOM 6312 C C . THR A 1 822 ? 28.270 22.944 -44.832 1.00 83.75 822 THR A C 1
ATOM 6314 O O . THR A 1 822 ? 29.499 23.027 -44.827 1.00 83.75 822 THR A O 1
ATOM 6317 N N . ALA A 1 823 ? 27.499 24.033 -44.726 1.00 86.00 823 ALA A N 1
ATOM 6318 C CA . ALA A 1 823 ? 28.044 25.385 -44.588 1.00 86.00 823 ALA A CA 1
ATOM 6319 C C . ALA A 1 823 ? 28.762 25.613 -43.240 1.00 86.00 823 ALA A C 1
ATOM 6321 O O . ALA A 1 823 ? 29.812 26.263 -43.213 1.00 86.00 823 ALA A O 1
ATOM 6322 N N . LEU A 1 824 ? 28.249 25.054 -42.137 1.00 86.12 824 LEU A N 1
ATOM 6323 C CA . LEU A 1 824 ? 28.915 25.069 -40.830 1.00 86.12 824 LEU A CA 1
ATOM 6324 C C . LEU A 1 824 ? 30.227 24.280 -40.862 1.00 86.12 824 LEU A C 1
ATOM 6326 O O . LEU A 1 824 ? 31.253 24.824 -40.460 1.00 86.12 824 LEU A O 1
ATOM 6330 N N . ASN A 1 825 ? 30.233 23.068 -41.423 1.00 82.62 825 ASN A N 1
ATOM 6331 C CA . ASN A 1 825 ? 31.433 22.232 -41.527 1.00 82.62 825 ASN A CA 1
ATOM 6332 C C . ASN A 1 825 ? 32.524 22.925 -42.366 1.00 82.62 825 ASN A C 1
ATOM 6334 O O . ASN A 1 825 ? 33.681 23.001 -41.953 1.00 82.62 825 ASN A O 1
ATOM 6338 N N . VAL A 1 826 ? 32.159 23.532 -43.504 1.00 90.50 826 VAL A N 1
ATOM 6339 C CA . VAL A 1 826 ? 33.082 24.355 -44.312 1.00 90.50 826 VAL A CA 1
ATOM 6340 C C . VAL A 1 826 ? 33.608 25.563 -43.523 1.00 90.50 826 VAL A C 1
ATOM 6342 O O . VAL A 1 826 ? 34.787 25.905 -43.636 1.00 90.50 826 VAL A O 1
ATOM 6345 N N . THR A 1 827 ? 32.773 26.189 -42.689 1.00 91.19 827 THR A N 1
ATOM 6346 C CA . THR A 1 827 ? 33.173 27.324 -41.839 1.00 91.19 827 THR A CA 1
ATOM 6347 C C . THR A 1 827 ? 34.128 26.893 -40.722 1.00 91.19 827 THR A C 1
ATOM 6349 O O . THR A 1 827 ? 35.143 27.554 -40.508 1.00 91.19 827 THR A O 1
ATOM 6352 N N . GLN A 1 828 ? 33.871 25.764 -40.054 1.00 84.94 828 GLN A N 1
ATOM 6353 C CA . GLN A 1 828 ? 34.776 25.175 -39.062 1.00 84.94 828 GLN A CA 1
ATOM 6354 C C . GLN A 1 828 ? 36.131 24.819 -39.683 1.00 84.94 828 GLN A C 1
ATOM 6356 O O . GLN A 1 828 ? 37.162 25.216 -39.144 1.00 84.94 828 GLN A O 1
ATOM 6361 N N . ILE A 1 829 ? 36.150 24.158 -40.847 1.00 90.75 829 ILE A N 1
ATOM 6362 C CA . ILE A 1 829 ? 37.388 23.831 -41.572 1.00 90.75 829 ILE A CA 1
ATOM 6363 C C . ILE A 1 829 ? 38.164 25.110 -41.921 1.00 90.75 829 ILE A C 1
ATOM 6365 O O . ILE A 1 829 ? 39.375 25.175 -41.706 1.00 90.75 829 ILE A O 1
ATOM 6369 N N . ALA A 1 830 ? 37.487 26.161 -42.396 1.00 91.62 830 ALA A N 1
ATOM 6370 C CA . ALA A 1 830 ? 38.125 27.445 -42.681 1.00 91.62 830 ALA A CA 1
ATOM 6371 C C . ALA A 1 830 ? 38.720 28.102 -41.420 1.00 91.62 830 ALA A C 1
ATOM 6373 O O . ALA A 1 830 ? 39.849 28.594 -41.463 1.00 91.62 830 ALA A O 1
ATOM 6374 N N . LEU A 1 831 ? 38.009 28.076 -40.288 1.00 91.69 831 LEU A N 1
ATOM 6375 C CA . LEU A 1 831 ? 38.488 28.613 -39.008 1.00 91.69 831 LEU A CA 1
ATOM 6376 C C . LEU A 1 831 ? 39.645 27.789 -38.420 1.00 91.69 831 LEU A C 1
ATOM 6378 O O . LEU A 1 831 ? 40.599 28.368 -37.896 1.00 91.69 831 LEU A O 1
ATOM 6382 N N . ALA A 1 832 ? 39.618 26.462 -38.559 1.00 85.38 832 ALA A N 1
ATOM 6383 C CA . ALA A 1 832 ? 40.706 25.576 -38.157 1.00 85.38 832 ALA A CA 1
ATOM 6384 C C . ALA A 1 832 ? 41.972 25.838 -38.989 1.00 85.38 832 ALA A C 1
ATOM 6386 O O . ALA A 1 832 ? 43.049 26.041 -38.428 1.00 85.38 832 ALA A O 1
ATOM 6387 N N . VAL A 1 833 ? 41.843 25.948 -40.317 1.00 92.50 833 VAL A N 1
ATOM 6388 C CA . VAL A 1 833 ? 42.951 26.321 -41.214 1.00 92.50 833 VAL A CA 1
ATOM 6389 C C . VAL A 1 833 ? 43.496 27.713 -40.875 1.00 92.50 833 VAL A C 1
ATOM 6391 O O . VAL A 1 833 ? 44.712 27.881 -40.797 1.00 92.50 833 VAL A O 1
ATOM 6394 N N . LEU A 1 834 ? 42.636 28.702 -40.610 1.00 92.25 834 LEU A N 1
ATOM 6395 C CA . LEU A 1 834 ? 43.066 30.040 -40.180 1.00 92.25 834 LEU A CA 1
ATOM 6396 C C . LEU A 1 834 ? 43.797 30.013 -38.829 1.00 92.25 834 LEU A C 1
ATOM 6398 O O . LEU A 1 834 ? 44.788 30.722 -38.665 1.00 92.25 834 LEU A O 1
ATOM 6402 N N . SER A 1 835 ? 43.364 29.166 -37.895 1.00 88.94 835 SER A N 1
ATOM 6403 C CA . SER A 1 835 ? 44.011 28.986 -36.589 1.00 88.94 835 SER A CA 1
ATOM 6404 C C . SER A 1 835 ? 45.387 28.328 -36.728 1.00 88.94 835 SER A C 1
ATOM 6406 O O . SER A 1 835 ? 46.361 28.814 -36.157 1.00 88.94 835 SER A O 1
ATOM 6408 N N . VAL A 1 836 ? 45.512 27.294 -37.567 1.00 88.00 836 VAL A N 1
ATOM 6409 C CA . VAL A 1 836 ? 46.804 26.674 -37.910 1.00 88.00 836 VAL A CA 1
ATOM 6410 C C . VAL A 1 836 ? 47.733 27.683 -38.593 1.00 88.00 836 VAL A C 1
ATOM 6412 O O . VAL A 1 836 ? 48.904 27.776 -38.227 1.00 88.00 836 VAL A O 1
ATOM 6415 N N . VAL A 1 837 ? 47.230 28.498 -39.526 1.00 92.25 837 VAL A N 1
ATOM 6416 C CA . VAL A 1 837 ? 48.009 29.578 -40.157 1.00 92.25 837 VAL A CA 1
ATOM 6417 C C . VAL A 1 837 ? 48.456 30.621 -39.127 1.00 92.25 837 VAL A C 1
ATOM 6419 O O . VAL A 1 837 ? 49.614 31.032 -39.157 1.00 92.25 837 VAL A O 1
ATOM 6422 N N . ALA A 1 838 ? 47.597 31.014 -38.183 1.00 86.44 838 ALA A N 1
ATOM 6423 C CA . ALA A 1 838 ? 47.958 31.943 -37.112 1.00 86.44 838 ALA A CA 1
ATOM 6424 C C . ALA A 1 838 ? 49.054 31.373 -36.192 1.00 86.44 838 ALA A C 1
ATOM 6426 O O . ALA A 1 838 ? 50.012 32.081 -35.881 1.00 86.44 838 ALA A O 1
ATOM 6427 N N . VAL A 1 839 ? 48.977 30.088 -35.825 1.00 86.56 839 VAL A N 1
ATOM 6428 C CA . VAL A 1 839 ? 50.022 29.394 -35.051 1.00 86.56 839 VAL A CA 1
ATOM 6429 C C . VAL A 1 839 ? 51.334 29.305 -35.839 1.00 86.56 839 VAL A C 1
ATOM 6431 O O . VAL A 1 839 ? 52.394 29.596 -35.289 1.00 86.56 839 VAL A O 1
ATOM 6434 N N . VAL A 1 840 ? 51.292 28.980 -37.135 1.00 86.69 840 VAL A N 1
ATOM 6435 C CA . VAL A 1 840 ? 52.490 28.944 -37.997 1.00 86.69 840 VAL A CA 1
ATOM 6436 C C . VAL A 1 840 ? 53.133 30.330 -38.129 1.00 86.69 840 VAL A C 1
ATOM 6438 O O . VAL A 1 840 ? 54.358 30.436 -38.079 1.00 86.69 840 VAL A O 1
ATOM 6441 N N . LEU A 1 841 ? 52.338 31.398 -38.247 1.00 85.50 841 LEU A N 1
ATOM 6442 C CA . LEU A 1 841 ? 52.835 32.778 -38.281 1.00 85.50 841 LEU A CA 1
ATOM 6443 C C . LEU A 1 841 ? 53.439 33.210 -36.935 1.00 85.50 841 LEU A C 1
ATOM 6445 O O . LEU A 1 841 ? 54.505 33.822 -36.925 1.00 85.50 841 LEU A O 1
ATOM 6449 N N . LEU A 1 842 ? 52.814 32.842 -35.812 1.00 82.12 842 LEU A N 1
ATOM 6450 C CA . LEU A 1 842 ? 53.337 33.089 -34.465 1.00 82.12 842 LEU A CA 1
ATOM 6451 C C . LEU A 1 842 ? 54.686 32.382 -34.253 1.00 82.12 842 LEU A C 1
ATOM 6453 O O . LEU A 1 842 ? 55.655 33.003 -33.824 1.00 82.12 842 LEU A O 1
ATOM 6457 N N . VAL A 1 843 ? 54.779 31.101 -34.626 1.00 79.75 843 VAL A N 1
ATOM 6458 C CA . VAL A 1 843 ? 56.033 30.332 -34.574 1.00 79.75 843 VAL A CA 1
ATOM 6459 C C . VAL A 1 843 ? 57.098 30.946 -35.489 1.00 79.75 843 VAL A C 1
ATOM 6461 O O . VAL A 1 843 ? 58.262 31.013 -35.099 1.00 79.75 843 VAL A O 1
ATOM 6464 N N . ALA A 1 844 ? 56.726 31.439 -36.675 1.00 78.31 844 ALA A N 1
ATOM 6465 C CA . ALA A 1 844 ? 57.659 32.094 -37.592 1.00 78.31 844 ALA A CA 1
ATOM 6466 C C . ALA A 1 844 ? 58.221 33.423 -37.046 1.00 78.31 844 ALA A C 1
ATOM 6468 O O . ALA A 1 844 ? 59.404 33.696 -37.256 1.00 78.31 844 ALA A O 1
ATOM 6469 N N . ASP A 1 845 ? 57.421 34.216 -36.325 1.00 78.94 845 ASP A N 1
ATOM 6470 C CA . ASP A 1 845 ? 57.880 35.440 -35.643 1.00 78.94 845 ASP A CA 1
ATOM 6471 C C . ASP A 1 845 ? 58.781 35.120 -34.434 1.00 78.94 845 ASP A C 1
ATOM 6473 O O . ASP A 1 845 ? 59.808 35.766 -34.211 1.00 78.94 845 ASP A O 1
ATOM 6477 N N . MET A 1 846 ? 58.468 34.042 -33.704 1.00 74.00 846 MET A N 1
ATOM 6478 C CA . MET A 1 846 ? 59.268 33.562 -32.570 1.00 74.00 846 MET A CA 1
ATOM 6479 C C . MET A 1 846 ? 60.635 32.965 -32.962 1.00 74.00 846 MET A C 1
ATOM 6481 O O . MET A 1 846 ? 61.489 32.801 -32.087 1.00 74.00 846 MET A O 1
ATOM 6485 N N . VAL A 1 847 ? 60.896 32.653 -34.241 1.00 71.62 847 VAL A N 1
ATOM 6486 C CA . VAL A 1 847 ? 62.206 32.158 -34.713 1.00 71.62 847 VAL A CA 1
ATOM 6487 C C . VAL A 1 847 ? 63.197 33.326 -34.887 1.00 71.62 847 VAL A C 1
ATOM 6489 O O . VAL A 1 847 ? 63.054 34.131 -35.811 1.00 71.62 847 VAL A O 1
ATOM 6492 N N . PRO A 1 848 ? 64.278 33.427 -34.081 1.00 57.75 848 PRO A N 1
ATOM 6493 C CA . PRO A 1 848 ? 65.138 34.609 -34.111 1.00 57.75 848 PRO A CA 1
ATOM 6494 C C . PRO A 1 848 ? 65.932 34.731 -35.419 1.00 57.75 848 PRO A C 1
ATOM 6496 O O . PRO A 1 848 ? 66.846 33.943 -35.692 1.00 57.75 848 PRO A O 1
ATOM 6499 N N . SER A 1 849 ? 65.644 35.767 -36.216 1.00 60.88 849 SER A N 1
ATOM 6500 C CA . SER A 1 849 ? 66.406 36.028 -37.443 1.00 60.88 849 SER A CA 1
ATOM 6501 C C . SER A 1 849 ? 67.897 36.250 -37.133 1.00 60.88 849 SER A C 1
ATOM 6503 O O . SER A 1 849 ? 68.287 37.162 -36.396 1.00 60.88 849 SER A O 1
ATOM 6505 N N . LYS A 1 850 ? 68.770 35.413 -37.712 1.00 51.97 850 LYS A N 1
ATOM 6506 C CA . LYS A 1 850 ? 70.231 35.514 -37.548 1.00 51.97 850 LYS A CA 1
ATOM 6507 C C . LYS A 1 850 ? 70.792 36.714 -38.322 1.00 51.97 850 LYS A C 1
ATOM 6509 O O . LYS A 1 850 ? 71.425 36.555 -39.368 1.00 51.97 850 LYS A O 1
ATOM 6514 N N . LYS A 1 851 ? 70.596 37.927 -37.794 1.00 49.56 851 LYS A N 1
ATOM 6515 C CA . LYS A 1 851 ? 71.272 39.141 -38.274 1.00 49.56 851 LYS A CA 1
ATOM 6516 C C . LYS A 1 851 ? 72.790 38.937 -38.214 1.00 49.56 851 LYS A C 1
ATOM 6518 O O . LYS A 1 851 ? 73.369 38.793 -37.137 1.00 49.56 851 LYS A O 1
ATOM 6523 N N . LYS A 1 852 ? 73.439 38.929 -39.383 1.00 50.12 852 LYS A N 1
ATOM 6524 C CA . LYS A 1 852 ? 74.904 38.915 -39.496 1.00 50.12 852 LYS A CA 1
ATOM 6525 C C . LYS A 1 852 ? 75.475 40.141 -38.780 1.00 50.12 852 LYS A C 1
ATOM 6527 O O . LYS A 1 852 ? 75.085 41.261 -39.097 1.00 50.12 852 LYS A O 1
ATOM 6532 N N . LYS A 1 853 ? 76.440 39.942 -37.878 1.00 45.03 853 LYS A N 1
ATOM 6533 C CA . LYS A 1 853 ? 77.309 41.035 -37.425 1.00 45.03 853 LYS A CA 1
ATOM 6534 C C . LYS A 1 853 ? 78.224 41.444 -38.582 1.00 45.03 853 LYS A C 1
ATOM 6536 O O . LYS A 1 853 ? 78.952 40.605 -39.107 1.00 45.03 853 LYS A O 1
ATOM 6541 N N . SER A 1 854 ? 78.192 42.717 -38.955 1.00 43.34 854 SER A N 1
ATOM 6542 C CA . SER A 1 854 ? 79.232 43.378 -39.748 1.00 43.34 854 SER A CA 1
ATOM 6543 C C . SER A 1 854 ? 80.095 44.224 -38.815 1.00 43.34 854 SER A C 1
ATOM 6545 O O . SER A 1 854 ? 79.552 44.907 -37.949 1.00 43.34 854 SER A O 1
ATOM 6547 N N . ASN A 1 855 ? 81.415 44.181 -38.985 1.00 44.94 855 ASN A N 1
ATOM 6548 C CA . ASN A 1 855 ? 82.345 44.934 -38.143 1.00 44.94 855 ASN A CA 1
ATOM 6549 C C . ASN A 1 855 ? 82.255 46.444 -38.402 1.00 44.94 855 ASN A C 1
ATOM 6551 O O . ASN A 1 855 ? 82.332 46.861 -39.559 1.00 44.94 855 ASN A O 1
ATOM 6555 N N . GLN A 1 856 ? 82.252 47.227 -37.323 1.00 37.81 856 GLN A N 1
ATOM 6556 C CA . GLN A 1 856 ? 83.141 48.378 -37.129 1.00 37.81 856 GLN A CA 1
ATOM 6557 C C . GLN A 1 856 ? 83.389 48.571 -35.629 1.00 37.81 856 GLN A C 1
ATOM 6559 O O . GLN A 1 856 ? 82.499 48.163 -34.849 1.00 37.81 856 GLN A O 1
#

Sequence (856 aa):
MKKRIVPLVLSAAMLVSLATSCTNTAENTPSPSQSATPTPSASTGVEDGYIPAPYTVSSEDELTSKFLEPVFYENEDGPTIGVTLLGVIVQDGKYFRDLDNDQELDDFEDWRLDDQTRAEAMAAALTDEQLTHQVANNGSYSAKSTKTEDVVDENGEPVWTKLYPTSGGFGGGGKSEEEEDPDATNIEYLNSEGFRTLVIRNNPETEVAVWFNNGLEQYSEYDAITNGEVAVPFFTFTNPISHGLPNSEGVAAASLGAGNADAVLEDAQYDREVMWAKGVDGLYGPQIDLATDPRWSRNNSTYGEREDMSAEIASNLVIGYQNGDQGMVEGSVLVTVKHFPGDGAAYNGFESHGQTGRYRIYSTENSLADYQLKSFIAAFEAGAAGVMPGYSQPIIDERIAPQSITYNGETYVSRSNWEGTLMLWADENEDGENDNYVKLSMTDQMYQDTILDAADIPENDDQWPVMGSDETSYSLIQLLQNEDGSEIAYDDPMWEDLLNQLTYEDMSRLCAVGLRMTVSLESIGKPETLDHNGPSGVTQKYSAGANGYANQTNDPDKDQTGTCYPCNGILAATMNDQLVQEVGELIGEDAMWAGYAGFYGSGLNIHRTPYAGRVFEYYSEDGILTGLIDTYETIGIQSKGVYVYNKHFALNDQELQRQGLGTWCNEQAMREIYLRAFELPIVNADAKCVMTAFNRIGAVWSGACSELLTDWLRGEAGMTGFAVTDMYEGDYMSKPHEVLAGNDIPDNFPGTTGTGVDTASSGDLGFEFAAYGPDGSTPNAQVARALRESSHRILYTVLHSRGMDGIGANTRIVTVTPWWQTALNVTQIALAVLSVVAVVLLVADMVPSKKKKSNQ

InterPro domains:
  IPR001764 Glycoside hydrolase, family 3, N-terminal [PF00933] (260-392)
  IPR001764 Glycoside hydrolase, family 3, N-terminal [PF00933] (561-728)
  IPR001764 Glycoside hydrolase, family 3, N-terminal [PR00133] (523-539)
  IPR001764 Glycoside hydrolase, family 3, N-terminal [PR00133] (611-627)
  IPR001764 Glycoside hydrolase, family 3, N-terminal [PR00133] (642-658)
  IPR001764 Glycoside hydrolase, family 3, N-terminal [PR00133] (712-730)
  IPR017853 Glycoside hydrolase superfamily [SSF51445] (107-392)
  IPR017853 Glycoside hydrolase superfamily [SSF51445] (492-750)
  IPR036962 Glycoside hydrolase, family 3, N-terminal domain superfamily [G3DSA:3.20.20.300] (101-433)
  IPR036962 Glycoside hydrolase, family 3, N-terminal domain superfamily [G3DSA:3.20.20.300] (495-804)
  IPR050288 Cellulose-degrading glycosyl hydrolase 3 [PTHR42715] (495-746)

Radius of gyration: 40.83 Å; chains: 1; bounding box: 141×94×105 Å

pLDDT: mean 83.62, std 18.3, range [22.34, 98.62]

Organism: NCBI:txid411467

Secondary structure (DSSP, 8-state):
-------------------------------------------S-PPSEEE--S----SHHHHHTSPPPPEEE--TTSPPEEESSSEEEEETTEEEEESSS-SS--TTT-TTS-HHHHHHHHHHHS-HHHHHHHT-EESS---S-SSHHHHB-SSS-B-HHHHS-S---TTS-PPPTTTS-TT--HHHHHHHH--SEEEE-S---HHHHHHHHHHHHHHHHHHHHHHT----PPEEEE--S--SSS-HHHHHHHHHHHTS-HHHHHHHHHHHHHHHHTT--EE---B-----STT-TTGGGS--S-TTHHHHHHHHHHHHHTTSSSSS-TT--EEEEEEET-TTSBGGG--TTSTTT-EE---STTHIIIIITHHHHHHHHTT-SEEEE-S-EE--STTPPPEEEEETTEEEEEESS-TTS--------TT------------HHHHHTT---TTTSPPP---PPP-S-SS----GGGGSB-TTS-B--TT-HHHHHHHHH--HHHHHHHTT--TTS---BGGGTBPPP-EEE-TTS--SBTTSSTT-HHHHTT-TTTTSBPPPPPPHHHHHTT--HHHHHHHHHHHHHHHHHHT-SEEE--B-----STT-TTGGGB--S-HHHHHHHHHHHHHHHHTTTPEEEEEEETT----TTTTT-EE---HHHIIIIIIHHHHHHHHHH---EEEE-SSEETTEEGGG-HIIIIIIIIIIS---S-EEESS--STT--HHHHHHHT--B-SS-TTSSSS------BTB---TTGGGSTTSSS--HHHHHHHHHHHHHHHHHHHTSGGGTT--TT--------HHHHHHHHHHHHHHHHHHHHHHHHHHHHS----PPPP-

Foldseek 3Di:
DDDDDDDDDDDDDDDDDDDDDDDDDDDDDDDDDDDDDDQDDDDDDDDFFKAAAPDADDDPCRLQVAFFDWHWDDDPPDDIDTGHHFIWGADPNGIWTPFLRPRDDFQLGPPVDDPVSNVVRQVVQADPLLVVQAVDAQQEWFFQDQEQVQQADPVSGGGRQNGGDLDGHPDPPDDDPVPPDPVGGSLVHCVVRVHQEYEYEDNHDLVSLQSNQSSQQSSLSVVSVVVSGGRDGHAYEYEDLFPDPPTQQVLLVVCVVVVANQVLLVVLLVVLVVCVSSVHQAYQDDELAEQPDVLAPSCRRHHYRDQVSSQRNLLSNLQNQQVHQPAHDPSHRQYAYDAPQHLNQWDNNAHLVDPVTQEGFAQDEASSAVGRRSNVLSNVSSHRRHYHHTSHDYDFDPRHAWHWHADPNDTPDGDRGCPPVDPDPHDAPPVRDHPDDDDDDDDPVLVVLQFDDPVNQDAFPVPFQQAQDPPDQAALLVQQADPVRHHRDLPHCVLSVVLNNHHLLNLLQQAEAPAQWGPADQSRGQHIFGADEDLFAWDDALLQACQAPCNVVVPPRSRPAIDGHFFQQVLLVVVDLVVLLVSLQSRLNSCSSSRHQEYADQEDAALCDVPAPNSSSFHYNALQSLQSSVLSSQLNNCVSQHAYAYDAQWDSRHPVPFLEAADEDDPCCCVRGTCSNVLNNCQRVVRQEHEYTNHHPSSHGRLLALCRQPCPVCVPSNHLAAYEYDADDDASDESLRNLLSGHQHYSDQAPPDHQPPPDDDPDDRDSSCQQCPPPHVRHHSSSSVSSSSSSSRHSVSCSSGCSCVPDDRPDGDDDDDDPVNVVVVVVVVVVVVVVVVVVVVVVVVVPDDPDDDDDD